Protein AF-A0AAF0E569-F1 (afdb_monomer_lite)

Sequence (1218 aa):
MSAIELINPRAESVRRLQALQVNIAGAIGLAQVVRSNLGPRGTLKMLVDGSGNLKMTKDGKVLLTEMQIQNPTAAMIARTAVAQDEQCGDGTTSVVLLVGELLKQAERYIQEGVHSRVVSDGFDVAKAGVLQFLEDFKHKMDPDRATLVAVANTALATKLAPKLAKQLADSVVDAVLAIKPRAPSSSEVPALKEDGSSERVDEWVTRNPIDLHMVEIMKMQHKSATDTQLVRGLVMDHGARHPDMPKRVRNAYVLTLNVSLEYEKTEINSGFFYSSAEQREKLVESERRFVDAKLKKIVELKNAVCDADANTPESERKSFVIFNQKGIDPMSLDVLAKNGILALRRAKRRNMERLQLCCGGVAQNSVDDLSPDILGWAGLVYEQTLGEEKFTFVEDTKDPKSVTLLIKGPNAHTLNQIQDALRDGLRSVKNSIEDGALVPGAGAFEVAAAAHLLDNVRRTAKGRAKLGVEAFAHALMVIPKTLASNSGLDIQDAIVNLQDECAEGHVVGLDTQTGECMDPVSSGVWDNYRVKRHMIHSSAVIASNLLSVDEILRAGRSSLKNDAPGLSTPRVKRSSKPTMEANQSVLGNVREQHMRPVSAMKISATGEYTTLYSAGMDGLVCQWDITSLDRYSSPKLVQSARPHRNWIWDMALCRGHETVVTCSSDCTVKAWNAGVDGSSYELGAHGDFVKALASAPAASWVASGSLDRTICLWDLKEGRQEPMWRALAPASIYSTACNYTGSVTATGGVDRTIHGWDPRMRDSTFELFGHDDNVRTMCMSPDGRYLLSGSSDTTVRLWSVGEQRCIHTFLHHNSSVWSLHSSDPQLVTFYSGDRDGYLCKVDWNHNKDLSDGQCIVLAQESNGDTGKIPSILSIALDNSHQRLWTSTLASPVSSNDAHASAAMIEDENAAQLQQPDSAEEAIPLSTSPLLEVPGSHGIIRACMLNDRMHALTIDSGGIVALWHIPKARCLGTFDGDSLRAAALGQQSNDDWRPQDKPSDTLDMVQGIIEVYADEFNLDVVSGEEQPWTEDRVVLGVCVLRNLFRGLLLAEATLHPPENNDGVPQLARWLNTLQVTPETLLHMPLSQLPDAPQIEDMNQSLHSIITHMTGTSTSAASTSVPAPSHVTISPLETSLLQLLNKVQTHFDTASPSTPGTSPSDSNGSLLNGLRRTGQKAQSRLDPTNKPAFTSFEQDMSALKTILQGPRRSAPPSAVTVAS

Foldseek 3Di:
DDPVCVVPVPKDKQFFVRLLVLLLCLLLVLLVVLLQLDFLLRDWDWDQDPVGDTAIWSALLVVLVRDPDPRVNNVVQSVVLNVLCVPQVDCSSVLSLLLNLLSVLLVVVVVVPDFLFLLLLLLVLLLVLLLVVLVVQWFQDDDDLVLLLLLLLLLLSSLDDSVLSNVVSNLLSVQQVLQPDDDDDPVRQDDDDPVRDRDDPLVVCVVDARDPLLEAEAEDQDDAQSPWHWFLFDKDQWFQPDPLADQKDFFEWEAAEADDLDQDDDPPPDDDDDPDPVSVVVVVVVSCVVSVVLLVLVLVQQCVQQPDDPVDDPLPRYAYEYEYLAAHDPVSSVSCSVSNYTYTHNDDPSVSVQNCQSFVAAHDHDSVPDDNVRIGTARMWHWDDDPPTIMIGGHRHDRRSGIYRYGYHNDPSVSVSVVSSSSSSSSSSSLCVSVSIWHQDQLLSLLLSLVSLLPPSLVVDDDSSSSSSNSSSVSSLSNNLSLCVSLVHDSVVLSVQSNVCVVVVDSWHADSDPSHTDGSVVVSNIDRSSSVSSSSVSSSVSSSVSSPDRMDMDDDDPPDDPPDDDDDDDDDDDDDDDDDDDDDDDDPPPQAFEQAFFQEKEWADDPQWIWIWTFGQQQKIWIWTCNPPDLPDATHTPHMDRQDRGGWQYWDAEDSRQKIWTFFQVQWIWIFGPPPPRDIDTQAGDPGGWHEKEYQHQDQWIWTFFQNQKIFIGGPPDSDRHGPAIDGHPGGWNEKYAANNRQWIWTWFQVQKIFIDGRVDHDTPAIADDGPGTFHYKYAANVRQWIWTFAQSQWIFIDGPPVSYTPDIDNLGDGGWHEKDDPDNVPQWIWTWHQQFWIWIWHDPPPDGPVVIDIAGAEGADPDPQPDRWTWSYWYADPVVRDIDTITRDDDDAPDDDDDDDDDDDVVVVVPDDDDPDSPPHDHPYHDDSHHDHRDWAFPDKDQDPVNQWIWTQINNRKIWIARVVVRDTPDIDHNVNVVVVCVPPVHDDDDDDPDDPVVVVVVVVVVVVVVPVPQDPPPDDDDDDDDPDDPPPPVCVVVCVVCVVVVVVVCVPDDRDDDDDDDPVVVVVVPDPDDPDPDDDDDDDDDDDDDDDDDDPDDPVPPVDDDDDDDDDDDDDDDDDDYDDDDDDDPDPPVVVVPPPDDDDDDDDDDDDYDDDDDDDDDDDDDDDDDDDDDDDDDDDDDDDDDDDDPDPPVPVPPPDDDDDDDDDDDDDDDDD

pLDDT: mean 70.05, std 26.86, range [21.98, 97.0]

Radius of gyration: 43.61 Å; chains: 1; bounding box: 127×117×123 Å

Structure (mmCIF, N/CA/C/O backbone):
data_AF-A0AAF0E569-F1
#
_entry.id   AF-A0AAF0E569-F1
#
loop_
_atom_site.group_PDB
_atom_site.id
_atom_site.type_symbol
_atom_site.label_atom_id
_atom_site.label_alt_id
_atom_site.label_comp_id
_atom_site.label_asym_id
_atom_site.label_entity_id
_atom_site.label_seq_id
_atom_site.pdbx_PDB_ins_code
_atom_site.Cartn_x
_atom_site.Cartn_y
_atom_site.Cartn_z
_atom_site.occupancy
_atom_site.B_iso_or_equiv
_atom_site.auth_seq_id
_atom_site.auth_comp_id
_atom_site.auth_asym_id
_atom_site.auth_atom_id
_atom_site.pdbx_PDB_model_num
ATOM 1 N N . MET A 1 1 ? -3.249 11.195 45.182 1.00 46.69 1 MET A N 1
ATOM 2 C CA . MET A 1 1 ? -2.217 10.536 44.371 1.00 46.69 1 MET A CA 1
ATOM 3 C C . MET A 1 1 ? -2.708 9.155 43.997 1.00 46.69 1 MET A C 1
ATOM 5 O O . MET A 1 1 ? -3.252 8.471 44.861 1.00 46.69 1 MET A O 1
ATOM 9 N N . SER A 1 2 ? -2.587 8.772 42.732 1.00 58.19 2 SER A N 1
ATOM 10 C CA . SER A 1 2 ? -2.793 7.398 42.270 1.00 58.19 2 SER A CA 1
ATOM 11 C C . SER A 1 2 ? -1.671 6.475 42.759 1.00 58.19 2 SER A C 1
ATOM 13 O O . SER A 1 2 ? -0.585 6.925 43.120 1.00 58.19 2 SER A O 1
ATOM 15 N N . ALA A 1 3 ? -1.911 5.162 42.731 1.00 70.69 3 ALA A N 1
ATOM 16 C CA . ALA A 1 3 ? -0.873 4.178 43.045 1.00 70.69 3 ALA A CA 1
ATOM 17 C C . ALA A 1 3 ? 0.292 4.195 42.033 1.00 70.69 3 ALA A C 1
ATOM 19 O O . ALA A 1 3 ? 1.388 3.756 42.367 1.00 70.69 3 ALA A O 1
ATOM 20 N N . ILE A 1 4 ? 0.079 4.724 40.819 1.00 72.19 4 ILE A N 1
ATOM 21 C CA . ILE A 1 4 ? 1.109 4.798 39.776 1.00 72.19 4 ILE A CA 1
ATOM 22 C C . ILE A 1 4 ? 1.948 6.085 39.842 1.00 72.19 4 ILE A C 1
ATOM 24 O O . ILE A 1 4 ? 3.128 6.033 39.510 1.00 72.19 4 ILE A O 1
ATOM 28 N N . GLU A 1 5 ? 1.428 7.188 40.395 1.00 74.19 5 GLU A N 1
ATOM 29 C CA . GLU A 1 5 ? 2.241 8.367 40.767 1.00 74.19 5 GLU A CA 1
ATOM 30 C C . GLU A 1 5 ? 3.340 8.022 41.790 1.00 74.19 5 GLU A C 1
ATOM 32 O O . GLU A 1 5 ? 4.408 8.630 41.774 1.00 74.19 5 GLU A O 1
ATOM 37 N N . LEU A 1 6 ? 3.104 7.020 42.651 1.00 77.56 6 LEU A N 1
ATOM 38 C CA . LEU A 1 6 ? 4.104 6.501 43.597 1.00 77.56 6 LEU A CA 1
ATOM 39 C C . LEU A 1 6 ? 5.250 5.746 42.897 1.00 77.56 6 LEU A C 1
ATOM 41 O O . LEU A 1 6 ? 6.351 5.677 43.434 1.00 77.56 6 LEU A O 1
ATOM 45 N N . ILE A 1 7 ? 4.987 5.178 41.715 1.00 79.50 7 ILE A N 1
ATOM 46 C CA . ILE A 1 7 ? 5.961 4.436 40.898 1.00 79.50 7 ILE A CA 1
ATOM 47 C C . ILE A 1 7 ? 6.683 5.394 39.939 1.00 79.50 7 ILE A C 1
ATOM 49 O O . ILE A 1 7 ? 7.887 5.278 39.720 1.00 79.50 7 ILE A O 1
ATOM 53 N N . ASN A 1 8 ? 5.955 6.356 39.369 1.00 82.31 8 ASN A N 1
ATOM 54 C CA . ASN A 1 8 ? 6.481 7.386 38.484 1.00 82.31 8 ASN A CA 1
ATOM 55 C C . ASN A 1 8 ? 5.692 8.702 38.665 1.00 82.31 8 ASN A C 1
ATOM 57 O O . ASN A 1 8 ? 4.584 8.817 38.136 1.00 82.31 8 ASN A O 1
ATOM 61 N N . PRO A 1 9 ? 6.264 9.740 39.306 1.00 81.12 9 PRO A N 1
ATOM 62 C CA . PRO A 1 9 ? 5.581 11.017 39.540 1.00 81.12 9 PRO A CA 1
ATOM 63 C C . PRO A 1 9 ? 5.395 11.873 38.271 1.00 81.12 9 PRO A C 1
ATOM 65 O O . PRO A 1 9 ? 4.897 12.992 38.355 1.00 81.12 9 PRO A O 1
ATOM 68 N N . ARG A 1 10 ? 5.814 11.379 37.095 1.00 82.19 10 ARG A N 1
ATOM 69 C CA . ARG A 1 10 ? 5.552 11.973 35.771 1.00 82.19 10 ARG A CA 1
ATOM 70 C C . ARG A 1 10 ? 4.605 11.131 34.903 1.00 82.19 10 ARG A C 1
ATOM 72 O O . ARG A 1 10 ? 4.442 11.449 33.729 1.00 82.19 10 ARG A O 1
ATOM 79 N N . ALA A 1 11 ? 4.028 10.046 35.424 1.00 82.56 11 ALA A N 1
ATOM 80 C CA . ALA A 1 11 ? 3.030 9.272 34.690 1.00 82.56 11 ALA A CA 1
ATOM 81 C C . ALA A 1 11 ? 1.678 9.999 34.704 1.00 82.56 11 ALA A C 1
ATOM 83 O O . ALA A 1 11 ? 1.138 10.288 35.770 1.00 82.56 11 ALA A O 1
ATOM 84 N N . GLU A 1 12 ? 1.112 10.259 33.526 1.00 84.50 12 GLU A N 1
ATOM 85 C CA . GLU A 1 12 ? -0.268 10.741 33.417 1.00 84.50 12 GLU A CA 1
ATOM 86 C C . GLU A 1 12 ? -1.206 9.520 33.438 1.00 84.50 12 GLU A C 1
ATOM 88 O O . GLU A 1 12 ? -0.980 8.537 32.727 1.00 84.50 12 GLU A O 1
ATOM 93 N N . SER A 1 13 ? -2.245 9.566 34.274 1.00 86.44 13 SER A N 1
ATOM 94 C CA . SER A 1 13 ? -3.232 8.493 34.450 1.00 86.44 13 SER A CA 1
ATOM 95 C C . SER A 1 13 ? -4.637 9.092 34.472 1.00 86.44 13 SER A C 1
ATOM 97 O O . SER A 1 13 ? -4.904 10.035 35.218 1.00 86.44 13 SER A O 1
ATOM 99 N N . VAL A 1 14 ? -5.537 8.541 33.657 1.00 86.88 14 VAL A N 1
ATOM 100 C CA . VAL A 1 14 ? -6.968 8.877 33.643 1.00 86.88 14 VAL A CA 1
ATOM 101 C C . VAL A 1 14 ? -7.747 7.611 33.986 1.00 86.88 14 VAL A C 1
ATOM 103 O O . VAL A 1 14 ? -7.492 6.568 33.390 1.00 86.88 14 VAL A O 1
ATOM 106 N N . ARG A 1 15 ? -8.666 7.673 34.961 1.00 86.06 15 ARG A N 1
ATOM 107 C CA . ARG A 1 15 ? -9.218 6.483 35.641 1.00 86.06 15 ARG A CA 1
ATOM 108 C C . ARG A 1 15 ? -10.746 6.395 35.626 1.00 86.06 15 ARG A C 1
ATOM 110 O O . ARG A 1 15 ? -11.449 7.394 35.785 1.00 86.06 15 ARG A O 1
ATOM 117 N N . ARG A 1 16 ? -11.250 5.161 35.562 1.00 84.94 16 ARG A N 1
ATOM 118 C CA . ARG A 1 16 ? -12.663 4.761 35.650 1.00 84.94 16 ARG A CA 1
ATOM 119 C C . ARG A 1 16 ? -13.523 5.576 34.675 1.00 84.94 16 ARG A C 1
ATOM 121 O O . ARG A 1 16 ? -13.192 5.677 33.498 1.00 84.94 16 ARG A O 1
ATOM 128 N N . LEU A 1 17 ? -14.591 6.212 35.157 1.00 86.62 17 LEU A N 1
ATOM 129 C CA . LEU A 1 17 ? -15.493 7.023 34.333 1.00 86.62 17 LEU A CA 1
ATOM 130 C C . LEU A 1 17 ? -14.783 8.154 33.566 1.00 86.62 17 LEU A C 1
ATOM 132 O O . LEU A 1 17 ? -15.246 8.515 32.491 1.00 86.62 17 LEU A O 1
ATOM 136 N N . GLN A 1 18 ? -13.645 8.675 34.045 1.00 89.50 18 GLN A N 1
ATOM 137 C CA . GLN A 1 18 ? -12.881 9.682 33.296 1.00 89.50 18 GLN A CA 1
ATOM 138 C C . GLN A 1 18 ? -12.168 9.081 32.074 1.00 89.50 18 GLN A C 1
ATOM 140 O O . GLN A 1 18 ? -12.081 9.739 31.041 1.00 89.50 18 GLN A O 1
ATOM 145 N N . ALA A 1 19 ? -11.682 7.835 32.161 1.00 89.88 19 ALA A N 1
ATOM 146 C CA . ALA A 1 19 ? -11.067 7.139 31.027 1.00 89.88 19 ALA A CA 1
ATOM 147 C C . ALA A 1 19 ? -12.114 6.883 29.935 1.00 89.88 19 ALA A C 1
ATOM 149 O O . ALA A 1 19 ? -11.905 7.212 28.766 1.00 89.88 19 ALA A O 1
ATOM 150 N N . LEU A 1 20 ? -13.287 6.403 30.357 1.00 90.38 20 LEU A N 1
ATOM 151 C CA . LEU A 1 20 ? -14.454 6.227 29.504 1.00 90.38 20 LEU A CA 1
ATOM 152 C C . LEU A 1 20 ? -14.886 7.554 28.851 1.00 90.38 20 LEU A C 1
ATOM 154 O O . LEU A 1 20 ? -15.048 7.604 27.636 1.00 90.38 20 LEU A O 1
ATOM 158 N N . GLN A 1 21 ? -14.997 8.647 29.614 1.00 91.69 21 GLN A N 1
ATOM 159 C CA . GLN A 1 21 ? -15.335 9.973 29.078 1.00 91.69 21 GLN A CA 1
ATOM 160 C C . GLN A 1 21 ? -14.302 10.487 28.064 1.00 91.69 21 GLN A C 1
ATOM 162 O 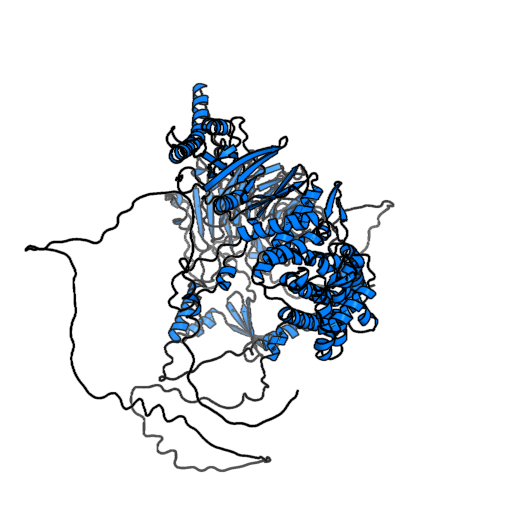O . GLN A 1 21 ? -14.692 11.027 27.032 1.00 91.69 21 GLN A O 1
ATOM 167 N N . VAL A 1 22 ? -12.999 10.283 28.295 1.00 93.44 22 VAL A N 1
ATOM 168 C CA . VAL A 1 22 ? -11.946 10.639 27.323 1.00 93.44 22 VAL A CA 1
ATOM 169 C C . VAL A 1 22 ? -12.053 9.801 26.044 1.00 93.44 22 VAL A C 1
ATOM 171 O O . VAL A 1 22 ? -11.897 10.349 24.948 1.00 93.44 22 VAL A O 1
ATOM 174 N N . ASN A 1 23 ? -12.375 8.508 26.156 1.00 94.25 23 ASN A N 1
ATOM 175 C CA . ASN A 1 23 ? -12.615 7.644 25.000 1.00 94.25 23 ASN A CA 1
ATOM 176 C C . ASN A 1 23 ? -13.842 8.095 24.193 1.00 94.25 23 ASN A C 1
ATOM 178 O O . ASN A 1 23 ? -13.750 8.283 22.979 1.00 94.25 23 ASN A O 1
ATOM 182 N N . ILE A 1 24 ? -14.976 8.306 24.865 1.00 94.31 24 ILE A N 1
ATOM 183 C CA . ILE A 1 24 ? -16.245 8.696 24.240 1.00 94.31 24 ILE A CA 1
ATOM 184 C C . ILE A 1 24 ? -16.126 10.090 23.606 1.00 94.31 24 ILE A C 1
ATOM 186 O O . ILE A 1 24 ? -16.465 10.253 22.436 1.00 94.31 24 ILE A O 1
ATOM 190 N N . ALA A 1 25 ? -15.551 11.075 24.302 1.00 95.19 25 ALA A N 1
ATOM 191 C CA . ALA A 1 25 ? -15.320 12.412 23.750 1.00 95.19 25 ALA A CA 1
ATOM 192 C C . ALA A 1 25 ? -14.342 12.399 22.559 1.00 95.19 25 ALA A C 1
ATOM 194 O O . ALA A 1 25 ? -14.568 13.104 21.574 1.00 95.19 25 ALA A O 1
ATOM 195 N N . GLY A 1 26 ? -13.290 11.572 22.604 1.00 94.88 26 GLY A N 1
ATOM 196 C CA . GLY A 1 26 ? -12.369 11.379 21.479 1.00 94.88 26 GLY A CA 1
ATOM 197 C C . GLY A 1 26 ? -13.052 10.769 20.249 1.00 94.88 26 GLY A C 1
ATOM 198 O O . GLY A 1 26 ? -12.838 11.234 19.128 1.00 94.88 26 GLY A O 1
ATOM 199 N N . ALA A 1 27 ? -13.917 9.772 20.456 1.00 96.00 27 ALA A N 1
ATOM 200 C CA . ALA A 1 27 ? -14.679 9.122 19.394 1.00 96.00 27 ALA A CA 1
ATOM 201 C C . ALA A 1 27 ? -15.759 10.036 18.793 1.00 96.00 27 ALA A C 1
ATOM 203 O O . ALA A 1 27 ? -15.827 10.174 17.572 1.00 96.00 27 ALA A O 1
ATOM 204 N N . ILE A 1 28 ? -16.561 10.706 19.631 1.00 95.94 28 ILE A N 1
ATOM 205 C CA . ILE A 1 28 ? -17.582 11.673 19.196 1.00 95.94 28 ILE A CA 1
ATOM 206 C C . ILE A 1 28 ? -16.924 12.845 18.465 1.00 95.94 28 ILE A C 1
ATOM 208 O O . ILE A 1 28 ? -17.400 13.230 17.401 1.00 95.94 28 ILE A O 1
ATOM 212 N N . GLY A 1 29 ? -15.812 13.382 18.978 1.00 95.38 29 GLY A N 1
ATOM 213 C CA . GLY A 1 29 ? -15.073 14.466 18.330 1.00 95.38 29 GLY A CA 1
ATOM 214 C C . GLY A 1 29 ? -14.578 14.083 16.933 1.00 95.38 29 GLY A C 1
ATOM 215 O O . GLY A 1 29 ? -14.791 14.830 15.977 1.00 95.38 29 GLY A O 1
ATOM 216 N N . LEU A 1 30 ? -13.990 12.889 16.779 1.00 95.50 30 LEU A N 1
ATOM 217 C CA . LEU A 1 30 ? -13.562 12.390 15.469 1.00 95.50 30 LEU A CA 1
ATOM 218 C C . LEU A 1 30 ? -14.759 12.158 14.531 1.00 95.50 30 LEU A C 1
ATOM 220 O O . LEU A 1 30 ? -14.742 12.611 13.388 1.00 95.50 30 LEU A O 1
ATOM 224 N N . ALA A 1 31 ? -15.827 11.522 15.017 1.00 95.56 31 ALA A N 1
ATOM 225 C CA . ALA A 1 31 ? -17.054 11.303 14.255 1.00 95.56 31 ALA A CA 1
ATOM 226 C C . ALA A 1 31 ? -17.695 12.623 13.796 1.00 95.56 31 ALA A C 1
ATOM 228 O O . ALA A 1 31 ? -18.080 12.748 12.636 1.00 95.56 31 ALA A O 1
ATOM 229 N N . GLN A 1 32 ? -17.745 13.640 14.657 1.00 94.25 32 GLN A N 1
ATOM 230 C CA . GLN A 1 32 ? -18.282 14.961 14.337 1.00 94.25 32 GLN A CA 1
ATOM 231 C C . GLN A 1 32 ? -17.411 15.716 13.320 1.00 94.25 32 GLN A C 1
ATOM 233 O O . GLN A 1 32 ? -17.957 16.438 12.485 1.00 94.25 32 GLN A O 1
ATOM 238 N N . VAL A 1 33 ? -16.088 15.497 13.315 1.00 93.12 33 VAL A N 1
ATOM 239 C CA . VAL A 1 33 ? -15.209 15.974 12.237 1.00 93.12 33 VAL A CA 1
ATOM 240 C C . VAL A 1 33 ? -15.553 15.290 10.914 1.00 93.12 33 VAL A C 1
ATOM 242 O O . VAL A 1 33 ? -15.787 15.994 9.933 1.00 93.12 33 VAL A O 1
ATOM 245 N N . VAL A 1 34 ? -15.592 13.953 10.837 1.00 94.12 34 VAL A N 1
ATOM 246 C CA . VAL A 1 34 ? -15.786 13.254 9.545 1.00 94.12 34 VAL A CA 1
ATOM 247 C C . VAL A 1 34 ? -17.246 13.309 9.051 1.00 94.12 34 VAL A C 1
ATOM 249 O O . VAL A 1 34 ? -17.468 13.251 7.847 1.00 94.12 34 VAL A O 1
ATOM 252 N N . ARG A 1 35 ? -18.239 13.538 9.928 1.00 94.62 35 ARG A N 1
ATOM 253 C CA . ARG A 1 35 ? -19.687 13.621 9.616 1.00 94.62 35 ARG A CA 1
ATOM 254 C C . ARG A 1 35 ? -20.028 14.401 8.351 1.00 94.62 35 ARG A C 1
ATOM 256 O O . ARG A 1 35 ? -20.829 13.925 7.550 1.00 94.62 35 ARG A O 1
ATOM 263 N N . SER A 1 36 ? -19.426 15.571 8.155 1.00 93.75 36 SER A N 1
ATOM 264 C CA . SER A 1 36 ? -19.726 16.428 7.004 1.00 93.75 36 SER A CA 1
ATOM 265 C C . SER A 1 36 ? -19.287 15.850 5.655 1.00 93.75 36 SER A C 1
ATOM 267 O O . SER A 1 36 ? -19.781 16.309 4.633 1.00 93.75 36 SER A O 1
ATOM 269 N N . ASN A 1 37 ? -18.433 14.820 5.621 1.00 92.19 37 ASN A N 1
ATOM 270 C CA . ASN A 1 37 ? -17.998 14.165 4.385 1.00 92.19 37 ASN A CA 1
ATOM 271 C C . ASN A 1 37 ? -19.067 13.237 3.773 1.00 92.19 37 ASN A C 1
ATOM 273 O O . ASN A 1 37 ? -19.021 12.989 2.569 1.00 92.19 37 ASN A O 1
ATOM 277 N N . LEU A 1 38 ? -19.984 12.675 4.573 1.00 94.12 38 LEU A N 1
ATOM 278 C CA . LEU A 1 38 ? -20.823 11.545 4.144 1.00 94.12 38 LEU A CA 1
ATOM 279 C C . LEU A 1 38 ? -21.845 11.926 3.053 1.00 94.12 38 LEU A C 1
ATOM 281 O O . LEU A 1 38 ? -22.512 12.960 3.140 1.00 94.12 38 LEU A O 1
ATOM 285 N N . GLY A 1 39 ? -22.020 11.033 2.073 1.00 91.19 39 GLY A N 1
ATOM 286 C CA . GLY A 1 39 ? -23.061 11.110 1.043 1.00 91.19 39 GLY A CA 1
ATOM 287 C C . GLY A 1 39 ? -22.775 12.118 -0.079 1.00 91.19 39 GLY A C 1
ATOM 288 O O . GLY A 1 39 ? -21.857 12.933 0.026 1.00 91.19 39 GLY A O 1
ATOM 289 N N . PRO A 1 40 ? -23.560 12.117 -1.172 1.00 90.44 40 PRO A N 1
ATOM 290 C CA . PRO A 1 40 ? -23.306 12.961 -2.345 1.00 90.44 40 PRO A CA 1
ATOM 291 C C . PRO A 1 40 ? -23.309 14.465 -2.026 1.00 90.44 40 PRO A C 1
ATOM 293 O O . PRO A 1 40 ? -22.467 15.194 -2.548 1.00 90.44 40 PRO A O 1
ATOM 296 N N . ARG A 1 41 ? -24.156 14.931 -1.095 1.00 90.75 41 ARG A N 1
ATOM 297 C CA . ARG A 1 41 ? -24.203 16.342 -0.654 1.00 90.75 41 ARG A CA 1
ATOM 298 C C . ARG A 1 41 ? -23.182 16.730 0.433 1.00 90.75 41 ARG A C 1
ATOM 300 O O . ARG A 1 41 ? -23.043 17.914 0.718 1.00 90.75 41 ARG A O 1
ATOM 307 N N . GLY A 1 42 ? -22.412 15.780 0.979 1.00 90.12 42 GLY A N 1
ATOM 308 C CA . GLY A 1 42 ? -21.329 16.066 1.933 1.00 90.12 42 GLY A CA 1
ATOM 309 C C . GLY A 1 42 ? -20.254 17.027 1.390 1.00 90.12 42 GLY A C 1
ATOM 310 O O . GLY A 1 42 ? -20.024 17.113 0.179 1.00 90.12 42 GLY A O 1
ATOM 311 N N . THR A 1 43 ? -19.583 17.749 2.287 1.00 91.94 43 THR A N 1
ATOM 312 C CA . THR A 1 43 ? -18.655 18.837 1.961 1.00 91.94 43 THR A CA 1
ATOM 313 C C . THR A 1 43 ? -17.267 18.348 1.538 1.00 91.94 43 THR A C 1
ATOM 315 O O . THR A 1 43 ? -16.755 17.334 2.011 1.00 91.94 43 THR A O 1
ATOM 318 N N . LEU A 1 44 ? -16.630 19.110 0.645 1.00 90.19 44 LEU A N 1
ATOM 319 C CA . LEU A 1 44 ? -15.203 18.986 0.347 1.00 90.19 44 LEU A CA 1
ATOM 320 C C . LEU A 1 44 ? -14.390 19.754 1.392 1.00 90.19 44 LEU A C 1
ATOM 322 O O . LEU A 1 44 ? -14.716 20.894 1.725 1.00 90.19 44 LEU A O 1
ATOM 326 N N . LYS A 1 45 ? -13.299 19.152 1.863 1.00 91.88 45 LYS A N 1
ATOM 327 C CA . LYS A 1 45 ? -12.330 19.770 2.770 1.00 91.88 45 LYS A CA 1
ATOM 328 C C . LYS A 1 45 ? -11.034 20.055 2.031 1.00 91.88 45 LYS A C 1
ATOM 330 O O . LYS A 1 45 ? -10.533 19.214 1.287 1.00 91.88 45 LYS A O 1
ATOM 335 N N . MET A 1 46 ? -10.489 21.244 2.255 1.00 91.62 46 MET A N 1
ATOM 336 C CA . MET A 1 46 ? -9.143 21.609 1.832 1.00 91.62 46 MET A CA 1
ATOM 337 C C . MET A 1 46 ? -8.212 21.442 3.029 1.00 91.62 46 MET A C 1
ATOM 339 O O . MET A 1 46 ? -8.398 22.094 4.054 1.00 91.62 46 MET A O 1
ATOM 343 N N . LEU A 1 47 ? -7.238 20.551 2.894 1.00 91.62 47 LEU A N 1
ATOM 344 C CA . LEU A 1 47 ? -6.142 20.382 3.836 1.00 91.62 47 LEU A CA 1
ATOM 345 C C . LEU A 1 47 ? -4.928 21.150 3.314 1.00 91.62 47 LEU A C 1
ATOM 347 O O . LEU A 1 47 ? -4.670 21.162 2.107 1.00 91.62 47 LEU A O 1
ATOM 351 N N . VAL A 1 48 ? -4.207 21.783 4.234 1.00 92.75 48 VAL A N 1
ATOM 352 C CA . VAL A 1 48 ? -2.959 22.503 3.975 1.00 92.75 48 VAL A CA 1
ATOM 353 C C . VAL A 1 48 ? -1.909 21.900 4.895 1.00 92.75 48 VAL A C 1
ATOM 355 O O . VAL A 1 48 ? -2.099 21.911 6.112 1.00 92.75 48 VAL A O 1
ATOM 358 N N . ASP A 1 49 ? -0.844 21.333 4.333 1.00 90.25 49 ASP A N 1
ATOM 359 C CA . ASP A 1 49 ? 0.249 20.787 5.142 1.00 90.25 49 ASP A CA 1
ATOM 360 C C . ASP A 1 49 ? 1.219 21.882 5.628 1.00 90.25 49 ASP A C 1
ATOM 362 O O . ASP A 1 49 ? 1.141 23.045 5.227 1.00 90.25 49 ASP A O 1
ATOM 366 N N . GLY A 1 50 ? 2.165 21.510 6.496 1.00 90.50 50 GLY A N 1
ATOM 367 C CA . GLY A 1 50 ? 3.169 22.436 7.039 1.00 90.50 50 GLY A CA 1
ATOM 368 C C . GLY A 1 50 ? 4.159 23.008 6.011 1.00 90.50 50 GLY A C 1
ATOM 369 O O . GLY A 1 50 ? 4.925 23.902 6.356 1.00 90.50 50 GLY A O 1
ATOM 370 N N . SER A 1 51 ? 4.147 22.516 4.768 1.00 92.44 51 SER A N 1
ATOM 371 C CA . SER A 1 51 ? 4.912 23.048 3.631 1.00 92.44 51 SER A CA 1
ATOM 372 C C . SER A 1 51 ? 4.053 23.833 2.627 1.00 92.44 51 SER A C 1
ATOM 374 O O . SER A 1 51 ? 4.587 24.387 1.668 1.00 92.44 51 SER A O 1
ATOM 376 N N . GLY A 1 52 ? 2.739 23.933 2.861 1.00 89.06 52 GLY A N 1
ATOM 377 C CA . GLY A 1 52 ? 1.795 24.670 2.023 1.00 89.06 52 GLY A CA 1
ATOM 378 C C . GLY A 1 52 ? 1.156 23.863 0.888 1.00 89.06 52 GLY A C 1
ATOM 379 O O . GLY A 1 52 ? 0.461 24.459 0.062 1.00 89.06 52 GLY A O 1
ATOM 380 N N . ASN A 1 53 ? 1.336 22.537 0.819 1.00 88.12 53 ASN A N 1
ATOM 381 C CA . ASN A 1 53 ? 0.657 21.738 -0.207 1.00 88.12 53 ASN A CA 1
ATOM 382 C C . ASN A 1 53 ? -0.853 21.697 0.055 1.00 88.12 53 ASN A C 1
ATOM 384 O O . ASN A 1 53 ? -1.299 21.454 1.177 1.00 88.12 53 ASN A O 1
ATOM 388 N N . LEU A 1 54 ? -1.641 21.889 -1.006 1.00 90.38 54 LEU A N 1
ATOM 389 C CA . LEU A 1 54 ? -3.103 21.903 -0.952 1.00 90.38 54 LEU A CA 1
ATOM 390 C C . LEU A 1 54 ? -3.674 20.547 -1.384 1.00 90.38 54 LEU A C 1
ATOM 392 O O . LEU A 1 54 ? -3.634 20.200 -2.569 1.00 90.38 54 LEU A O 1
ATOM 396 N N . LYS A 1 55 ? -4.270 19.803 -0.446 1.00 89.00 55 LYS A N 1
ATOM 397 C CA . LYS A 1 55 ? -4.973 18.543 -0.729 1.00 89.00 55 LYS A CA 1
ATOM 398 C C . LYS A 1 55 ? -6.473 18.722 -0.509 1.00 89.00 55 LYS A C 1
ATOM 400 O O . LYS A 1 55 ? -6.934 18.865 0.620 1.00 89.00 55 LYS A O 1
ATOM 405 N N . MET A 1 56 ? -7.247 18.728 -1.593 1.00 89.75 56 MET A N 1
ATOM 406 C CA . MET A 1 56 ? -8.711 18.738 -1.515 1.00 89.75 56 MET A CA 1
ATOM 407 C C . MET A 1 56 ? -9.236 17.306 -1.481 1.00 89.75 56 MET A C 1
ATOM 409 O O . MET A 1 56 ? -8.904 16.511 -2.357 1.00 89.75 56 MET A O 1
ATOM 413 N N . THR A 1 57 ? -10.051 16.975 -0.481 1.00 89.06 57 THR A N 1
ATOM 414 C CA . THR A 1 57 ? -10.657 15.648 -0.350 1.00 89.06 57 THR A CA 1
ATOM 415 C C . THR A 1 57 ? -12.034 15.692 0.305 1.00 89.06 57 THR A C 1
ATOM 417 O O . THR A 1 57 ? -12.364 16.601 1.065 1.00 89.06 57 THR A O 1
ATOM 420 N N . LYS A 1 58 ? -12.832 14.668 0.016 1.00 90.50 58 LYS A N 1
ATOM 421 C CA . LYS A 1 58 ? -14.055 14.294 0.738 1.00 90.50 58 LYS A CA 1
ATOM 422 C C . LYS A 1 58 ? -13.956 12.879 1.326 1.00 90.50 58 LYS A C 1
ATOM 424 O O . LYS A 1 58 ? -14.813 12.444 2.083 1.00 90.50 58 LYS A O 1
ATOM 429 N N . ASP A 1 59 ? -12.883 12.165 1.017 1.00 90.56 59 ASP A N 1
ATOM 430 C CA . ASP A 1 59 ? -12.625 10.820 1.509 1.00 90.56 59 ASP A CA 1
ATOM 431 C C . ASP A 1 59 ? -12.254 10.831 3.001 1.00 90.56 59 ASP A C 1
ATOM 433 O O . ASP A 1 59 ? -11.434 11.644 3.443 1.00 90.56 59 ASP A O 1
ATOM 437 N N . GLY A 1 60 ? -12.846 9.913 3.768 1.00 90.56 60 GLY A N 1
ATOM 438 C CA . GLY A 1 60 ? -12.490 9.667 5.159 1.00 90.56 60 GLY A CA 1
ATOM 439 C C . GLY A 1 60 ? -11.051 9.169 5.316 1.00 90.56 60 GLY A C 1
ATOM 440 O O . GLY A 1 60 ? -10.348 9.674 6.187 1.00 90.56 60 GLY A O 1
ATOM 441 N N . LYS A 1 61 ? -10.558 8.269 4.449 1.00 92.00 61 LYS A N 1
ATOM 442 C CA . LYS A 1 61 ? -9.173 7.766 4.506 1.00 92.00 61 LYS A CA 1
ATOM 443 C C . LYS A 1 61 ? -8.171 8.897 4.357 1.00 92.00 61 LYS A C 1
ATOM 445 O O . LYS A 1 61 ? -7.350 9.102 5.244 1.00 92.00 61 LYS A O 1
ATOM 450 N N . VAL A 1 62 ? -8.272 9.651 3.260 1.00 91.25 62 VAL A N 1
ATOM 451 C CA . VAL A 1 62 ? -7.342 10.749 2.957 1.00 91.25 62 VAL A CA 1
ATOM 452 C C . VAL A 1 62 ? -7.367 11.815 4.055 1.00 91.25 62 VAL A C 1
ATOM 454 O O . VAL A 1 62 ? -6.320 12.348 4.405 1.00 91.25 62 VAL A O 1
ATOM 457 N N . LEU A 1 63 ? -8.536 12.106 4.636 1.00 92.31 63 LEU A N 1
ATOM 458 C CA . LEU A 1 63 ? -8.638 13.017 5.776 1.00 92.31 63 LEU A CA 1
ATOM 459 C C . LEU A 1 63 ? -7.905 12.468 7.014 1.00 92.31 63 LEU A C 1
ATOM 461 O O . LEU A 1 63 ? -7.129 13.186 7.638 1.00 92.31 63 LEU A O 1
ATOM 465 N N . LEU A 1 64 ? -8.125 11.197 7.356 1.00 93.50 64 LEU A N 1
ATOM 466 C CA . LEU A 1 64 ? -7.583 10.565 8.562 1.00 93.50 64 LEU A CA 1
ATOM 467 C C . LEU A 1 64 ? -6.080 10.254 8.476 1.00 93.50 64 LEU A C 1
ATOM 469 O O . LEU A 1 64 ? -5.429 10.207 9.515 1.00 93.50 64 LEU A O 1
ATOM 473 N N . THR A 1 65 ? -5.519 10.070 7.275 1.00 92.00 65 THR A N 1
ATOM 474 C CA . THR A 1 65 ? -4.070 9.865 7.079 1.00 92.00 65 THR A CA 1
ATOM 475 C C . THR A 1 65 ? -3.260 11.160 7.120 1.00 92.00 65 THR A C 1
ATOM 477 O O . THR A 1 65 ? -2.098 11.134 7.505 1.00 92.00 65 THR A O 1
ATOM 480 N N . GLU A 1 66 ? -3.852 12.283 6.706 1.00 90.81 66 GLU A N 1
ATOM 481 C CA . GLU A 1 66 ? -3.180 13.594 6.649 1.00 90.81 66 GLU A CA 1
ATOM 482 C C . GLU A 1 66 ? -3.339 14.387 7.964 1.00 90.81 66 GLU A C 1
ATOM 484 O O . GLU A 1 66 ? -2.542 15.273 8.275 1.00 90.81 66 GLU A O 1
ATOM 489 N N . MET A 1 67 ? -4.364 14.079 8.768 1.00 90.62 67 MET A N 1
ATOM 490 C CA . MET A 1 67 ? -4.566 14.693 10.082 1.00 90.62 67 MET A CA 1
ATOM 491 C C . MET A 1 67 ? -3.616 14.117 11.143 1.00 90.62 67 MET A C 1
ATOM 493 O O . MET A 1 67 ? -3.612 12.921 11.424 1.00 90.62 67 MET A O 1
ATOM 497 N N . GLN A 1 68 ? -2.885 14.993 11.836 1.00 91.94 68 GLN A N 1
ATOM 498 C CA . GLN A 1 68 ? -2.052 14.621 12.987 1.00 91.94 68 GLN A CA 1
ATOM 499 C C . GLN A 1 68 ? -2.914 14.414 14.248 1.00 91.94 68 GLN A C 1
ATOM 501 O O . GLN A 1 68 ? -3.105 15.322 15.058 1.00 91.94 68 GLN A O 1
ATOM 506 N N . ILE A 1 69 ? -3.474 13.213 14.405 1.00 93.69 69 ILE A N 1
ATOM 507 C CA . ILE A 1 69 ? -4.383 12.872 15.510 1.00 93.69 69 ILE A CA 1
ATOM 508 C C . ILE A 1 69 ? -3.596 12.615 16.807 1.00 93.69 69 ILE A C 1
ATOM 510 O O . ILE A 1 69 ? -2.904 11.609 16.938 1.00 93.69 69 ILE A O 1
ATOM 514 N N . GLN A 1 70 ? -3.742 13.510 17.791 1.00 91.62 70 GLN A N 1
ATOM 515 C CA . GLN A 1 70 ? -3.063 13.411 19.096 1.00 91.62 70 GLN A CA 1
ATOM 516 C C . GLN A 1 70 ? -3.798 12.536 20.128 1.00 91.62 70 GLN A C 1
ATOM 518 O O . GLN A 1 70 ? -3.164 11.955 21.005 1.00 91.62 70 GLN A O 1
ATOM 523 N N . ASN A 1 71 ? -5.133 12.452 20.064 1.00 92.44 71 ASN A N 1
ATOM 524 C CA . ASN A 1 71 ? -5.920 11.649 21.004 1.00 92.44 71 ASN A CA 1
ATOM 525 C C . ASN A 1 71 ? -5.750 10.143 20.679 1.00 92.44 71 ASN A C 1
ATOM 527 O O . ASN A 1 71 ? -5.988 9.749 19.533 1.00 92.44 71 ASN A O 1
ATOM 531 N N . PRO A 1 72 ? -5.364 9.287 21.649 1.00 92.19 72 PRO A N 1
ATOM 532 C CA . PRO A 1 72 ? -5.010 7.891 21.379 1.00 92.19 72 PRO A CA 1
ATOM 533 C C . PRO A 1 72 ? -6.209 7.050 20.918 1.00 92.19 72 PRO A C 1
ATOM 535 O O . PRO A 1 72 ? -6.063 6.186 20.052 1.00 92.19 72 PRO A O 1
ATOM 538 N N . THR A 1 73 ? -7.399 7.338 21.446 1.00 93.56 73 THR A N 1
ATOM 539 C CA . THR A 1 73 ? -8.664 6.691 21.083 1.00 93.56 73 THR A CA 1
ATOM 540 C C . THR A 1 73 ? -9.035 7.009 19.638 1.00 93.56 73 THR A C 1
ATOM 542 O O . THR A 1 73 ? -9.256 6.107 18.831 1.00 93.56 73 THR A O 1
ATOM 545 N N . ALA A 1 74 ? -9.003 8.291 19.270 1.00 95.25 74 ALA A N 1
ATOM 546 C CA . ALA A 1 74 ? -9.222 8.743 17.902 1.00 95.25 74 ALA A CA 1
ATOM 547 C C . ALA A 1 74 ? -8.181 8.145 16.936 1.00 95.25 74 ALA A C 1
ATOM 549 O O . ALA A 1 74 ? -8.540 7.717 15.843 1.00 95.25 74 ALA A O 1
ATOM 550 N N . ALA A 1 75 ? -6.915 8.022 17.349 1.00 95.00 75 ALA A N 1
ATOM 551 C CA . ALA A 1 75 ? -5.865 7.387 16.549 1.00 95.00 75 ALA A CA 1
ATOM 552 C C . ALA A 1 75 ? -6.039 5.857 16.403 1.00 95.00 75 ALA A C 1
ATOM 554 O O . ALA A 1 75 ? -5.539 5.269 15.443 1.00 95.00 75 ALA A O 1
ATOM 555 N N . MET A 1 76 ? -6.732 5.178 17.324 1.00 93.69 76 MET A N 1
ATOM 556 C CA . MET A 1 76 ? -7.125 3.766 17.176 1.00 93.69 76 MET A CA 1
ATOM 557 C C . MET A 1 76 ? -8.287 3.610 16.180 1.00 93.69 76 MET A C 1
ATOM 559 O O . MET A 1 76 ? -8.224 2.777 15.273 1.00 93.69 76 MET A O 1
ATOM 563 N N . ILE A 1 77 ? -9.309 4.462 16.298 1.00 95.75 77 ILE A N 1
ATOM 564 C CA . ILE A 1 77 ? -10.468 4.485 15.393 1.00 95.75 77 ILE A CA 1
ATOM 565 C C . ILE A 1 77 ? -10.022 4.822 13.960 1.00 95.75 77 ILE A C 1
ATOM 567 O O . ILE A 1 77 ? -10.372 4.111 13.020 1.00 95.75 77 ILE A O 1
ATOM 571 N N . ALA A 1 78 ? -9.174 5.843 13.795 1.00 96.12 78 ALA A N 1
ATOM 572 C CA . ALA A 1 78 ? -8.630 6.257 12.503 1.00 96.12 78 ALA A CA 1
ATOM 573 C C . ALA A 1 78 ? -7.825 5.146 11.809 1.00 96.12 78 ALA A C 1
ATOM 575 O O . ALA A 1 78 ? -8.045 4.887 10.628 1.00 96.12 78 ALA A O 1
ATOM 576 N N . ARG A 1 79 ? -6.953 4.431 12.538 1.00 93.69 79 ARG A N 1
ATOM 577 C CA . ARG A 1 79 ? -6.207 3.283 11.986 1.00 93.69 79 ARG A CA 1
ATOM 578 C C . ARG A 1 79 ? -7.129 2.180 11.469 1.00 93.69 79 ARG A C 1
ATOM 580 O O . ARG A 1 79 ? -6.834 1.583 10.440 1.00 93.69 79 ARG A O 1
ATOM 587 N N . THR A 1 80 ? -8.269 1.950 12.117 1.00 92.00 80 THR A N 1
ATOM 588 C CA . THR A 1 80 ? -9.233 0.949 11.632 1.00 92.00 80 THR A CA 1
ATOM 589 C C . THR A 1 80 ? -10.030 1.457 10.432 1.00 92.00 80 THR A C 1
ATOM 591 O O . THR A 1 80 ? -10.269 0.697 9.503 1.00 92.00 80 THR A O 1
ATOM 594 N N . ALA A 1 81 ? -10.377 2.744 10.378 1.00 94.19 81 ALA A N 1
ATOM 595 C CA . ALA A 1 81 ? -10.979 3.330 9.179 1.00 94.19 81 ALA A CA 1
ATOM 596 C C . ALA A 1 81 ? -10.037 3.267 7.954 1.00 94.19 81 ALA A C 1
ATOM 598 O O . ALA A 1 81 ? -10.512 3.117 6.831 1.00 94.19 81 ALA A O 1
ATOM 599 N N . VAL A 1 82 ? -8.714 3.310 8.162 1.00 94.19 82 VAL A N 1
ATOM 600 C CA . VAL A 1 82 ? -7.715 3.034 7.111 1.00 94.19 82 VAL A CA 1
ATOM 601 C C . VAL A 1 82 ? -7.674 1.542 6.750 1.00 94.19 82 VAL A C 1
ATOM 603 O O . VAL A 1 82 ? -7.710 1.216 5.567 1.00 94.19 82 VAL A O 1
ATOM 606 N N . ALA A 1 83 ? -7.689 0.629 7.727 1.00 92.69 83 ALA A N 1
ATOM 607 C CA . ALA A 1 83 ? -7.729 -0.816 7.464 1.00 92.69 83 ALA A CA 1
ATOM 608 C C . ALA A 1 83 ? -9.016 -1.267 6.731 1.00 92.69 83 ALA A C 1
ATOM 610 O O . ALA A 1 83 ? -8.968 -2.134 5.859 1.00 92.69 83 ALA A O 1
ATOM 611 N N . GLN A 1 84 ? -10.160 -0.640 7.034 1.00 92.94 84 GLN A N 1
ATOM 612 C CA . GLN A 1 84 ? -11.433 -0.822 6.325 1.00 92.94 84 GLN A CA 1
ATOM 613 C C . GLN A 1 84 ? -11.285 -0.498 4.831 1.00 92.94 84 GLN A C 1
ATOM 615 O O . GLN A 1 84 ? -11.771 -1.253 3.994 1.00 92.94 84 GLN A O 1
ATOM 620 N N . ASP A 1 85 ? -10.585 0.584 4.482 1.00 92.00 85 ASP A N 1
ATOM 621 C CA . ASP A 1 85 ? -10.282 0.922 3.087 1.00 92.00 85 ASP A CA 1
ATOM 622 C C . ASP A 1 85 ? -9.329 -0.086 2.437 1.00 92.00 85 ASP A C 1
ATOM 624 O O . ASP A 1 85 ? -9.551 -0.537 1.315 1.00 92.00 85 ASP A O 1
ATOM 628 N N . GLU A 1 86 ? -8.276 -0.480 3.153 1.00 90.19 86 GLU A N 1
ATOM 629 C CA . GLU A 1 86 ? -7.271 -1.408 2.635 1.00 90.19 86 GLU A CA 1
ATOM 630 C C . GLU A 1 86 ? -7.866 -2.778 2.287 1.00 90.19 86 GLU A C 1
ATOM 632 O O . GLU A 1 86 ? -7.377 -3.411 1.351 1.00 90.19 86 GLU A O 1
ATOM 637 N N . GLN A 1 87 ? -8.975 -3.172 2.925 1.00 88.00 87 GLN A N 1
ATOM 638 C CA . GLN A 1 87 ? -9.756 -4.374 2.605 1.00 88.00 87 GLN A CA 1
ATOM 639 C C . GLN A 1 87 ? -10.933 -4.124 1.642 1.00 88.00 87 GLN A C 1
ATOM 641 O O . GLN A 1 87 ? -11.089 -4.845 0.652 1.00 88.00 87 GLN A O 1
ATOM 646 N N . CYS A 1 88 ? -11.753 -3.099 1.884 1.00 88.50 88 CYS A N 1
ATOM 647 C CA . CYS A 1 88 ? -13.022 -2.895 1.175 1.00 88.50 88 CYS A CA 1
ATOM 648 C C . CYS A 1 88 ? -12.997 -1.753 0.149 1.00 88.50 88 CYS A C 1
ATOM 650 O O . CYS A 1 88 ? -13.715 -1.833 -0.842 1.00 88.50 88 CYS A O 1
ATOM 652 N N . GLY A 1 89 ? -12.178 -0.719 0.344 1.00 85.56 89 GLY A N 1
ATOM 653 C CA . GLY A 1 89 ? -12.099 0.454 -0.539 1.00 85.56 89 GLY A CA 1
ATOM 654 C C . GLY A 1 89 ? -13.214 1.489 -0.395 1.00 85.56 89 GLY A C 1
ATOM 655 O O . GLY A 1 89 ? -13.281 2.379 -1.231 1.00 85.56 89 GLY A O 1
ATOM 656 N N . ASP A 1 90 ? -14.094 1.334 0.598 1.00 89.38 90 ASP A N 1
ATOM 657 C CA . ASP A 1 90 ? -15.106 2.314 1.011 1.00 89.38 90 ASP A CA 1
ATOM 658 C C . ASP A 1 90 ? -15.616 1.967 2.436 1.00 89.38 90 ASP A C 1
ATOM 660 O O . ASP A 1 90 ? -15.225 0.958 3.042 1.00 89.38 90 ASP A O 1
ATOM 664 N N . GLY A 1 91 ? -16.484 2.809 3.000 1.00 90.25 91 GLY A N 1
ATOM 665 C CA . GLY A 1 91 ? -17.057 2.697 4.343 1.00 90.25 91 GLY A CA 1
ATOM 666 C C . GLY A 1 91 ? -16.235 3.403 5.424 1.00 90.25 91 GLY A C 1
ATOM 667 O O . GLY A 1 91 ? -16.583 3.335 6.601 1.00 90.25 91 GLY A O 1
ATOM 668 N N . THR A 1 92 ? -15.162 4.104 5.047 1.00 93.56 92 THR A N 1
ATOM 669 C CA . THR A 1 92 ? -14.184 4.716 5.967 1.00 93.56 92 THR A CA 1
ATOM 670 C C . THR A 1 92 ? -14.833 5.726 6.917 1.00 93.56 92 THR A C 1
ATOM 672 O O . THR A 1 92 ? -14.724 5.605 8.136 1.00 93.56 92 THR A O 1
ATOM 675 N N . THR A 1 93 ? -15.596 6.675 6.368 1.00 95.00 93 THR A N 1
ATOM 676 C CA . THR A 1 93 ? -16.407 7.642 7.126 1.00 95.00 93 THR A CA 1
ATOM 677 C C . THR A 1 93 ? -17.471 6.947 7.980 1.00 95.00 93 THR A C 1
ATOM 679 O O . THR A 1 93 ? -17.669 7.311 9.140 1.00 95.00 93 THR A O 1
ATOM 682 N N . SER A 1 94 ? -18.134 5.929 7.429 1.00 94.75 94 SER A N 1
ATOM 683 C CA . SER A 1 94 ? -19.242 5.222 8.077 1.00 94.75 94 SER A CA 1
ATOM 684 C C . SER A 1 94 ? -18.791 4.436 9.313 1.00 94.75 94 SER A C 1
ATOM 686 O O . SER A 1 94 ? -19.457 4.507 10.343 1.00 94.75 94 SER A O 1
ATOM 688 N N . VAL A 1 95 ? -17.619 3.785 9.269 1.00 96.00 95 VAL A N 1
ATOM 689 C CA . VAL A 1 95 ? -17.014 3.103 10.431 1.00 96.00 95 VAL A CA 1
ATOM 690 C C . VAL A 1 95 ? -16.776 4.073 11.590 1.00 96.00 95 VAL A C 1
ATOM 692 O O . VAL A 1 95 ? -17.132 3.760 12.729 1.00 96.00 95 VAL A O 1
ATOM 695 N N . VAL A 1 96 ? -16.216 5.259 11.315 1.00 96.81 96 VAL A N 1
ATOM 696 C CA . VAL A 1 96 ? -15.949 6.281 12.345 1.00 96.81 96 VAL A CA 1
ATOM 697 C C . VAL A 1 96 ? -17.252 6.815 12.945 1.00 96.81 96 VAL A C 1
ATOM 699 O O . VAL A 1 96 ? -17.356 6.941 14.166 1.00 96.81 96 VAL A O 1
ATOM 702 N N . LEU A 1 97 ? -18.257 7.097 12.107 1.00 96.62 97 LEU A N 1
ATOM 703 C CA . LEU A 1 97 ? -19.569 7.564 12.563 1.00 96.62 97 LEU A CA 1
ATOM 704 C C . LEU A 1 97 ? -20.285 6.523 13.425 1.00 96.62 97 LEU A C 1
ATOM 706 O O . LEU A 1 97 ? -20.828 6.877 14.471 1.00 96.62 97 LEU A O 1
ATOM 710 N N . LEU A 1 98 ? -20.247 5.252 13.022 1.00 96.50 98 LEU A N 1
ATOM 711 C CA . LEU A 1 98 ? -20.894 4.168 13.751 1.00 96.50 98 LEU A CA 1
ATOM 712 C C . LEU A 1 98 ? -20.205 3.898 15.097 1.00 96.50 98 LEU A C 1
ATOM 714 O O . LEU A 1 98 ? -20.905 3.757 16.092 1.00 96.50 98 LEU A O 1
ATOM 718 N N . VAL A 1 99 ? -18.866 3.922 15.185 1.00 97.00 99 VAL A N 1
ATOM 719 C CA . VAL A 1 99 ? -18.163 3.835 16.488 1.00 97.00 99 VAL A CA 1
ATOM 720 C C . VAL A 1 99 ? -18.513 5.023 17.390 1.00 97.00 99 VAL A C 1
ATOM 722 O O . VAL A 1 99 ? -18.804 4.831 18.571 1.00 97.00 99 VAL A O 1
ATOM 725 N N . GLY A 1 100 ? -18.511 6.245 16.846 1.00 96.38 100 GLY A N 1
ATOM 726 C CA . GLY A 1 100 ? -18.836 7.454 17.606 1.00 96.38 100 GLY A CA 1
ATOM 727 C C . GLY A 1 100 ? -20.265 7.452 18.156 1.00 96.38 100 GLY A C 1
ATOM 728 O O . GLY A 1 100 ? -20.471 7.799 19.318 1.00 96.38 100 GLY A O 1
ATOM 729 N N . GLU A 1 101 ? -21.250 7.024 17.360 1.00 96.44 101 GLU A N 1
ATOM 730 C CA . GLU A 1 101 ? -22.640 6.946 17.817 1.00 96.44 101 GLU A CA 1
ATOM 731 C C . GLU A 1 101 ? -22.897 5.724 18.719 1.00 96.44 101 GLU A C 1
ATOM 733 O O . GLU A 1 101 ? -23.616 5.871 19.702 1.00 96.44 101 GLU A O 1
ATOM 738 N N . LEU A 1 102 ? -22.266 4.562 18.485 1.00 96.75 102 LEU A N 1
ATOM 739 C CA . LEU A 1 102 ? -22.344 3.403 19.395 1.00 96.75 102 LEU A CA 1
ATOM 740 C C . LEU A 1 102 ? -21.878 3.769 20.808 1.00 96.75 102 LEU A C 1
ATOM 742 O O . LEU A 1 102 ? -22.583 3.509 21.781 1.00 96.75 102 LEU A O 1
ATOM 746 N N . LEU A 1 103 ? -20.721 4.427 20.921 1.00 96.12 103 LEU A N 1
ATOM 747 C CA . LEU A 1 103 ? -20.179 4.885 22.202 1.00 96.12 103 LEU A CA 1
ATOM 748 C C . LEU A 1 103 ? -21.067 5.952 22.868 1.00 96.12 103 LEU A C 1
ATOM 750 O O . LEU A 1 103 ? -21.250 5.929 24.082 1.00 96.12 103 LEU A O 1
ATOM 754 N N . LYS A 1 104 ? -21.688 6.833 22.077 1.00 95.88 104 LYS A N 1
ATOM 755 C CA . LYS A 1 104 ? -22.641 7.861 22.533 1.00 95.88 104 LYS A CA 1
ATOM 756 C C . LYS A 1 104 ? -23.997 7.297 22.979 1.00 95.88 104 LYS A C 1
ATOM 758 O O . LYS A 1 104 ? -24.615 7.849 23.886 1.00 95.88 104 LYS A O 1
ATOM 763 N N . GLN A 1 105 ? -24.474 6.207 22.374 1.00 95.69 105 GLN A N 1
ATOM 764 C CA . GLN A 1 105 ? -25.662 5.491 22.852 1.00 95.69 105 GLN A CA 1
ATOM 765 C C . GLN A 1 105 ? -25.340 4.646 24.090 1.00 95.69 105 GLN A C 1
ATOM 767 O O . GLN A 1 105 ? -26.140 4.614 25.022 1.00 95.69 105 GLN A O 1
ATOM 772 N N . ALA A 1 106 ? -24.151 4.038 24.151 1.00 94.69 106 ALA A N 1
ATOM 773 C CA . ALA A 1 106 ? -23.675 3.337 25.340 1.00 94.69 106 ALA A CA 1
ATOM 774 C C . ALA A 1 106 ? -23.532 4.264 26.556 1.00 94.69 106 ALA A C 1
ATOM 776 O O . ALA A 1 106 ? -23.902 3.872 27.661 1.00 94.69 106 ALA A O 1
ATOM 777 N N . GLU A 1 107 ? -23.058 5.502 26.358 1.00 93.88 107 GLU A N 1
ATOM 778 C CA . GLU A 1 107 ? -22.886 6.477 27.442 1.00 93.88 107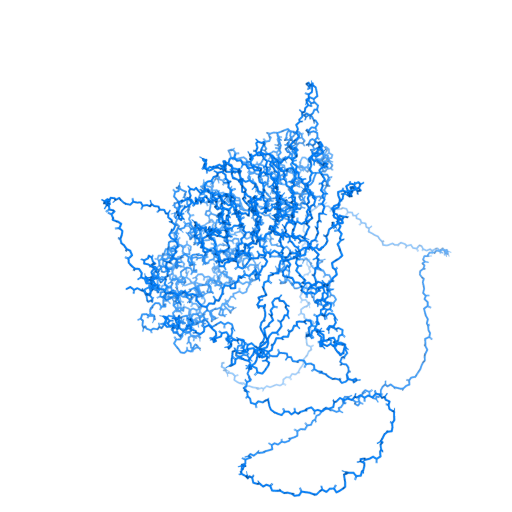 GLU A CA 1
ATOM 779 C C . GLU A 1 107 ? -24.167 6.679 28.261 1.00 93.88 107 GLU A C 1
ATOM 781 O O . GLU A 1 107 ? -24.104 6.735 29.485 1.00 93.88 107 GLU A O 1
ATOM 786 N N . ARG A 1 108 ? -25.331 6.722 27.599 1.00 93.69 108 ARG A N 1
ATOM 787 C CA . ARG A 1 108 ? -26.645 6.929 28.233 1.00 93.69 108 ARG A CA 1
ATOM 788 C C . ARG A 1 108 ? -26.929 5.865 29.292 1.00 93.69 108 ARG A C 1
ATOM 790 O O . ARG A 1 108 ? -27.108 6.189 30.461 1.00 93.69 108 ARG A O 1
ATOM 797 N N . TYR A 1 109 ? -26.864 4.596 28.898 1.00 92.94 109 TYR A N 1
ATOM 798 C CA . TYR A 1 109 ? -27.092 3.471 29.803 1.00 92.94 109 TYR A CA 1
ATOM 799 C C . TYR A 1 109 ? -26.013 3.371 30.894 1.00 92.94 109 TYR A C 1
ATOM 801 O O . TYR A 1 109 ? -26.305 2.967 32.018 1.00 92.94 109 TYR A O 1
ATOM 809 N N . ILE A 1 110 ? -24.775 3.789 30.609 1.00 92.19 110 ILE A N 1
ATOM 810 C CA . ILE A 1 110 ? -23.700 3.807 31.613 1.00 92.19 110 ILE A CA 1
ATOM 811 C C . ILE A 1 110 ? -23.907 4.930 32.642 1.00 92.19 110 ILE A C 1
ATOM 813 O O . ILE A 1 110 ? -23.681 4.711 33.833 1.00 92.19 110 ILE A O 1
ATOM 817 N N . GLN A 1 111 ? -24.412 6.097 32.229 1.00 91.69 111 GLN A N 1
ATOM 818 C CA . GLN A 1 111 ? -24.843 7.165 33.139 1.00 91.69 111 GLN A CA 1
ATOM 819 C C . GLN A 1 111 ? -26.058 6.744 33.993 1.00 91.69 111 GLN A C 1
ATOM 821 O O . GLN A 1 111 ? -26.151 7.142 35.152 1.00 91.69 111 GLN A O 1
ATOM 826 N N . GLU A 1 112 ? -26.940 5.882 33.471 1.00 92.19 112 GLU A N 1
ATOM 827 C CA . GLU A 1 112 ? -28.034 5.234 34.221 1.00 92.19 112 GLU A CA 1
ATOM 828 C C . GLU A 1 112 ? -27.560 4.124 35.189 1.00 92.19 112 GLU A C 1
ATOM 830 O O . GLU A 1 112 ? -28.360 3.592 35.961 1.00 92.19 112 GLU A O 1
ATOM 835 N N . GLY A 1 113 ? -26.267 3.773 35.190 1.00 89.75 113 GLY A N 1
ATOM 836 C CA . GLY A 1 113 ? -25.684 2.771 36.090 1.00 89.75 113 GLY A CA 1
ATOM 837 C C . GLY A 1 113 ? -25.627 1.342 35.534 1.00 89.75 113 GLY A C 1
ATOM 838 O O . GLY A 1 113 ? -25.424 0.394 36.295 1.00 89.75 113 GLY A O 1
ATOM 839 N N . VAL A 1 114 ? -25.785 1.153 34.221 1.00 91.75 114 VAL A N 1
ATOM 840 C CA . VAL A 1 114 ? -25.479 -0.118 33.546 1.00 91.75 114 VAL A CA 1
ATOM 841 C C . VAL A 1 114 ? -23.963 -0.226 33.348 1.00 91.75 114 VAL A C 1
ATOM 843 O O . VAL A 1 114 ? -23.346 0.662 32.769 1.00 91.75 114 VAL A O 1
ATOM 846 N N . HIS A 1 115 ? -23.332 -1.311 33.805 1.00 91.44 115 HIS A N 1
ATOM 847 C CA . HIS A 1 115 ? -21.884 -1.473 33.632 1.00 91.44 115 HIS A CA 1
ATOM 848 C C . HIS A 1 115 ? -21.493 -1.545 32.146 1.00 91.44 115 HIS A C 1
ATOM 850 O O . HIS A 1 115 ? -22.169 -2.210 31.363 1.00 91.44 115 HIS A O 1
ATOM 856 N N . SER A 1 116 ? -20.389 -0.895 31.761 1.00 92.31 116 SER A N 1
ATOM 857 C CA . SER A 1 116 ? -20.017 -0.663 30.353 1.00 92.31 116 SER A CA 1
ATOM 858 C C . SER A 1 116 ? -19.961 -1.936 29.514 1.00 92.31 116 SER A C 1
ATOM 860 O O . SER A 1 116 ? -20.460 -1.974 28.393 1.00 92.31 116 SER A O 1
ATOM 862 N N . ARG A 1 117 ? -19.416 -3.004 30.091 1.00 91.75 117 ARG A N 1
ATOM 863 C CA . ARG A 1 117 ? -19.268 -4.296 29.428 1.00 91.75 117 ARG A CA 1
ATOM 864 C C . ARG A 1 117 ? -20.629 -5.027 29.255 1.00 91.75 117 ARG A C 1
ATOM 866 O O . ARG A 1 117 ? -20.825 -5.621 28.206 1.00 91.75 117 ARG A O 1
ATOM 873 N N . VAL A 1 118 ? -21.664 -4.785 30.092 1.00 92.88 118 VAL A N 1
ATOM 874 C CA . VAL A 1 118 ? -23.072 -5.211 29.797 1.00 92.88 118 VAL A CA 1
ATOM 875 C C . VAL A 1 118 ? -23.575 -4.608 28.483 1.00 92.88 118 VAL A C 1
ATOM 877 O O . VAL A 1 118 ? -24.374 -5.211 27.766 1.00 92.88 118 VAL A O 1
ATOM 880 N N . VAL A 1 119 ? -23.155 -3.377 28.182 1.00 93.44 119 VAL A N 1
ATOM 881 C CA . VAL A 1 119 ? -23.545 -2.711 26.939 1.00 93.44 119 VAL A CA 1
ATOM 882 C C . VAL A 1 119 ? -22.819 -3.351 25.759 1.00 93.44 119 VAL A C 1
ATOM 884 O O . VAL A 1 119 ? -23.453 -3.556 24.724 1.00 93.44 119 VAL A O 1
ATOM 887 N N . SER A 1 120 ? -21.564 -3.792 25.933 1.00 93.31 120 SER A N 1
ATOM 888 C CA . SER A 1 120 ? -20.955 -4.677 24.941 1.00 93.31 120 SER A CA 1
ATOM 889 C C . SER A 1 120 ? -21.663 -6.034 24.837 1.00 93.31 120 SER A C 1
ATOM 891 O O . SER A 1 120 ? -21.719 -6.535 23.722 1.00 93.31 120 SER A O 1
ATOM 893 N N . ASP A 1 121 ? -22.275 -6.590 25.903 1.00 92.94 121 ASP A N 1
ATOM 894 C CA . ASP A 1 121 ? -23.059 -7.864 25.870 1.00 92.94 121 ASP A CA 1
ATOM 895 C C . ASP A 1 121 ? -24.246 -7.794 24.901 1.00 92.94 121 ASP A C 1
ATOM 897 O O . ASP A 1 121 ? -24.724 -8.792 24.360 1.00 92.94 121 ASP A O 1
ATOM 901 N N . GLY A 1 122 ? -24.769 -6.584 24.692 1.00 94.00 122 GLY A N 1
ATOM 902 C CA . GLY A 1 122 ? -25.749 -6.328 23.649 1.00 94.00 122 GLY A CA 1
ATOM 903 C C . GLY A 1 122 ? -25.127 -6.059 22.280 1.00 94.00 122 GLY A C 1
ATOM 904 O O . GLY A 1 122 ? -25.805 -6.249 21.274 1.00 94.00 122 GLY A O 1
ATOM 905 N N . PHE A 1 123 ? -23.860 -5.644 22.209 1.00 95.56 123 PHE A N 1
ATOM 906 C CA . PHE A 1 123 ? -23.172 -5.324 20.959 1.00 95.56 123 PHE A CA 1
ATOM 907 C C . PHE A 1 123 ? -22.721 -6.561 20.181 1.00 95.56 123 PHE A C 1
ATOM 909 O O . PHE A 1 123 ? -22.954 -6.558 18.973 1.00 95.56 123 PHE A O 1
ATOM 916 N N . ASP A 1 124 ? -22.157 -7.626 20.776 1.00 93.81 124 ASP A N 1
ATOM 917 C CA . ASP A 1 124 ? -21.829 -8.805 19.950 1.00 93.81 124 ASP A CA 1
ATOM 918 C C . ASP A 1 124 ? -23.076 -9.630 19.605 1.00 93.81 124 ASP A C 1
ATOM 920 O O . ASP A 1 124 ? -23.159 -10.174 18.499 1.00 93.81 124 ASP A O 1
ATOM 924 N N . VAL A 1 125 ? -24.091 -9.636 20.478 1.00 93.56 125 VAL A N 1
ATOM 925 C CA . VAL A 1 125 ? -25.425 -10.187 20.179 1.00 93.56 125 VAL A CA 1
ATOM 926 C C . VAL A 1 125 ? -26.098 -9.423 19.030 1.00 93.56 125 VAL A C 1
ATOM 928 O O . VAL A 1 125 ? -26.592 -10.048 18.089 1.00 93.56 125 VAL A O 1
ATOM 931 N N . ALA A 1 126 ? -26.078 -8.084 19.044 1.00 94.94 126 ALA A N 1
ATOM 932 C CA . ALA A 1 126 ? -26.597 -7.278 17.938 1.00 94.94 126 ALA A CA 1
ATOM 933 C C . ALA A 1 126 ? -25.771 -7.462 16.656 1.00 94.94 126 ALA A C 1
ATOM 935 O O . ALA A 1 126 ? -26.345 -7.712 15.600 1.00 94.94 126 ALA A O 1
ATOM 936 N N . LYS A 1 127 ? -24.434 -7.423 16.741 1.00 95.12 127 LYS A N 1
ATOM 937 C CA . LYS A 1 127 ? -23.503 -7.696 15.630 1.00 95.12 127 LYS A CA 1
ATOM 938 C C . LYS A 1 127 ? -23.821 -9.026 14.950 1.00 95.12 127 LYS A C 1
ATOM 940 O O . LYS A 1 127 ? -23.909 -9.065 13.727 1.00 95.12 127 LYS A O 1
ATOM 945 N N . ALA A 1 128 ? -24.028 -10.098 15.717 1.00 94.44 128 ALA A N 1
ATOM 946 C CA . ALA A 1 128 ? -24.402 -11.402 15.175 1.00 94.44 128 ALA A CA 1
ATOM 947 C C . ALA A 1 128 ? -25.767 -11.357 14.461 1.00 94.44 128 ALA A C 1
ATOM 949 O O . ALA A 1 128 ? -25.871 -11.809 13.322 1.00 94.44 128 ALA A O 1
ATOM 950 N N . GLY A 1 129 ? -26.784 -10.753 15.086 1.00 94.06 129 GLY A N 1
ATOM 951 C CA . GLY A 1 129 ? -28.124 -10.629 14.503 1.00 94.06 129 GLY A CA 1
ATOM 952 C C . GLY A 1 129 ? -28.190 -9.764 13.236 1.00 94.06 129 GLY A C 1
ATOM 953 O O . GLY A 1 129 ? -28.920 -10.102 12.307 1.00 94.06 129 GLY A O 1
ATOM 954 N N . VAL A 1 130 ? -27.408 -8.681 13.157 1.00 95.50 130 VAL A N 1
ATOM 955 C CA . VAL A 1 130 ? -27.308 -7.842 11.947 1.00 95.50 130 VAL A CA 1
ATOM 956 C C . VAL A 1 130 ? -26.505 -8.543 10.852 1.00 95.50 130 VAL A C 1
ATOM 958 O O . VAL A 1 130 ? -26.874 -8.448 9.686 1.00 95.50 130 VAL A O 1
ATOM 961 N N . LEU A 1 131 ? -25.429 -9.262 11.193 1.00 95.00 131 LEU A N 1
ATOM 962 C CA . LEU A 1 131 ? -24.662 -10.020 10.201 1.00 95.00 131 LEU A CA 1
ATOM 963 C C . LEU A 1 131 ? -25.474 -11.179 9.610 1.00 95.00 131 LEU A C 1
ATOM 965 O O . LEU A 1 131 ? -25.344 -11.426 8.419 1.00 95.00 131 LEU A O 1
ATOM 969 N N . GLN A 1 132 ? -26.343 -11.831 10.392 1.00 94.12 132 GLN A N 1
ATOM 970 C CA . GLN A 1 132 ? -27.311 -12.793 9.857 1.00 94.12 132 GLN A CA 1
ATOM 971 C C . GLN A 1 132 ? -28.321 -12.101 8.927 1.00 94.12 132 GLN A C 1
ATOM 973 O O . GLN A 1 132 ? -28.456 -12.500 7.776 1.00 94.12 132 GLN A O 1
ATOM 978 N N . PHE A 1 133 ? -28.950 -11.010 9.379 1.00 94.81 133 PHE A N 1
ATOM 979 C CA . PHE A 1 133 ? -29.898 -10.239 8.566 1.00 94.81 133 PHE A CA 1
ATOM 980 C C . PHE A 1 133 ? -29.290 -9.731 7.243 1.00 94.81 133 PHE A C 1
ATOM 982 O O . PHE A 1 133 ? -29.973 -9.682 6.227 1.00 94.81 133 PHE A O 1
ATOM 989 N N . LEU A 1 134 ? -27.993 -9.403 7.217 1.00 95.19 134 LEU A N 1
ATOM 990 C CA . LEU A 1 134 ? -27.268 -9.010 6.004 1.00 95.19 134 LEU A CA 1
ATOM 991 C C . LEU A 1 134 ? -27.115 -10.156 4.981 1.00 95.19 134 LEU A C 1
ATOM 993 O O . LEU A 1 134 ? -27.011 -9.879 3.786 1.00 95.19 134 LEU A O 1
ATOM 997 N N . GLU A 1 135 ? -27.113 -11.424 5.406 1.00 93.50 135 GLU A N 1
ATOM 998 C CA . GLU A 1 135 ? -27.134 -12.570 4.482 1.00 93.50 135 GLU A CA 1
ATOM 999 C C . GLU A 1 135 ? -28.506 -12.752 3.820 1.00 93.50 135 GLU A C 1
ATOM 1001 O O . GLU A 1 135 ? -28.560 -13.112 2.643 1.00 93.50 135 GLU A O 1
ATOM 1006 N N . ASP A 1 136 ? -29.583 -12.464 4.557 1.00 92.81 136 ASP A N 1
ATOM 1007 C CA . ASP A 1 136 ? -30.973 -12.579 4.097 1.00 92.81 136 ASP A CA 1
ATOM 1008 C C . ASP A 1 136 ? -31.414 -11.364 3.250 1.00 92.81 136 ASP A C 1
ATOM 1010 O O . ASP A 1 136 ? -32.182 -11.506 2.301 1.00 92.81 136 ASP A O 1
ATOM 1014 N N . PHE A 1 137 ? -30.907 -10.164 3.564 1.00 92.62 137 PHE A N 1
ATOM 1015 C CA . PHE A 1 137 ? -31.269 -8.890 2.921 1.00 92.62 137 PHE A CA 1
ATOM 1016 C C . PHE A 1 137 ? -30.495 -8.594 1.620 1.00 92.62 137 PHE A C 1
ATOM 1018 O O . PHE A 1 137 ? -30.880 -7.709 0.854 1.00 92.62 137 PHE A O 1
ATOM 1025 N N . LYS A 1 138 ? -29.380 -9.287 1.345 1.00 92.75 138 LYS A N 1
ATOM 1026 C CA . LYS A 1 138 ? -28.562 -9.017 0.149 1.00 92.75 138 LYS A CA 1
ATOM 1027 C C . LYS A 1 138 ? -29.245 -9.507 -1.134 1.00 92.75 138 LYS A C 1
ATOM 1029 O O . LYS A 1 138 ? -29.675 -10.655 -1.242 1.00 92.75 138 LYS A O 1
ATOM 1034 N N . HIS A 1 139 ? -29.252 -8.666 -2.162 1.00 89.81 139 HIS A N 1
ATOM 1035 C CA . HIS A 1 139 ? -29.729 -9.048 -3.484 1.00 89.81 139 HIS A CA 1
ATOM 1036 C C . HIS A 1 139 ? -28.611 -9.789 -4.228 1.00 89.81 139 HIS A C 1
ATOM 1038 O O . HIS A 1 139 ? -27.572 -9.203 -4.537 1.00 89.81 139 HIS A O 1
ATOM 1044 N N . LYS A 1 140 ? -28.805 -11.078 -4.535 1.00 86.31 140 LYS A N 1
ATOM 1045 C CA . LYS A 1 140 ? -27.899 -11.823 -5.432 1.00 86.31 140 LYS A CA 1
ATOM 1046 C C . LYS A 1 140 ? -27.927 -11.190 -6.825 1.00 86.31 140 LYS A C 1
ATOM 1048 O O . LYS A 1 140 ? -28.990 -10.760 -7.272 1.00 86.31 140 LYS A O 1
ATOM 1053 N N . MET A 1 141 ? -26.780 -11.099 -7.490 1.00 75.62 141 MET A N 1
ATOM 1054 C CA . MET A 1 141 ? -26.630 -10.298 -8.705 1.00 75.62 141 MET A CA 1
ATOM 1055 C C . MET A 1 141 ? -25.841 -11.052 -9.781 1.00 75.62 141 MET A C 1
ATOM 1057 O O . MET A 1 141 ? -24.650 -11.313 -9.615 1.00 75.62 141 MET A O 1
ATOM 1061 N N . ASP A 1 142 ? -26.484 -11.320 -10.919 1.00 72.69 142 ASP A N 1
ATOM 1062 C CA . ASP A 1 142 ? -25.773 -11.672 -12.151 1.00 72.69 142 ASP A CA 1
ATOM 1063 C C . ASP A 1 142 ? -25.025 -10.433 -12.691 1.00 72.69 142 ASP A C 1
ATOM 1065 O O . ASP A 1 142 ? -25.572 -9.326 -12.653 1.00 72.69 142 ASP A O 1
ATOM 1069 N N . PRO A 1 143 ? -23.780 -10.566 -13.191 1.00 67.88 143 PRO A N 1
ATOM 1070 C CA . PRO A 1 143 ? -22.918 -9.431 -13.534 1.00 67.88 143 PRO A CA 1
ATOM 1071 C C . PRO A 1 143 ? -23.286 -8.771 -14.876 1.00 67.88 143 PRO A C 1
ATOM 1073 O O . PRO A 1 143 ? -22.532 -8.840 -15.848 1.00 67.88 143 PRO A O 1
ATOM 1076 N N . ASP A 1 144 ? -24.442 -8.109 -14.917 1.00 87.62 144 ASP A N 1
ATOM 1077 C CA . ASP A 1 144 ? -24.846 -7.214 -16.002 1.00 87.62 144 ASP A CA 1
ATOM 1078 C C . ASP A 1 144 ? -24.057 -5.886 -15.991 1.00 87.62 144 ASP A C 1
ATOM 1080 O O . ASP A 1 144 ? -23.601 -5.396 -14.956 1.00 87.62 144 ASP A O 1
ATOM 1084 N N . ARG A 1 145 ? -23.905 -5.259 -17.163 1.00 90.50 145 ARG A N 1
ATOM 1085 C CA . ARG A 1 145 ? -23.210 -3.973 -17.288 1.00 90.50 145 ARG A CA 1
ATOM 1086 C C . ARG A 1 145 ? -24.014 -2.819 -16.679 1.00 90.50 145 ARG A C 1
ATOM 1088 O O . ARG A 1 145 ? -23.398 -1.903 -16.138 1.00 90.50 145 ARG A O 1
ATOM 1095 N N . ALA A 1 146 ? -25.349 -2.814 -16.758 1.00 91.12 146 ALA A N 1
ATOM 1096 C CA . ALA A 1 146 ? -26.141 -1.679 -16.280 1.00 91.12 146 ALA A CA 1
ATOM 1097 C C . ALA A 1 146 ? -26.136 -1.580 -14.745 1.00 91.12 146 ALA A C 1
ATOM 1099 O O . ALA A 1 146 ? -25.972 -0.482 -14.210 1.00 91.12 146 ALA A O 1
ATOM 1100 N N . THR A 1 147 ? -26.224 -2.711 -14.036 1.00 90.12 147 THR A N 1
ATOM 1101 C CA . THR A 1 147 ? -26.105 -2.751 -12.566 1.00 90.12 147 THR A CA 1
ATOM 1102 C C . THR A 1 147 ? -24.712 -2.324 -12.100 1.00 90.12 147 THR A C 1
ATOM 1104 O O . THR A 1 147 ? -24.596 -1.487 -11.206 1.00 90.12 147 THR A O 1
ATOM 1107 N N . LEU A 1 148 ? -23.644 -2.798 -12.753 1.00 92.81 148 LEU A N 1
ATOM 1108 C CA . LEU A 1 148 ? -22.272 -2.383 -12.434 1.00 92.81 148 LEU A CA 1
ATOM 1109 C C . LEU A 1 148 ? -22.032 -0.883 -12.694 1.00 92.81 148 LEU A C 1
ATOM 1111 O O . LEU A 1 148 ? -21.334 -0.238 -11.911 1.00 92.81 148 LEU A O 1
ATOM 1115 N N . VAL A 1 149 ? -22.634 -0.297 -13.739 1.00 94.81 149 VAL A N 1
ATOM 1116 C CA . VAL A 1 149 ? -22.578 1.162 -13.984 1.00 94.81 149 VAL A CA 1
ATOM 1117 C C . VAL A 1 149 ? -23.356 1.935 -12.920 1.00 94.81 149 VAL A C 1
ATOM 1119 O O . VAL A 1 149 ? -22.904 3.005 -12.508 1.00 94.81 149 VAL A O 1
ATOM 1122 N N . ALA A 1 150 ? -24.470 1.393 -12.421 1.00 92.94 150 ALA A N 1
ATOM 1123 C CA . ALA A 1 150 ? -25.206 1.978 -11.305 1.00 92.94 150 ALA A CA 1
ATOM 1124 C C . ALA A 1 150 ? -24.346 2.017 -10.024 1.00 92.94 150 ALA A C 1
ATOM 1126 O O . ALA A 1 150 ? -24.155 3.101 -9.473 1.00 92.94 150 ALA A O 1
ATOM 1127 N N . VAL A 1 151 ? -23.706 0.899 -9.643 1.00 93.75 151 VAL A N 1
ATOM 1128 C CA . VAL A 1 151 ? -22.747 0.837 -8.515 1.00 93.75 151 VAL A CA 1
ATOM 1129 C C . VAL A 1 151 ? -21.593 1.830 -8.697 1.00 93.75 151 VAL A C 1
ATOM 1131 O O . VAL A 1 151 ? -21.296 2.616 -7.795 1.00 93.75 151 VAL A O 1
ATOM 1134 N N . ALA A 1 152 ? -20.949 1.836 -9.870 1.00 95.06 152 ALA A N 1
ATOM 1135 C CA . ALA A 1 152 ? -19.837 2.743 -10.158 1.00 95.06 152 ALA A CA 1
ATOM 1136 C C . ALA A 1 152 ? -20.259 4.216 -10.035 1.00 95.06 152 ALA A C 1
ATOM 1138 O O . ALA A 1 152 ? -19.541 5.024 -9.446 1.00 95.06 152 ALA A O 1
ATOM 1139 N N . ASN A 1 153 ? -21.442 4.565 -10.547 1.00 94.44 153 ASN A N 1
ATOM 1140 C CA . ASN A 1 153 ? -22.015 5.898 -10.412 1.00 94.44 153 ASN A CA 1
ATOM 1141 C C . ASN A 1 153 ? -22.345 6.240 -8.948 1.00 94.44 153 ASN A C 1
ATOM 1143 O O . ASN A 1 153 ? -22.071 7.368 -8.544 1.00 94.44 153 ASN A O 1
ATOM 1147 N N . THR A 1 154 ? -22.877 5.307 -8.149 1.00 92.88 154 THR A N 1
ATOM 1148 C CA . THR A 1 154 ? -23.141 5.519 -6.714 1.00 92.88 154 THR A CA 1
ATOM 1149 C C . THR A 1 154 ? -21.854 5.869 -5.968 1.00 92.88 154 THR A C 1
ATOM 1151 O O . THR A 1 154 ? -21.791 6.933 -5.348 1.00 92.88 154 THR A O 1
ATOM 1154 N N . ALA A 1 155 ? -20.801 5.057 -6.109 1.00 93.38 155 ALA A N 1
ATOM 1155 C CA . ALA A 1 155 ? -19.502 5.313 -5.484 1.00 93.38 155 ALA A CA 1
ATOM 1156 C C . ALA A 1 155 ? -18.900 6.659 -5.941 1.00 93.38 155 ALA A C 1
ATOM 1158 O O . ALA A 1 155 ? -18.564 7.515 -5.118 1.00 93.38 155 ALA A O 1
ATOM 1159 N N . LEU A 1 156 ? -18.830 6.904 -7.256 1.00 93.94 156 LEU A N 1
ATOM 1160 C CA . LEU A 1 156 ? -18.238 8.125 -7.822 1.00 93.94 156 LEU A CA 1
ATOM 1161 C C . LEU A 1 156 ? -19.018 9.402 -7.463 1.00 93.94 156 LEU A C 1
ATOM 1163 O O . LEU A 1 156 ? -18.401 10.453 -7.274 1.00 93.94 156 LEU A O 1
ATOM 1167 N N . ALA A 1 157 ? -20.347 9.336 -7.341 1.00 92.81 157 ALA A N 1
ATOM 1168 C CA . ALA A 1 157 ? -21.188 10.480 -6.981 1.00 92.81 157 ALA A CA 1
ATOM 1169 C C . ALA A 1 157 ? -21.009 10.940 -5.523 1.00 92.81 157 ALA A C 1
ATOM 1171 O O . ALA A 1 157 ? -21.393 12.062 -5.190 1.00 92.81 157 ALA A O 1
ATOM 1172 N N . THR A 1 158 ? -20.392 10.131 -4.652 1.00 91.81 158 THR A N 1
ATOM 1173 C CA . THR A 1 158 ? -19.988 10.599 -3.317 1.00 91.81 158 THR A CA 1
ATOM 1174 C C . THR A 1 158 ? -18.822 11.592 -3.403 1.00 91.81 158 THR A C 1
ATOM 1176 O O . THR A 1 158 ? -18.867 12.643 -2.761 1.00 91.81 158 THR A O 1
ATOM 1179 N N . LYS A 1 159 ? -17.800 11.303 -4.226 1.00 90.50 159 LYS A N 1
ATOM 1180 C CA . LYS A 1 159 ? -16.530 12.054 -4.301 1.00 90.50 159 LYS A CA 1
ATOM 1181 C C . LYS A 1 159 ? -16.478 13.122 -5.409 1.00 90.50 159 LYS A C 1
ATOM 1183 O O . LYS A 1 159 ? -15.677 14.054 -5.293 1.00 90.50 159 LYS A O 1
ATOM 1188 N N . LEU A 1 160 ? -17.292 13.018 -6.467 1.00 91.81 160 LEU A N 1
ATOM 1189 C CA . LEU A 1 160 ? -17.238 13.874 -7.666 1.00 91.81 160 LEU A CA 1
ATOM 1190 C C . LEU A 1 160 ? -18.576 14.549 -8.007 1.00 91.81 160 LEU A C 1
ATOM 1192 O O . LEU A 1 160 ? -19.647 14.126 -7.585 1.00 91.81 160 LEU A O 1
ATOM 1196 N N . ALA A 1 161 ? -18.520 15.591 -8.844 1.00 90.06 161 ALA A N 1
ATOM 1197 C CA . ALA A 1 161 ? -19.719 16.229 -9.387 1.00 90.06 161 ALA A CA 1
ATOM 1198 C C . ALA A 1 161 ? -20.529 15.240 -10.261 1.00 90.06 161 ALA A C 1
ATOM 1200 O O . ALA A 1 161 ? -19.939 14.564 -11.110 1.00 90.06 161 ALA A O 1
ATOM 1201 N N . PRO A 1 162 ? -21.873 15.192 -10.155 1.00 90.38 162 PRO A N 1
ATOM 1202 C CA . PRO A 1 162 ? -22.680 14.096 -10.709 1.00 90.38 162 PRO A CA 1
ATOM 1203 C C . PRO A 1 162 ? -22.639 13.972 -12.242 1.00 90.38 162 PRO A C 1
ATOM 1205 O O . PRO A 1 162 ? -22.818 12.880 -12.773 1.00 90.38 162 PRO A O 1
ATOM 1208 N N . LYS A 1 163 ? -22.355 15.061 -12.974 1.00 91.50 163 LYS A N 1
ATOM 1209 C CA . LYS A 1 163 ? -22.132 15.001 -14.433 1.00 91.50 163 LYS A CA 1
ATOM 1210 C C . LYS A 1 163 ? -20.850 14.240 -14.795 1.00 91.50 163 LYS A C 1
ATOM 1212 O O . LYS A 1 163 ? -20.849 13.487 -15.760 1.00 91.50 163 LYS A O 1
ATOM 1217 N N . LEU A 1 164 ? -19.783 14.433 -14.016 1.00 91.56 164 LEU A N 1
ATOM 1218 C CA . LEU A 1 164 ? -18.501 13.753 -14.206 1.00 91.56 164 LEU A CA 1
ATOM 1219 C C . LEU A 1 164 ? -18.576 12.303 -13.704 1.00 91.56 164 LEU A C 1
ATOM 1221 O O . LEU A 1 164 ? -18.092 11.407 -14.384 1.00 91.56 164 LEU A O 1
ATOM 1225 N N . ALA A 1 165 ? -19.240 12.066 -12.566 1.00 93.25 165 ALA A N 1
ATOM 1226 C CA . ALA A 1 165 ? -19.449 10.724 -12.018 1.00 93.25 165 ALA A CA 1
ATOM 1227 C C . ALA A 1 165 ? -20.103 9.773 -13.039 1.00 93.25 165 ALA A C 1
ATOM 1229 O O . ALA A 1 165 ? -19.574 8.691 -13.271 1.00 93.25 165 ALA A O 1
ATOM 1230 N N . LYS A 1 166 ? -21.172 10.209 -13.726 1.00 92.00 166 LYS A N 1
ATOM 1231 C CA . LYS A 1 166 ? -21.844 9.408 -14.767 1.00 92.00 166 LYS A CA 1
ATOM 1232 C C . LYS A 1 166 ? -20.923 9.032 -15.933 1.00 92.00 166 LYS A C 1
ATOM 1234 O O . LYS A 1 166 ? -20.867 7.868 -16.301 1.00 92.00 166 LYS A O 1
ATOM 1239 N N . GLN A 1 167 ? -20.165 9.987 -16.475 1.00 91.38 167 GLN A N 1
ATOM 1240 C CA . GLN A 1 167 ? -19.221 9.729 -17.574 1.00 91.38 167 GLN A CA 1
ATOM 1241 C C . GLN A 1 167 ? -18.086 8.773 -17.160 1.00 91.38 167 GLN A C 1
ATOM 1243 O O . GLN A 1 167 ? -17.636 7.938 -17.948 1.00 91.38 167 GLN A O 1
ATOM 1248 N N . LEU A 1 168 ? -17.605 8.899 -15.921 1.00 94.44 168 LEU A N 1
ATOM 1249 C CA . LEU A 1 168 ? -16.545 8.045 -15.396 1.00 94.44 168 LEU A CA 1
ATOM 1250 C C . LEU A 1 168 ? -17.049 6.650 -15.006 1.00 94.44 168 LEU A C 1
ATOM 1252 O O . LEU A 1 168 ? -16.270 5.709 -15.101 1.00 94.44 168 LEU A O 1
ATOM 1256 N N . ALA A 1 169 ? -18.324 6.486 -14.639 1.00 95.25 169 ALA A N 1
ATOM 1257 C CA . ALA A 1 169 ? -18.910 5.190 -14.295 1.00 95.25 169 ALA A CA 1
ATOM 1258 C C . ALA A 1 169 ? -18.818 4.182 -15.455 1.00 95.25 169 ALA A C 1
ATOM 1260 O O . ALA A 1 169 ? -18.317 3.076 -15.259 1.00 95.25 169 ALA A O 1
ATOM 1261 N N . ASP A 1 170 ? -19.187 4.592 -16.675 1.00 93.88 170 ASP A N 1
ATOM 1262 C CA . ASP A 1 170 ? -18.996 3.781 -17.887 1.00 93.88 170 ASP A CA 1
ATOM 1263 C C . ASP A 1 170 ? -17.521 3.399 -18.103 1.00 93.88 170 ASP A C 1
ATOM 1265 O O . ASP A 1 170 ? -17.211 2.246 -18.394 1.00 93.88 170 ASP A O 1
ATOM 1269 N N . SER A 1 171 ? -16.603 4.356 -17.915 1.00 94.50 171 SER A N 1
ATOM 1270 C CA . SER A 1 171 ? -15.158 4.142 -18.098 1.00 94.50 171 SER A CA 1
ATOM 1271 C C . SER A 1 171 ? -14.556 3.201 -17.045 1.00 94.50 171 SER A C 1
ATOM 1273 O O . SER A 1 171 ? -13.658 2.424 -17.356 1.00 94.50 171 SER A O 1
ATOM 1275 N N . VAL A 1 172 ? -15.043 3.262 -15.803 1.00 95.69 172 VAL A N 1
ATOM 1276 C CA . VAL A 1 172 ? -14.630 2.399 -14.686 1.00 95.69 172 VAL A CA 1
ATOM 1277 C C . VAL A 1 172 ? -15.110 0.965 -14.899 1.00 95.69 172 VAL A C 1
ATOM 1279 O O . VAL A 1 172 ? -14.326 0.034 -14.724 1.00 95.69 172 VAL A O 1
ATOM 1282 N N . VAL A 1 173 ? -16.363 0.772 -15.319 1.00 94.81 173 VAL A N 1
ATOM 1283 C CA . VAL A 1 173 ? -16.914 -0.568 -15.572 1.00 94.81 173 VAL A CA 1
ATOM 1284 C C . VAL A 1 173 ? -16.246 -1.224 -16.774 1.00 94.81 173 VAL A C 1
ATOM 1286 O O . VAL A 1 173 ? -15.791 -2.359 -16.657 1.00 94.81 173 VAL A O 1
ATOM 1289 N N . ASP A 1 174 ? -16.094 -0.509 -17.893 1.00 92.94 174 ASP A N 1
ATOM 1290 C CA . ASP A 1 174 ? -15.370 -1.027 -19.061 1.00 92.94 174 ASP A CA 1
ATOM 1291 C C . ASP A 1 174 ? -13.910 -1.391 -18.727 1.00 92.94 174 ASP A C 1
ATOM 1293 O O . ASP A 1 174 ? -13.389 -2.366 -19.268 1.00 92.94 174 ASP A O 1
ATOM 1297 N N . ALA A 1 175 ? -13.255 -0.659 -17.815 1.00 94.25 175 ALA A N 1
ATOM 1298 C CA . ALA A 1 175 ? -11.895 -0.973 -17.376 1.00 94.25 175 ALA A CA 1
ATOM 1299 C C . ALA A 1 175 ? -11.818 -2.274 -16.557 1.00 94.25 175 ALA A C 1
ATOM 1301 O O . ALA A 1 175 ? -10.954 -3.110 -16.820 1.00 94.25 175 ALA A O 1
ATOM 1302 N N . VAL A 1 176 ? -12.728 -2.482 -15.595 1.00 93.12 176 VAL A N 1
ATOM 1303 C CA . VAL A 1 176 ? -12.761 -3.724 -14.797 1.00 93.12 176 VAL A CA 1
ATOM 1304 C C . VAL A 1 176 ? -13.175 -4.923 -15.656 1.00 93.12 176 VAL A C 1
ATOM 1306 O O . VAL A 1 176 ? -12.603 -6.003 -15.512 1.00 93.12 176 VAL A O 1
ATOM 1309 N N . LEU A 1 177 ? -14.115 -4.743 -16.590 1.00 90.62 177 LEU A N 1
ATOM 1310 C CA . LEU A 1 177 ? -14.541 -5.801 -17.511 1.00 90.62 177 LEU A CA 1
ATOM 1311 C C . LEU A 1 177 ? -13.447 -6.208 -18.513 1.00 90.62 177 LEU A C 1
ATOM 1313 O O . LEU A 1 177 ? -13.404 -7.377 -18.883 1.00 90.62 177 LEU A O 1
ATOM 1317 N N . ALA A 1 178 ? -12.554 -5.297 -18.915 1.00 88.75 178 ALA A N 1
ATOM 1318 C CA . ALA A 1 178 ? -11.407 -5.619 -19.774 1.00 88.75 178 ALA A CA 1
ATOM 1319 C C . ALA A 1 178 ? -10.317 -6.440 -19.054 1.00 88.75 178 ALA A C 1
ATOM 1321 O O . ALA A 1 178 ? -9.632 -7.247 -19.676 1.00 88.75 178 ALA A O 1
ATOM 1322 N N . ILE A 1 179 ? -10.164 -6.248 -17.740 1.00 88.56 179 ILE A N 1
ATOM 1323 C CA . ILE A 1 179 ? -9.176 -6.961 -16.911 1.00 88.56 179 ILE A CA 1
ATOM 1324 C C . ILE A 1 179 ? -9.717 -8.297 -16.396 1.00 88.56 179 ILE A C 1
ATOM 1326 O O . ILE A 1 179 ? -8.933 -9.209 -16.128 1.00 88.56 179 ILE A O 1
ATOM 1330 N N . LYS A 1 180 ? -11.043 -8.434 -16.247 1.00 85.00 180 LYS A N 1
ATOM 1331 C CA . LYS A 1 180 ? -11.676 -9.682 -15.807 1.00 85.00 180 LYS A CA 1
ATOM 1332 C C . LYS A 1 180 ? -11.188 -10.836 -16.698 1.00 85.00 180 LYS A C 1
ATOM 1334 O O . LYS A 1 180 ? -11.466 -10.818 -17.899 1.00 85.00 180 LYS A O 1
ATOM 1339 N N . PRO A 1 181 ? -10.488 -11.846 -16.146 1.00 74.56 181 PRO A N 1
ATOM 1340 C CA . PRO A 1 181 ? -9.980 -12.935 -16.960 1.00 74.56 181 PRO A CA 1
ATOM 1341 C C . PRO A 1 181 ? -11.154 -13.657 -17.625 1.00 74.56 181 PRO A C 1
ATOM 1343 O O . PRO A 1 181 ? -12.213 -13.868 -17.024 1.00 74.56 181 PRO A O 1
ATOM 1346 N N . ARG A 1 182 ? -10.975 -14.018 -18.896 1.00 66.50 182 ARG A N 1
ATOM 1347 C CA . ARG A 1 182 ? -11.983 -14.750 -19.661 1.00 66.50 182 ARG A CA 1
ATOM 1348 C C . ARG A 1 182 ? -12.138 -16.147 -19.060 1.00 66.50 182 ARG A C 1
ATOM 1350 O O . ARG A 1 182 ? -11.169 -16.900 -19.030 1.00 66.50 182 ARG A O 1
ATOM 1357 N N . ALA A 1 183 ? -13.348 -16.481 -18.611 1.00 59.94 183 ALA A N 1
ATOM 1358 C CA . ALA A 1 183 ? -13.680 -17.843 -18.200 1.00 59.94 183 ALA A CA 1
ATOM 1359 C C . ALA A 1 183 ? -13.375 -18.819 -19.356 1.00 59.94 183 ALA A C 1
ATOM 1361 O O . ALA A 1 183 ? -13.657 -18.466 -20.510 1.00 59.94 183 ALA A O 1
ATOM 1362 N N . PRO A 1 184 ? -12.796 -20.002 -19.078 1.00 57.34 184 PRO A N 1
ATOM 1363 C CA . PRO A 1 184 ? -12.390 -20.940 -20.119 1.00 57.34 184 PRO A CA 1
ATOM 1364 C C . PRO A 1 184 ? -13.585 -21.301 -20.999 1.00 57.34 184 PRO A C 1
ATOM 1366 O O . PRO A 1 184 ? -14.691 -21.537 -20.506 1.00 57.34 184 PRO A O 1
ATOM 1369 N N . SER A 1 185 ? -13.378 -21.340 -22.316 1.00 47.22 185 SER A N 1
ATOM 1370 C CA . SER A 1 185 ? -14.393 -21.896 -23.207 1.00 47.22 185 SER A CA 1
ATOM 1371 C C . SER A 1 185 ? -14.588 -23.385 -22.908 1.00 47.22 185 SER A C 1
ATOM 1373 O O . SER A 1 185 ? -13.699 -24.049 -22.378 1.00 47.22 185 SER A O 1
ATOM 1375 N N . SER A 1 186 ? -15.728 -23.956 -23.301 1.00 49.34 186 SER A N 1
ATOM 1376 C CA . SER A 1 186 ? -16.009 -25.391 -23.116 1.00 49.34 186 SER A CA 1
ATOM 1377 C C . SER A 1 186 ? -15.042 -26.329 -23.863 1.00 49.34 186 SER A C 1
ATOM 1379 O O . SER A 1 186 ? -15.136 -27.541 -23.714 1.00 49.34 186 SER A O 1
ATOM 1381 N N . SER A 1 187 ? -14.135 -25.777 -24.674 1.00 46.94 187 SER A N 1
ATOM 1382 C CA . SER A 1 187 ? -13.021 -26.452 -25.353 1.00 46.94 187 SER A CA 1
ATOM 1383 C C . SER A 1 187 ? -11.670 -26.347 -24.623 1.00 46.94 187 SER A C 1
ATOM 1385 O O . SER A 1 187 ? -10.717 -26.992 -25.044 1.00 46.94 187 SER A O 1
ATOM 1387 N N . GLU A 1 188 ? -11.570 -25.537 -23.566 1.00 49.38 188 GLU A N 1
ATOM 1388 C CA . GLU A 1 188 ? -10.333 -25.256 -22.808 1.00 49.38 188 GLU A CA 1
ATOM 1389 C C . GLU A 1 188 ? -10.381 -25.791 -21.364 1.00 49.38 188 GLU A C 1
ATOM 1391 O O . GLU A 1 188 ? -9.405 -25.672 -20.626 1.00 49.38 188 GLU A O 1
ATOM 1396 N N . VAL A 1 189 ? -11.506 -26.381 -20.947 1.00 48.28 189 VAL A N 1
ATOM 1397 C CA . VAL A 1 189 ? -11.625 -27.063 -19.651 1.00 48.28 189 VAL A CA 1
ATOM 1398 C C . VAL A 1 189 ? -10.763 -28.336 -19.683 1.00 48.28 189 VAL A C 1
ATOM 1400 O O . VAL A 1 189 ? -10.921 -29.130 -20.615 1.00 48.28 189 VAL A O 1
ATOM 1403 N N . PRO A 1 190 ? -9.865 -28.565 -18.703 1.00 43.28 190 PRO A N 1
ATOM 1404 C CA . PRO A 1 190 ? -9.108 -29.810 -18.610 1.00 43.28 190 PRO A CA 1
ATOM 1405 C C . PRO A 1 190 ? -10.025 -31.037 -18.564 1.00 43.28 190 PRO A C 1
ATOM 1407 O O . PRO A 1 190 ? -11.133 -30.978 -18.029 1.00 43.28 190 PRO A O 1
ATOM 1410 N N . ALA A 1 191 ? -9.551 -32.165 -19.097 1.00 38.00 191 ALA A N 1
ATOM 1411 C CA . ALA A 1 191 ? -10.253 -33.434 -18.941 1.00 38.00 191 ALA A CA 1
ATOM 1412 C C . ALA A 1 191 ? -10.435 -33.773 -17.449 1.00 38.00 191 ALA A C 1
ATOM 1414 O O . ALA A 1 191 ? -9.601 -33.408 -16.617 1.00 38.00 191 ALA A O 1
ATOM 1415 N N . LEU A 1 192 ? -11.530 -34.472 -17.131 1.00 41.59 192 LEU A N 1
ATOM 1416 C CA . LEU A 1 192 ? -11.831 -34.949 -15.780 1.00 41.59 192 LEU A CA 1
ATOM 1417 C C . LEU A 1 192 ? -10.614 -35.669 -15.185 1.00 41.59 192 LEU A C 1
ATOM 1419 O O . LEU A 1 192 ? -10.098 -36.607 -15.792 1.00 41.59 192 LEU A O 1
ATOM 1423 N N . LYS A 1 193 ? -10.195 -35.251 -13.986 1.00 41.75 193 LYS A N 1
ATOM 1424 C CA . LYS A 1 193 ? -9.322 -36.074 -13.144 1.00 41.75 193 LYS A CA 1
ATOM 1425 C C . LYS A 1 193 ? -10.087 -37.332 -12.736 1.00 41.75 193 LYS A C 1
ATOM 1427 O O . LYS A 1 193 ? -11.312 -37.294 -12.599 1.00 41.75 193 LYS A O 1
ATOM 1432 N N . GLU A 1 194 ? -9.368 -38.431 -12.542 1.00 42.19 194 GLU A N 1
ATOM 1433 C CA . GLU A 1 194 ? -9.969 -39.751 -12.307 1.00 42.19 194 GLU A CA 1
ATOM 1434 C C . GLU A 1 194 ? -10.791 -39.804 -11.001 1.00 42.19 194 GLU A C 1
ATOM 1436 O O . GLU A 1 194 ? -11.743 -40.573 -10.908 1.00 42.19 194 GLU A O 1
ATOM 1441 N N . ASP A 1 195 ? -10.538 -38.875 -10.069 1.00 39.41 195 ASP A N 1
ATOM 1442 C CA . ASP A 1 195 ? -11.302 -38.640 -8.830 1.00 39.41 195 ASP A CA 1
ATOM 1443 C C . ASP A 1 195 ? -12.741 -38.111 -9.047 1.00 39.41 195 ASP A C 1
ATOM 1445 O O . ASP A 1 195 ? -13.476 -37.875 -8.088 1.00 39.41 195 ASP A O 1
ATOM 1449 N N . GLY A 1 196 ? -13.148 -37.829 -10.291 1.00 36.94 196 GLY A N 1
ATOM 1450 C CA . GLY A 1 196 ? -14.503 -37.376 -10.639 1.00 36.94 196 GLY A CA 1
ATOM 1451 C C . GLY A 1 196 ? -14.846 -35.929 -10.251 1.00 36.94 196 GLY A C 1
ATOM 1452 O O . GLY A 1 196 ? -15.969 -35.478 -10.488 1.00 36.94 196 GLY A O 1
ATOM 1453 N N . SER A 1 197 ? -13.899 -35.172 -9.691 1.00 44.22 197 SER A N 1
ATOM 1454 C CA . SER A 1 197 ? -14.083 -33.765 -9.320 1.00 44.22 197 SER A CA 1
ATOM 1455 C C . SER A 1 197 ? -13.976 -32.834 -10.539 1.00 44.22 197 SER A C 1
ATOM 1457 O O . SER A 1 197 ? -12.896 -32.490 -11.017 1.00 44.22 197 SER A O 1
ATOM 1459 N N . SER A 1 198 ? -15.125 -32.395 -11.059 1.00 45.00 198 SER A N 1
ATOM 1460 C CA . SER A 1 198 ? -15.192 -31.322 -12.058 1.00 45.00 198 SER A CA 1
ATOM 1461 C C . SER A 1 198 ? -14.999 -29.957 -11.388 1.00 45.00 198 SER A C 1
ATOM 1463 O O . SER A 1 198 ? -15.860 -29.554 -10.600 1.00 45.00 198 SER A O 1
ATOM 1465 N N . GLU A 1 199 ? -13.921 -29.239 -11.718 1.00 44.03 199 GLU A N 1
ATOM 1466 C CA . GLU A 1 199 ? -13.652 -27.904 -11.157 1.00 44.03 199 GLU A CA 1
ATOM 1467 C C . GLU A 1 199 ? -14.823 -26.947 -11.438 1.00 44.03 199 GLU A C 1
ATOM 1469 O O . GLU A 1 199 ? -15.237 -26.761 -12.589 1.00 44.03 199 GLU A O 1
ATOM 1474 N N . ARG A 1 200 ? -15.388 -26.346 -10.386 1.00 50.06 200 ARG A N 1
ATOM 1475 C CA . ARG A 1 200 ? -16.510 -25.407 -10.527 1.00 50.06 200 ARG A CA 1
ATOM 1476 C C . ARG A 1 200 ? -16.015 -24.031 -10.959 1.00 50.06 200 ARG A C 1
ATOM 1478 O O . ARG A 1 200 ? -14.914 -23.602 -10.620 1.00 50.06 200 ARG A O 1
ATOM 1485 N N . VAL A 1 201 ? -16.884 -23.287 -11.648 1.00 49.62 201 VAL A N 1
ATOM 1486 C CA . VAL A 1 201 ? -16.617 -21.893 -12.052 1.00 49.62 201 VAL A CA 1
ATOM 1487 C C . VAL A 1 201 ? -16.237 -21.027 -10.842 1.00 49.62 201 VAL A C 1
ATOM 1489 O O . VAL A 1 201 ? -15.349 -20.184 -10.951 1.00 49.62 201 VAL A O 1
ATOM 1492 N N . ASP A 1 202 ? -16.843 -21.295 -9.683 1.00 46.12 202 ASP A N 1
ATOM 1493 C CA . ASP A 1 202 ? -16.563 -20.619 -8.413 1.00 46.12 202 ASP A CA 1
ATOM 1494 C C . ASP A 1 202 ? -15.090 -20.780 -7.982 1.00 46.12 202 ASP A C 1
ATOM 1496 O O . ASP A 1 202 ? -14.431 -19.800 -7.635 1.00 46.12 202 ASP A O 1
ATOM 1500 N N . GLU A 1 203 ? -14.533 -21.992 -8.092 1.00 52.81 203 GLU A N 1
ATOM 1501 C CA . GLU A 1 203 ? -13.132 -22.287 -7.757 1.00 52.81 203 GLU A CA 1
ATOM 1502 C C . GLU A 1 203 ? -12.165 -21.611 -8.736 1.00 52.81 203 GLU A C 1
ATOM 1504 O O . GLU A 1 203 ? -11.112 -21.110 -8.337 1.00 52.81 203 GLU A O 1
ATOM 1509 N N . TRP A 1 204 ? -12.531 -21.542 -10.019 1.00 51.03 204 TRP A N 1
ATOM 1510 C CA . TRP A 1 204 ? -11.734 -20.851 -11.033 1.00 51.03 204 TRP A CA 1
ATOM 1511 C C . TRP A 1 204 ? -11.669 -19.336 -10.783 1.00 51.03 204 TRP A C 1
ATOM 1513 O O . TRP A 1 204 ? -10.596 -18.741 -10.908 1.00 51.03 204 TRP A O 1
ATOM 1523 N N . VAL A 1 205 ? -12.781 -18.715 -10.362 1.00 52.41 205 VAL A N 1
ATOM 1524 C CA . VAL A 1 205 ? -12.809 -17.303 -9.936 1.00 52.41 205 VAL A CA 1
ATOM 1525 C C . VAL A 1 205 ? -11.966 -17.097 -8.672 1.00 52.41 205 VAL A C 1
ATOM 1527 O O . VAL A 1 205 ? -11.231 -16.115 -8.590 1.00 52.41 205 VAL A O 1
ATOM 1530 N N . THR A 1 206 ? -12.000 -18.035 -7.718 1.00 52.66 206 THR A N 1
ATOM 1531 C CA . THR A 1 206 ? -11.139 -17.994 -6.521 1.00 52.66 206 THR A CA 1
ATOM 1532 C C . THR A 1 206 ? -9.645 -18.124 -6.855 1.00 52.66 206 THR A C 1
ATOM 1534 O O . THR A 1 206 ? -8.826 -17.477 -6.205 1.00 52.66 206 THR A O 1
ATOM 1537 N N . ARG A 1 207 ? -9.268 -18.905 -7.880 1.00 54.25 207 ARG A N 1
ATOM 1538 C CA . ARG A 1 207 ? -7.870 -19.023 -8.345 1.00 54.25 207 ARG A CA 1
ATOM 1539 C C . ARG A 1 207 ? -7.374 -17.806 -9.135 1.00 54.25 207 ARG A C 1
ATOM 1541 O O . ARG A 1 207 ? -6.193 -17.489 -9.043 1.00 54.25 207 ARG A O 1
ATOM 1548 N N . ASN A 1 208 ? -8.242 -17.137 -9.900 1.00 61.91 208 ASN A N 1
ATOM 1549 C CA . ASN A 1 208 ? -7.886 -16.012 -10.778 1.00 61.91 208 ASN A CA 1
ATOM 1550 C C . ASN A 1 208 ? -8.625 -14.707 -10.392 1.00 61.91 208 ASN A C 1
ATOM 1552 O O . ASN A 1 208 ? -9.504 -14.253 -11.135 1.00 61.91 208 ASN A O 1
ATOM 1556 N N . PRO A 1 209 ? -8.287 -14.074 -9.250 1.00 75.88 209 PRO A N 1
ATOM 1557 C CA . PRO A 1 209 ? -8.914 -12.829 -8.814 1.00 75.88 209 PRO A CA 1
ATOM 1558 C C . PRO A 1 209 ? -8.580 -11.645 -9.738 1.00 75.88 209 PRO A C 1
ATOM 1560 O O . PRO A 1 209 ? -7.505 -11.566 -10.331 1.00 75.88 209 PRO A O 1
ATOM 1563 N N . ILE A 1 210 ? -9.489 -10.668 -9.818 1.00 85.19 210 ILE A N 1
ATOM 1564 C CA . ILE A 1 210 ? -9.325 -9.470 -10.660 1.00 85.19 210 ILE A CA 1
ATOM 1565 C C . ILE A 1 210 ? -8.249 -8.547 -10.062 1.00 85.19 210 ILE A C 1
ATOM 1567 O O . ILE A 1 210 ? -8.462 -7.967 -8.994 1.00 85.19 210 ILE A O 1
ATOM 1571 N N . ASP A 1 211 ? -7.115 -8.352 -10.741 1.00 87.75 211 ASP A N 1
ATOM 1572 C CA . ASP A 1 211 ? -6.063 -7.434 -10.279 1.00 87.75 211 ASP A CA 1
ATOM 1573 C C . ASP A 1 211 ? -6.264 -5.994 -10.789 1.00 87.75 211 ASP A C 1
ATOM 1575 O O . ASP A 1 211 ? -6.080 -5.681 -11.966 1.00 87.75 211 ASP A O 1
ATOM 1579 N N . LEU A 1 212 ? -6.575 -5.078 -9.868 1.00 89.38 212 LEU A N 1
ATOM 1580 C CA . LEU A 1 212 ? -6.732 -3.653 -10.167 1.00 89.38 212 LEU A CA 1
ATOM 1581 C C . LEU A 1 212 ? -5.419 -2.955 -10.554 1.00 89.38 212 LEU A C 1
ATOM 1583 O O . LEU A 1 212 ? -5.475 -1.858 -11.106 1.00 89.38 212 LEU A O 1
ATOM 1587 N N . HIS A 1 213 ? -4.244 -3.546 -10.313 1.00 89.69 213 HIS A N 1
ATOM 1588 C CA . HIS A 1 213 ? -2.973 -2.984 -10.785 1.00 89.69 213 HIS A CA 1
ATOM 1589 C C . HIS A 1 213 ? -2.826 -3.020 -12.315 1.00 89.69 213 HIS A C 1
ATOM 1591 O O . HIS A 1 213 ? -2.031 -2.247 -12.864 1.00 89.69 213 HIS A O 1
ATOM 1597 N N . MET A 1 214 ? -3.635 -3.830 -13.006 1.00 90.75 214 MET A N 1
ATOM 1598 C CA . MET A 1 214 ? -3.731 -3.843 -14.471 1.00 90.75 214 MET A CA 1
ATOM 1599 C C . MET A 1 214 ? -4.557 -2.675 -15.033 1.00 90.75 214 MET A C 1
ATOM 1601 O O . MET A 1 214 ? -4.519 -2.430 -16.237 1.00 90.75 214 MET A O 1
ATOM 1605 N N . VAL A 1 215 ? -5.222 -1.886 -14.175 1.00 93.81 215 VAL A N 1
ATOM 1606 C CA . VAL A 1 215 ? -5.575 -0.503 -14.515 1.00 93.81 215 VAL A CA 1
ATOM 1607 C C . VAL A 1 215 ? -4.375 0.379 -14.187 1.00 93.81 215 VAL A C 1
ATOM 1609 O O . VAL A 1 215 ? -3.953 0.459 -13.030 1.00 93.81 215 VAL A O 1
ATOM 1612 N N . GLU A 1 216 ? -3.832 1.094 -15.171 1.00 94.31 216 GLU A N 1
ATOM 1613 C CA . GLU A 1 216 ? -3.030 2.281 -14.869 1.00 94.31 216 GLU A CA 1
ATOM 1614 C C . GLU A 1 216 ? -3.930 3.513 -14.740 1.00 94.31 216 GLU A C 1
ATOM 1616 O O . GLU A 1 216 ? -4.865 3.706 -15.517 1.00 94.31 216 GLU A O 1
ATOM 1621 N N . ILE A 1 217 ? -3.632 4.373 -13.764 1.00 95.62 217 ILE A N 1
ATOM 1622 C CA . ILE A 1 217 ? -4.317 5.660 -13.592 1.00 95.62 217 ILE A CA 1
ATOM 1623 C C . ILE A 1 217 ? -3.320 6.777 -13.907 1.00 95.62 217 ILE A C 1
ATOM 1625 O O . ILE A 1 217 ? -2.622 7.279 -13.020 1.00 95.62 217 ILE A O 1
ATOM 1629 N N . MET A 1 218 ? -3.249 7.156 -15.185 1.00 94.56 218 MET A N 1
ATOM 1630 C CA . MET A 1 218 ? -2.377 8.234 -15.657 1.00 94.56 218 MET A CA 1
ATOM 1631 C C . MET A 1 218 ? -3.018 9.606 -15.447 1.00 94.56 218 MET A C 1
ATOM 1633 O O . MET A 1 218 ? -4.235 9.767 -15.521 1.00 94.56 218 MET A O 1
ATOM 1637 N N . LYS A 1 219 ? -2.175 10.615 -15.219 1.00 94.25 219 LYS A N 1
ATOM 1638 C CA . LYS A 1 219 ? -2.563 12.022 -15.068 1.00 94.25 219 LYS A CA 1
ATOM 1639 C C . LYS A 1 219 ? -1.898 12.849 -16.164 1.00 94.25 219 LYS A C 1
ATOM 1641 O O . LYS A 1 219 ? -0.691 12.738 -16.346 1.00 94.25 219 LYS A O 1
ATOM 1646 N N . MET A 1 220 ? -2.662 13.706 -16.835 1.00 92.94 220 MET A N 1
ATOM 1647 C CA . MET A 1 220 ? -2.152 14.744 -17.737 1.00 92.94 220 MET A CA 1
ATOM 1648 C C . MET A 1 220 ? -2.712 16.104 -17.305 1.00 92.94 220 MET A C 1
ATOM 1650 O O . MET A 1 220 ? -3.930 16.282 -17.247 1.00 92.94 220 MET A O 1
ATOM 1654 N N . GLN A 1 221 ? -1.832 17.069 -17.013 1.00 92.31 221 GLN A N 1
ATOM 1655 C CA . GLN A 1 221 ? -2.209 18.444 -16.654 1.00 92.31 221 GLN A CA 1
ATOM 1656 C C . GLN A 1 221 ? -2.615 19.226 -17.912 1.00 92.31 221 GLN A C 1
ATOM 1658 O O . GLN A 1 221 ? -1.847 19.995 -18.485 1.00 92.31 221 GLN A O 1
ATOM 1663 N N . HIS A 1 222 ? -3.821 18.949 -18.406 1.00 89.88 222 HIS A N 1
ATOM 1664 C CA . HIS A 1 222 ? -4.310 19.447 -19.685 1.00 89.88 222 HIS A CA 1
ATOM 1665 C C . HIS A 1 222 ? -5.844 19.506 -19.724 1.00 89.88 222 HIS A C 1
ATOM 1667 O O . HIS A 1 222 ? -6.512 18.564 -19.303 1.00 89.88 222 HIS A O 1
ATOM 1673 N N . LYS A 1 223 ? -6.391 20.586 -20.301 1.00 87.62 223 LYS A N 1
ATOM 1674 C CA . LYS A 1 223 ? -7.831 20.828 -20.532 1.00 87.62 223 LYS A CA 1
ATOM 1675 C C . LYS A 1 223 ? -8.724 20.612 -19.289 1.00 87.62 223 LYS A C 1
ATOM 1677 O O . LYS A 1 223 ? -8.345 20.998 -18.187 1.00 87.62 223 LYS A O 1
ATOM 1682 N N . SER A 1 224 ? -9.944 20.097 -19.479 1.00 90.94 224 SER A N 1
ATOM 1683 C CA . SER A 1 224 ? -10.977 19.933 -18.450 1.00 90.94 224 SER A CA 1
ATOM 1684 C C . SER A 1 224 ? -10.961 18.531 -17.834 1.00 90.94 224 SER A C 1
ATOM 1686 O O . SER A 1 224 ? -10.576 17.562 -18.485 1.00 90.94 224 SER A O 1
ATOM 1688 N N . ALA A 1 225 ? -11.486 18.408 -16.610 1.00 88.00 225 ALA A N 1
ATOM 1689 C CA . ALA A 1 225 ? -11.777 17.121 -15.970 1.00 88.00 225 ALA A CA 1
ATOM 1690 C C . ALA A 1 225 ? -12.662 16.206 -16.840 1.00 88.00 225 ALA A C 1
ATOM 1692 O O . ALA A 1 225 ? -12.474 14.989 -16.863 1.00 88.00 225 ALA A O 1
ATOM 1693 N N . THR A 1 226 ? -13.587 16.810 -17.595 1.00 88.94 226 THR A N 1
ATOM 1694 C CA . THR A 1 226 ? -14.506 16.148 -18.536 1.00 88.94 226 THR A CA 1
ATOM 1695 C C . THR A 1 226 ? -13.793 15.441 -19.693 1.00 88.94 226 THR A C 1
ATOM 1697 O O . THR A 1 226 ? -14.375 14.556 -20.305 1.00 88.94 226 THR A O 1
ATOM 1700 N N . ASP A 1 227 ? -12.534 15.775 -19.988 1.00 89.56 227 ASP A N 1
ATOM 1701 C CA . ASP A 1 227 ? -11.778 15.132 -21.072 1.00 89.56 227 ASP A CA 1
ATOM 1702 C C . ASP A 1 227 ? -11.070 13.842 -20.609 1.00 89.56 227 ASP A C 1
ATOM 1704 O O . ASP A 1 227 ? -10.248 13.283 -21.338 1.00 89.56 227 ASP A O 1
ATOM 1708 N N . THR A 1 228 ? -11.346 13.370 -19.390 1.00 92.19 228 THR A N 1
ATOM 1709 C CA . THR A 1 228 ? -10.881 12.074 -18.873 1.00 92.19 228 THR A CA 1
ATOM 1710 C C . THR A 1 228 ? -11.489 10.927 -19.685 1.00 92.19 228 THR A C 1
ATOM 1712 O O . THR A 1 228 ? -12.689 10.929 -19.958 1.00 92.19 228 THR A O 1
ATOM 1715 N N . GLN A 1 229 ? -10.666 9.949 -20.078 1.00 90.88 229 GLN A N 1
ATOM 1716 C CA . GLN A 1 229 ? -11.070 8.854 -20.970 1.00 90.88 229 GLN A CA 1
ATOM 1717 C C . GLN A 1 229 ? -10.450 7.513 -20.556 1.00 90.88 229 GLN A C 1
ATOM 1719 O O . GLN A 1 229 ? -9.321 7.474 -20.063 1.00 90.88 229 GLN A O 1
ATOM 1724 N N . LEU A 1 230 ? -11.152 6.411 -20.828 1.00 94.62 230 LEU A N 1
ATOM 1725 C CA . LEU A 1 230 ? -10.545 5.082 -20.875 1.00 94.62 230 LEU A CA 1
ATOM 1726 C C . LEU A 1 230 ? -9.759 4.925 -22.183 1.00 94.62 230 LEU A C 1
ATOM 1728 O O . LEU A 1 230 ? -10.312 5.086 -23.269 1.00 94.62 230 LEU A O 1
ATOM 1732 N N . VAL A 1 231 ? -8.482 4.575 -22.074 1.00 93.75 231 VAL A N 1
ATOM 1733 C CA . VAL A 1 231 ? -7.644 4.108 -23.180 1.00 93.75 231 VAL A CA 1
ATOM 1734 C C . VAL A 1 231 ? -7.570 2.586 -23.095 1.00 93.75 231 VAL A C 1
ATOM 1736 O O . VAL A 1 231 ? -7.117 2.034 -22.088 1.00 93.75 231 VAL A O 1
ATOM 1739 N N . ARG A 1 232 ? -8.021 1.897 -24.151 1.00 90.62 232 ARG A N 1
ATOM 1740 C CA . ARG A 1 232 ? -7.949 0.431 -24.278 1.00 90.62 232 ARG A CA 1
ATOM 1741 C C . ARG A 1 232 ? -6.538 0.013 -24.706 1.00 90.62 232 ARG A C 1
ATOM 1743 O O . ARG A 1 232 ? -6.306 -0.402 -25.836 1.00 90.62 232 ARG A O 1
ATOM 1750 N N . GLY A 1 233 ? -5.606 0.221 -23.782 1.00 91.62 233 GLY A N 1
ATOM 1751 C CA . GLY A 1 233 ? -4.178 -0.015 -23.927 1.00 91.62 233 GLY A CA 1
ATOM 1752 C C . GLY A 1 233 ? -3.379 0.762 -22.875 1.00 91.62 233 GLY A C 1
ATOM 1753 O O . GLY A 1 233 ? -3.907 1.097 -21.809 1.00 91.62 233 GLY A O 1
ATOM 1754 N N . LEU A 1 234 ? -2.108 1.072 -23.155 1.00 94.44 234 LEU A N 1
ATOM 1755 C CA . LEU A 1 234 ? -1.212 1.715 -22.184 1.00 94.44 234 LEU A CA 1
ATOM 1756 C C . LEU A 1 234 ? -0.846 3.156 -22.569 1.00 94.44 234 LEU A C 1
ATOM 1758 O O . LEU A 1 234 ? -0.369 3.400 -23.674 1.00 94.44 234 LEU A O 1
ATOM 1762 N N . VAL A 1 235 ? -0.974 4.095 -21.625 1.00 95.00 235 VAL A N 1
ATOM 1763 C CA . VAL A 1 235 ? -0.376 5.440 -21.736 1.00 95.00 235 VAL A CA 1
ATOM 1764 C C . VAL A 1 235 ? 0.830 5.553 -20.803 1.00 95.00 235 VAL A C 1
ATOM 1766 O O . VAL A 1 235 ? 0.784 5.125 -19.651 1.00 95.00 235 VAL A O 1
ATOM 1769 N N . MET A 1 236 ? 1.918 6.145 -21.290 1.00 92.69 236 MET A N 1
ATOM 1770 C CA . MET A 1 236 ? 3.168 6.353 -20.554 1.00 92.69 236 MET A CA 1
ATOM 1771 C C . MET A 1 236 ? 3.551 7.831 -20.523 1.00 92.69 236 MET A C 1
ATOM 1773 O O . MET A 1 236 ? 3.395 8.530 -21.513 1.00 92.69 236 MET A O 1
ATOM 1777 N N . ASP A 1 237 ? 4.130 8.282 -19.411 1.00 91.38 237 ASP A N 1
ATOM 1778 C CA . ASP A 1 237 ? 4.710 9.620 -19.167 1.00 91.38 237 ASP A CA 1
ATOM 1779 C C . ASP A 1 237 ? 6.101 9.820 -19.804 1.00 91.38 237 ASP A C 1
ATOM 1781 O O . ASP A 1 237 ? 6.903 10.649 -19.375 1.00 91.38 237 ASP A O 1
ATOM 1785 N N . HIS A 1 238 ? 6.409 9.010 -20.813 1.00 89.50 238 HIS A N 1
ATOM 1786 C CA . HIS A 1 238 ? 7.679 8.980 -21.519 1.00 89.50 238 HIS A CA 1
ATOM 1787 C C . HIS A 1 238 ? 7.419 8.925 -23.030 1.00 89.50 238 HIS A C 1
ATOM 1789 O O . HIS A 1 238 ? 6.411 8.377 -23.477 1.00 89.50 238 HIS A O 1
ATOM 1795 N N . GLY A 1 239 ? 8.354 9.448 -23.824 1.00 89.62 239 GLY A N 1
ATOM 1796 C CA . GLY A 1 239 ? 8.321 9.409 -25.288 1.00 89.62 239 GLY A CA 1
ATOM 1797 C C . GLY A 1 239 ? 9.715 9.492 -25.903 1.00 89.62 239 GLY A C 1
ATOM 1798 O O . GLY A 1 239 ? 10.724 9.474 -25.187 1.00 89.62 239 GLY A O 1
ATOM 1799 N N . ALA A 1 240 ? 9.767 9.585 -27.230 1.00 91.50 240 ALA A N 1
ATOM 1800 C CA . ALA A 1 240 ? 10.993 9.622 -28.013 1.00 91.50 240 ALA A CA 1
ATOM 1801 C C . ALA A 1 240 ? 11.894 10.787 -27.586 1.00 91.50 240 ALA A C 1
ATOM 1803 O O . ALA A 1 240 ? 11.437 11.917 -27.388 1.00 91.50 240 ALA A O 1
ATOM 1804 N N . ARG A 1 241 ? 13.199 10.527 -27.458 1.00 91.81 241 ARG A N 1
ATOM 1805 C CA . ARG A 1 241 ? 14.185 11.557 -27.083 1.00 91.81 241 ARG A CA 1
ATOM 1806 C C . ARG A 1 241 ? 15.034 12.056 -28.256 1.00 91.81 241 ARG A C 1
ATOM 1808 O O . ARG A 1 241 ? 15.544 13.165 -28.161 1.00 91.81 241 ARG A O 1
ATOM 1815 N N . HIS A 1 242 ? 15.126 11.306 -29.355 1.00 93.94 242 HIS A N 1
ATOM 1816 C CA . HIS A 1 242 ? 15.756 11.766 -30.596 1.00 93.94 242 HIS A CA 1
ATOM 1817 C C . HIS A 1 242 ? 14.733 12.512 -31.485 1.00 93.94 242 HIS A C 1
ATOM 1819 O O . HIS A 1 242 ? 13.603 12.028 -31.598 1.00 93.94 242 HIS A O 1
ATOM 1825 N N . PRO A 1 243 ? 15.076 13.649 -32.129 1.00 91.12 243 PRO A N 1
ATOM 1826 C CA . PRO A 1 243 ? 14.131 14.423 -32.947 1.00 91.12 243 PRO A CA 1
ATOM 1827 C C . PRO A 1 243 ? 13.525 13.645 -34.123 1.00 91.12 243 PRO A C 1
ATOM 1829 O O . PRO A 1 243 ? 12.320 13.740 -34.353 1.00 91.12 243 PRO A O 1
ATOM 1832 N N . ASP A 1 244 ? 14.351 12.850 -34.811 1.00 92.06 244 ASP A N 1
ATOM 1833 C CA . ASP A 1 244 ? 13.980 12.142 -36.048 1.00 92.06 244 ASP A CA 1
ATOM 1834 C C . ASP A 1 244 ? 13.289 10.784 -35.811 1.00 92.06 244 ASP A C 1
ATOM 1836 O O . ASP A 1 244 ? 13.011 10.050 -36.756 1.00 92.06 244 ASP A O 1
ATOM 1840 N N . MET A 1 245 ? 13.006 10.416 -34.554 1.00 92.69 245 MET A N 1
ATOM 1841 C CA . MET A 1 245 ? 12.215 9.214 -34.267 1.00 92.69 245 MET A CA 1
ATOM 1842 C C . MET A 1 245 ? 10.748 9.403 -34.692 1.00 92.69 245 MET A C 1
ATOM 1844 O O . MET A 1 245 ? 10.185 10.490 -34.518 1.00 92.69 245 MET A O 1
ATOM 1848 N N . PRO A 1 246 ? 10.082 8.354 -35.212 1.00 89.81 246 PRO A N 1
ATOM 1849 C CA . PRO A 1 246 ? 8.721 8.477 -35.715 1.00 89.81 246 PRO A CA 1
ATOM 1850 C C . PRO A 1 246 ? 7.727 8.714 -34.571 1.00 89.81 246 PRO A C 1
ATOM 1852 O O . PRO A 1 246 ? 7.417 7.822 -33.785 1.00 89.81 246 PRO A O 1
ATOM 1855 N N . LYS A 1 247 ? 7.179 9.933 -34.510 1.00 90.38 247 LYS A N 1
ATOM 1856 C CA . LYS A 1 247 ? 6.212 10.370 -33.482 1.00 90.38 247 LYS A CA 1
ATOM 1857 C C . LYS A 1 247 ? 4.853 9.666 -33.558 1.00 90.38 247 LYS A C 1
ATOM 1859 O O . LYS A 1 247 ? 4.061 9.773 -32.627 1.00 90.38 247 LYS A O 1
ATOM 1864 N N . ARG A 1 248 ? 4.551 8.984 -34.666 1.00 91.88 248 ARG A N 1
ATOM 1865 C CA . ARG A 1 248 ? 3.351 8.159 -34.833 1.00 91.88 248 ARG A CA 1
ATOM 1866 C C . ARG A 1 248 ? 3.672 6.956 -35.705 1.00 91.88 248 ARG A C 1
ATOM 1868 O O . ARG A 1 248 ? 4.232 7.107 -36.786 1.00 91.88 248 ARG A O 1
ATOM 1875 N N . VAL A 1 249 ? 3.275 5.789 -35.224 1.00 90.56 249 VAL A N 1
ATOM 1876 C CA . VAL A 1 249 ? 3.611 4.468 -35.744 1.00 90.56 249 VAL A CA 1
ATOM 1877 C C . VAL A 1 249 ? 2.316 3.658 -35.857 1.00 90.56 249 VAL A C 1
ATOM 1879 O O . VAL A 1 249 ? 1.469 3.720 -34.968 1.00 90.56 249 VAL A O 1
ATOM 1882 N N . ARG A 1 250 ? 2.136 2.924 -36.958 1.00 90.00 250 ARG A N 1
ATOM 1883 C CA . ARG A 1 250 ? 0.973 2.055 -37.208 1.00 90.00 250 ARG A CA 1
ATOM 1884 C C . ARG A 1 250 ? 1.424 0.616 -37.417 1.00 90.00 250 ARG A C 1
ATOM 1886 O O . ARG A 1 250 ? 2.529 0.404 -37.914 1.00 90.00 250 ARG A O 1
ATOM 1893 N N . ASN A 1 251 ? 0.568 -0.344 -37.062 1.00 89.44 251 ASN A N 1
ATOM 1894 C CA . ASN A 1 251 ? 0.853 -1.783 -37.135 1.00 89.44 251 ASN A CA 1
ATOM 1895 C C . ASN A 1 251 ? 2.214 -2.112 -36.496 1.00 89.44 251 ASN A C 1
ATOM 1897 O O . ASN A 1 251 ? 3.118 -2.658 -37.135 1.00 89.44 251 ASN A O 1
ATOM 1901 N N . ALA A 1 252 ? 2.373 -1.682 -35.246 1.00 90.12 252 ALA A N 1
ATOM 1902 C CA . ALA A 1 252 ? 3.604 -1.789 -34.490 1.00 90.12 252 ALA A CA 1
ATOM 1903 C C . ALA A 1 252 ? 3.767 -3.193 -33.901 1.00 90.12 252 ALA A C 1
ATOM 1905 O O . ALA A 1 252 ? 2.943 -3.643 -33.103 1.00 90.12 252 ALA A O 1
ATOM 1906 N N . TYR A 1 253 ? 4.883 -3.842 -34.222 1.00 93.06 253 TYR A N 1
ATOM 1907 C CA . TYR A 1 253 ? 5.457 -4.855 -33.348 1.00 93.06 253 TYR A CA 1
ATOM 1908 C C . TYR A 1 253 ? 6.131 -4.167 -32.160 1.00 93.06 253 TYR A C 1
ATOM 1910 O O . TYR A 1 253 ? 6.816 -3.153 -32.313 1.00 93.06 253 TYR A O 1
ATOM 1918 N N . VAL A 1 254 ? 5.903 -4.722 -30.975 1.00 93.56 254 VAL A N 1
ATOM 1919 C CA . VAL A 1 254 ? 6.268 -4.147 -29.684 1.00 93.56 254 VAL A CA 1
ATOM 1920 C C . VAL A 1 254 ? 7.285 -5.058 -29.005 1.00 93.56 254 VAL A C 1
ATOM 1922 O O . VAL A 1 254 ? 6.932 -6.112 -28.473 1.00 93.56 254 VAL A O 1
ATOM 1925 N N . LEU A 1 255 ? 8.548 -4.634 -29.003 1.00 94.62 255 LEU A N 1
ATOM 1926 C CA . LEU A 1 255 ? 9.620 -5.283 -28.254 1.00 94.62 255 LEU A CA 1
ATOM 1927 C C . LEU A 1 255 ? 9.728 -4.661 -26.855 1.00 94.62 255 LEU A C 1
ATOM 1929 O O . LEU A 1 255 ? 9.854 -3.444 -26.704 1.00 94.62 255 LEU A O 1
ATOM 1933 N N . THR A 1 256 ? 9.703 -5.505 -25.827 1.00 94.19 256 THR A N 1
ATOM 1934 C CA . THR A 1 256 ? 9.846 -5.107 -24.420 1.00 94.19 256 THR A CA 1
ATOM 1935 C C . THR A 1 256 ? 11.182 -5.613 -23.876 1.00 94.19 256 THR A C 1
ATOM 1937 O O . THR A 1 256 ? 11.426 -6.815 -23.871 1.00 94.19 256 THR A O 1
ATOM 1940 N N . LEU A 1 257 ? 12.061 -4.704 -23.437 1.00 93.81 257 LEU A N 1
ATOM 1941 C CA . LEU A 1 257 ? 13.428 -5.012 -22.985 1.00 93.81 257 LEU A CA 1
ATOM 1942 C C . LEU A 1 257 ? 13.691 -4.570 -21.541 1.00 93.81 257 LEU A C 1
ATOM 1944 O O . LEU A 1 257 ? 13.191 -3.541 -21.087 1.00 93.81 257 LEU A O 1
ATOM 1948 N N . ASN A 1 258 ? 14.559 -5.313 -20.854 1.00 94.44 258 ASN A N 1
ATOM 1949 C CA . ASN A 1 258 ? 15.138 -4.971 -19.548 1.00 94.44 258 ASN A CA 1
ATOM 1950 C C . ASN A 1 258 ? 16.687 -4.898 -19.584 1.00 94.44 258 ASN A C 1
ATOM 1952 O O . ASN A 1 258 ? 17.347 -4.877 -18.546 1.00 94.44 258 ASN A O 1
ATOM 1956 N N . VAL A 1 259 ? 17.279 -4.845 -20.782 1.00 93.00 259 VAL A N 1
ATOM 1957 C CA . VAL A 1 259 ? 18.736 -4.789 -21.014 1.00 93.00 259 VAL A CA 1
ATOM 1958 C C . VAL A 1 259 ? 19.202 -3.345 -21.164 1.00 93.00 259 VAL A C 1
ATOM 1960 O O . VAL A 1 259 ? 18.550 -2.554 -21.843 1.00 93.00 259 VAL A O 1
ATOM 1963 N N . SER A 1 260 ? 20.342 -2.976 -20.571 1.00 94.12 260 SER A N 1
ATOM 1964 C CA . SER A 1 260 ? 20.901 -1.639 -20.793 1.00 94.12 260 SER A CA 1
ATOM 1965 C C . SER A 1 260 ? 21.390 -1.474 -22.232 1.00 94.12 260 SER A C 1
ATOM 1967 O O . SER A 1 260 ? 22.142 -2.308 -22.746 1.00 94.12 260 SER A O 1
ATOM 1969 N N . LEU A 1 261 ? 20.972 -0.367 -22.848 1.00 93.38 261 LEU A N 1
ATOM 1970 C CA . LEU A 1 261 ? 21.492 0.163 -24.111 1.00 93.38 261 LEU A CA 1
ATOM 1971 C C . LEU A 1 261 ? 22.134 1.545 -23.861 1.00 93.38 261 LEU A C 1
ATOM 1973 O O . LEU A 1 261 ? 22.004 2.463 -24.665 1.00 93.38 261 LEU A O 1
ATOM 1977 N N . GLU A 1 262 ? 22.744 1.715 -22.686 1.00 92.06 262 GLU A N 1
ATOM 1978 C CA . GLU A 1 262 ? 23.676 2.804 -22.377 1.00 92.06 262 GLU A CA 1
ATOM 1979 C C . GLU A 1 262 ? 25.109 2.244 -22.347 1.00 92.06 262 GLU A C 1
ATOM 1981 O O . GLU A 1 262 ? 25.297 1.033 -22.238 1.00 92.06 262 GLU A O 1
ATOM 1986 N N . TYR A 1 263 ? 26.120 3.115 -22.424 1.00 88.31 263 TYR A N 1
ATOM 1987 C CA . TYR A 1 263 ? 27.511 2.738 -22.151 1.00 88.31 263 TYR A CA 1
ATOM 1988 C C . TYR A 1 263 ? 27.628 2.196 -20.715 1.00 88.31 263 TYR A C 1
ATOM 1990 O O . TYR A 1 263 ? 27.457 2.932 -19.739 1.00 88.31 263 TYR A O 1
ATOM 1998 N N . GLU A 1 264 ? 27.891 0.897 -20.600 1.00 83.31 264 GLU A N 1
ATOM 1999 C CA . GLU A 1 264 ? 28.105 0.197 -19.337 1.00 83.31 264 GLU A CA 1
ATOM 2000 C C . GLU A 1 264 ? 29.599 0.206 -19.004 1.00 83.31 264 GLU A C 1
ATOM 2002 O O . GLU A 1 264 ? 30.423 -0.261 -19.789 1.00 83.31 264 GLU A O 1
ATOM 2007 N N . LYS A 1 265 ? 29.951 0.716 -17.819 1.00 84.19 265 LYS A N 1
ATOM 2008 C CA . LYS A 1 265 ? 31.267 0.447 -17.233 1.00 84.19 265 LYS A CA 1
ATOM 2009 C C . LYS A 1 265 ? 31.313 -1.004 -16.765 1.00 84.19 265 LYS A C 1
ATOM 2011 O O . LYS A 1 265 ? 30.297 -1.538 -16.325 1.00 84.19 265 LYS A O 1
ATOM 2016 N N . THR A 1 266 ? 32.497 -1.606 -16.791 1.00 81.62 266 THR A N 1
ATOM 2017 C CA . THR A 1 266 ? 32.736 -2.889 -16.121 1.00 81.62 266 THR A CA 1
ATOM 2018 C C . THR A 1 266 ? 32.449 -2.770 -14.622 1.00 81.62 266 THR A C 1
ATOM 2020 O O . THR A 1 266 ? 32.771 -1.754 -14.008 1.00 81.62 266 THR A O 1
ATOM 2023 N N . GLU A 1 267 ? 31.864 -3.812 -14.032 1.00 81.38 267 GLU A N 1
ATOM 2024 C CA . GLU A 1 267 ? 31.540 -3.860 -12.595 1.00 81.38 267 GLU A CA 1
ATOM 2025 C C . GLU A 1 267 ? 32.814 -3.903 -11.733 1.00 81.38 267 GLU A C 1
ATOM 2027 O O . GLU A 1 267 ? 32.904 -3.257 -10.692 1.00 81.38 267 GLU A O 1
ATOM 2032 N N . ILE A 1 268 ? 33.848 -4.588 -12.232 1.00 85.12 268 ILE A N 1
ATOM 2033 C CA . ILE A 1 268 ? 35.229 -4.466 -11.755 1.00 85.12 268 ILE A CA 1
ATOM 2034 C C . ILE A 1 268 ? 35.794 -3.117 -12.227 1.00 85.12 268 ILE A C 1
ATOM 2036 O O . ILE A 1 268 ? 35.601 -2.739 -13.383 1.00 85.12 268 ILE A O 1
ATOM 2040 N N . ASN A 1 269 ? 36.553 -2.418 -11.377 1.00 79.62 269 ASN A N 1
ATOM 2041 C CA . ASN A 1 269 ? 37.251 -1.173 -11.727 1.00 79.62 269 ASN A CA 1
ATOM 2042 C C . ASN A 1 269 ? 38.347 -1.398 -12.794 1.00 79.62 269 ASN A C 1
ATOM 2044 O O . ASN A 1 269 ? 39.529 -1.511 -12.467 1.00 79.62 269 ASN A O 1
ATOM 2048 N N . SER A 1 270 ? 37.970 -1.442 -14.075 1.00 76.31 270 SER A N 1
ATOM 2049 C CA . SER A 1 270 ? 38.916 -1.451 -15.193 1.00 76.31 270 SER A CA 1
ATOM 2050 C C . SER A 1 270 ? 39.327 -0.027 -15.583 1.00 76.31 270 SER A C 1
ATOM 2052 O O . SER A 1 270 ? 38.541 0.921 -15.521 1.00 76.31 270 SER A O 1
ATOM 2054 N N . GLY A 1 271 ? 40.595 0.131 -15.966 1.00 80.25 271 GLY A N 1
ATOM 2055 C CA . GLY A 1 271 ? 41.167 1.392 -16.423 1.00 80.25 271 GLY A CA 1
ATOM 2056 C C . GLY A 1 271 ? 42.022 1.162 -17.662 1.00 80.25 271 GLY A C 1
ATOM 2057 O O . GLY A 1 271 ? 42.919 0.320 -17.660 1.00 80.25 271 GLY A O 1
ATOM 2058 N N . PHE A 1 272 ? 41.748 1.906 -18.733 1.00 78.50 272 PHE A N 1
ATOM 2059 C CA . PHE A 1 272 ? 42.453 1.748 -20.002 1.00 78.50 272 PHE A CA 1
ATOM 2060 C C . PHE A 1 272 ? 43.808 2.455 -19.987 1.00 78.50 272 PHE A C 1
ATOM 2062 O O . PHE A 1 272 ? 43.901 3.664 -20.199 1.00 78.50 272 PHE A O 1
ATOM 2069 N N . PHE A 1 273 ? 44.872 1.678 -19.799 1.00 86.12 273 PHE A N 1
ATOM 2070 C CA . PHE A 1 273 ? 46.240 2.128 -20.029 1.00 86.12 273 PHE A CA 1
ATOM 2071 C C . PHE A 1 273 ? 46.561 2.062 -21.529 1.00 86.12 273 PHE A C 1
ATOM 2073 O O . PHE A 1 273 ? 46.600 0.984 -22.123 1.00 86.12 273 PHE A O 1
ATOM 2080 N N . TYR A 1 274 ? 46.798 3.220 -22.146 1.00 89.62 274 TYR A N 1
ATOM 2081 C CA . TYR A 1 274 ? 47.187 3.345 -23.552 1.00 89.62 274 TYR A CA 1
ATOM 2082 C C . TYR A 1 274 ? 48.482 4.156 -23.688 1.00 89.62 274 TYR A C 1
ATOM 2084 O O . TYR A 1 274 ? 48.679 5.151 -22.994 1.00 89.62 274 TYR A O 1
ATOM 2092 N N . SER A 1 275 ? 49.362 3.745 -24.603 1.00 89.88 275 SER A N 1
ATOM 2093 C CA . SER A 1 275 ? 50.628 4.432 -24.907 1.00 89.88 275 SER A CA 1
ATOM 2094 C C . SER A 1 275 ? 50.575 5.268 -26.191 1.00 89.88 275 SER A C 1
ATOM 2096 O O . SER A 1 275 ? 51.473 6.070 -26.440 1.00 89.88 275 SER A O 1
ATOM 2098 N N . SER A 1 276 ? 49.518 5.114 -26.997 1.00 92.69 276 SER A N 1
ATOM 2099 C CA . SER A 1 276 ? 49.310 5.821 -28.267 1.00 92.69 276 SER A CA 1
ATOM 2100 C C . SER A 1 276 ? 47.884 6.371 -28.390 1.00 92.69 276 SER A C 1
ATOM 2102 O O . SER A 1 276 ? 46.933 5.787 -27.867 1.00 92.69 276 SER A O 1
ATOM 2104 N N . ALA A 1 277 ? 47.725 7.473 -29.129 1.00 90.38 277 ALA A N 1
ATOM 2105 C CA . ALA A 1 277 ? 46.419 8.055 -29.443 1.00 90.38 277 ALA A CA 1
ATOM 2106 C C . ALA A 1 277 ? 45.531 7.083 -30.244 1.00 90.38 277 ALA A C 1
ATOM 2108 O O . ALA A 1 277 ? 44.372 6.891 -29.888 1.00 90.38 277 ALA A O 1
ATOM 2109 N N . GLU A 1 278 ? 46.091 6.378 -31.234 1.00 92.56 278 GLU A N 1
ATOM 2110 C CA . GLU A 1 278 ? 45.347 5.357 -31.989 1.00 92.56 278 GLU A CA 1
ATOM 2111 C C . GLU A 1 278 ? 44.849 4.212 -31.098 1.00 92.56 278 GLU A C 1
ATOM 2113 O O . GLU A 1 278 ? 43.791 3.634 -31.342 1.00 92.56 278 GLU A O 1
ATOM 2118 N N . GLN A 1 279 ? 45.631 3.844 -30.077 1.00 90.31 279 GLN A N 1
ATOM 2119 C CA . GLN A 1 279 ? 45.255 2.785 -29.144 1.00 90.31 279 GLN A CA 1
ATOM 2120 C C . GLN A 1 279 ? 44.062 3.234 -28.295 1.00 90.31 279 GLN A C 1
ATOM 2122 O O . GLN A 1 279 ? 43.136 2.454 -28.096 1.00 90.31 279 GLN A O 1
ATOM 2127 N N . ARG A 1 280 ? 44.042 4.500 -27.854 1.00 85.00 280 ARG A N 1
ATOM 2128 C CA . ARG A 1 280 ? 42.902 5.092 -27.144 1.00 85.00 280 ARG A CA 1
ATOM 2129 C C . ARG A 1 280 ? 41.621 5.035 -27.979 1.00 85.00 280 ARG A C 1
ATOM 2131 O O . ARG A 1 280 ? 40.591 4.618 -27.464 1.00 85.00 280 ARG A O 1
ATOM 2138 N N . GLU A 1 281 ? 41.683 5.423 -29.252 1.00 87.81 281 GLU A N 1
ATOM 2139 C CA . GLU A 1 281 ? 40.520 5.404 -30.154 1.00 87.81 281 GLU A CA 1
ATOM 2140 C C . GLU A 1 281 ? 40.001 3.975 -30.374 1.00 87.81 281 GLU A C 1
ATOM 2142 O O . GLU A 1 281 ? 38.817 3.710 -30.170 1.00 87.81 281 GLU A O 1
ATOM 2147 N N . LYS A 1 282 ? 40.899 3.024 -30.665 1.00 88.06 282 LYS A N 1
ATOM 2148 C CA . LYS A 1 282 ? 40.564 1.596 -30.828 1.00 88.06 282 LYS A CA 1
ATOM 2149 C C . LYS A 1 282 ? 39.977 0.970 -29.553 1.00 88.06 282 LYS A C 1
ATOM 2151 O O . LYS A 1 282 ? 39.160 0.056 -29.655 1.00 88.06 282 LYS A O 1
ATOM 2156 N N . LEU A 1 283 ? 40.360 1.453 -28.368 1.00 83.62 283 LEU A N 1
ATOM 2157 C CA . LEU A 1 283 ? 39.797 1.001 -27.092 1.00 83.62 283 LEU A CA 1
ATOM 2158 C C . LEU A 1 283 ? 38.387 1.562 -26.857 1.00 83.62 283 LEU A C 1
ATOM 2160 O O . LEU A 1 283 ? 37.488 0.774 -26.578 1.00 83.62 283 LEU A O 1
ATOM 2164 N N . VAL A 1 284 ? 38.161 2.860 -27.084 1.00 83.62 284 VAL A N 1
ATOM 2165 C CA . VAL A 1 284 ? 36.818 3.476 -27.005 1.00 83.62 284 VAL A CA 1
ATOM 2166 C C . VAL A 1 284 ? 35.849 2.837 -28.010 1.00 83.62 284 VAL A C 1
ATOM 2168 O O . VAL A 1 284 ? 34.690 2.581 -27.683 1.00 83.62 284 VAL A O 1
ATOM 2171 N N . GLU A 1 285 ? 36.319 2.496 -29.217 1.00 85.69 285 GLU A N 1
ATOM 2172 C CA . GLU A 1 285 ? 35.552 1.641 -30.130 1.00 85.69 285 GLU A CA 1
ATOM 2173 C C . GLU A 1 285 ? 35.248 0.267 -29.517 1.00 85.69 285 GLU A C 1
ATOM 2175 O O . GLU A 1 285 ? 34.121 -0.206 -29.623 1.00 85.69 285 GLU A O 1
ATOM 2180 N N . SER A 1 286 ? 36.234 -0.403 -28.910 1.00 84.25 286 SER A N 1
ATOM 2181 C CA . SER A 1 286 ? 36.074 -1.770 -28.394 1.00 84.25 286 SER A CA 1
ATOM 2182 C C . SER A 1 286 ? 35.065 -1.888 -27.251 1.00 84.25 286 SER A C 1
ATOM 2184 O O . SER A 1 286 ? 34.300 -2.849 -27.241 1.00 84.25 286 SER A O 1
ATOM 2186 N N . GLU A 1 287 ? 34.989 -0.894 -26.361 1.00 81.25 287 GLU A N 1
ATOM 2187 C CA . GLU A 1 287 ? 33.926 -0.802 -25.351 1.00 81.25 287 GLU A CA 1
ATOM 2188 C C . GLU A 1 287 ? 32.559 -0.668 -26.032 1.00 81.25 287 GLU A C 1
ATOM 2190 O O . GLU A 1 287 ? 31.619 -1.421 -25.765 1.00 81.25 287 GLU A O 1
ATOM 2195 N N . ARG A 1 288 ? 32.456 0.273 -26.978 1.00 85.81 288 ARG A N 1
ATOM 2196 C CA . ARG A 1 288 ? 31.203 0.584 -27.664 1.00 85.81 288 ARG A CA 1
ATOM 2197 C C . ARG A 1 288 ? 30.697 -0.577 -28.530 1.00 85.81 288 ARG A C 1
ATOM 2199 O O . ARG A 1 288 ? 29.486 -0.777 -28.608 1.00 85.81 288 ARG A O 1
ATOM 2206 N N . ARG A 1 289 ? 31.590 -1.399 -29.099 1.00 89.25 289 ARG A N 1
ATOM 2207 C CA . ARG A 1 289 ? 31.238 -2.610 -29.870 1.00 89.25 289 ARG A CA 1
ATOM 2208 C C . ARG A 1 289 ? 30.326 -3.567 -29.098 1.00 89.25 289 ARG A C 1
ATOM 2210 O O . ARG A 1 289 ? 29.542 -4.255 -29.742 1.00 89.25 289 ARG A O 1
ATOM 2217 N N . PHE A 1 290 ? 30.364 -3.593 -27.763 1.00 89.25 290 PHE A N 1
ATOM 2218 C CA . PHE A 1 290 ? 29.423 -4.379 -26.956 1.00 89.25 290 PHE A CA 1
ATOM 2219 C C . PHE A 1 290 ? 27.979 -3.856 -27.072 1.00 89.25 290 PHE A C 1
ATOM 2221 O O . PHE A 1 290 ? 27.051 -4.629 -27.320 1.00 89.25 290 PHE A O 1
ATOM 2228 N N . VAL A 1 291 ? 27.784 -2.537 -26.979 1.00 92.00 291 VAL A N 1
ATOM 2229 C CA . VAL A 1 291 ? 26.468 -1.894 -27.144 1.00 92.00 291 VAL A CA 1
ATOM 2230 C C . VAL A 1 291 ? 26.020 -1.939 -28.608 1.00 92.00 291 VAL A C 1
ATOM 2232 O O . VAL A 1 291 ? 24.886 -2.325 -28.888 1.00 92.00 291 VAL A O 1
ATOM 2235 N N . ASP A 1 292 ? 26.913 -1.645 -29.558 1.00 91.06 292 ASP A N 1
ATOM 2236 C CA . ASP A 1 292 ? 26.604 -1.730 -30.991 1.00 91.06 292 ASP A CA 1
ATOM 2237 C C . ASP A 1 292 ? 26.259 -3.176 -31.421 1.00 91.06 292 ASP A C 1
ATOM 2239 O O . ASP A 1 292 ? 25.405 -3.364 -32.288 1.00 91.06 292 ASP A O 1
ATOM 2243 N N . ALA A 1 293 ? 26.836 -4.211 -30.792 1.00 92.06 293 ALA A N 1
ATOM 2244 C CA . ALA A 1 293 ? 26.463 -5.611 -31.028 1.00 92.06 293 ALA A CA 1
ATOM 2245 C C . ALA A 1 293 ? 25.050 -5.944 -30.516 1.00 92.06 293 ALA A C 1
ATOM 2247 O O . ALA A 1 293 ? 24.288 -6.594 -31.237 1.00 92.06 293 ALA A O 1
ATOM 2248 N N . LYS A 1 294 ? 24.662 -5.452 -29.326 1.00 93.12 294 LYS A N 1
ATOM 2249 C CA . LYS A 1 294 ? 23.271 -5.535 -28.833 1.00 93.12 294 LYS A CA 1
ATOM 2250 C C . LYS A 1 294 ? 22.313 -4.850 -29.822 1.00 93.12 294 LYS A C 1
ATOM 2252 O O . LYS A 1 294 ? 21.331 -5.447 -30.261 1.00 93.12 294 LYS A O 1
ATOM 2257 N N . LEU A 1 295 ? 22.622 -3.619 -30.240 1.00 93.00 295 LEU A N 1
ATOM 2258 C CA . LEU A 1 295 ? 21.814 -2.875 -31.218 1.00 93.00 295 LEU A CA 1
ATOM 2259 C C . LEU A 1 295 ? 21.697 -3.604 -32.562 1.00 93.00 295 LEU A C 1
ATOM 2261 O O . LEU A 1 295 ? 20.616 -3.616 -33.151 1.00 93.00 295 LEU A O 1
ATOM 2265 N N . LYS A 1 296 ? 22.777 -4.231 -33.044 1.00 93.50 296 LYS A N 1
ATOM 2266 C CA . LYS A 1 296 ? 22.788 -4.966 -34.315 1.00 93.50 296 LYS A CA 1
ATOM 2267 C C . LYS A 1 296 ? 21.763 -6.101 -34.322 1.00 93.50 296 LYS A C 1
ATOM 2269 O O . LYS A 1 296 ? 20.964 -6.149 -35.251 1.00 93.50 296 LYS A O 1
ATOM 2274 N N . LYS A 1 297 ? 21.703 -6.923 -33.265 1.00 92.94 297 LYS A N 1
ATOM 2275 C CA . LYS A 1 297 ? 20.703 -8.005 -33.132 1.00 92.94 297 LYS A CA 1
ATOM 2276 C C . LYS A 1 297 ? 19.263 -7.474 -33.143 1.00 92.94 297 LYS A C 1
ATOM 2278 O O . LYS A 1 297 ? 18.393 -8.037 -33.801 1.00 92.94 297 LYS A O 1
ATOM 2283 N N . ILE A 1 298 ? 19.018 -6.342 -32.478 1.00 94.06 298 ILE A N 1
ATOM 2284 C CA . ILE A 1 298 ? 17.706 -5.670 -32.465 1.00 94.06 298 ILE A CA 1
ATOM 2285 C C . ILE A 1 298 ? 17.318 -5.168 -33.869 1.00 94.06 298 ILE A C 1
ATOM 2287 O O . ILE A 1 298 ? 16.165 -5.309 -34.280 1.00 94.06 298 ILE A O 1
ATOM 2291 N N . VAL A 1 299 ? 18.265 -4.603 -34.625 1.00 92.75 299 VAL A N 1
ATOM 2292 C CA . VAL A 1 299 ? 18.042 -4.152 -36.011 1.00 92.75 299 VAL A CA 1
ATOM 2293 C C . VAL A 1 299 ? 17.835 -5.339 -36.961 1.00 92.75 299 VAL A C 1
ATOM 2295 O O . VAL A 1 299 ? 16.963 -5.274 -37.825 1.00 92.75 299 VAL A O 1
ATOM 2298 N N . GLU A 1 300 ? 18.570 -6.437 -36.773 1.00 91.62 300 GLU A N 1
ATOM 2299 C CA . GLU A 1 300 ? 18.402 -7.689 -37.522 1.00 91.62 300 GLU A CA 1
ATOM 2300 C C . GLU A 1 300 ? 17.005 -8.293 -37.306 1.00 91.62 300 GLU A C 1
ATOM 2302 O O . GLU A 1 300 ? 16.321 -8.584 -38.288 1.00 91.62 300 GLU A O 1
ATOM 2307 N N . LEU A 1 301 ? 16.518 -8.362 -36.058 1.00 91.00 301 LEU A N 1
ATOM 2308 C CA . LEU A 1 301 ? 15.138 -8.763 -35.749 1.00 91.00 301 LEU A CA 1
ATOM 2309 C C . LEU A 1 301 ? 14.108 -7.825 -36.401 1.00 91.00 301 LEU A C 1
ATOM 2311 O O . LEU A 1 301 ? 13.149 -8.281 -37.026 1.00 91.00 301 LEU A O 1
ATOM 2315 N N . LYS A 1 302 ? 14.300 -6.505 -36.278 1.00 90.50 302 LYS A N 1
ATOM 2316 C CA . LYS A 1 302 ? 13.399 -5.501 -36.863 1.00 90.50 302 LYS A CA 1
ATOM 2317 C C . LYS A 1 302 ? 13.308 -5.635 -38.388 1.00 90.50 302 LYS A C 1
ATOM 2319 O O . LYS A 1 302 ? 12.216 -5.472 -38.930 1.00 90.50 302 LYS A O 1
ATOM 2324 N N . ASN A 1 303 ? 14.409 -5.944 -39.071 1.00 89.50 303 ASN A N 1
ATOM 2325 C CA . ASN A 1 303 ? 14.412 -6.211 -40.511 1.00 89.50 303 ASN A CA 1
ATOM 2326 C C . ASN A 1 303 ? 13.651 -7.515 -40.809 1.00 89.50 303 ASN A C 1
ATOM 2328 O O . ASN A 1 303 ? 12.643 -7.481 -41.509 1.00 89.50 303 ASN A O 1
ATOM 2332 N N . ALA A 1 304 ? 14.013 -8.625 -40.156 1.00 86.88 304 ALA A N 1
ATOM 2333 C CA . ALA A 1 304 ? 13.376 -9.934 -40.352 1.00 86.88 304 ALA A CA 1
ATOM 2334 C C . ALA A 1 304 ? 11.841 -9.944 -40.168 1.00 86.88 304 ALA A C 1
ATOM 2336 O O . ALA A 1 304 ? 11.153 -10.769 -40.767 1.00 86.88 304 ALA A O 1
ATOM 2337 N N . VAL A 1 305 ? 11.290 -9.034 -39.355 1.00 84.50 305 VAL A N 1
ATOM 2338 C CA . VAL A 1 305 ? 9.843 -8.938 -39.087 1.00 84.50 305 VAL A CA 1
ATOM 2339 C C . VAL A 1 305 ? 9.129 -7.869 -39.932 1.00 84.50 305 VAL A C 1
ATOM 2341 O O . VAL A 1 305 ? 7.946 -8.048 -40.257 1.00 84.50 305 VAL A O 1
ATOM 2344 N N . CYS A 1 306 ? 9.811 -6.774 -40.295 1.00 79.38 306 CYS A N 1
ATOM 2345 C CA . CYS A 1 306 ? 9.216 -5.624 -40.996 1.00 79.38 306 CYS A CA 1
ATOM 2346 C C . CYS A 1 306 ? 9.563 -5.525 -42.492 1.00 79.38 306 CYS A C 1
ATOM 2348 O O . CYS A 1 306 ? 8.970 -4.685 -43.173 1.00 79.38 306 CYS A O 1
ATOM 2350 N N . ASP A 1 307 ? 10.467 -6.358 -43.015 1.00 67.81 307 ASP A N 1
ATOM 2351 C CA . ASP A 1 307 ? 10.797 -6.416 -44.443 1.00 67.81 307 ASP A CA 1
ATOM 2352 C C . ASP A 1 307 ? 9.677 -7.126 -45.227 1.00 67.81 307 ASP A C 1
ATOM 2354 O O . ASP A 1 307 ? 9.736 -8.309 -45.557 1.00 67.81 307 ASP A O 1
ATOM 2358 N N . ALA A 1 308 ? 8.618 -6.366 -45.506 1.00 56.22 308 ALA A N 1
ATOM 2359 C CA . ALA A 1 308 ? 7.617 -6.661 -46.526 1.00 56.22 308 ALA A CA 1
ATOM 2360 C C . ALA A 1 308 ? 7.927 -5.862 -47.805 1.00 56.22 308 ALA A C 1
ATOM 2362 O O . ALA A 1 308 ? 8.477 -4.760 -47.731 1.00 56.22 308 ALA A O 1
ATOM 2363 N N . ASP A 1 309 ? 7.553 -6.403 -48.970 1.00 51.62 309 ASP A N 1
ATOM 2364 C CA . ASP A 1 309 ? 7.872 -5.823 -50.279 1.00 51.62 309 ASP A CA 1
ATOM 2365 C C . ASP A 1 309 ? 7.504 -4.337 -50.393 1.00 51.62 309 ASP A C 1
ATOM 2367 O O . ASP A 1 309 ? 6.423 -3.906 -49.981 1.00 51.62 309 ASP A O 1
ATOM 2371 N N . ALA A 1 310 ? 8.359 -3.567 -51.071 1.00 56.84 310 ALA A N 1
ATOM 2372 C CA . ALA A 1 310 ? 8.189 -2.126 -51.295 1.00 56.84 310 ALA A CA 1
ATOM 2373 C C . ALA A 1 310 ? 6.936 -1.738 -52.119 1.00 56.84 310 ALA A C 1
ATOM 2375 O O . ALA A 1 310 ? 6.657 -0.555 -52.290 1.00 56.84 310 ALA A O 1
ATOM 2376 N N . ASN A 1 311 ? 6.179 -2.726 -52.608 1.00 54.91 311 ASN A N 1
ATOM 2377 C CA . ASN A 1 311 ? 4.891 -2.558 -53.286 1.00 54.91 311 ASN A CA 1
ATOM 2378 C C . ASN A 1 311 ? 3.685 -2.556 -52.317 1.00 54.91 311 ASN A C 1
ATOM 2380 O O . ASN A 1 311 ? 2.553 -2.350 -52.754 1.00 54.91 311 ASN A O 1
ATOM 2384 N N . THR A 1 312 ? 3.901 -2.807 -51.021 1.00 60.62 312 THR A N 1
ATOM 2385 C CA . THR A 1 312 ? 2.850 -2.837 -49.986 1.00 60.62 312 THR A CA 1
ATOM 2386 C C . THR A 1 312 ? 2.412 -1.406 -49.623 1.00 60.62 312 THR A C 1
ATOM 2388 O O . THR A 1 312 ? 3.281 -0.558 -49.401 1.00 60.62 312 THR A O 1
ATOM 2391 N N . PRO A 1 313 ? 1.104 -1.086 -49.531 1.00 62.69 313 PRO A N 1
ATOM 2392 C CA . PRO A 1 313 ? 0.649 0.272 -49.220 1.00 62.69 313 PRO A CA 1
ATOM 2393 C C . PRO A 1 313 ? 1.050 0.723 -47.804 1.00 62.69 313 PRO A C 1
ATOM 2395 O O . PRO A 1 313 ? 1.075 -0.071 -46.863 1.00 62.69 313 PRO A O 1
ATOM 2398 N N . GLU A 1 314 ? 1.290 2.029 -47.615 1.00 59.66 314 GLU A N 1
ATOM 2399 C CA . GLU A 1 314 ? 1.727 2.606 -46.325 1.00 59.66 314 GLU A CA 1
ATOM 2400 C C . GLU A 1 314 ? 0.791 2.295 -45.142 1.00 59.66 314 GLU A C 1
ATOM 2402 O O . GLU A 1 314 ? 1.226 2.292 -43.993 1.00 59.66 314 GLU A O 1
ATOM 2407 N N . SER A 1 315 ? -0.489 2.018 -45.405 1.00 56.00 315 SER A N 1
ATOM 2408 C CA . SER A 1 315 ? -1.478 1.616 -44.397 1.00 56.00 315 SER A CA 1
ATOM 2409 C C . SER A 1 315 ? -1.238 0.227 -43.800 1.00 56.00 315 SER A C 1
ATOM 2411 O O . SER A 1 315 ? -1.695 -0.031 -42.689 1.00 56.00 315 SER A O 1
ATOM 2413 N N . GLU A 1 316 ? -0.548 -0.657 -44.521 1.00 64.25 316 GLU A N 1
ATOM 2414 C CA . GLU A 1 316 ? -0.287 -2.053 -44.137 1.00 64.25 316 GLU A CA 1
ATOM 2415 C C . GLU A 1 316 ? 1.181 -2.289 -43.756 1.00 64.25 316 GLU A C 1
ATOM 2417 O O . GLU A 1 316 ? 1.528 -3.349 -43.234 1.00 64.25 316 GLU A O 1
ATOM 2422 N N . ARG A 1 317 ? 2.050 -1.288 -43.959 1.00 75.38 317 ARG A N 1
ATOM 2423 C CA . ARG A 1 317 ? 3.468 -1.374 -43.609 1.00 75.38 317 ARG A CA 1
ATOM 2424 C C . ARG A 1 317 ? 3.640 -1.650 -42.112 1.00 75.38 317 ARG A C 1
ATOM 2426 O O . ARG A 1 317 ? 3.271 -0.839 -41.262 1.00 75.38 317 ARG A O 1
ATOM 2433 N N . LYS A 1 318 ? 4.235 -2.803 -41.809 1.00 83.25 318 LYS A N 1
ATOM 2434 C CA . LYS A 1 318 ? 4.643 -3.199 -40.460 1.00 83.25 318 LYS A CA 1
ATOM 2435 C C . LYS A 1 318 ? 5.701 -2.238 -39.922 1.00 83.25 318 LYS A C 1
ATOM 2437 O O . LYS A 1 318 ? 6.624 -1.861 -40.645 1.00 83.25 318 LYS A O 1
ATOM 2442 N N . SER A 1 319 ? 5.580 -1.890 -38.648 1.00 86.44 319 SER A N 1
ATOM 2443 C CA . SER A 1 319 ? 6.503 -0.987 -37.958 1.00 86.44 319 SER A CA 1
ATOM 2444 C C . SER A 1 319 ? 7.050 -1.619 -36.677 1.00 86.44 319 SER A C 1
ATOM 2446 O O . SER A 1 319 ? 6.523 -2.626 -36.207 1.00 86.44 319 SER A O 1
ATOM 2448 N N . PHE A 1 320 ? 8.081 -1.014 -36.083 1.00 92.00 320 PHE A N 1
ATOM 2449 C CA . PHE A 1 320 ? 8.770 -1.558 -34.910 1.00 92.00 320 PHE A CA 1
ATOM 2450 C C . PHE A 1 320 ? 8.929 -0.512 -33.798 1.00 92.00 320 PHE A C 1
ATOM 2452 O O . PHE A 1 320 ? 9.340 0.623 -34.053 1.00 92.00 320 PHE A O 1
ATOM 2459 N N . VAL A 1 321 ? 8.607 -0.902 -32.564 1.00 94.31 321 VAL A N 1
ATOM 2460 C CA . VAL A 1 321 ? 8.651 -0.057 -31.363 1.00 94.31 321 VAL A CA 1
ATOM 2461 C C . VAL A 1 321 ? 9.368 -0.801 -30.239 1.00 94.31 321 VAL A C 1
ATOM 2463 O O . VAL A 1 321 ? 9.116 -1.984 -30.016 1.00 94.31 321 VAL A O 1
ATOM 2466 N N . ILE A 1 322 ? 10.239 -0.102 -29.509 1.00 94.69 322 ILE A N 1
ATOM 2467 C CA . ILE A 1 322 ? 10.974 -0.635 -28.357 1.00 94.69 322 ILE A CA 1
ATOM 2468 C C . ILE A 1 322 ? 10.570 0.122 -27.093 1.00 94.69 322 ILE A C 1
ATOM 2470 O O . ILE A 1 322 ? 10.720 1.343 -27.016 1.00 94.69 322 ILE A O 1
ATOM 2474 N N . PHE A 1 323 ? 10.158 -0.616 -26.065 1.00 95.25 323 PHE A N 1
ATOM 2475 C CA . PHE A 1 323 ? 10.049 -0.115 -24.697 1.00 95.25 323 PHE A CA 1
ATOM 2476 C C . PHE A 1 323 ? 11.152 -0.753 -23.851 1.00 95.25 323 PHE A C 1
ATOM 2478 O O . PHE A 1 323 ? 11.109 -1.953 -23.584 1.00 95.25 323 PHE A O 1
ATOM 2485 N N . ASN A 1 324 ? 12.151 0.035 -23.443 1.00 94.94 324 ASN A N 1
ATOM 2486 C CA . ASN A 1 324 ? 13.211 -0.424 -22.550 1.00 94.94 324 ASN A CA 1
ATOM 2487 C C . ASN A 1 324 ? 12.978 0.075 -21.114 1.00 94.94 324 ASN A C 1
ATOM 2489 O O . ASN A 1 324 ? 12.844 1.280 -20.881 1.00 94.94 324 ASN A O 1
ATOM 2493 N N . GLN A 1 325 ? 12.985 -0.841 -20.143 1.00 94.38 325 GLN A N 1
ATOM 2494 C CA . GLN A 1 325 ? 13.009 -0.528 -18.710 1.00 94.38 325 GLN A CA 1
ATOM 2495 C C . GLN A 1 325 ? 14.326 0.146 -18.294 1.00 94.38 325 GLN A C 1
ATOM 2497 O O . GLN A 1 325 ? 14.353 0.958 -17.368 1.00 94.38 325 GLN A O 1
ATOM 2502 N N . LYS A 1 326 ? 15.431 -0.172 -18.973 1.00 94.88 326 LYS A N 1
ATOM 2503 C CA . LYS A 1 326 ? 16.748 0.429 -18.743 1.00 94.88 326 LYS A CA 1
ATOM 2504 C C . LYS A 1 326 ? 16.961 1.660 -19.629 1.00 94.88 326 LYS A C 1
ATOM 2506 O O . LYS A 1 326 ? 16.066 2.148 -20.323 1.00 94.88 326 LYS A O 1
ATOM 2511 N N . GLY A 1 327 ? 18.162 2.212 -19.536 1.00 94.25 327 GLY A N 1
ATOM 2512 C CA . GLY A 1 327 ? 18.601 3.361 -20.302 1.00 94.25 327 GLY A CA 1
ATOM 2513 C C . GLY A 1 327 ? 18.769 3.113 -21.804 1.00 94.25 327 GLY A C 1
ATOM 2514 O O . GLY A 1 327 ? 18.838 1.972 -22.260 1.00 94.25 327 GLY A O 1
ATOM 2515 N N . ILE A 1 328 ? 18.856 4.217 -22.552 1.00 95.62 328 ILE A N 1
ATOM 2516 C CA . ILE A 1 328 ? 19.362 4.248 -23.933 1.00 95.62 328 ILE A CA 1
ATOM 2517 C C . ILE A 1 328 ? 20.208 5.524 -24.083 1.00 95.62 328 ILE A C 1
ATOM 2519 O O . ILE A 1 328 ? 19.702 6.618 -23.790 1.00 95.62 328 ILE A O 1
ATOM 2523 N N . ASP A 1 329 ? 21.474 5.404 -24.493 1.00 94.12 329 ASP A N 1
ATOM 2524 C CA . ASP A 1 329 ? 22.389 6.544 -24.674 1.00 94.12 329 ASP A CA 1
ATOM 2525 C C . ASP A 1 329 ? 22.148 7.297 -26.005 1.00 94.12 329 ASP A C 1
ATOM 2527 O O . ASP A 1 329 ? 21.455 6.782 -26.885 1.00 94.12 329 ASP A O 1
ATOM 2531 N N . PRO A 1 330 ? 22.692 8.519 -26.189 1.00 94.19 330 PRO A N 1
ATOM 2532 C CA . PRO A 1 330 ? 22.481 9.297 -27.411 1.00 94.19 330 PRO A CA 1
ATOM 2533 C C . PRO A 1 330 ? 22.937 8.600 -28.701 1.00 94.19 330 PRO A C 1
ATOM 2535 O O . PRO A 1 330 ? 22.213 8.632 -29.688 1.00 94.19 330 PRO A O 1
ATOM 2538 N N . MET A 1 331 ? 24.087 7.923 -28.702 1.00 91.81 331 MET A N 1
ATOM 2539 C CA . MET A 1 331 ? 24.610 7.248 -29.893 1.00 91.81 331 MET A CA 1
ATOM 2540 C C . MET A 1 331 ? 23.783 6.004 -30.245 1.00 91.81 331 MET A C 1
ATOM 2542 O O . MET A 1 331 ? 23.563 5.729 -31.426 1.00 91.81 331 MET A O 1
ATOM 2546 N N . SER A 1 332 ? 23.267 5.297 -29.238 1.00 94.38 332 SER A N 1
ATOM 2547 C CA . SER A 1 332 ? 22.270 4.235 -29.421 1.00 94.38 332 SER A CA 1
ATOM 2548 C C . SER A 1 332 ? 20.943 4.774 -29.976 1.00 94.38 332 SER A C 1
ATOM 2550 O O . SER A 1 332 ? 20.350 4.167 -30.872 1.00 94.38 332 SER A O 1
ATOM 2552 N N . LEU A 1 333 ? 20.482 5.940 -29.504 1.00 95.06 333 LEU A N 1
ATOM 2553 C CA . LEU A 1 333 ? 19.279 6.598 -30.028 1.00 95.06 333 LEU A CA 1
ATOM 2554 C C . LEU A 1 333 ? 19.437 6.992 -31.508 1.00 95.06 333 LEU A C 1
ATOM 2556 O O . LEU A 1 333 ? 18.506 6.755 -32.277 1.00 95.06 333 LEU A O 1
ATOM 2560 N N . ASP A 1 334 ? 20.596 7.508 -31.931 1.00 94.31 334 ASP A N 1
ATOM 2561 C CA . ASP A 1 334 ? 20.881 7.817 -33.341 1.00 94.31 334 ASP A CA 1
ATOM 2562 C C . ASP A 1 334 ? 20.744 6.579 -34.246 1.00 94.31 334 ASP A C 1
ATOM 2564 O O . ASP A 1 334 ? 20.207 6.664 -35.352 1.00 94.31 334 ASP A O 1
ATOM 2568 N N . VAL A 1 335 ? 21.247 5.419 -33.801 1.00 93.88 335 VAL A N 1
ATOM 2569 C CA . VAL A 1 335 ? 21.183 4.154 -34.559 1.00 93.88 335 VAL A CA 1
ATOM 2570 C C . VAL A 1 335 ? 19.738 3.672 -34.694 1.00 93.88 335 VAL A C 1
ATOM 2572 O O . VAL A 1 335 ? 19.323 3.268 -35.783 1.00 93.88 335 VAL A O 1
ATOM 2575 N N . LEU A 1 336 ? 18.946 3.756 -33.623 1.00 94.31 336 LEU A N 1
ATOM 2576 C CA . LEU A 1 336 ? 17.531 3.376 -33.644 1.00 94.31 336 LEU A CA 1
ATOM 2577 C C . LEU A 1 336 ? 16.698 4.343 -34.505 1.00 94.31 336 LEU A C 1
ATOM 2579 O O . LEU A 1 336 ? 15.878 3.893 -35.307 1.00 94.31 336 LEU A O 1
ATOM 2583 N N . ALA A 1 337 ? 16.971 5.651 -34.432 1.00 93.81 337 ALA A N 1
ATOM 2584 C CA . ALA A 1 337 ? 16.324 6.666 -35.263 1.00 93.81 337 ALA A CA 1
ATOM 2585 C C . ALA A 1 337 ? 16.614 6.469 -36.762 1.00 93.81 337 ALA A C 1
ATOM 2587 O O . ALA A 1 337 ? 15.681 6.450 -37.564 1.00 93.81 337 ALA A O 1
ATOM 2588 N N . LYS A 1 338 ? 17.878 6.221 -37.143 1.00 92.88 338 LYS A N 1
ATOM 2589 C CA . LYS A 1 338 ? 18.281 5.913 -38.534 1.00 92.88 338 LYS A CA 1
ATOM 2590 C C . LYS A 1 338 ? 17.576 4.679 -39.109 1.00 92.88 338 LYS A C 1
ATOM 2592 O O . LYS A 1 338 ? 17.347 4.616 -40.311 1.00 92.88 338 LYS A O 1
ATOM 2597 N N . ASN A 1 339 ? 17.206 3.720 -38.258 1.00 90.06 339 ASN A N 1
ATOM 2598 C CA . ASN A 1 339 ? 16.457 2.519 -38.642 1.00 90.06 339 ASN A CA 1
ATOM 2599 C C . ASN A 1 339 ? 14.925 2.695 -38.603 1.00 90.06 339 ASN A C 1
ATOM 2601 O O . ASN A 1 339 ? 14.199 1.734 -38.872 1.00 90.06 339 ASN A O 1
ATOM 2605 N N . GLY A 1 340 ? 14.426 3.895 -38.282 1.00 88.56 340 GLY A N 1
ATOM 2606 C CA . GLY A 1 340 ? 12.996 4.198 -38.189 1.00 88.56 340 GLY A CA 1
ATOM 2607 C C . GLY A 1 340 ? 12.304 3.590 -36.965 1.00 88.56 340 GLY A C 1
ATOM 2608 O O . GLY A 1 340 ? 11.094 3.382 -36.996 1.00 88.56 340 GLY A O 1
ATOM 2609 N N . ILE A 1 341 ? 13.049 3.276 -35.901 1.00 93.00 341 ILE A N 1
ATOM 2610 C CA . ILE A 1 341 ? 12.519 2.633 -34.693 1.00 93.00 341 ILE A CA 1
ATOM 2611 C C . ILE A 1 341 ? 12.133 3.698 -33.662 1.00 93.00 341 ILE A C 1
ATOM 2613 O O . ILE A 1 341 ? 12.962 4.514 -33.251 1.00 93.00 341 ILE A O 1
ATOM 2617 N N . LEU A 1 342 ? 10.885 3.660 -33.187 1.00 93.50 342 LEU A N 1
ATOM 2618 C CA . LEU A 1 342 ? 10.473 4.412 -32.000 1.00 93.50 342 LEU A CA 1
ATOM 2619 C C . LEU A 1 342 ? 11.000 3.692 -30.754 1.00 93.50 342 LEU A C 1
ATOM 2621 O O . LEU A 1 342 ? 10.561 2.582 -30.458 1.00 93.50 342 LEU A O 1
ATOM 2625 N N . ALA A 1 343 ? 11.921 4.317 -30.021 1.00 94.06 343 ALA A N 1
ATOM 2626 C CA . ALA A 1 343 ? 12.500 3.738 -28.812 1.00 94.06 343 ALA A CA 1
ATOM 2627 C C . ALA A 1 343 ? 12.251 4.616 -27.578 1.00 94.06 343 ALA A C 1
ATOM 2629 O O . ALA A 1 343 ? 12.608 5.797 -27.546 1.00 94.06 343 ALA A O 1
ATOM 2630 N N . LEU A 1 344 ? 11.665 4.016 -26.542 1.00 94.19 344 LEU A N 1
ATOM 2631 C CA . LEU A 1 344 ? 11.521 4.606 -25.216 1.00 94.19 344 LEU A CA 1
ATOM 2632 C C . LEU A 1 344 ? 12.544 3.993 -24.259 1.00 94.19 344 LEU A C 1
ATOM 2634 O O . LEU A 1 344 ? 12.774 2.784 -24.259 1.00 94.19 344 LEU A O 1
ATOM 2638 N N . ARG A 1 345 ? 13.111 4.844 -23.402 1.00 94.12 345 ARG A N 1
ATOM 2639 C CA . ARG A 1 345 ? 14.055 4.470 -22.344 1.00 94.12 345 ARG A CA 1
ATOM 2640 C C . ARG A 1 345 ? 13.459 4.715 -20.963 1.00 94.12 345 ARG A C 1
ATOM 2642 O O . ARG A 1 345 ? 12.699 5.669 -20.793 1.00 94.12 345 ARG A O 1
ATOM 2649 N N . ARG A 1 346 ? 13.912 3.936 -19.980 1.00 93.31 346 ARG A N 1
ATOM 2650 C CA . ARG A 1 346 ? 13.583 4.058 -18.550 1.00 93.31 346 ARG A CA 1
ATOM 2651 C C . ARG A 1 346 ? 12.084 3.894 -18.253 1.00 93.31 346 ARG A C 1
ATOM 2653 O O . ARG A 1 346 ? 11.534 4.567 -17.385 1.00 93.31 346 ARG A O 1
ATOM 2660 N N . ALA A 1 347 ? 11.427 2.981 -18.972 1.00 92.38 347 ALA A N 1
ATOM 2661 C CA . ALA A 1 347 ? 10.052 2.578 -18.691 1.00 92.38 347 ALA A CA 1
ATOM 2662 C C . ALA A 1 347 ? 9.921 1.984 -17.273 1.00 92.38 347 ALA A C 1
ATOM 2664 O O . ALA A 1 347 ? 10.804 1.280 -16.784 1.00 92.38 347 ALA A O 1
ATOM 2665 N N . LYS A 1 348 ? 8.801 2.254 -16.594 1.00 92.69 348 LYS A N 1
ATOM 2666 C CA . LYS A 1 348 ? 8.530 1.729 -15.244 1.00 92.69 348 LYS A CA 1
ATOM 2667 C C . LYS A 1 348 ? 8.388 0.204 -15.298 1.00 92.69 348 LYS A C 1
ATOM 2669 O O . LYS A 1 348 ? 7.655 -0.289 -16.148 1.00 92.69 348 LYS A O 1
ATOM 2674 N N . ARG A 1 349 ? 8.972 -0.539 -14.347 1.00 91.00 349 ARG A N 1
ATOM 2675 C CA . ARG A 1 349 ? 8.874 -2.018 -14.289 1.00 91.00 349 ARG A CA 1
ATOM 2676 C C . ARG A 1 349 ? 7.431 -2.538 -14.411 1.00 91.00 349 ARG A C 1
ATOM 2678 O O . ARG A 1 349 ? 7.159 -3.362 -15.274 1.00 91.00 349 ARG A O 1
ATOM 2685 N N . ARG A 1 350 ? 6.487 -1.973 -13.645 1.00 91.62 350 ARG A N 1
ATOM 2686 C CA . ARG A 1 350 ? 5.051 -2.328 -13.731 1.00 91.62 350 ARG A CA 1
ATOM 2687 C C . ARG A 1 350 ? 4.433 -2.088 -15.111 1.00 91.62 350 ARG A C 1
ATOM 2689 O O . ARG A 1 350 ? 3.471 -2.748 -15.484 1.00 91.62 350 ARG A O 1
ATOM 2696 N N . ASN A 1 351 ? 4.983 -1.164 -15.896 1.00 92.19 351 ASN A N 1
ATOM 2697 C CA . ASN A 1 351 ? 4.526 -0.930 -17.262 1.00 92.19 351 ASN A CA 1
ATOM 2698 C C . ASN A 1 351 ? 5.043 -1.996 -18.236 1.00 92.19 351 ASN A C 1
ATOM 2700 O O . ASN A 1 351 ? 4.398 -2.210 -19.253 1.00 92.19 351 ASN A O 1
ATOM 2704 N N . MET A 1 352 ? 6.119 -2.718 -17.912 1.00 90.25 352 MET A N 1
ATOM 2705 C CA . MET A 1 352 ? 6.556 -3.892 -18.678 1.00 90.25 352 MET A CA 1
ATOM 2706 C C . MET A 1 352 ? 5.559 -5.044 -18.509 1.00 90.25 352 MET A C 1
ATOM 2708 O O . MET A 1 352 ? 5.062 -5.571 -19.498 1.00 90.25 352 MET A O 1
ATOM 2712 N N . GLU A 1 353 ? 5.198 -5.354 -17.260 1.00 90.38 353 GLU A N 1
ATOM 2713 C CA . GLU A 1 353 ? 4.173 -6.345 -16.885 1.00 90.38 353 GLU A CA 1
ATOM 2714 C C . GLU A 1 353 ? 2.825 -6.021 -17.576 1.00 90.38 353 GLU A C 1
ATOM 2716 O O . GLU A 1 353 ? 2.219 -6.864 -18.238 1.00 90.38 353 GLU A O 1
ATOM 2721 N N . ARG A 1 354 ? 2.412 -4.746 -17.551 1.00 92.88 354 ARG A N 1
ATOM 2722 C CA . ARG A 1 354 ? 1.222 -4.254 -18.269 1.00 92.88 354 ARG A CA 1
ATOM 2723 C C . ARG A 1 354 ? 1.346 -4.309 -19.797 1.00 92.88 354 ARG A C 1
ATOM 2725 O O . ARG A 1 354 ? 0.343 -4.579 -20.446 1.00 92.88 354 ARG A O 1
ATOM 2732 N N . LEU A 1 355 ? 2.520 -4.053 -20.386 1.00 91.81 355 LEU A N 1
ATOM 2733 C CA . LEU A 1 355 ? 2.734 -4.137 -21.842 1.00 91.81 355 LEU A CA 1
ATOM 2734 C C . LEU A 1 355 ? 2.629 -5.576 -22.357 1.00 91.81 355 LEU A C 1
ATOM 2736 O O . LEU A 1 355 ? 2.100 -5.770 -23.450 1.00 91.81 355 LEU A O 1
ATOM 2740 N N . GLN A 1 356 ? 3.064 -6.572 -21.577 1.00 91.06 356 GLN A N 1
ATOM 2741 C CA . GLN A 1 356 ? 2.845 -7.987 -21.906 1.00 91.06 356 GLN A CA 1
ATOM 2742 C C . GLN A 1 356 ? 1.343 -8.287 -22.022 1.00 91.06 356 GLN A C 1
ATOM 2744 O O . GLN A 1 356 ? 0.880 -8.769 -23.052 1.00 91.06 356 GLN A O 1
ATOM 2749 N N . LEU A 1 357 ? 0.561 -7.911 -21.004 1.00 89.75 357 LEU A N 1
ATOM 2750 C CA . LEU A 1 357 ? -0.888 -8.154 -20.942 1.00 89.75 357 LEU A CA 1
ATOM 2751 C C . LEU A 1 357 ? -1.719 -7.275 -21.897 1.00 89.75 357 LEU A C 1
ATOM 2753 O O . LEU A 1 357 ? -2.834 -7.639 -22.256 1.00 89.75 357 LEU A O 1
ATOM 2757 N N . CYS A 1 358 ? -1.185 -6.128 -22.318 1.00 89.88 358 CYS A N 1
ATOM 2758 C CA . CYS A 1 358 ? -1.811 -5.213 -23.274 1.00 89.88 358 CYS A CA 1
ATOM 2759 C C . CYS A 1 358 ? -1.557 -5.623 -24.737 1.00 89.88 358 CYS A C 1
ATOM 2761 O O . CYS A 1 358 ? -2.481 -5.612 -25.550 1.00 89.88 358 CYS A O 1
ATOM 2763 N N . CYS A 1 359 ? -0.313 -5.986 -25.074 1.00 89.56 359 CYS A N 1
ATOM 2764 C CA . CYS A 1 359 ? 0.140 -6.219 -26.452 1.00 89.56 359 CYS A CA 1
ATOM 2765 C C . CYS A 1 359 ? 0.334 -7.707 -26.801 1.00 89.56 359 CYS A C 1
ATOM 2767 O O . CYS A 1 359 ? 0.551 -8.027 -27.969 1.00 89.56 359 CYS A O 1
ATOM 2769 N N . GLY A 1 360 ? 0.308 -8.611 -25.816 1.00 86.62 360 GLY A N 1
ATOM 2770 C CA . GLY A 1 360 ? 0.514 -10.056 -25.985 1.00 86.62 360 GLY A CA 1
ATOM 2771 C C . GLY A 1 360 ? 1.972 -10.511 -26.150 1.00 86.62 360 GLY A C 1
ATOM 2772 O O . GLY A 1 360 ? 2.194 -11.653 -26.535 1.00 86.62 360 GLY A O 1
ATOM 2773 N N . GLY A 1 361 ? 2.954 -9.635 -25.908 1.00 87.56 361 GLY A N 1
ATOM 2774 C CA . GLY A 1 361 ? 4.385 -9.944 -26.056 1.00 87.56 361 GLY A CA 1
ATOM 2775 C C . GLY A 1 361 ? 5.048 -10.455 -24.774 1.00 87.56 361 GLY A C 1
ATOM 2776 O O . GLY A 1 361 ? 4.528 -10.258 -23.678 1.00 87.56 361 GLY A O 1
ATOM 2777 N N . VAL A 1 362 ? 6.237 -11.046 -24.904 1.00 91.06 362 VAL A N 1
ATOM 2778 C CA . VAL A 1 362 ? 7.083 -11.502 -23.787 1.00 91.06 362 VAL A CA 1
ATOM 2779 C C . VAL A 1 362 ? 8.222 -10.501 -23.576 1.00 91.06 362 VAL A C 1
ATOM 2781 O O . VAL A 1 362 ? 8.958 -10.197 -24.515 1.00 91.06 362 VAL A O 1
ATOM 2784 N N . ALA A 1 363 ? 8.395 -9.995 -22.349 1.00 91.56 363 ALA A N 1
ATOM 2785 C CA . ALA A 1 363 ? 9.486 -9.057 -22.060 1.00 91.56 363 ALA A CA 1
ATOM 2786 C C . ALA A 1 363 ? 10.815 -9.793 -21.874 1.00 91.56 363 ALA A C 1
ATOM 2788 O O . ALA A 1 363 ? 10.895 -10.744 -21.098 1.00 91.56 363 ALA A O 1
ATOM 2789 N N . GLN A 1 364 ? 11.858 -9.317 -22.554 1.00 93.00 364 GLN A N 1
ATOM 2790 C CA . GLN A 1 364 ? 13.153 -9.983 -22.608 1.00 93.00 364 GLN A CA 1
ATOM 2791 C C . GLN A 1 364 ? 14.202 -9.360 -21.684 1.00 93.00 364 GLN A C 1
ATOM 2793 O O . GLN A 1 364 ? 14.392 -8.139 -21.628 1.00 93.00 364 GLN A O 1
ATOM 2798 N N . ASN A 1 365 ? 14.916 -10.243 -20.985 1.00 92.44 365 ASN A N 1
ATOM 2799 C CA . ASN A 1 365 ? 16.054 -9.917 -20.120 1.00 92.44 365 ASN A CA 1
ATOM 2800 C C . ASN A 1 365 ? 17.409 -10.045 -20.838 1.00 92.44 365 ASN A C 1
ATOM 2802 O O . ASN A 1 365 ? 18.426 -9.656 -20.273 1.00 92.44 365 ASN A O 1
ATOM 2806 N N . SER A 1 366 ? 17.416 -10.558 -22.069 1.00 92.50 366 SER A N 1
ATOM 2807 C CA . SER A 1 366 ? 18.582 -10.725 -22.939 1.00 92.50 366 SER A CA 1
ATOM 2808 C C . SER A 1 366 ? 18.276 -10.147 -24.327 1.00 92.50 366 SER A C 1
ATOM 2810 O O . SER A 1 366 ? 17.116 -9.977 -24.699 1.00 92.50 366 SER A O 1
ATOM 2812 N N . VAL A 1 367 ? 19.320 -9.811 -25.084 1.00 91.31 367 VAL A N 1
ATOM 2813 C CA . VAL A 1 367 ? 19.232 -9.417 -26.507 1.00 91.31 367 VAL A CA 1
ATOM 2814 C C . VAL A 1 367 ? 19.660 -10.576 -27.424 1.00 91.31 367 VAL A C 1
ATOM 2816 O O . VAL A 1 367 ? 19.555 -10.489 -28.647 1.00 91.31 367 VAL A O 1
ATOM 2819 N N . ASP A 1 368 ? 20.111 -11.684 -26.839 1.00 89.25 368 ASP A N 1
ATOM 2820 C CA . ASP A 1 368 ? 20.649 -12.824 -27.575 1.00 89.25 368 ASP A CA 1
ATOM 2821 C C . ASP A 1 368 ? 19.542 -13.816 -27.966 1.00 89.25 368 ASP A C 1
ATOM 2823 O O . ASP A 1 368 ? 19.576 -14.363 -29.065 1.00 89.25 368 ASP A O 1
ATOM 2827 N N . ASP A 1 369 ? 18.512 -13.940 -27.127 1.00 87.12 369 ASP A N 1
ATOM 2828 C CA . ASP A 1 369 ? 17.386 -14.877 -27.253 1.00 87.12 369 ASP A CA 1
ATOM 2829 C C . ASP A 1 369 ? 16.176 -14.265 -27.999 1.00 87.12 369 ASP A C 1
ATOM 2831 O O . ASP A 1 369 ? 15.010 -14.503 -27.677 1.00 87.12 369 ASP A O 1
ATOM 2835 N N . LEU A 1 370 ? 16.447 -13.403 -28.984 1.00 89.69 370 LEU A N 1
ATOM 2836 C CA . LEU A 1 370 ? 15.431 -12.640 -29.714 1.00 89.69 370 LEU A CA 1
ATOM 2837 C C . LEU A 1 370 ? 14.826 -13.427 -30.892 1.00 89.69 370 LEU A C 1
ATOM 2839 O O . LEU A 1 370 ? 15.451 -13.560 -31.944 1.00 89.69 370 LEU A O 1
ATOM 2843 N N . SER A 1 371 ? 13.569 -13.862 -30.755 1.00 88.44 371 SER A N 1
ATOM 2844 C CA . SER A 1 371 ? 12.759 -14.428 -31.849 1.00 88.44 371 SER A CA 1
ATOM 2845 C C . SER A 1 371 ? 11.675 -13.453 -32.359 1.00 88.44 371 SER A C 1
ATOM 2847 O O . SER A 1 371 ? 11.420 -12.419 -31.735 1.00 88.44 371 SER A O 1
ATOM 2849 N N . PRO A 1 372 ? 10.996 -13.749 -33.484 1.00 89.62 372 PRO A N 1
ATOM 2850 C CA . PRO A 1 372 ? 9.799 -13.013 -33.901 1.00 89.62 372 PRO A CA 1
ATOM 2851 C C . PRO A 1 372 ? 8.590 -13.212 -32.972 1.00 89.62 372 PRO A C 1
ATOM 2853 O O . PRO A 1 372 ? 7.779 -12.301 -32.821 1.00 89.62 372 PRO A O 1
ATOM 2856 N N . ASP A 1 373 ? 8.460 -14.391 -32.357 1.00 88.31 373 ASP A N 1
ATOM 2857 C CA . ASP A 1 373 ? 7.233 -14.836 -31.671 1.00 88.31 373 ASP A CA 1
ATOM 2858 C C . ASP A 1 373 ? 7.007 -14.160 -30.311 1.00 88.31 373 ASP A C 1
ATOM 2860 O O . ASP A 1 373 ? 5.883 -14.075 -29.826 1.00 88.31 373 ASP A O 1
ATOM 2864 N N . ILE A 1 374 ? 8.076 -13.638 -29.705 1.00 90.81 374 ILE A N 1
ATOM 2865 C CA . ILE A 1 374 ? 8.043 -12.888 -28.439 1.00 90.81 374 ILE A CA 1
ATOM 2866 C C . ILE A 1 374 ? 7.489 -11.460 -28.591 1.00 90.81 374 ILE A C 1
ATOM 2868 O O . ILE A 1 374 ? 7.241 -10.787 -27.588 1.00 90.81 374 ILE A O 1
ATOM 2872 N N . LEU A 1 375 ? 7.323 -10.962 -29.821 1.00 91.44 375 LEU A N 1
ATOM 2873 C CA . LEU A 1 375 ? 6.925 -9.580 -30.084 1.00 91.44 375 LEU A CA 1
ATOM 2874 C C . LEU A 1 375 ? 5.427 -9.367 -29.844 1.00 91.44 375 LEU A C 1
ATOM 2876 O O . LEU A 1 375 ? 4.579 -10.001 -30.470 1.00 91.44 375 LEU A O 1
ATOM 2880 N N . GLY A 1 376 ? 5.099 -8.386 -29.001 1.00 92.00 376 GLY A N 1
ATOM 2881 C CA . GLY A 1 376 ? 3.724 -7.912 -28.858 1.00 92.00 376 GLY A CA 1
ATOM 2882 C C . GLY A 1 376 ? 3.251 -7.160 -30.104 1.00 92.00 376 GLY A C 1
ATOM 2883 O O . GLY A 1 376 ? 4.047 -6.810 -30.978 1.00 92.00 376 GLY A O 1
ATOM 2884 N N . TRP A 1 377 ? 1.957 -6.856 -30.179 1.00 92.88 377 TRP A N 1
ATOM 2885 C CA . TRP A 1 377 ? 1.368 -6.116 -31.295 1.00 92.88 377 TRP A CA 1
ATOM 2886 C C . TRP A 1 377 ? 0.413 -5.010 -30.827 1.00 92.88 377 TRP A C 1
ATOM 2888 O O . TRP A 1 377 ? -0.425 -5.236 -29.953 1.00 92.88 377 TRP A O 1
ATOM 2898 N N . ALA A 1 378 ? 0.505 -3.841 -31.464 1.00 92.75 378 ALA A N 1
ATOM 2899 C CA . ALA A 1 378 ? -0.414 -2.717 -31.295 1.00 92.75 378 ALA A CA 1
ATOM 2900 C C . ALA A 1 378 ? -0.731 -2.056 -32.648 1.00 92.75 378 ALA A C 1
ATOM 2902 O O . ALA A 1 378 ? 0.170 -1.794 -33.450 1.00 92.75 378 ALA A O 1
ATOM 2903 N N . GLY A 1 379 ? -2.005 -1.759 -32.909 1.00 90.62 379 GLY A N 1
ATOM 2904 C CA . GLY A 1 379 ? -2.439 -1.115 -34.150 1.00 90.62 379 GLY A CA 1
ATOM 2905 C C . GLY A 1 379 ? -1.937 0.325 -34.282 1.00 90.62 379 GLY A C 1
ATOM 2906 O O . GLY A 1 379 ? -1.547 0.738 -35.381 1.00 90.62 379 GLY A O 1
ATOM 2907 N N . LEU A 1 380 ? -1.856 1.066 -33.170 1.00 92.88 380 LEU A N 1
ATOM 2908 C CA . LEU A 1 380 ? -1.393 2.451 -33.140 1.00 92.88 380 LEU A CA 1
ATOM 2909 C C . LEU A 1 380 ? -0.486 2.724 -31.931 1.00 92.88 380 LEU A C 1
ATOM 2911 O O . LEU A 1 380 ? -0.855 2.475 -30.787 1.00 92.88 380 LEU A O 1
ATOM 2915 N N . VAL A 1 381 ? 0.687 3.313 -32.176 1.00 94.56 381 VAL A N 1
ATOM 2916 C CA . VAL A 1 381 ? 1.544 3.884 -31.124 1.00 94.56 381 VAL A CA 1
ATOM 2917 C C . VAL A 1 381 ? 1.895 5.321 -31.496 1.00 94.56 381 VAL A C 1
ATOM 2919 O O . VAL A 1 381 ? 2.367 5.572 -32.605 1.00 94.56 381 VAL A O 1
ATOM 2922 N N . TYR A 1 382 ? 1.664 6.290 -30.609 1.00 94.62 382 TYR A N 1
ATOM 2923 C CA . TYR A 1 382 ? 1.957 7.697 -30.909 1.00 94.62 382 TYR A CA 1
ATOM 2924 C C . TYR A 1 382 ? 2.382 8.518 -29.692 1.00 94.62 382 TYR A C 1
ATOM 2926 O O . TYR A 1 382 ? 1.973 8.251 -28.567 1.00 94.62 382 TYR A O 1
ATOM 2934 N N . GLU A 1 383 ? 3.186 9.551 -29.933 1.00 93.44 383 GLU A N 1
ATOM 2935 C CA . GLU A 1 383 ? 3.599 10.530 -28.931 1.00 93.44 383 GLU A CA 1
ATOM 2936 C C . GLU A 1 383 ? 2.733 11.798 -29.012 1.00 93.44 383 GLU A C 1
ATOM 2938 O O . GLU A 1 383 ? 2.605 12.417 -30.071 1.00 93.44 383 GLU A O 1
ATOM 2943 N N . GLN A 1 384 ? 2.193 12.229 -27.872 1.00 92.56 384 GLN A N 1
ATOM 2944 C CA . GLN A 1 384 ? 1.627 13.557 -27.666 1.00 92.56 384 GLN A CA 1
ATOM 2945 C C . GLN A 1 384 ? 2.563 14.392 -26.780 1.00 92.56 384 GLN A C 1
ATOM 2947 O O . GLN A 1 384 ? 2.739 14.114 -25.593 1.00 92.56 384 GLN A O 1
ATOM 2952 N N . THR A 1 385 ? 3.135 15.452 -27.350 1.00 91.50 385 THR A N 1
ATOM 2953 C CA . THR A 1 385 ? 3.934 16.454 -26.626 1.00 91.50 385 THR A CA 1
ATOM 2954 C C . THR A 1 385 ? 3.039 17.501 -25.961 1.00 91.50 385 THR A C 1
ATOM 2956 O O . THR A 1 385 ? 2.189 18.088 -26.634 1.00 91.50 385 THR A O 1
ATOM 2959 N N . LEU A 1 386 ? 3.272 17.798 -24.682 1.00 90.44 386 LEU A N 1
ATOM 2960 C CA . LEU A 1 386 ? 2.623 18.874 -23.928 1.00 90.44 386 LEU A CA 1
ATOM 2961 C C . LEU A 1 386 ? 3.690 19.721 -23.220 1.00 90.44 386 LEU A C 1
ATOM 2963 O O . LEU A 1 386 ? 4.140 19.396 -22.126 1.00 90.44 386 LEU A O 1
ATOM 2967 N N . GLY A 1 387 ? 4.116 20.808 -23.868 1.00 87.94 387 GLY A N 1
ATOM 2968 C CA . GLY A 1 387 ? 5.279 21.572 -23.411 1.00 87.94 387 GLY A CA 1
ATOM 2969 C C . GLY A 1 387 ? 6.536 20.702 -23.466 1.00 87.94 387 GLY A C 1
ATOM 2970 O O . GLY A 1 387 ? 6.909 20.232 -24.540 1.00 87.94 387 GLY A O 1
ATOM 2971 N N . GLU A 1 388 ? 7.158 20.470 -22.311 1.00 89.56 388 GLU A N 1
ATOM 2972 C CA . GLU A 1 388 ? 8.318 19.578 -22.162 1.00 89.56 388 GLU A CA 1
ATOM 2973 C C . GLU A 1 388 ? 7.928 18.114 -21.871 1.00 89.56 388 GLU A C 1
ATOM 2975 O O . GLU A 1 388 ? 8.741 17.204 -22.067 1.00 89.56 388 GLU A O 1
ATOM 2980 N N . GLU A 1 389 ? 6.687 17.862 -21.435 1.00 91.56 389 GLU A N 1
ATOM 2981 C CA . GLU A 1 389 ? 6.184 16.514 -21.166 1.00 91.56 389 GLU A CA 1
ATOM 2982 C C . GLU A 1 389 ? 5.855 15.771 -22.473 1.00 91.56 389 GLU A C 1
ATOM 2984 O O . GLU A 1 389 ? 5.403 16.350 -23.467 1.00 91.56 389 GLU A O 1
ATOM 2989 N N . LYS A 1 390 ? 6.085 14.455 -22.476 1.00 92.69 390 LYS A N 1
ATOM 2990 C CA . LYS A 1 390 ? 5.923 13.571 -23.638 1.00 92.69 390 LYS A CA 1
ATOM 2991 C C . LYS A 1 390 ? 5.136 12.341 -23.222 1.00 92.69 390 LYS A C 1
ATOM 2993 O O . LYS A 1 390 ? 5.664 11.517 -22.481 1.00 92.69 390 LYS A O 1
ATOM 2998 N N . PHE A 1 391 ? 3.913 12.208 -23.721 1.00 94.81 391 PHE A N 1
ATOM 2999 C CA . PHE A 1 391 ? 3.051 11.069 -23.424 1.00 94.81 391 PHE A CA 1
ATOM 3000 C C . PHE A 1 391 ? 2.992 10.119 -24.615 1.00 94.81 391 PHE A C 1
ATOM 3002 O O . PHE A 1 391 ? 2.587 10.535 -25.697 1.00 94.81 391 PHE A O 1
ATOM 3009 N N . THR A 1 392 ? 3.371 8.854 -24.433 1.00 94.75 392 THR A N 1
ATOM 3010 C CA . THR A 1 392 ? 3.217 7.826 -25.475 1.00 94.75 392 THR A CA 1
ATOM 3011 C C . THR A 1 392 ? 1.972 7.000 -25.214 1.00 94.75 392 THR A C 1
ATOM 3013 O O . THR A 1 392 ? 1.809 6.440 -24.132 1.00 94.75 392 THR A O 1
ATOM 3016 N N . PHE A 1 393 ? 1.119 6.921 -26.225 1.00 95.69 393 PHE A N 1
ATOM 3017 C CA . PHE A 1 393 ? -0.106 6.141 -26.266 1.00 95.69 393 PHE A CA 1
ATOM 3018 C C . PHE A 1 393 ? 0.156 4.849 -27.037 1.00 95.69 393 PHE A C 1
ATOM 3020 O O . PHE A 1 393 ? 0.761 4.886 -28.110 1.00 95.69 393 PHE A O 1
ATOM 3027 N N . VAL A 1 394 ? -0.302 3.725 -26.492 1.00 94.38 394 VAL A N 1
ATOM 3028 C CA . VAL A 1 394 ? -0.363 2.411 -27.139 1.00 94.38 394 VAL A CA 1
ATOM 3029 C C . VAL A 1 394 ? -1.837 2.028 -27.201 1.00 94.38 394 VAL A C 1
ATOM 3031 O O . VAL A 1 394 ? -2.456 1.800 -26.162 1.00 94.38 394 VAL A O 1
ATOM 3034 N N . GLU A 1 395 ? -2.394 2.013 -28.408 1.00 91.50 395 GLU A N 1
ATOM 3035 C CA . GLU A 1 395 ? -3.822 1.847 -28.693 1.00 91.50 395 GLU A CA 1
ATOM 3036 C C . GLU A 1 395 ? -4.041 0.780 -29.783 1.00 91.50 395 GLU A C 1
ATOM 3038 O O . GLU A 1 395 ? -3.095 0.296 -30.415 1.00 91.50 395 GLU A O 1
ATOM 3043 N N . ASP A 1 396 ? -5.303 0.396 -29.990 1.00 89.31 396 ASP A N 1
ATOM 3044 C CA . ASP A 1 396 ? -5.724 -0.633 -30.948 1.00 89.31 396 ASP A CA 1
ATOM 3045 C C . ASP A 1 396 ? -4.997 -1.984 -30.763 1.00 89.31 396 ASP A C 1
ATOM 3047 O O . ASP A 1 396 ? -4.485 -2.559 -31.725 1.00 89.31 396 ASP A O 1
ATOM 3051 N N . THR A 1 397 ? -4.917 -2.514 -29.534 1.00 88.25 397 THR A N 1
ATOM 3052 C CA . THR A 1 397 ? -4.428 -3.890 -29.294 1.00 88.25 397 THR A CA 1
ATOM 3053 C C . THR A 1 397 ? -5.563 -4.924 -29.373 1.00 88.25 397 THR A C 1
ATOM 3055 O O . THR A 1 397 ? -6.745 -4.582 -29.344 1.00 88.25 397 THR A O 1
ATOM 3058 N N . LYS A 1 398 ? -5.217 -6.211 -29.540 1.00 83.38 398 LYS A N 1
ATOM 3059 C CA . LYS A 1 398 ? -6.189 -7.280 -29.865 1.00 83.38 398 LYS A CA 1
ATOM 3060 C C . LYS A 1 398 ? -7.076 -7.703 -28.690 1.00 83.38 398 LYS A C 1
ATOM 3062 O O . LYS A 1 398 ? -8.248 -7.994 -28.898 1.00 83.38 398 LYS A O 1
ATOM 3067 N N . ASP A 1 399 ? -6.493 -7.795 -27.498 1.00 83.69 399 ASP A N 1
ATOM 3068 C CA . ASP A 1 399 ? -7.133 -8.294 -26.273 1.00 83.69 399 ASP A CA 1
ATOM 3069 C C . ASP A 1 399 ? -6.494 -7.587 -25.057 1.00 83.69 399 ASP A C 1
ATOM 3071 O O . ASP A 1 399 ? -5.582 -8.134 -24.432 1.00 83.69 399 ASP A O 1
ATOM 3075 N N . PRO A 1 400 ? -6.859 -6.317 -24.782 1.00 85.19 400 PRO A N 1
ATOM 3076 C CA . PRO A 1 400 ? -6.204 -5.494 -23.768 1.00 85.19 400 PRO A CA 1
ATOM 3077 C C . PRO A 1 400 ? -6.605 -5.910 -22.344 1.00 85.19 400 PRO A C 1
ATOM 3079 O O . PRO A 1 400 ? -7.453 -5.278 -21.715 1.00 85.19 400 PRO A O 1
ATOM 3082 N N . LYS A 1 401 ? -5.917 -6.916 -21.789 1.00 87.88 401 LYS A N 1
ATOM 3083 C CA . LYS A 1 401 ? -6.042 -7.349 -20.374 1.00 87.88 401 LYS A CA 1
ATOM 3084 C C . LYS A 1 401 ? -5.414 -6.365 -19.377 1.00 87.88 401 LYS A C 1
ATOM 3086 O O . LYS A 1 401 ? -5.334 -6.632 -18.182 1.00 87.88 401 LYS A O 1
ATOM 3091 N N . SER A 1 402 ? -4.928 -5.237 -19.883 1.00 92.06 402 SER A N 1
ATOM 3092 C CA . SER A 1 402 ? -4.371 -4.111 -19.148 1.00 92.06 402 SER A CA 1
ATOM 3093 C C . SER A 1 402 ? -4.759 -2.831 -19.885 1.00 92.06 402 SER A C 1
ATOM 3095 O O . SER A 1 402 ? -4.665 -2.762 -21.114 1.00 92.06 402 SER A O 1
ATOM 3097 N N . VAL A 1 403 ? -5.244 -1.838 -19.141 1.00 94.44 403 VAL A N 1
ATOM 3098 C CA . VAL A 1 403 ? -5.889 -0.628 -19.677 1.00 94.44 403 VAL A CA 1
ATOM 3099 C C . VAL A 1 403 ? -5.492 0.610 -18.879 1.00 94.44 403 VAL A C 1
ATOM 3101 O O . VAL A 1 403 ? -5.062 0.513 -17.730 1.00 94.44 403 VAL A O 1
ATOM 3104 N N . THR A 1 404 ? -5.668 1.800 -19.457 1.00 95.94 404 THR A N 1
ATOM 3105 C CA . THR A 1 404 ? -5.322 3.060 -18.785 1.00 95.94 404 THR A CA 1
ATOM 3106 C C . THR A 1 404 ? -6.526 3.978 -18.650 1.00 95.94 404 THR A C 1
ATOM 3108 O O . THR A 1 404 ? -7.074 4.451 -19.643 1.00 95.94 404 THR A O 1
ATOM 3111 N N . LEU A 1 405 ? -6.891 4.319 -17.416 1.00 95.75 405 LEU A N 1
ATOM 3112 C CA . LEU A 1 405 ? -7.752 5.466 -17.145 1.00 95.75 405 LEU A CA 1
ATOM 3113 C C . LEU A 1 405 ? -6.892 6.730 -17.197 1.00 95.75 405 LEU A C 1
ATOM 3115 O O . LEU A 1 405 ? -6.105 7.006 -16.289 1.00 95.75 405 LEU A O 1
ATOM 3119 N N . LEU A 1 406 ? -7.024 7.488 -18.284 1.00 95.50 406 LEU A N 1
ATOM 3120 C CA . LEU A 1 406 ? -6.295 8.730 -18.485 1.00 95.50 406 LEU A CA 1
ATOM 3121 C C . LEU A 1 406 ? -7.103 9.912 -17.941 1.00 95.50 406 LEU A C 1
ATOM 3123 O O . LEU A 1 406 ? -8.002 10.426 -18.613 1.00 95.50 406 LEU A O 1
ATOM 3127 N N . ILE A 1 407 ? -6.736 10.367 -16.743 1.00 95.44 407 ILE A N 1
ATOM 3128 C CA . ILE A 1 407 ? -7.283 11.571 -16.118 1.00 95.44 407 ILE A CA 1
ATOM 3129 C C . ILE A 1 407 ? -6.700 12.813 -16.790 1.00 95.44 407 ILE A C 1
ATOM 3131 O O . ILE A 1 407 ? -5.480 12.999 -16.837 1.00 95.44 407 ILE A O 1
ATOM 3135 N N . LYS A 1 408 ? -7.588 13.695 -17.251 1.00 93.38 408 LYS A N 1
ATOM 3136 C CA . LYS A 1 408 ? -7.257 15.053 -17.699 1.00 93.38 408 LYS A CA 1
ATOM 3137 C C . LYS A 1 408 ? -7.835 16.080 -16.723 1.00 93.38 408 LYS A C 1
ATOM 3139 O O . LYS A 1 408 ? -8.691 15.751 -15.905 1.00 93.38 408 LYS A O 1
ATOM 3144 N N . GLY A 1 409 ? -7.343 17.313 -16.763 1.00 91.88 409 GLY A N 1
ATOM 3145 C CA . GLY A 1 409 ? -7.755 18.374 -15.844 1.00 91.88 409 GLY A CA 1
ATOM 3146 C C . GLY A 1 409 ? -6.703 19.475 -15.683 1.00 91.88 409 GLY A C 1
ATOM 3147 O O . GLY A 1 409 ? -5.522 19.233 -15.938 1.00 91.88 409 GLY A O 1
ATOM 3148 N N . PRO A 1 410 ? -7.107 20.682 -15.247 1.00 91.56 410 PRO A N 1
ATOM 3149 C CA . PRO A 1 410 ? -6.226 21.849 -15.235 1.00 91.56 410 PRO A CA 1
ATOM 3150 C C . PRO A 1 410 ? -5.331 21.920 -13.991 1.00 91.56 410 PRO A C 1
ATOM 3152 O O . PRO A 1 410 ? -4.243 22.479 -14.057 1.00 91.56 410 PRO A O 1
ATOM 3155 N N . ASN A 1 411 ? -5.777 21.355 -12.861 1.00 91.06 411 ASN A N 1
ATOM 3156 C CA . ASN A 1 411 ? -5.146 21.548 -11.555 1.00 91.06 411 ASN A CA 1
ATOM 3157 C C . ASN A 1 411 ? -4.744 20.208 -10.925 1.00 91.06 411 ASN A C 1
AT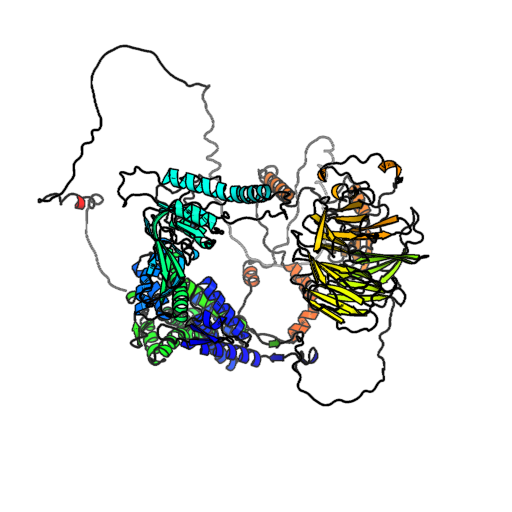OM 3159 O O . ASN A 1 411 ? -5.576 19.300 -10.818 1.00 91.06 411 ASN A O 1
ATOM 3163 N N . ALA A 1 412 ? -3.534 20.118 -10.368 1.00 89.94 412 ALA A N 1
ATOM 3164 C CA . ALA A 1 412 ? -3.052 18.926 -9.662 1.00 89.94 412 ALA A CA 1
ATOM 3165 C C . ALA A 1 412 ? -4.005 18.428 -8.550 1.00 89.94 412 ALA A C 1
ATOM 3167 O O . ALA A 1 412 ? -4.241 17.225 -8.441 1.00 89.94 412 ALA A O 1
ATOM 3168 N N . HIS A 1 413 ? -4.634 19.327 -7.778 1.00 87.75 413 HIS A N 1
ATOM 3169 C CA . HIS A 1 413 ? -5.612 18.930 -6.753 1.00 87.75 413 HIS A CA 1
ATOM 3170 C C . HIS A 1 413 ? -6.868 18.266 -7.351 1.00 87.75 413 HIS A C 1
ATOM 3172 O O . HIS A 1 413 ? -7.351 17.286 -6.790 1.00 87.75 413 HIS A O 1
ATOM 3178 N N . THR A 1 414 ? -7.352 18.717 -8.519 1.00 89.06 414 THR A N 1
ATOM 3179 C CA . THR A 1 414 ? -8.482 18.061 -9.209 1.00 89.06 414 THR A CA 1
ATOM 3180 C C . THR A 1 414 ? -8.098 16.685 -9.754 1.00 89.06 414 THR A C 1
ATOM 3182 O O . THR A 1 414 ? -8.872 15.741 -9.624 1.00 89.06 414 THR A O 1
ATOM 3185 N N . LEU A 1 415 ? -6.877 16.530 -10.280 1.00 92.69 415 LEU A N 1
ATOM 3186 C CA . LEU A 1 415 ? -6.360 15.240 -10.753 1.00 92.69 415 LEU A CA 1
ATOM 3187 C C . LEU A 1 415 ? -6.179 14.230 -9.607 1.00 92.69 415 LEU A C 1
ATOM 3189 O O . LEU A 1 415 ? -6.389 13.034 -9.801 1.00 92.69 415 LEU A O 1
ATOM 3193 N N . ASN A 1 416 ? -5.809 14.701 -8.412 1.00 91.69 416 ASN A N 1
ATOM 3194 C CA . ASN A 1 416 ? -5.729 13.872 -7.209 1.00 91.69 416 ASN A CA 1
ATOM 3195 C C . ASN A 1 416 ? -7.126 13.440 -6.737 1.00 91.69 416 ASN A C 1
ATOM 3197 O O . ASN A 1 416 ? -7.353 12.246 -6.573 1.00 91.69 416 ASN A O 1
ATOM 3201 N N . GLN A 1 417 ? -8.081 14.372 -6.627 1.00 90.31 417 GLN A N 1
ATOM 3202 C CA . GLN A 1 417 ? -9.469 14.054 -6.261 1.00 90.31 417 GLN A CA 1
ATOM 3203 C C . GLN A 1 417 ? -10.111 13.044 -7.228 1.00 90.31 417 GLN A C 1
ATOM 3205 O O . GLN A 1 417 ? -10.806 12.134 -6.786 1.00 90.31 417 GLN A O 1
ATOM 3210 N N . ILE A 1 418 ? -9.872 13.171 -8.540 1.00 93.00 418 ILE A N 1
ATOM 3211 C CA . ILE A 1 418 ? -10.401 12.221 -9.531 1.00 93.00 418 ILE A CA 1
ATOM 3212 C C . ILE A 1 418 ? -9.680 10.869 -9.439 1.00 93.00 418 ILE A C 1
ATOM 3214 O O . ILE A 1 418 ? -10.344 9.841 -9.523 1.00 93.00 418 ILE A O 1
ATOM 3218 N N . GLN A 1 419 ? -8.364 10.827 -9.193 1.00 93.81 419 GLN A N 1
ATOM 3219 C CA . GLN A 1 419 ? -7.654 9.560 -8.958 1.00 93.81 419 GLN A CA 1
ATOM 3220 C C . GLN A 1 419 ? -8.208 8.817 -7.736 1.00 93.81 419 GLN A C 1
ATOM 3222 O O . GLN A 1 419 ? -8.475 7.620 -7.824 1.00 93.81 419 GLN A O 1
ATOM 3227 N N . ASP A 1 420 ? -8.397 9.518 -6.621 1.00 91.25 420 ASP A N 1
ATOM 3228 C CA . ASP A 1 420 ? -8.895 8.923 -5.380 1.00 91.25 420 ASP A CA 1
ATOM 3229 C C . ASP A 1 420 ? -10.409 8.643 -5.431 1.00 91.25 420 ASP A C 1
ATOM 3231 O O . ASP A 1 420 ? -10.920 7.910 -4.598 1.00 91.25 420 ASP A O 1
ATOM 3235 N N . ALA A 1 421 ? -11.139 9.152 -6.429 1.00 92.56 421 ALA A N 1
ATOM 3236 C CA . ALA A 1 421 ? -12.502 8.712 -6.737 1.00 92.56 421 ALA A CA 1
ATOM 3237 C C . ALA A 1 421 ? -12.537 7.482 -7.661 1.00 92.56 421 ALA A C 1
ATOM 3239 O O . ALA A 1 421 ? -13.327 6.565 -7.446 1.00 92.56 421 ALA A O 1
ATOM 3240 N N . LEU A 1 422 ? -11.669 7.436 -8.677 1.00 94.19 422 LEU A N 1
ATOM 3241 C CA . LEU A 1 422 ? -11.568 6.299 -9.596 1.00 94.19 422 LEU A CA 1
ATOM 3242 C C . LEU A 1 422 ? -11.059 5.033 -8.894 1.00 94.19 422 LEU A C 1
ATOM 3244 O O . LEU A 1 422 ? -11.493 3.943 -9.252 1.00 94.19 422 LEU A O 1
ATOM 3248 N N . ARG A 1 423 ? -10.188 5.161 -7.883 1.00 92.44 423 ARG A N 1
ATOM 3249 C CA . ARG A 1 423 ? -9.723 4.038 -7.047 1.00 92.44 423 ARG A CA 1
ATOM 3250 C C . ARG A 1 423 ? -10.880 3.319 -6.349 1.00 92.44 423 ARG A C 1
ATOM 3252 O O . ARG A 1 423 ? -11.035 2.116 -6.547 1.00 92.44 423 ARG A O 1
ATOM 3259 N N . ASP A 1 424 ? -11.712 4.046 -5.608 1.00 92.19 424 ASP A N 1
ATOM 3260 C CA . ASP A 1 424 ? -12.895 3.491 -4.942 1.00 92.19 424 ASP A CA 1
ATOM 3261 C C . ASP A 1 424 ? -13.914 2.968 -5.952 1.00 92.19 424 ASP A C 1
ATOM 3263 O O . ASP A 1 424 ? -14.452 1.884 -5.761 1.00 92.19 424 ASP A O 1
ATOM 3267 N N . GLY A 1 425 ? -14.154 3.689 -7.055 1.00 93.38 425 GLY A N 1
ATOM 3268 C CA . GLY A 1 425 ? -15.074 3.245 -8.108 1.00 93.38 425 GLY A CA 1
ATOM 3269 C C . GLY A 1 425 ? -14.664 1.896 -8.710 1.00 93.38 425 GLY A C 1
ATOM 3270 O O . GLY A 1 425 ? -15.473 0.971 -8.766 1.00 93.38 425 GLY A O 1
ATOM 3271 N N . LEU A 1 426 ? -13.387 1.748 -9.084 1.00 94.88 426 LEU A N 1
ATOM 3272 C CA . LEU A 1 426 ? -12.809 0.477 -9.540 1.00 94.88 426 LEU A CA 1
ATOM 3273 C C . LEU A 1 426 ? -12.944 -0.623 -8.480 1.00 94.88 426 LEU A C 1
ATOM 3275 O O . LEU A 1 426 ? -13.280 -1.762 -8.807 1.00 94.88 426 LEU A O 1
ATOM 3279 N N . ARG A 1 427 ? -12.697 -0.289 -7.207 1.00 93.75 427 ARG A N 1
ATOM 3280 C CA . ARG A 1 427 ? -12.753 -1.250 -6.103 1.00 93.75 427 ARG A CA 1
ATOM 3281 C C . ARG A 1 427 ? -14.182 -1.678 -5.768 1.00 93.75 427 ARG A C 1
ATOM 3283 O O . ARG A 1 427 ? -14.405 -2.864 -5.569 1.00 93.75 427 ARG A O 1
ATOM 3290 N N . SER A 1 428 ? -15.151 -0.771 -5.829 1.00 93.50 428 SER A N 1
ATOM 3291 C CA . SER A 1 428 ? -16.582 -1.048 -5.645 1.00 93.50 428 SER A CA 1
ATOM 3292 C C . SER A 1 428 ? -17.123 -1.960 -6.751 1.00 93.50 428 SER A C 1
ATOM 3294 O O . SER A 1 428 ? -17.806 -2.949 -6.478 1.00 93.50 428 SER A O 1
ATOM 3296 N N . VAL A 1 429 ? -16.749 -1.705 -8.012 1.00 93.56 429 VAL A N 1
ATOM 3297 C CA . VAL A 1 429 ? -17.096 -2.590 -9.139 1.00 93.56 429 VAL A CA 1
ATOM 3298 C C . VAL A 1 429 ? -16.432 -3.962 -8.986 1.00 93.56 429 VAL A C 1
ATOM 3300 O O . VAL A 1 429 ? -17.114 -4.974 -9.128 1.00 93.56 429 VAL A O 1
ATOM 3303 N N . LYS A 1 430 ? -15.144 -4.024 -8.611 1.00 92.25 430 LYS A N 1
ATOM 3304 C CA . LYS A 1 430 ? -14.464 -5.294 -8.302 1.00 92.25 430 LYS A CA 1
ATOM 3305 C C . LYS A 1 430 ? -15.178 -6.071 -7.186 1.00 92.25 430 LYS A C 1
ATOM 3307 O O . LYS A 1 430 ? -15.505 -7.235 -7.395 1.00 92.25 430 LYS A O 1
ATOM 3312 N N . ASN A 1 431 ? -15.452 -5.433 -6.044 1.00 91.94 431 ASN A N 1
ATOM 3313 C CA . ASN A 1 431 ? -16.160 -6.040 -4.912 1.00 91.94 431 ASN A CA 1
ATOM 3314 C C . ASN A 1 431 ? -17.500 -6.648 -5.366 1.00 91.94 431 ASN A C 1
ATOM 3316 O O . ASN A 1 431 ? -17.817 -7.768 -4.996 1.00 91.94 431 ASN A O 1
ATOM 3320 N N . SER A 1 432 ? -18.253 -5.944 -6.219 1.00 90.62 432 SER A N 1
ATOM 3321 C CA . SER A 1 432 ? -19.551 -6.406 -6.748 1.00 90.62 432 SER A CA 1
ATOM 3322 C C . SER A 1 432 ? -19.449 -7.700 -7.562 1.00 90.62 432 SER A C 1
ATOM 3324 O O . SER A 1 432 ? -20.356 -8.527 -7.526 1.00 90.62 432 SER A O 1
ATOM 3326 N N . ILE A 1 433 ? -18.352 -7.867 -8.307 1.00 89.44 433 ILE A N 1
ATOM 3327 C CA . ILE A 1 433 ? -18.102 -9.044 -9.151 1.00 89.44 433 ILE A CA 1
ATOM 3328 C C . ILE A 1 433 ? -17.556 -10.217 -8.319 1.00 89.44 433 ILE A C 1
ATOM 3330 O O . ILE A 1 433 ? -17.838 -11.364 -8.652 1.00 89.44 433 ILE A O 1
ATOM 3334 N N . GLU A 1 434 ? -16.800 -9.947 -7.250 1.00 87.00 434 GLU A N 1
ATOM 3335 C CA . GLU A 1 434 ? -16.295 -10.972 -6.320 1.00 87.00 434 GLU A CA 1
ATOM 3336 C C . GLU A 1 434 ? -17.363 -11.468 -5.332 1.00 87.00 434 GLU A C 1
ATOM 3338 O O . GLU A 1 434 ? -17.449 -12.665 -5.079 1.00 87.00 434 GLU A O 1
ATOM 3343 N N . ASP A 1 435 ? -18.173 -10.566 -4.769 1.00 87.75 435 ASP A N 1
ATOM 3344 C CA . ASP A 1 435 ? -19.170 -10.895 -3.741 1.00 87.75 435 ASP A CA 1
ATOM 3345 C C . ASP A 1 435 ? -20.433 -11.566 -4.331 1.00 87.75 435 ASP A C 1
ATOM 3347 O O . ASP A 1 435 ? -21.191 -12.206 -3.600 1.00 87.75 435 ASP A O 1
ATOM 3351 N N . GLY A 1 436 ? -20.711 -11.373 -5.631 1.00 87.94 436 GLY A N 1
ATOM 3352 C CA . GLY A 1 436 ? -21.909 -11.885 -6.321 1.00 87.94 436 GLY A CA 1
ATOM 3353 C C . GLY A 1 436 ? -23.247 -11.333 -5.797 1.00 87.94 436 GLY A C 1
ATOM 3354 O O . GLY A 1 436 ? -24.316 -11.863 -6.116 1.00 87.94 436 GLY A O 1
ATOM 3355 N N . ALA A 1 437 ? -23.207 -10.297 -4.955 1.00 90.56 437 ALA A N 1
ATOM 3356 C CA . ALA A 1 437 ? -24.369 -9.726 -4.285 1.00 90.56 437 ALA A CA 1
ATOM 3357 C C . ALA A 1 437 ? -24.180 -8.235 -3.964 1.00 90.56 437 ALA A C 1
ATOM 3359 O O . ALA A 1 437 ? -23.074 -7.770 -3.678 1.00 90.56 437 ALA A O 1
ATOM 3360 N N . LEU A 1 438 ? -25.291 -7.500 -3.962 1.00 92.31 438 LEU A N 1
ATOM 3361 C CA . LEU A 1 438 ? -25.371 -6.077 -3.636 1.00 92.31 438 LEU A CA 1
ATOM 3362 C C . LEU A 1 438 ? -26.388 -5.825 -2.518 1.00 92.31 438 LEU A C 1
ATOM 3364 O O . LEU A 1 438 ? -27.255 -6.654 -2.239 1.00 92.31 438 LEU A O 1
ATOM 3368 N N . VAL A 1 439 ? -26.281 -4.666 -1.872 1.00 94.00 439 VAL A N 1
ATOM 3369 C CA . VAL A 1 439 ? -27.172 -4.234 -0.790 1.00 94.00 439 VAL A CA 1
ATOM 3370 C C . VAL A 1 439 ? -27.873 -2.937 -1.213 1.00 94.00 439 VAL A C 1
ATOM 3372 O O . VAL A 1 439 ? -27.182 -2.012 -1.645 1.00 94.00 439 VAL A O 1
ATOM 3375 N N . PRO A 1 440 ? -29.210 -2.829 -1.093 1.00 93.81 440 PRO A N 1
ATOM 3376 C CA . PRO A 1 440 ? -29.931 -1.567 -1.268 1.00 93.81 440 PRO A CA 1
ATOM 3377 C C . PRO A 1 440 ? -29.305 -0.433 -0.438 1.00 93.81 440 PRO A C 1
ATOM 3379 O O . PRO A 1 440 ? -29.170 -0.543 0.785 1.00 93.81 440 PRO A O 1
ATOM 3382 N N . GLY A 1 441 ? -28.872 0.632 -1.119 1.00 91.69 441 GLY A N 1
ATOM 3383 C CA . GLY A 1 441 ? -28.130 1.745 -0.527 1.00 91.69 441 GLY A CA 1
ATOM 3384 C C . GLY A 1 441 ? -29.030 2.797 0.129 1.00 91.69 441 GLY A C 1
ATOM 3385 O O . GLY A 1 441 ? -30.069 2.489 0.709 1.00 91.69 441 GLY A O 1
ATOM 3386 N N . ALA A 1 442 ? -28.611 4.067 0.069 1.00 91.12 442 ALA A N 1
ATOM 3387 C CA . ALA A 1 442 ? -29.354 5.230 0.592 1.00 91.12 442 ALA A CA 1
ATOM 3388 C C . ALA A 1 442 ? -29.774 5.146 2.085 1.00 91.12 442 ALA A C 1
ATOM 3390 O O . ALA A 1 442 ? -30.647 5.890 2.533 1.00 91.12 442 ALA A O 1
ATOM 3391 N N . GLY A 1 443 ? -29.135 4.267 2.868 1.00 90.88 443 GLY A N 1
ATOM 3392 C CA . GLY A 1 443 ? -29.450 4.015 4.280 1.00 90.88 443 GLY A CA 1
ATOM 3393 C C . GLY A 1 443 ? -30.558 2.984 4.534 1.00 90.88 443 GLY A C 1
ATOM 3394 O O . GLY A 1 443 ? -30.880 2.749 5.696 1.00 90.88 443 GLY A O 1
ATOM 3395 N N . ALA A 1 444 ? -31.123 2.354 3.495 1.00 93.88 444 ALA A N 1
ATOM 3396 C CA . ALA A 1 444 ? -32.241 1.413 3.629 1.00 93.88 444 ALA A CA 1
ATOM 3397 C C . ALA A 1 444 ? -31.893 0.192 4.493 1.00 93.88 444 ALA A C 1
ATOM 3399 O O . ALA A 1 444 ? -32.649 -0.186 5.389 1.00 93.88 444 ALA A O 1
ATOM 3400 N N . PHE A 1 445 ? -30.705 -0.383 4.276 1.00 95.12 445 PHE A N 1
ATOM 3401 C CA . PHE A 1 445 ? -30.179 -1.462 5.111 1.00 95.12 445 PHE A CA 1
ATOM 3402 C C . PHE A 1 445 ? -30.113 -1.073 6.596 1.00 95.12 445 PHE A C 1
ATOM 3404 O O . PHE A 1 445 ? -30.508 -1.858 7.452 1.00 95.12 445 PHE A O 1
ATOM 3411 N N . GLU A 1 446 ? -29.633 0.130 6.919 1.00 95.06 446 GLU A N 1
ATOM 3412 C CA . GLU A 1 446 ? -29.512 0.596 8.302 1.00 95.06 446 GLU A CA 1
ATOM 3413 C C . GLU A 1 446 ? -30.868 0.779 9.000 1.00 95.06 446 GLU A C 1
ATOM 3415 O O . GLU A 1 446 ? -30.975 0.453 10.184 1.00 95.06 446 GLU A O 1
ATOM 3420 N N . VAL A 1 447 ? -31.899 1.247 8.284 1.00 94.31 447 VAL A N 1
ATOM 3421 C CA . VAL A 1 447 ? -33.271 1.363 8.815 1.00 94.31 447 VAL A CA 1
ATOM 3422 C C . VAL A 1 447 ? -33.866 -0.027 9.066 1.00 94.31 447 VAL A C 1
ATOM 3424 O O . VAL A 1 447 ? -34.292 -0.324 10.185 1.00 94.31 447 VAL A O 1
ATOM 3427 N N . ALA A 1 448 ? -33.811 -0.913 8.068 1.00 93.88 448 ALA A N 1
ATOM 3428 C CA . ALA A 1 448 ? -34.355 -2.266 8.169 1.00 93.88 448 ALA A CA 1
ATOM 3429 C C . ALA A 1 448 ? -33.636 -3.112 9.242 1.00 93.88 448 ALA A C 1
ATOM 3431 O O . ALA A 1 448 ? -34.278 -3.818 10.022 1.00 93.88 448 ALA A O 1
ATOM 3432 N N . ALA A 1 449 ? -32.308 -2.990 9.356 1.00 94.00 449 ALA A N 1
ATOM 3433 C CA . ALA A 1 449 ? -31.526 -3.662 10.393 1.00 94.00 449 ALA A CA 1
ATOM 3434 C C . ALA A 1 449 ? -31.836 -3.133 11.806 1.00 94.00 449 ALA A C 1
ATOM 3436 O O . ALA A 1 449 ? -31.858 -3.916 12.760 1.00 94.00 449 ALA A O 1
ATOM 3437 N N . ALA A 1 450 ? -32.105 -1.830 11.962 1.00 94.38 450 ALA A N 1
ATOM 3438 C CA . ALA A 1 450 ? -32.519 -1.258 13.243 1.00 94.38 450 ALA A CA 1
ATOM 3439 C C . ALA A 1 450 ? -33.898 -1.782 13.685 1.00 94.38 450 ALA A C 1
ATOM 3441 O O . ALA A 1 450 ? -34.052 -2.162 14.848 1.00 94.38 450 ALA A O 1
ATOM 3442 N N . ALA A 1 451 ? -34.867 -1.881 12.767 1.00 92.69 451 ALA A N 1
ATOM 3443 C CA . ALA A 1 451 ? -36.164 -2.508 13.033 1.00 92.69 451 ALA A CA 1
ATOM 3444 C C . ALA A 1 451 ? -36.005 -3.994 13.412 1.00 92.69 451 ALA A C 1
ATOM 3446 O O . ALA A 1 451 ? -36.444 -4.418 14.484 1.00 92.69 451 ALA A O 1
ATOM 3447 N N . HIS A 1 452 ? -35.266 -4.767 12.607 1.00 92.44 452 HIS A N 1
ATOM 3448 C CA . HIS A 1 452 ? -35.004 -6.189 12.857 1.00 92.44 452 HIS A CA 1
ATOM 3449 C C . HIS A 1 452 ? -34.373 -6.459 14.239 1.00 92.44 452 HIS A C 1
ATOM 3451 O O . HIS A 1 452 ? -34.748 -7.412 14.934 1.00 92.44 452 HIS A O 1
ATOM 3457 N N . LEU A 1 453 ? -33.442 -5.604 14.681 1.00 94.06 453 LEU A N 1
ATOM 3458 C CA . LEU A 1 453 ? -32.857 -5.694 16.020 1.00 94.06 453 LEU A CA 1
ATOM 3459 C C . LEU A 1 453 ? -33.882 -5.469 17.139 1.00 94.06 453 LEU A C 1
ATOM 3461 O O . LEU A 1 453 ? -33.842 -6.185 18.143 1.00 94.06 453 LEU A O 1
ATOM 3465 N N . LEU A 1 454 ? -34.779 -4.492 16.989 1.00 92.06 454 LEU A N 1
ATOM 3466 C CA . LEU A 1 454 ? -35.770 -4.134 18.008 1.00 92.06 454 LEU A CA 1
ATOM 3467 C C . LEU A 1 454 ? -36.900 -5.169 18.122 1.00 92.06 454 LEU A C 1
ATOM 3469 O O . LEU A 1 454 ? -37.336 -5.455 19.240 1.00 92.06 454 LEU A O 1
ATOM 3473 N N . ASP A 1 455 ? -37.326 -5.768 17.009 1.00 89.38 455 ASP A N 1
ATOM 3474 C CA . ASP A 1 455 ? -38.403 -6.762 16.993 1.00 89.38 455 ASP A CA 1
ATOM 3475 C C . ASP A 1 455 ? -37.935 -8.191 17.289 1.00 89.38 455 ASP A C 1
ATOM 3477 O O . ASP A 1 455 ? -38.535 -8.871 18.124 1.00 89.38 455 ASP A O 1
ATOM 3481 N N . ASN A 1 456 ? -36.862 -8.668 16.653 1.00 87.94 456 ASN A N 1
ATOM 3482 C CA . ASN A 1 456 ? -36.466 -10.078 16.746 1.00 87.94 456 ASN A CA 1
ATOM 3483 C C . ASN A 1 456 ? -35.366 -10.296 17.792 1.00 87.94 456 ASN A C 1
ATOM 3485 O O . ASN A 1 456 ? -35.510 -11.095 18.728 1.00 87.94 456 ASN A O 1
ATOM 3489 N N . VAL A 1 457 ? -34.259 -9.561 17.674 1.00 88.94 457 VAL A N 1
ATOM 3490 C CA . VAL A 1 457 ? -33.051 -9.818 18.477 1.00 88.94 457 VAL A CA 1
ATOM 3491 C C . VAL A 1 457 ? -33.237 -9.360 19.927 1.00 88.94 457 VAL A C 1
ATOM 3493 O O . VAL A 1 457 ? -32.940 -10.115 20.853 1.00 88.94 457 VAL A O 1
ATOM 3496 N N . ARG A 1 458 ? -33.835 -8.185 20.160 1.00 90.56 458 ARG A N 1
ATOM 3497 C CA . ARG A 1 458 ? -34.160 -7.666 21.502 1.00 90.56 458 ARG A CA 1
ATOM 3498 C C . ARG A 1 458 ? -35.160 -8.547 22.259 1.00 90.56 458 ARG A C 1
ATOM 3500 O O . ARG A 1 458 ? -35.089 -8.635 23.489 1.00 90.56 458 ARG A O 1
ATOM 3507 N N . ARG A 1 459 ? -36.093 -9.220 21.573 1.00 88.06 459 ARG A N 1
ATOM 3508 C CA . ARG A 1 459 ? -36.996 -10.198 22.212 1.00 88.06 459 ARG A CA 1
ATOM 3509 C C . ARG A 1 459 ? -36.215 -11.435 22.670 1.00 88.06 459 ARG A C 1
ATOM 3511 O O . ARG A 1 459 ? -36.350 -11.813 23.835 1.00 88.06 459 ARG A O 1
ATOM 3518 N N . THR A 1 460 ? -35.344 -11.952 21.803 1.00 84.75 460 THR A N 1
ATOM 3519 C CA . THR A 1 460 ? -34.547 -13.184 21.980 1.00 84.75 460 THR A CA 1
ATOM 3520 C C . THR A 1 460 ? -33.384 -13.056 22.978 1.00 84.75 460 THR A C 1
ATOM 3522 O O . THR A 1 460 ? -33.061 -14.017 23.678 1.00 84.75 460 THR A O 1
ATOM 3525 N N . ALA A 1 461 ? -32.759 -11.879 23.083 1.00 83.38 461 ALA A N 1
ATOM 3526 C CA . ALA A 1 461 ? -31.664 -11.612 24.019 1.00 83.38 461 ALA A CA 1
ATOM 3527 C C . ALA A 1 461 ? -32.075 -11.833 25.494 1.00 83.38 461 ALA A C 1
ATOM 3529 O O . ALA A 1 461 ? -33.249 -11.743 25.857 1.00 83.38 461 ALA A O 1
ATOM 3530 N N . LYS A 1 462 ? -31.107 -12.106 26.377 1.00 80.12 462 LYS A N 1
ATOM 3531 C CA . LYS A 1 462 ? -31.355 -12.414 27.800 1.00 80.12 462 LYS A CA 1
ATOM 3532 C C . LYS A 1 462 ? -30.913 -11.271 28.718 1.00 80.12 462 LYS A C 1
ATOM 3534 O O . LYS A 1 462 ? -29.895 -10.631 28.486 1.00 80.12 462 LYS A O 1
ATOM 3539 N N . GLY A 1 463 ? -31.663 -11.046 29.799 1.00 86.00 463 GLY A N 1
ATOM 3540 C CA . GLY A 1 463 ? -31.279 -10.123 30.874 1.00 86.00 463 GLY A CA 1
ATOM 3541 C C . GLY A 1 463 ? -31.044 -8.673 30.423 1.00 86.00 463 GLY A C 1
ATOM 3542 O O . GLY A 1 463 ? -31.774 -8.144 29.585 1.00 86.00 463 GLY A O 1
ATOM 3543 N N . ARG A 1 464 ? -30.027 -8.024 31.011 1.00 86.44 464 ARG A N 1
ATOM 3544 C CA . ARG A 1 464 ? -29.697 -6.605 30.777 1.00 86.44 464 ARG A CA 1
ATOM 3545 C C . ARG A 1 464 ? -29.051 -6.326 29.410 1.00 86.44 464 ARG A C 1
ATOM 3547 O O . ARG A 1 464 ? -29.135 -5.190 28.952 1.00 86.44 464 ARG A O 1
ATOM 3554 N N . ALA A 1 465 ? -28.509 -7.339 28.725 1.00 88.38 465 ALA A N 1
ATOM 3555 C CA . ALA A 1 465 ? -27.916 -7.209 27.386 1.00 88.38 465 ALA A CA 1
ATOM 3556 C C . ALA A 1 465 ? -28.882 -6.598 26.346 1.00 88.38 465 ALA A C 1
ATOM 3558 O O . ALA A 1 465 ? -28.453 -5.951 25.392 1.00 88.38 465 ALA A O 1
ATOM 3559 N N . LYS A 1 466 ? -30.204 -6.716 26.566 1.00 92.50 466 LYS A N 1
ATOM 3560 C CA . LYS A 1 466 ? -31.248 -6.052 25.762 1.00 92.50 466 LYS A CA 1
ATOM 3561 C C . LYS A 1 466 ? -31.022 -4.546 25.579 1.00 92.50 466 LYS A C 1
ATOM 3563 O O . LYS A 1 466 ? -31.342 -4.032 24.513 1.00 92.50 466 LYS A O 1
ATOM 3568 N N . LEU A 1 467 ? -30.456 -3.866 26.580 1.00 91.50 467 LEU A N 1
ATOM 3569 C CA . LEU A 1 467 ? -30.174 -2.427 26.529 1.00 91.50 467 LEU A CA 1
ATOM 3570 C C . LEU A 1 467 ? -29.031 -2.105 25.552 1.00 91.50 467 LEU A C 1
ATOM 3572 O O . LEU A 1 467 ? -29.109 -1.123 24.820 1.00 91.50 467 LEU A O 1
ATOM 3576 N N . GLY A 1 468 ? -28.010 -2.965 25.462 1.00 92.44 468 GLY A N 1
ATOM 3577 C CA . GLY A 1 468 ? -26.953 -2.836 24.454 1.00 92.44 468 GLY A CA 1
ATOM 3578 C C . GLY A 1 468 ? -27.446 -3.138 23.033 1.00 92.44 468 GLY A C 1
ATOM 3579 O O . GLY A 1 468 ? -27.049 -2.451 22.096 1.00 92.44 468 GLY A O 1
ATOM 3580 N N . VAL A 1 469 ? -28.380 -4.086 22.863 1.00 94.81 469 VAL A N 1
ATOM 3581 C CA . VAL A 1 469 ? -29.029 -4.345 21.559 1.00 94.81 469 VAL A CA 1
ATOM 3582 C C . VAL A 1 469 ? -29.842 -3.126 21.099 1.00 94.81 469 VAL A C 1
ATOM 3584 O O . VAL A 1 469 ? -29.773 -2.730 19.937 1.00 94.81 469 VAL A O 1
ATOM 3587 N N . GLU A 1 470 ? -30.575 -2.493 22.016 1.00 93.56 470 GLU A N 1
ATOM 3588 C CA . GLU A 1 470 ? -31.342 -1.267 21.765 1.00 93.56 470 GLU A CA 1
ATOM 3589 C C . GLU A 1 470 ? -30.430 -0.059 21.478 1.00 93.56 470 GLU A C 1
ATOM 3591 O O . GLU A 1 470 ? -30.665 0.680 20.520 1.00 93.56 470 GLU A O 1
ATOM 3596 N N . ALA A 1 471 ? -29.325 0.091 22.220 1.00 95.06 471 ALA A N 1
ATOM 3597 C CA . ALA A 1 471 ? -28.275 1.068 21.925 1.00 95.06 471 ALA A CA 1
ATOM 3598 C C . ALA A 1 471 ? -27.692 0.887 20.510 1.00 95.06 471 ALA A C 1
ATOM 3600 O O . ALA A 1 471 ? -27.517 1.869 19.786 1.00 95.06 471 ALA A O 1
ATOM 3601 N N . PHE A 1 472 ? -27.431 -0.359 20.097 1.00 96.25 472 PHE A N 1
ATOM 3602 C CA . PHE A 1 472 ? -26.900 -0.687 18.773 1.00 96.25 472 PHE A CA 1
ATOM 3603 C C . PHE A 1 472 ? -27.896 -0.346 17.656 1.00 96.25 472 PHE A C 1
ATOM 3605 O O . PHE A 1 472 ? -27.529 0.310 16.681 1.00 96.25 472 PHE A O 1
ATOM 3612 N N . ALA A 1 473 ? -29.170 -0.718 17.820 1.00 95.56 473 ALA A N 1
ATOM 3613 C CA . ALA A 1 473 ? -30.232 -0.392 16.867 1.00 95.56 473 ALA A CA 1
ATOM 3614 C C . ALA A 1 473 ? -30.387 1.127 16.673 1.00 95.56 473 ALA A C 1
ATOM 3616 O O . ALA A 1 473 ? -30.453 1.616 15.545 1.00 95.56 473 ALA A O 1
ATOM 3617 N N . HIS A 1 474 ? -30.366 1.903 17.760 1.00 94.44 474 HIS A N 1
ATOM 3618 C CA . HIS A 1 474 ? -30.424 3.364 17.676 1.00 94.44 474 HIS A CA 1
ATOM 3619 C C . HIS A 1 474 ? -29.154 4.003 17.088 1.00 94.44 474 HIS A C 1
ATOM 3621 O O . HIS A 1 474 ? -29.250 5.087 16.502 1.00 94.44 474 HIS A O 1
ATOM 3627 N N . ALA A 1 475 ? -27.992 3.348 17.202 1.00 96.19 475 ALA A N 1
ATOM 3628 C CA . ALA A 1 475 ? -26.733 3.810 16.620 1.00 96.19 475 ALA A CA 1
ATOM 3629 C C . ALA A 1 475 ? -26.646 3.588 15.099 1.00 96.19 475 ALA A C 1
ATOM 3631 O O . ALA A 1 475 ? -26.133 4.464 14.405 1.00 96.19 475 ALA A O 1
ATOM 3632 N N . LEU A 1 476 ? -27.196 2.490 14.554 1.00 95.62 476 LEU A N 1
ATOM 3633 C CA . LEU A 1 476 ? -27.253 2.243 13.097 1.00 95.62 476 LEU A CA 1
ATOM 3634 C C . LEU A 1 476 ? -27.907 3.405 12.331 1.00 95.62 476 LEU A C 1
ATOM 3636 O O . LEU A 1 476 ? -27.423 3.826 11.279 1.00 95.62 476 LEU A O 1
ATOM 3640 N N . MET A 1 477 ? -28.940 4.009 12.925 1.00 95.06 477 MET A N 1
ATOM 3641 C CA . MET A 1 477 ? -29.650 5.167 12.374 1.00 95.06 477 MET A CA 1
ATOM 3642 C C . MET A 1 477 ? -28.770 6.423 12.198 1.00 95.06 477 MET A C 1
ATOM 3644 O O . MET A 1 477 ? -29.250 7.418 11.655 1.00 95.06 477 MET A O 1
ATOM 3648 N N . VAL A 1 478 ? -27.496 6.426 12.626 1.00 95.75 478 VAL A N 1
ATOM 3649 C CA . VAL A 1 478 ? -26.553 7.530 12.369 1.00 95.75 478 VAL A CA 1
ATOM 3650 C C . VAL A 1 478 ? -26.368 7.800 10.876 1.00 95.75 478 VAL A C 1
ATOM 3652 O O . VAL A 1 478 ? -26.263 8.962 10.488 1.00 95.75 478 VAL A O 1
ATOM 3655 N N . ILE A 1 479 ? -26.369 6.768 10.027 1.00 95.44 479 ILE A N 1
ATOM 3656 C CA . ILE A 1 479 ? -26.126 6.911 8.584 1.00 95.44 479 ILE A CA 1
ATOM 3657 C C . ILE A 1 479 ? -27.263 7.695 7.902 1.00 95.44 479 ILE A C 1
ATOM 3659 O O . ILE A 1 479 ? -26.982 8.794 7.417 1.00 95.44 479 ILE A O 1
ATOM 3663 N N . PRO A 1 480 ? -28.545 7.274 7.936 1.00 95.12 480 PRO A N 1
ATOM 3664 C CA . PRO A 1 480 ? -29.624 8.074 7.348 1.00 95.12 480 PRO A CA 1
ATOM 3665 C C . PRO A 1 480 ? -29.770 9.457 8.017 1.00 95.12 480 PRO A C 1
ATOM 3667 O O . PRO A 1 480 ? -29.929 10.458 7.318 1.00 95.12 480 PRO A O 1
ATOM 3670 N N . LYS A 1 481 ? -29.570 9.573 9.344 1.00 94.62 481 LYS A N 1
ATOM 3671 C CA . LYS A 1 481 ? -29.580 10.874 10.052 1.00 94.62 481 LYS A CA 1
ATOM 3672 C C . LYS A 1 481 ? -28.491 11.834 9.567 1.00 94.62 481 LYS A C 1
ATOM 3674 O O . LYS A 1 481 ? -28.695 13.048 9.562 1.00 94.62 481 LYS A O 1
ATOM 3679 N N . THR A 1 482 ? -27.321 11.323 9.186 1.00 95.31 482 THR A N 1
ATOM 3680 C CA . THR A 1 482 ? -26.219 12.149 8.665 1.00 95.31 482 THR A CA 1
ATOM 3681 C C . THR A 1 482 ? -26.367 12.446 7.174 1.00 95.31 482 THR A C 1
ATOM 3683 O O . THR A 1 482 ? -26.014 13.548 6.762 1.00 95.31 482 THR A O 1
ATOM 3686 N N . LEU A 1 483 ? -26.991 11.559 6.390 1.00 93.75 483 LEU A N 1
ATOM 3687 C CA . LEU A 1 483 ? -27.388 11.841 5.005 1.00 93.75 483 LEU A CA 1
ATOM 3688 C C . LEU A 1 483 ? -28.438 12.964 4.919 1.00 93.75 483 LEU A C 1
ATOM 3690 O O . LEU A 1 483 ? -28.239 13.903 4.145 1.00 93.75 483 LEU A O 1
ATOM 3694 N N . ALA A 1 484 ? -29.486 12.941 5.753 1.00 94.75 484 ALA A N 1
ATOM 3695 C CA . ALA A 1 484 ? -30.464 14.034 5.855 1.00 94.75 484 ALA A CA 1
ATOM 3696 C C . ALA A 1 484 ? -29.788 15.353 6.273 1.00 94.75 484 ALA A C 1
ATOM 3698 O O . ALA A 1 484 ? -29.874 16.365 5.573 1.00 94.75 484 ALA A O 1
ATOM 3699 N N . SER A 1 485 ? -28.998 15.298 7.353 1.00 93.75 485 SER A N 1
ATOM 3700 C CA . SER A 1 485 ? -28.240 16.432 7.897 1.00 93.75 485 SER A CA 1
ATOM 3701 C C . SER A 1 485 ? -27.285 17.083 6.891 1.00 93.75 485 SER A C 1
ATOM 3703 O O . SER A 1 485 ? -27.139 18.301 6.913 1.00 93.75 485 SER A O 1
ATOM 3705 N N . ASN A 1 486 ? -26.616 16.300 6.038 1.00 94.25 486 ASN A N 1
ATOM 3706 C CA . ASN A 1 486 ? -25.708 16.818 5.008 1.00 94.25 486 ASN A CA 1
ATOM 3707 C C . ASN A 1 486 ? -26.456 17.282 3.745 1.00 94.25 486 ASN A C 1
ATOM 3709 O O . ASN A 1 486 ? -25.881 17.984 2.917 1.00 94.25 486 ASN A O 1
ATOM 3713 N N . SER A 1 487 ? -27.730 16.908 3.593 1.00 92.56 487 SER A N 1
ATOM 3714 C CA . SER A 1 487 ? -28.585 17.310 2.469 1.00 92.56 487 SER A CA 1
ATOM 3715 C C . SER A 1 487 ? -29.362 18.606 2.723 1.00 92.56 487 SER A C 1
ATOM 3717 O O . SER A 1 487 ? -29.938 19.141 1.777 1.00 92.56 487 SER A O 1
ATOM 3719 N N . GLY A 1 488 ? -29.348 19.118 3.962 1.00 92.19 488 GLY A N 1
ATOM 3720 C CA . GLY A 1 488 ? -30.075 20.325 4.381 1.00 92.19 488 GLY A CA 1
ATOM 3721 C C . GLY A 1 488 ? -31.547 20.087 4.738 1.00 92.19 488 GLY A C 1
ATOM 3722 O O . GLY A 1 488 ? -32.310 21.045 4.809 1.00 92.19 488 GLY A O 1
ATOM 3723 N N . LEU A 1 489 ? -31.933 18.825 4.933 1.00 92.69 489 LEU A N 1
ATOM 3724 C CA . LEU A 1 489 ? -33.281 18.386 5.300 1.00 92.69 489 LEU A CA 1
ATOM 3725 C C . LEU A 1 489 ? -33.438 18.358 6.829 1.00 92.69 489 LEU A C 1
ATOM 3727 O O . LEU A 1 489 ? -32.429 18.285 7.542 1.00 92.69 489 LEU A O 1
ATOM 3731 N N . ASP A 1 490 ? -34.674 18.352 7.342 1.00 94.00 490 ASP A N 1
ATOM 3732 C CA . ASP A 1 490 ? -34.867 18.003 8.754 1.00 94.00 490 ASP A CA 1
ATOM 3733 C C . ASP A 1 490 ? -34.515 16.527 9.011 1.00 94.00 490 ASP A C 1
ATOM 3735 O O . ASP A 1 490 ? -34.654 15.658 8.149 1.00 94.00 490 ASP A O 1
ATOM 3739 N N . ILE A 1 491 ? -33.992 16.263 10.207 1.00 93.56 491 ILE A N 1
ATOM 3740 C CA . ILE A 1 491 ? -33.433 14.968 10.599 1.00 93.56 491 ILE A CA 1
ATOM 3741 C C . ILE A 1 491 ? -34.480 14.080 11.287 1.00 93.56 491 ILE A C 1
ATOM 3743 O O . ILE A 1 491 ? -34.289 12.868 11.321 1.00 93.56 491 ILE A O 1
ATOM 3747 N N . GLN A 1 492 ? -35.549 14.639 11.862 1.00 93.00 492 GLN A N 1
ATOM 3748 C CA . GLN A 1 492 ? -36.630 13.851 12.457 1.00 93.00 492 GLN A CA 1
ATOM 3749 C C . GLN A 1 492 ? -37.669 13.491 11.400 1.00 93.00 492 GLN A C 1
ATOM 3751 O O . GLN A 1 492 ? -37.920 12.305 11.224 1.00 93.00 492 GLN A O 1
ATOM 3756 N N . ASP A 1 493 ? -38.187 14.467 10.647 1.00 92.94 493 ASP A N 1
ATOM 3757 C CA . ASP A 1 493 ? -39.249 14.240 9.652 1.00 92.94 493 ASP A CA 1
ATOM 3758 C C . ASP A 1 493 ? -38.838 13.164 8.629 1.00 92.94 493 ASP A C 1
ATOM 3760 O O . ASP A 1 493 ? -39.530 12.166 8.435 1.00 92.94 493 ASP A O 1
ATOM 3764 N N . ALA A 1 494 ? -37.636 13.298 8.055 1.00 92.38 494 ALA A N 1
ATOM 3765 C CA . ALA A 1 494 ? -37.088 12.333 7.100 1.00 92.38 494 ALA A CA 1
ATOM 3766 C C . ALA A 1 494 ? -36.844 10.935 7.703 1.00 92.38 494 ALA A C 1
ATOM 3768 O O . ALA A 1 494 ? -36.832 9.949 6.973 1.00 92.38 494 ALA A O 1
ATOM 3769 N N . ILE A 1 495 ? -36.630 10.826 9.019 1.00 92.88 495 ILE A N 1
ATOM 3770 C CA . ILE A 1 495 ? -36.409 9.541 9.699 1.00 92.88 495 ILE A CA 1
ATOM 3771 C C . ILE A 1 495 ? -37.729 8.888 10.102 1.00 92.88 495 ILE A C 1
ATOM 3773 O O . ILE A 1 495 ? -37.836 7.675 9.973 1.00 92.88 495 ILE A O 1
ATOM 3777 N N . VAL A 1 496 ? -38.724 9.664 10.540 1.00 94.19 496 VAL A N 1
ATOM 3778 C CA . VAL A 1 496 ? -40.072 9.158 10.838 1.00 94.19 496 VAL A CA 1
ATOM 3779 C C . VAL A 1 496 ? -40.683 8.559 9.575 1.00 94.19 496 VAL A C 1
ATOM 3781 O O . VAL A 1 496 ? -41.022 7.382 9.589 1.00 94.19 496 VAL A O 1
ATOM 3784 N N . ASN A 1 497 ? -40.664 9.292 8.454 1.00 92.25 497 ASN A N 1
ATOM 3785 C CA . ASN A 1 497 ? -41.168 8.796 7.168 1.00 92.25 497 ASN A CA 1
ATOM 3786 C C . ASN A 1 497 ? -40.515 7.455 6.761 1.00 92.25 497 ASN A C 1
ATOM 3788 O O . ASN A 1 497 ? -41.209 6.518 6.378 1.00 92.25 497 ASN A O 1
ATOM 3792 N N . LEU A 1 498 ? -39.186 7.330 6.904 1.00 91.88 498 LEU A N 1
ATOM 3793 C CA . LEU A 1 498 ? -38.461 6.084 6.610 1.00 91.88 498 LEU A CA 1
ATOM 3794 C C . LEU A 1 498 ? -38.811 4.940 7.570 1.00 91.88 498 LEU A C 1
ATOM 3796 O O . LEU A 1 498 ? -38.741 3.778 7.178 1.00 91.88 498 LEU A O 1
ATOM 3800 N N . GLN A 1 499 ? -39.127 5.241 8.830 1.00 92.06 499 GLN A N 1
ATOM 3801 C CA . GLN A 1 499 ? -39.508 4.230 9.816 1.00 92.06 499 GLN A CA 1
ATOM 3802 C C . GLN A 1 499 ? -40.952 3.756 9.622 1.00 92.06 499 GLN A C 1
ATOM 3804 O O . GLN A 1 499 ? -41.194 2.563 9.782 1.00 92.06 499 GLN A O 1
ATOM 3809 N N . ASP A 1 500 ? -41.867 4.645 9.236 1.00 93.25 500 ASP A N 1
ATOM 3810 C CA . ASP A 1 500 ? -43.268 4.314 8.965 1.00 93.25 500 ASP A CA 1
ATOM 3811 C C . ASP A 1 500 ? -43.388 3.436 7.701 1.00 93.25 500 ASP A C 1
ATOM 3813 O O . ASP A 1 500 ? -43.907 2.324 7.771 1.00 93.25 500 ASP A O 1
ATOM 3817 N N . GLU A 1 501 ? -42.780 3.843 6.581 1.00 90.31 501 GLU A N 1
ATOM 3818 C CA . GLU A 1 501 ? -42.702 3.046 5.338 1.00 90.31 501 GLU A CA 1
ATOM 3819 C C . GLU A 1 501 ? -42.004 1.683 5.550 1.00 90.31 501 GLU A C 1
ATOM 3821 O O . GLU A 1 501 ? -42.428 0.647 5.028 1.00 90.31 501 GLU A O 1
ATOM 3826 N N . CYS A 1 502 ? -40.949 1.641 6.376 1.00 89.94 502 CYS A N 1
ATOM 3827 C CA . CYS A 1 502 ? -40.290 0.385 6.745 1.00 89.94 502 CYS A CA 1
ATOM 3828 C C . CYS A 1 502 ? -41.171 -0.500 7.651 1.00 89.94 502 CYS A C 1
ATOM 3830 O O . CYS A 1 502 ? -41.027 -1.725 7.620 1.00 89.94 502 CYS A O 1
ATOM 3832 N N . ALA A 1 503 ? -42.082 0.080 8.440 1.00 89.81 503 ALA A N 1
ATOM 3833 C CA . ALA A 1 503 ? -43.047 -0.657 9.259 1.00 89.81 503 ALA A CA 1
ATOM 3834 C C . ALA A 1 503 ? -44.225 -1.209 8.432 1.00 89.81 503 ALA A C 1
ATOM 3836 O O . ALA A 1 503 ? -44.754 -2.267 8.772 1.00 89.81 503 ALA A O 1
ATOM 3837 N N . GLU A 1 504 ? -44.578 -0.567 7.312 1.00 89.75 504 GLU A N 1
ATOM 3838 C CA . GLU A 1 504 ? -45.458 -1.149 6.281 1.00 89.75 504 GLU A CA 1
ATOM 3839 C C . GLU A 1 504 ? -44.768 -2.277 5.478 1.00 89.75 504 GLU A C 1
ATOM 3841 O O . GLU A 1 504 ? -45.425 -3.058 4.786 1.00 89.75 504 GLU A O 1
ATOM 3846 N N . GLY A 1 505 ? -43.447 -2.433 5.635 1.00 84.50 505 GLY A N 1
ATOM 3847 C CA . GLY A 1 505 ? -42.646 -3.518 5.063 1.00 84.50 505 GLY A CA 1
ATOM 3848 C C . GLY A 1 505 ? -41.929 -3.159 3.760 1.00 84.50 505 GLY A C 1
ATOM 3849 O O . GLY A 1 505 ? -41.438 -4.053 3.066 1.00 84.50 505 GLY A O 1
ATOM 3850 N N . HIS A 1 506 ? -41.856 -1.874 3.404 1.00 88.12 506 HIS A N 1
ATOM 3851 C CA . HIS A 1 506 ? -41.172 -1.409 2.200 1.00 88.12 506 HIS A CA 1
ATOM 3852 C C . HIS A 1 506 ? -39.674 -1.160 2.444 1.00 88.12 506 HIS A C 1
ATOM 3854 O O . HIS A 1 506 ? -39.261 -0.591 3.453 1.00 88.12 506 HIS A O 1
ATOM 3860 N N . VAL A 1 507 ? -38.828 -1.588 1.497 1.00 88.81 507 VAL A N 1
ATOM 3861 C CA . VAL A 1 507 ? -37.371 -1.377 1.559 1.00 88.81 507 VAL A CA 1
ATOM 3862 C C . VAL A 1 507 ? -37.045 0.017 1.023 1.00 88.81 507 VAL A C 1
ATOM 3864 O O . VAL A 1 507 ? -36.717 0.189 -0.149 1.00 88.81 507 VAL A O 1
ATOM 3867 N N . VAL A 1 508 ? -37.166 1.021 1.890 1.00 91.62 508 VAL A N 1
ATOM 3868 C CA . VAL A 1 508 ? -36.969 2.436 1.547 1.00 91.62 508 VAL A CA 1
ATOM 3869 C C . VAL A 1 508 ? -35.627 2.989 2.028 1.00 91.62 508 VAL A C 1
ATOM 3871 O O . VAL A 1 508 ? -35.153 2.684 3.120 1.00 91.62 508 VAL A O 1
ATOM 3874 N N . GLY A 1 509 ? -35.021 3.844 1.208 1.00 92.38 509 GLY A N 1
ATOM 3875 C CA . GLY A 1 509 ? -33.884 4.697 1.546 1.00 92.38 509 GLY A CA 1
ATOM 3876 C C . GLY A 1 509 ? -34.216 6.178 1.343 1.00 92.38 509 GLY A C 1
ATOM 3877 O O . GLY A 1 509 ? -35.294 6.529 0.866 1.00 92.38 509 GLY A O 1
ATOM 3878 N N . LEU A 1 510 ? -33.288 7.059 1.720 1.00 93.06 510 LEU A N 1
ATOM 3879 C CA . LEU A 1 510 ? -33.492 8.510 1.686 1.00 93.06 510 LEU A CA 1
ATOM 3880 C C . LEU A 1 510 ? -33.090 9.132 0.341 1.00 93.06 510 LEU A C 1
ATOM 3882 O O . LEU A 1 510 ? -31.910 9.069 -0.026 1.00 93.06 510 LEU A O 1
ATOM 3886 N N . ASP A 1 511 ? -33.992 9.867 -0.319 1.00 92.00 511 ASP A N 1
ATOM 3887 C CA . ASP A 1 511 ? -33.561 10.759 -1.397 1.00 92.00 511 ASP A CA 1
ATOM 3888 C C . ASP A 1 511 ? -32.896 12.016 -0.827 1.00 92.00 511 ASP A C 1
ATOM 3890 O O . ASP A 1 511 ? -33.528 12.906 -0.260 1.00 92.00 511 ASP A O 1
ATOM 3894 N N . THR A 1 512 ? -31.592 12.135 -1.064 1.00 87.88 512 THR A N 1
ATOM 3895 C CA . THR A 1 512 ? -30.812 13.333 -0.721 1.00 87.88 512 THR A CA 1
ATOM 3896 C C . THR A 1 512 ? -31.253 14.609 -1.452 1.00 87.88 512 THR A C 1
ATOM 3898 O O . THR A 1 512 ? -30.767 15.684 -1.101 1.00 87.88 512 THR A O 1
ATOM 3901 N N . GLN A 1 513 ? -32.116 14.536 -2.477 1.00 88.25 513 GLN A N 1
ATOM 3902 C CA . GLN A 1 513 ? -32.607 15.706 -3.212 1.00 88.25 513 GLN A CA 1
ATOM 3903 C C . GLN A 1 513 ? -33.941 16.253 -2.696 1.00 88.25 513 GLN A C 1
ATOM 3905 O O . GLN A 1 513 ? -33.995 17.457 -2.431 1.00 88.25 513 GLN A O 1
ATOM 3910 N N . THR A 1 514 ? -34.967 15.408 -2.572 1.00 88.56 514 THR A N 1
ATOM 3911 C CA . THR A 1 514 ? -36.320 15.759 -2.095 1.00 88.56 514 THR A CA 1
ATOM 3912 C C . THR A 1 514 ? -36.478 15.635 -0.579 1.00 88.56 514 THR A C 1
ATOM 3914 O O . THR A 1 514 ? -37.150 16.464 0.026 1.00 88.56 514 THR A O 1
ATOM 3917 N N . GLY A 1 515 ? -35.837 14.638 0.040 1.00 85.62 515 GLY A N 1
ATOM 3918 C CA . GLY A 1 515 ? -36.100 14.214 1.417 1.00 85.62 515 GLY A CA 1
ATOM 3919 C C . GLY A 1 515 ? -37.271 13.244 1.579 1.00 85.62 515 GLY A C 1
ATOM 3920 O O . GLY A 1 515 ? -37.618 12.908 2.709 1.00 85.62 515 GLY A O 1
ATOM 3921 N N . GLU A 1 516 ? -37.859 12.785 0.475 1.00 89.25 516 GLU A N 1
ATOM 3922 C CA . GLU A 1 516 ? -38.890 11.747 0.466 1.00 89.25 516 GLU A CA 1
ATOM 3923 C C . GLU A 1 516 ? -38.261 10.340 0.525 1.00 89.25 516 GLU A C 1
ATOM 3925 O O . GLU A 1 516 ? -37.052 10.151 0.324 1.00 89.25 516 GLU A O 1
ATOM 3930 N N . CYS A 1 517 ? -39.092 9.342 0.829 1.00 90.56 517 CYS A N 1
ATOM 3931 C CA . CYS A 1 517 ? -38.689 7.938 0.830 1.00 90.56 517 CYS A CA 1
ATOM 3932 C C . CYS A 1 517 ? -38.633 7.409 -0.608 1.00 90.56 517 CYS A C 1
ATOM 3934 O O . CYS A 1 517 ? -39.521 7.673 -1.415 1.00 90.56 517 CYS A O 1
ATOM 3936 N N . MET A 1 518 ? -37.583 6.658 -0.933 1.00 91.88 518 MET A N 1
ATOM 3937 C CA . MET A 1 518 ? -37.352 6.115 -2.272 1.00 91.88 518 MET A CA 1
ATOM 3938 C C . MET A 1 518 ? -36.905 4.655 -2.206 1.00 91.88 518 MET A C 1
ATOM 3940 O O . MET A 1 518 ? -36.144 4.275 -1.321 1.00 91.88 518 MET A O 1
ATOM 3944 N N . ASP A 1 519 ? -37.305 3.843 -3.181 1.00 91.44 519 ASP A N 1
ATOM 3945 C CA . ASP A 1 519 ? -36.726 2.512 -3.368 1.00 91.44 519 ASP A CA 1
ATOM 3946 C C . ASP A 1 519 ? -35.282 2.630 -3.926 1.00 91.44 519 ASP A C 1
ATOM 3948 O O . ASP A 1 519 ? -35.077 3.203 -5.009 1.00 91.44 519 ASP A O 1
ATOM 3952 N N . PRO A 1 520 ? -34.251 2.098 -3.235 1.00 90.88 520 PRO A N 1
ATOM 3953 C CA . PRO A 1 520 ? -32.878 2.110 -3.740 1.00 90.88 520 PRO A CA 1
ATOM 3954 C C . PRO A 1 520 ? -32.677 1.231 -4.986 1.00 90.88 520 PRO A C 1
ATOM 3956 O O . PRO A 1 520 ? -31.769 1.491 -5.774 1.00 90.88 520 PRO A O 1
ATOM 3959 N N . VAL A 1 521 ? -33.508 0.203 -5.192 1.00 90.19 521 VAL A N 1
ATOM 3960 C CA . VAL A 1 521 ? -33.351 -0.780 -6.276 1.00 90.19 521 VAL A CA 1
ATOM 3961 C C . VAL A 1 521 ? -33.723 -0.164 -7.627 1.00 90.19 521 VAL A C 1
ATOM 3963 O O . VAL A 1 521 ? -32.888 -0.123 -8.531 1.00 90.19 521 VAL A O 1
ATOM 3966 N N . SER A 1 522 ? -34.935 0.379 -7.765 1.00 88.94 522 SER A N 1
ATOM 3967 C CA . SER A 1 522 ? -35.410 1.037 -8.997 1.00 88.94 522 SER A CA 1
ATOM 3968 C C . SER A 1 522 ? -34.642 2.313 -9.351 1.00 88.94 522 SER A C 1
ATOM 3970 O O . SER A 1 522 ? -34.519 2.657 -10.527 1.00 88.94 522 SER A O 1
ATOM 3972 N N . SER A 1 523 ? -34.078 2.997 -8.355 1.00 87.12 523 SER A N 1
ATOM 3973 C CA . SER A 1 523 ? -33.209 4.164 -8.550 1.00 87.12 523 SER A CA 1
ATOM 3974 C C . SER A 1 523 ? -31.747 3.816 -8.867 1.00 87.12 523 SER A C 1
ATOM 3976 O O . SER A 1 523 ? -30.993 4.693 -9.299 1.00 87.12 523 SER A O 1
ATOM 3978 N N . GLY A 1 524 ? -31.340 2.554 -8.686 1.00 89.06 524 GLY A N 1
ATOM 3979 C CA . GLY A 1 524 ? -29.979 2.079 -8.933 1.00 89.06 524 GLY A CA 1
ATOM 3980 C C . GLY A 1 524 ? -28.952 2.522 -7.886 1.00 89.06 524 GLY A C 1
ATOM 3981 O O . GLY A 1 524 ? -27.779 2.678 -8.222 1.00 89.06 524 GLY A O 1
ATOM 3982 N N . VAL A 1 525 ? -29.363 2.755 -6.637 1.00 92.94 525 VAL A N 1
ATOM 3983 C CA . VAL A 1 525 ? -28.470 3.149 -5.537 1.00 92.94 525 VAL A CA 1
ATOM 3984 C C . VAL A 1 525 ? -28.065 1.918 -4.725 1.00 92.94 525 VAL A C 1
ATOM 3986 O O . VAL A 1 525 ? -28.840 1.398 -3.923 1.00 92.94 525 VAL A O 1
ATOM 3989 N N . TRP A 1 526 ? -26.821 1.475 -4.914 1.00 93.00 526 TRP A N 1
ATOM 3990 C CA . TRP A 1 526 ? -26.309 0.207 -4.387 1.00 93.00 526 TRP A CA 1
ATOM 3991 C C . TRP A 1 526 ? -25.041 0.379 -3.546 1.00 93.00 526 TRP A C 1
ATOM 3993 O O . TRP A 1 526 ? -24.092 1.029 -3.984 1.00 93.00 526 TRP A O 1
ATOM 4003 N N . ASP A 1 527 ? -25.003 -0.296 -2.397 1.00 93.50 527 ASP A N 1
ATOM 4004 C CA . ASP A 1 527 ? -23.819 -0.459 -1.549 1.00 93.50 527 ASP A CA 1
ATOM 4005 C C . ASP A 1 527 ? -23.249 -1.888 -1.697 1.00 93.50 527 ASP A C 1
ATOM 4007 O O . ASP A 1 527 ? -23.979 -2.857 -1.932 1.00 93.50 527 ASP A O 1
ATOM 4011 N N . ASN A 1 528 ? -21.934 -2.062 -1.514 1.00 94.19 528 ASN A N 1
ATOM 4012 C CA . ASN A 1 528 ? -21.309 -3.390 -1.542 1.00 94.19 528 ASN A CA 1
ATOM 4013 C C . ASN A 1 528 ? -21.565 -4.191 -0.254 1.00 94.19 528 ASN A C 1
ATOM 4015 O O . ASN A 1 528 ? -21.337 -3.700 0.856 1.00 94.19 528 ASN A O 1
ATOM 4019 N N . TYR A 1 529 ? -21.908 -5.474 -0.409 1.00 93.94 529 TYR A N 1
ATOM 4020 C CA . TYR A 1 529 ? -22.079 -6.418 0.701 1.00 93.94 529 TYR A CA 1
ATOM 4021 C C . TYR A 1 529 ? -20.827 -6.494 1.600 1.00 93.94 529 TYR A C 1
ATOM 4023 O O . TYR A 1 529 ? -20.942 -6.311 2.817 1.00 93.94 529 TYR A O 1
ATOM 4031 N N . ARG A 1 530 ? -19.620 -6.658 1.031 1.00 93.00 530 ARG A N 1
ATOM 4032 C CA . ARG A 1 530 ? -18.367 -6.714 1.809 1.00 93.00 530 ARG A CA 1
ATOM 4033 C C . ARG A 1 530 ? -18.097 -5.437 2.613 1.00 93.00 530 ARG A C 1
ATOM 4035 O O . ARG A 1 530 ? -17.687 -5.538 3.770 1.00 93.00 530 ARG A O 1
ATOM 4042 N N . VAL A 1 531 ? -18.411 -4.255 2.069 1.00 94.75 531 VAL A N 1
ATOM 4043 C CA . VAL A 1 531 ? -18.278 -2.968 2.785 1.00 94.75 531 VAL A CA 1
ATOM 4044 C C . VAL A 1 531 ? -19.164 -2.954 4.033 1.00 94.75 531 VAL A C 1
ATOM 4046 O O . VAL A 1 531 ? -18.643 -2.748 5.132 1.00 94.75 531 VAL A O 1
ATOM 4049 N N . LYS A 1 532 ? -20.472 -3.239 3.894 1.00 94.62 532 LYS A N 1
ATOM 4050 C CA . LYS A 1 532 ? -21.413 -3.298 5.029 1.00 94.62 532 LYS A CA 1
ATOM 4051 C C . LYS A 1 532 ? -20.954 -4.324 6.074 1.00 94.62 532 LYS A C 1
ATOM 4053 O O . LYS A 1 532 ? -20.855 -3.993 7.255 1.00 94.62 532 LYS A O 1
ATOM 4058 N N . ARG A 1 533 ? -20.607 -5.544 5.641 1.00 95.12 533 ARG A N 1
ATOM 4059 C CA . ARG A 1 533 ? -20.191 -6.662 6.508 1.00 95.12 533 ARG A CA 1
ATOM 4060 C C . ARG A 1 533 ? -18.998 -6.297 7.398 1.00 95.12 533 ARG A C 1
ATOM 4062 O O . ARG A 1 533 ? -19.067 -6.469 8.617 1.00 95.12 533 ARG A O 1
ATOM 4069 N N . HIS A 1 534 ? -17.922 -5.767 6.810 1.00 95.00 534 HIS A N 1
ATOM 4070 C CA . HIS A 1 534 ? -16.735 -5.359 7.569 1.00 95.00 534 HIS A CA 1
ATOM 4071 C C . HIS A 1 534 ? -16.978 -4.106 8.416 1.00 95.00 534 HIS A C 1
ATOM 4073 O O . HIS A 1 534 ? -16.460 -4.044 9.532 1.00 95.00 534 HIS A O 1
ATOM 4079 N N . MET A 1 535 ? -17.803 -3.158 7.955 1.00 95.31 535 MET A N 1
ATOM 4080 C CA . MET A 1 535 ? -18.169 -1.965 8.724 1.00 95.31 535 MET A CA 1
ATOM 4081 C C . MET A 1 535 ? -18.835 -2.340 10.055 1.00 95.31 535 MET A C 1
ATOM 4083 O O . MET A 1 535 ? -18.365 -1.933 11.116 1.00 95.31 535 MET A O 1
ATOM 4087 N N . ILE A 1 536 ? -19.890 -3.162 10.007 1.00 95.44 536 ILE A N 1
ATOM 4088 C CA . ILE A 1 536 ? -20.655 -3.593 11.190 1.00 95.44 536 ILE A CA 1
ATOM 4089 C C . ILE A 1 536 ? -19.748 -4.347 12.169 1.00 95.44 536 ILE A C 1
ATOM 4091 O O . ILE A 1 536 ? -19.749 -4.063 13.367 1.00 95.44 536 ILE A O 1
ATOM 4095 N N . HIS A 1 537 ? -18.942 -5.283 11.656 1.00 95.44 537 HIS A N 1
ATOM 4096 C CA . HIS A 1 537 ? -18.032 -6.082 12.471 1.00 95.44 537 HIS A CA 1
ATOM 4097 C C . HIS A 1 537 ? -16.963 -5.216 13.159 1.00 95.44 537 HIS A C 1
ATOM 4099 O O . HIS A 1 537 ? -16.787 -5.302 14.375 1.00 95.44 537 HIS A O 1
ATOM 4105 N N . SER A 1 538 ? -16.277 -4.360 12.396 1.00 94.62 538 SER A N 1
ATOM 4106 C CA . SER A 1 538 ? -15.168 -3.534 12.889 1.00 94.62 538 SER A CA 1
ATOM 4107 C C . SER A 1 538 ? -15.640 -2.493 13.904 1.00 94.62 538 SER A C 1
ATOM 4109 O O . SER A 1 538 ? -15.032 -2.351 14.967 1.00 94.62 538 SER A O 1
ATOM 4111 N N . SER A 1 539 ? -16.746 -1.794 13.620 1.00 94.88 539 SER A N 1
ATOM 4112 C CA . SER A 1 539 ? -17.283 -0.777 14.530 1.00 94.88 539 SER A CA 1
ATOM 4113 C C . SER A 1 539 ? -17.769 -1.376 15.851 1.00 94.88 539 SER A C 1
ATOM 4115 O O . SER A 1 539 ? -17.507 -0.799 16.905 1.00 94.88 539 SER A O 1
ATOM 4117 N N . ALA A 1 540 ? -18.417 -2.545 15.815 1.00 94.81 540 ALA A N 1
ATOM 4118 C CA . ALA A 1 540 ? -18.873 -3.241 17.016 1.00 94.81 540 ALA A CA 1
ATOM 4119 C C . ALA A 1 540 ? -17.699 -3.677 17.912 1.00 94.81 540 ALA A C 1
ATOM 4121 O O . ALA A 1 540 ? -17.671 -3.338 19.093 1.00 94.81 540 ALA A O 1
ATOM 4122 N N . VAL A 1 541 ? -16.694 -4.358 17.344 1.00 95.19 541 VAL A N 1
ATOM 4123 C CA . VAL A 1 541 ? -15.516 -4.835 18.095 1.00 95.19 541 VAL A CA 1
ATOM 4124 C C . VAL A 1 541 ? -14.751 -3.673 18.740 1.00 95.19 541 VAL A C 1
ATOM 4126 O O . VAL A 1 541 ? -14.326 -3.776 19.889 1.00 95.19 541 VAL A O 1
ATOM 4129 N N . ILE A 1 542 ? -14.616 -2.538 18.049 1.00 95.69 542 ILE A N 1
ATOM 4130 C CA . ILE A 1 542 ? -13.923 -1.362 18.596 1.00 95.69 542 ILE A CA 1
ATOM 4131 C C . ILE A 1 542 ? -14.737 -0.670 19.681 1.00 95.69 542 ILE A C 1
ATOM 4133 O O . ILE A 1 542 ? -14.159 -0.282 20.694 1.00 95.69 542 ILE A O 1
ATOM 4137 N N . ALA A 1 543 ? -16.055 -0.540 19.517 1.00 95.62 543 ALA A N 1
ATOM 4138 C CA . ALA A 1 543 ? -16.903 -0.003 20.573 1.00 95.62 543 ALA A CA 1
ATOM 4139 C C . ALA A 1 543 ? -16.797 -0.868 21.844 1.00 95.62 543 ALA A C 1
ATOM 4141 O O . ALA A 1 543 ? -16.492 -0.338 22.910 1.00 95.62 543 ALA A O 1
ATOM 4142 N N . SER A 1 544 ? -16.921 -2.194 21.723 1.00 94.62 544 SER A N 1
ATOM 4143 C CA . SER A 1 544 ? -16.761 -3.140 22.839 1.00 94.62 544 SER A CA 1
ATOM 4144 C C . SER A 1 544 ? -15.379 -3.056 23.506 1.00 94.62 544 SER A C 1
ATOM 4146 O O . SER A 1 544 ? -15.289 -2.996 24.735 1.00 94.62 544 SER A O 1
ATOM 4148 N N . ASN A 1 545 ? -14.300 -2.967 22.720 1.00 94.62 545 ASN A N 1
ATOM 4149 C CA . ASN A 1 545 ? -12.943 -2.803 23.250 1.00 94.62 545 ASN A CA 1
ATOM 4150 C C . ASN A 1 545 ? -12.776 -1.471 24.004 1.00 94.62 545 ASN A C 1
ATOM 4152 O O . ASN A 1 545 ? -12.206 -1.452 25.090 1.00 94.62 545 ASN A O 1
ATOM 4156 N N . LEU A 1 546 ? -13.295 -0.359 23.471 1.00 94.56 546 LEU A N 1
ATOM 4157 C CA . LEU A 1 546 ? -13.166 0.970 24.084 1.00 94.56 546 LEU A CA 1
ATOM 4158 C C . LEU A 1 546 ? -14.061 1.173 25.318 1.00 94.56 546 LEU A C 1
ATOM 4160 O O . LEU A 1 546 ? -13.684 1.932 26.211 1.00 94.56 546 LEU A O 1
ATOM 4164 N N . LEU A 1 547 ? -15.199 0.473 25.397 1.00 93.38 547 LEU A N 1
ATOM 4165 C CA . LEU A 1 547 ? -16.033 0.373 26.605 1.00 93.38 547 LEU A CA 1
ATOM 4166 C C . LEU A 1 547 ? -15.390 -0.481 27.711 1.00 93.38 547 LEU A C 1
ATOM 4168 O O . LEU A 1 547 ? -15.763 -0.347 28.878 1.00 93.38 547 LEU A O 1
ATOM 4172 N N . SER A 1 548 ? -14.432 -1.341 27.355 1.00 91.38 548 SER A N 1
ATOM 4173 C CA . SER A 1 548 ? -13.709 -2.217 28.287 1.00 91.38 548 SER A CA 1
ATOM 4174 C C . SER A 1 548 ? -12.448 -1.573 28.887 1.00 91.38 548 SER A C 1
ATOM 4176 O O . SER A 1 548 ? -11.801 -2.194 29.724 1.00 91.38 548 SER A O 1
ATOM 4178 N N . VAL A 1 549 ? -12.089 -0.346 28.484 1.00 92.06 549 VAL A N 1
ATOM 4179 C CA . VAL A 1 549 ? -10.937 0.396 29.030 1.00 92.06 549 VAL A CA 1
ATOM 4180 C C . VAL A 1 549 ? -11.353 1.202 30.261 1.00 92.06 549 VAL A C 1
ATOM 4182 O O . VAL A 1 549 ? -12.156 2.131 30.170 1.00 92.06 549 VAL A O 1
ATOM 4185 N N . ASP A 1 550 ? -10.745 0.885 31.401 1.00 90.12 550 ASP A N 1
ATOM 4186 C CA . ASP A 1 550 ? -10.958 1.524 32.700 1.00 90.12 550 ASP A CA 1
ATOM 4187 C C . ASP A 1 550 ? -9.830 2.489 33.110 1.00 90.12 550 ASP A C 1
ATOM 4189 O O . ASP A 1 550 ? -10.081 3.438 33.853 1.00 90.12 550 ASP A O 1
ATOM 4193 N N . GLU A 1 551 ? -8.602 2.307 32.625 1.00 90.00 551 GLU A N 1
ATOM 4194 C CA . GLU A 1 551 ? -7.482 3.213 32.890 1.00 90.00 551 GLU A CA 1
ATOM 4195 C C . GLU A 1 551 ? -6.662 3.516 31.624 1.00 90.00 551 GLU A C 1
ATOM 4197 O O . GLU A 1 551 ? -6.163 2.623 30.942 1.00 90.00 551 GLU A O 1
ATOM 4202 N N . ILE A 1 552 ? -6.491 4.807 31.316 1.00 90.38 552 ILE A N 1
ATOM 4203 C CA . ILE A 1 552 ? -5.602 5.286 30.248 1.00 90.38 552 ILE A CA 1
ATOM 4204 C C . ILE A 1 552 ? -4.302 5.749 30.903 1.00 90.38 552 ILE A C 1
ATOM 4206 O O . ILE A 1 552 ? -4.301 6.697 31.691 1.00 90.38 552 ILE A O 1
ATOM 4210 N N . LEU A 1 553 ? -3.198 5.084 30.559 1.00 88.62 553 LEU A N 1
ATOM 4211 C CA . LEU A 1 553 ? -1.868 5.341 31.107 1.00 88.62 553 LEU A CA 1
ATOM 4212 C C . LEU A 1 553 ? -0.922 5.931 30.065 1.00 88.62 553 LEU A C 1
ATOM 4214 O O . LEU A 1 553 ? -0.773 5.396 28.966 1.00 88.62 553 LEU A O 1
ATOM 4218 N N . ARG A 1 554 ? -0.193 6.978 30.456 1.00 85.44 554 ARG A N 1
ATOM 4219 C CA . ARG A 1 554 ? 0.945 7.518 29.711 1.00 85.44 554 ARG A CA 1
ATOM 4220 C C . ARG A 1 554 ? 2.184 7.516 30.603 1.00 85.44 554 ARG A C 1
ATOM 4222 O O . ARG A 1 554 ? 2.498 8.490 31.285 1.00 85.44 554 ARG A O 1
ATOM 4229 N N . ALA A 1 555 ? 2.902 6.399 30.571 1.00 84.56 555 ALA A N 1
ATOM 4230 C CA . ALA A 1 555 ? 4.215 6.240 31.183 1.00 84.56 555 ALA A CA 1
ATOM 4231 C C . ALA A 1 555 ? 5.231 5.817 30.112 1.00 84.56 555 ALA A C 1
ATOM 4233 O O . ALA A 1 555 ? 4.942 4.973 29.269 1.00 84.56 555 ALA A O 1
ATOM 4234 N N . GLY A 1 556 ? 6.425 6.405 30.142 1.00 76.88 556 GLY A N 1
ATOM 4235 C CA . GLY A 1 556 ? 7.500 6.099 29.201 1.00 76.88 556 GLY A CA 1
ATOM 4236 C C . GLY A 1 556 ? 8.785 6.840 29.558 1.00 76.88 556 GLY A C 1
ATOM 4237 O O . GLY A 1 556 ? 8.764 7.788 30.347 1.00 76.88 556 GLY A O 1
ATOM 4238 N N . ARG A 1 557 ? 9.916 6.415 28.981 1.00 75.75 557 ARG A N 1
ATOM 4239 C CA . ARG A 1 557 ? 11.179 7.161 29.083 1.00 75.75 557 ARG A CA 1
ATOM 4240 C C . ARG A 1 557 ? 11.000 8.506 28.374 1.00 75.75 557 ARG A C 1
ATOM 4242 O O . ARG A 1 557 ? 10.624 8.537 27.206 1.00 75.75 557 ARG A O 1
ATOM 4249 N N . SER A 1 558 ? 11.269 9.615 29.062 1.00 63.44 558 SER A N 1
ATOM 4250 C CA . SER A 1 558 ? 11.207 10.943 28.448 1.00 63.44 558 SER A CA 1
ATOM 4251 C C . SER A 1 558 ? 12.330 11.094 27.423 1.00 63.44 558 SER A C 1
ATOM 4253 O O . SER A 1 558 ? 13.491 11.237 27.809 1.00 63.44 558 SER A O 1
ATOM 4255 N N . SER A 1 559 ? 11.994 11.084 26.132 1.00 44.62 559 SER A N 1
ATOM 4256 C CA . SER A 1 559 ? 12.912 11.476 25.061 1.00 44.62 559 SER A CA 1
ATOM 4257 C C . SER A 1 559 ? 13.371 12.915 25.308 1.00 44.62 559 SER A C 1
ATOM 4259 O O . SER A 1 559 ? 12.585 13.851 25.171 1.00 44.62 559 SER A O 1
ATOM 4261 N N . LEU A 1 560 ? 14.625 13.084 25.736 1.00 36.91 560 LEU A N 1
ATOM 4262 C CA . LEU A 1 560 ? 15.171 14.370 26.169 1.00 36.91 560 LEU A CA 1
ATOM 4263 C C . LEU A 1 560 ? 15.334 15.336 24.991 1.00 36.91 560 LEU A C 1
ATOM 4265 O O . LEU A 1 560 ? 16.379 15.396 24.345 1.00 36.91 560 LEU A O 1
ATOM 4269 N N . LYS A 1 561 ? 14.296 16.138 24.754 1.00 33.78 561 LYS A N 1
ATOM 4270 C CA . LYS A 1 561 ? 14.394 17.407 24.039 1.00 33.78 561 LYS A CA 1
ATOM 4271 C C . LYS A 1 561 ? 14.337 18.521 25.085 1.00 33.78 561 LYS A C 1
ATOM 4273 O O . LYS A 1 561 ? 13.301 18.733 25.709 1.00 33.78 561 LYS A O 1
ATOM 4278 N N . ASN A 1 562 ? 15.474 19.170 25.333 1.00 32.78 562 ASN A N 1
ATOM 4279 C CA . ASN A 1 562 ? 15.607 20.191 26.376 1.00 32.78 562 ASN A CA 1
ATOM 4280 C C . ASN A 1 562 ? 15.037 21.543 25.913 1.00 32.78 562 ASN A C 1
ATOM 4282 O O . ASN A 1 562 ? 15.789 22.477 25.636 1.00 32.78 562 ASN A O 1
ATOM 4286 N N . ASP A 1 563 ? 13.710 21.656 25.864 1.00 31.03 563 ASP A N 1
ATOM 4287 C CA . ASP A 1 563 ? 13.034 22.950 25.750 1.00 31.03 563 ASP A CA 1
ATOM 4288 C C . ASP A 1 563 ? 13.087 23.658 27.117 1.00 31.03 563 ASP A C 1
ATOM 4290 O O . ASP A 1 563 ? 12.357 23.325 28.051 1.00 31.03 563 ASP A O 1
ATOM 4294 N N . ALA A 1 564 ? 14.016 24.607 27.257 1.00 28.86 564 ALA A N 1
ATOM 4295 C CA . ALA A 1 564 ? 14.318 25.269 28.524 1.00 28.86 564 ALA A CA 1
ATOM 4296 C C . ALA A 1 564 ? 13.581 26.615 28.693 1.00 28.86 564 ALA A C 1
ATOM 4298 O O . ALA A 1 564 ? 13.837 27.549 27.930 1.00 28.86 564 ALA A O 1
ATOM 4299 N N . PRO A 1 565 ? 12.763 26.790 29.748 1.00 32.41 565 PRO A N 1
ATOM 4300 C CA . PRO A 1 565 ? 12.511 28.090 30.361 1.00 32.41 565 PRO A CA 1
ATOM 4301 C C . PRO A 1 565 ? 13.597 28.391 31.415 1.00 32.41 565 PRO A C 1
ATOM 4303 O O . PRO A 1 565 ? 14.139 27.486 32.049 1.00 32.41 565 PRO A O 1
ATOM 4306 N N . GLY A 1 566 ? 13.960 29.663 31.586 1.00 28.42 566 GLY A N 1
ATOM 4307 C CA . GLY A 1 566 ? 15.170 30.037 32.330 1.00 28.42 566 GLY A CA 1
ATOM 4308 C C . GLY A 1 566 ? 15.007 30.391 33.816 1.00 28.42 566 GLY A C 1
ATOM 4309 O O . GLY A 1 566 ? 13.907 30.623 34.311 1.00 28.42 566 GLY A O 1
ATOM 4310 N N . LEU A 1 567 ? 16.184 30.605 34.429 1.00 28.55 567 LEU A N 1
ATOM 4311 C CA . LEU A 1 567 ? 16.494 31.472 35.585 1.00 28.55 567 LEU A CA 1
ATOM 4312 C C . LEU A 1 567 ? 16.679 30.829 36.986 1.00 28.55 567 LEU A C 1
ATOM 4314 O O . LEU A 1 567 ? 15.959 29.938 37.415 1.00 28.55 567 LEU A O 1
ATOM 4318 N N . SER A 1 568 ? 17.637 31.404 37.734 1.00 25.84 568 SER A N 1
ATOM 4319 C CA . SER A 1 568 ? 17.954 31.228 39.172 1.00 25.84 568 SER A CA 1
ATOM 4320 C C . SER A 1 568 ? 18.701 29.961 39.658 1.00 25.84 568 SER A C 1
ATOM 4322 O O . SER A 1 568 ? 18.165 29.060 40.289 1.00 25.84 568 SER A O 1
ATOM 4324 N N . THR A 1 569 ? 20.029 29.994 39.510 1.00 28.33 569 THR A N 1
ATOM 4325 C CA . THR A 1 569 ? 21.015 29.429 40.469 1.00 28.33 569 THR A CA 1
ATOM 4326 C C . THR A 1 569 ? 20.930 30.163 41.834 1.00 28.33 569 THR A C 1
ATOM 4328 O O . THR A 1 569 ? 20.595 31.351 41.770 1.00 28.33 569 THR A O 1
ATOM 4331 N N . PRO A 1 570 ? 21.323 29.612 43.025 1.00 33.25 570 PRO A N 1
ATOM 4332 C CA . PRO A 1 570 ? 22.674 29.042 43.227 1.00 33.25 570 PRO A CA 1
ATOM 4333 C C . PRO A 1 570 ? 22.950 27.984 44.344 1.00 33.25 570 PRO A C 1
ATOM 4335 O O . PRO A 1 570 ? 22.221 27.818 45.312 1.00 33.25 570 PRO A O 1
ATOM 4338 N N . ARG A 1 571 ? 24.162 27.402 44.246 1.00 22.36 571 ARG A N 1
ATOM 4339 C CA . ARG A 1 571 ? 25.068 26.892 45.315 1.00 22.36 571 ARG A CA 1
ATOM 4340 C C . ARG A 1 571 ? 24.615 25.791 46.308 1.00 22.36 571 ARG A C 1
ATOM 4342 O O . ARG A 1 571 ? 24.146 26.059 47.404 1.00 22.36 571 ARG A O 1
ATOM 4349 N N . VAL A 1 572 ? 25.060 24.568 45.992 1.00 29.98 572 VAL A N 1
ATOM 4350 C CA . VAL A 1 572 ? 25.994 23.720 46.786 1.00 29.98 572 VAL A CA 1
ATOM 4351 C C . VAL A 1 572 ? 25.860 23.687 48.324 1.00 29.98 572 VAL A C 1
ATOM 4353 O O . VAL A 1 572 ? 26.274 24.620 49.012 1.00 29.98 572 VAL A O 1
ATOM 4356 N N . LYS A 1 573 ? 25.580 22.485 48.855 1.00 22.62 573 LYS A N 1
ATOM 4357 C CA . LYS A 1 573 ? 26.254 21.924 50.049 1.00 22.62 573 LYS A CA 1
ATOM 4358 C C . LYS A 1 573 ? 26.607 20.440 49.834 1.00 22.62 573 LYS A C 1
ATOM 4360 O O . LYS A 1 573 ? 25.953 19.755 49.055 1.00 22.62 573 LYS A O 1
ATOM 4365 N N . ARG A 1 574 ? 27.661 19.970 50.513 1.00 25.95 574 ARG A N 1
ATOM 4366 C CA . ARG A 1 574 ? 28.037 18.548 50.682 1.00 25.95 574 ARG A CA 1
ATOM 4367 C C . ARG A 1 574 ? 27.563 18.044 52.061 1.00 25.95 574 ARG A C 1
ATOM 4369 O O . ARG A 1 574 ? 27.262 18.875 52.910 1.00 25.95 574 ARG A O 1
ATOM 4376 N N . SER A 1 575 ? 27.650 16.718 52.250 1.00 23.72 575 SER A N 1
ATOM 4377 C CA . SER A 1 575 ? 27.329 15.909 53.451 1.00 23.72 575 SER A CA 1
ATOM 4378 C C . SER A 1 575 ? 25.824 15.786 53.783 1.00 23.72 575 SER A C 1
ATOM 4380 O O . SER A 1 575 ? 25.045 16.657 53.412 1.00 23.72 575 SER A O 1
ATOM 4382 N N . SER A 1 576 ? 25.330 14.693 54.390 1.00 21.98 576 SER A N 1
ATOM 4383 C CA . SER A 1 576 ? 25.980 13.471 54.928 1.00 21.98 576 SER A CA 1
ATOM 4384 C C . SER A 1 576 ? 25.094 12.211 54.764 1.00 21.98 576 SER A C 1
ATOM 4386 O O . SER A 1 576 ? 23.882 12.333 54.622 1.00 21.98 576 SER A O 1
ATOM 4388 N N . LYS A 1 577 ? 25.672 10.995 54.857 1.00 30.67 577 LYS A N 1
ATOM 4389 C CA . LYS A 1 577 ? 24.905 9.758 55.176 1.00 30.67 577 LYS A CA 1
ATOM 4390 C C . LYS A 1 577 ? 24.345 9.851 56.626 1.00 30.67 577 LYS A C 1
ATOM 4392 O O . LYS A 1 577 ? 24.861 10.680 57.384 1.00 30.67 577 LYS A O 1
ATOM 4397 N N . PRO A 1 578 ? 23.312 9.071 57.018 1.00 32.47 578 PRO A N 1
ATOM 4398 C CA . PRO A 1 578 ? 23.522 7.667 57.413 1.00 32.47 578 PRO A CA 1
ATOM 4399 C C . PRO A 1 578 ? 22.573 6.635 56.762 1.00 32.47 578 PRO A C 1
ATOM 4401 O O . PRO A 1 578 ? 21.365 6.819 56.681 1.00 32.47 578 PRO A O 1
ATOM 4404 N N . THR A 1 579 ? 23.192 5.534 56.339 1.00 23.59 579 THR A N 1
ATOM 4405 C CA . THR A 1 579 ? 22.895 4.127 56.672 1.00 23.59 579 THR A CA 1
ATOM 4406 C C . THR A 1 579 ? 21.463 3.659 57.004 1.00 23.59 579 THR A C 1
ATOM 4408 O O . THR A 1 579 ? 20.899 4.010 58.035 1.00 23.59 579 THR A O 1
ATOM 4411 N N . MET A 1 580 ? 21.009 2.656 56.246 1.00 23.97 580 MET A N 1
ATOM 4412 C CA . MET A 1 580 ? 20.459 1.409 56.801 1.00 23.97 580 MET A CA 1
ATOM 4413 C C . MET A 1 580 ? 21.120 0.248 56.046 1.00 23.97 580 MET A C 1
ATOM 4415 O O . MET A 1 580 ? 21.047 0.192 54.820 1.00 23.97 580 MET A O 1
ATOM 4419 N N . GLU A 1 581 ? 21.819 -0.626 56.765 1.00 24.25 581 GLU A N 1
ATOM 4420 C CA . GLU A 1 581 ? 22.467 -1.823 56.218 1.00 24.25 581 GLU A CA 1
ATOM 4421 C C . GLU A 1 581 ? 21.536 -3.030 56.354 1.00 24.25 581 GLU A C 1
ATOM 4423 O O . GLU A 1 581 ? 20.844 -3.181 57.360 1.00 24.25 581 GLU A O 1
ATOM 4428 N N . ALA A 1 582 ? 21.576 -3.927 55.372 1.00 25.44 582 ALA A N 1
ATOM 4429 C CA . ALA A 1 582 ? 21.102 -5.297 55.514 1.00 25.44 582 ALA A CA 1
ATOM 4430 C C . ALA A 1 582 ? 22.275 -6.220 55.162 1.00 25.44 582 ALA A C 1
ATOM 4432 O O . ALA A 1 582 ? 22.582 -6.426 53.989 1.00 25.44 582 ALA A O 1
ATOM 4433 N N . ASN A 1 583 ? 22.971 -6.705 56.192 1.00 24.08 583 ASN A N 1
ATOM 4434 C CA . ASN A 1 583 ? 24.144 -7.567 56.041 1.00 24.08 583 ASN A CA 1
ATOM 4435 C C . ASN A 1 583 ? 23.727 -8.924 55.432 1.00 24.08 583 ASN A C 1
ATOM 4437 O O . ASN A 1 583 ? 22.690 -9.470 55.798 1.00 24.08 583 ASN A O 1
ATOM 4441 N N . GLN A 1 584 ? 24.353 -9.395 54.349 1.00 27.44 584 GLN A N 1
ATOM 4442 C CA . GLN A 1 584 ? 25.718 -9.941 54.217 1.00 27.44 584 GLN A CA 1
ATOM 4443 C C . GLN A 1 584 ? 25.782 -11.446 54.568 1.00 27.44 584 GLN A C 1
ATOM 4445 O O . GLN A 1 584 ? 25.600 -11.848 55.711 1.00 27.44 584 GLN A O 1
ATOM 4450 N N . SER A 1 585 ? 26.053 -12.254 53.534 1.00 29.22 585 SER A N 1
ATOM 4451 C CA . SER A 1 585 ? 26.710 -13.578 53.546 1.00 29.22 585 SER A CA 1
ATOM 4452 C C . SER A 1 585 ? 26.409 -14.597 54.669 1.00 29.22 585 SER A C 1
ATOM 4454 O O . SER A 1 585 ? 27.090 -14.597 55.691 1.00 29.22 585 SER A O 1
ATOM 4456 N N . VAL A 1 586 ? 25.584 -15.616 54.369 1.00 24.69 586 VAL A N 1
ATOM 4457 C CA . VAL A 1 586 ? 25.878 -17.022 54.754 1.00 24.69 586 VAL A CA 1
ATOM 4458 C C . VAL A 1 586 ? 25.474 -17.998 53.634 1.00 24.69 586 VAL A C 1
ATOM 4460 O O . VAL A 1 586 ? 24.530 -18.771 53.749 1.00 24.69 586 VAL A O 1
ATOM 4463 N N . LEU A 1 587 ? 26.239 -17.984 52.548 1.00 25.77 587 LEU A N 1
ATOM 4464 C CA . LEU A 1 587 ? 26.665 -19.195 51.843 1.00 25.77 587 LEU A CA 1
ATOM 4465 C C . LEU A 1 587 ? 28.163 -18.995 51.581 1.00 25.77 587 LEU A C 1
ATOM 4467 O O . LEU A 1 587 ? 28.592 -17.864 51.348 1.00 25.77 587 LEU A O 1
ATOM 4471 N N . GLY A 1 588 ? 28.970 -20.049 51.717 1.00 25.12 588 GLY A N 1
ATOM 4472 C CA . GLY A 1 588 ? 30.413 -19.947 51.481 1.00 25.12 588 GLY A CA 1
ATOM 4473 C C . GLY A 1 588 ? 30.716 -19.593 50.023 1.00 25.12 588 GLY A C 1
ATOM 4474 O O . GLY A 1 588 ? 29.870 -19.815 49.159 1.00 25.12 588 GLY A O 1
ATOM 4475 N N . ASN A 1 589 ? 31.920 -19.078 49.749 1.00 31.06 589 ASN A N 1
ATOM 4476 C CA . ASN A 1 589 ? 32.367 -18.692 48.403 1.00 31.06 589 ASN A CA 1
ATOM 4477 C C . ASN A 1 589 ? 32.520 -19.908 47.465 1.00 31.06 589 ASN A C 1
ATOM 4479 O O . ASN A 1 589 ? 33.633 -20.305 47.116 1.00 31.06 589 ASN A O 1
ATOM 4483 N N . VAL A 1 590 ? 31.396 -20.477 47.030 1.00 34.50 590 VAL A N 1
ATOM 4484 C CA . VAL A 1 590 ? 31.316 -21.285 45.816 1.00 34.50 590 VAL A CA 1
ATOM 4485 C C . VAL A 1 590 ? 31.653 -20.340 44.670 1.00 34.50 590 VAL A C 1
ATOM 4487 O O . VAL A 1 590 ? 30.911 -19.400 44.391 1.00 34.50 590 VAL A O 1
ATOM 4490 N N . ARG A 1 591 ? 32.815 -20.545 44.048 1.00 49.62 591 ARG A N 1
ATOM 4491 C CA . ARG A 1 591 ? 33.183 -19.830 42.826 1.00 49.62 591 ARG A CA 1
ATOM 4492 C C . ARG A 1 591 ? 32.311 -20.396 41.705 1.00 49.62 591 ARG A C 1
ATOM 4494 O O . ARG A 1 591 ? 32.599 -21.483 41.215 1.00 49.62 591 ARG A O 1
ATOM 4501 N N . GLU A 1 592 ? 31.213 -19.713 41.381 1.00 54.31 592 GLU A N 1
ATOM 4502 C CA . GLU A 1 592 ? 30.274 -20.145 40.340 1.00 54.31 592 GLU A CA 1
ATOM 4503 C C . GLU A 1 592 ? 31.014 -20.281 38.999 1.00 54.31 592 GLU A C 1
ATOM 4505 O O . GLU A 1 592 ? 31.670 -19.344 38.535 1.00 54.31 592 GLU A O 1
ATOM 4510 N N . GLN A 1 593 ? 30.929 -21.467 38.396 1.00 63.62 593 GLN A N 1
ATOM 4511 C CA . GLN A 1 593 ? 31.414 -21.733 37.043 1.00 63.62 593 GLN A CA 1
ATOM 4512 C C . GLN A 1 593 ? 30.306 -21.435 36.026 1.00 63.62 593 GLN A C 1
ATOM 4514 O O . GLN A 1 593 ? 29.142 -21.249 36.385 1.00 63.62 593 GLN A O 1
ATOM 4519 N N . HIS A 1 594 ? 30.664 -21.385 34.742 1.00 66.12 594 HIS A N 1
ATOM 4520 C CA . HIS A 1 594 ? 29.679 -21.152 33.691 1.00 66.12 594 HIS A CA 1
ATOM 4521 C C . HIS A 1 594 ? 28.646 -22.283 33.623 1.00 66.12 594 HIS A C 1
ATOM 4523 O O . HIS A 1 594 ? 28.990 -23.461 33.556 1.00 66.12 594 HIS A O 1
ATOM 4529 N N . MET A 1 595 ? 27.375 -21.886 33.602 1.00 58.50 595 MET A N 1
ATOM 4530 C CA . MET A 1 595 ? 26.193 -22.757 33.551 1.00 58.50 595 MET A CA 1
ATOM 4531 C C . MET A 1 595 ? 25.622 -22.857 32.124 1.00 58.50 595 MET A C 1
ATOM 4533 O O . MET A 1 595 ? 24.632 -23.548 31.876 1.00 58.50 595 MET A O 1
ATOM 4537 N N . ARG A 1 596 ? 26.185 -22.074 31.194 1.00 64.06 596 ARG A N 1
ATOM 4538 C CA . ARG A 1 596 ? 25.800 -21.924 29.783 1.00 64.06 596 ARG A CA 1
ATOM 4539 C C . ARG A 1 596 ? 27.050 -21.646 28.930 1.00 64.06 596 ARG A C 1
ATOM 4541 O O . ARG A 1 596 ? 28.059 -21.238 29.500 1.00 64.06 596 ARG A O 1
ATOM 4548 N N . PRO A 1 597 ? 26.990 -21.810 27.592 1.00 71.62 597 PRO A N 1
ATOM 4549 C CA . PRO A 1 597 ? 28.119 -21.543 26.701 1.00 71.62 597 PRO A CA 1
ATOM 4550 C C . PRO A 1 597 ? 28.817 -20.195 26.929 1.00 71.62 597 PRO A C 1
ATOM 4552 O O . PRO A 1 597 ? 28.170 -19.175 27.202 1.00 71.62 597 PRO A O 1
ATOM 4555 N N . VAL A 1 598 ? 30.145 -20.210 26.780 1.00 80.75 598 VAL A N 1
ATOM 4556 C CA . VAL A 1 598 ? 31.016 -19.031 26.862 1.00 80.75 598 VAL A CA 1
ATOM 4557 C C . VAL A 1 598 ? 30.937 -18.265 25.543 1.00 80.75 598 VAL A C 1
ATOM 4559 O O . VAL A 1 598 ? 31.381 -18.742 24.500 1.00 80.75 598 VAL A O 1
ATOM 4562 N N . SER A 1 599 ? 30.356 -17.071 25.592 1.00 84.75 599 SER A N 1
ATOM 4563 C CA . SER A 1 599 ? 30.127 -16.212 24.429 1.00 84.75 599 SER A CA 1
ATOM 4564 C C . SER A 1 599 ? 31.336 -15.355 24.067 1.00 84.75 599 SER A C 1
ATOM 4566 O O . SER A 1 599 ? 31.528 -15.064 22.891 1.00 84.75 599 SER A O 1
ATOM 4568 N N . ALA A 1 600 ? 32.154 -14.966 25.049 1.00 86.69 600 ALA A N 1
ATOM 4569 C CA . ALA A 1 600 ? 33.318 -14.114 24.828 1.00 86.69 600 ALA A CA 1
ATOM 4570 C C . ALA A 1 600 ? 34.482 -14.476 25.756 1.00 86.69 600 ALA A C 1
ATOM 4572 O O . ALA A 1 600 ? 34.289 -14.753 26.941 1.00 86.69 600 ALA A O 1
ATOM 4573 N N . MET A 1 601 ? 35.703 -14.402 25.225 1.00 89.00 601 MET A N 1
ATOM 4574 C CA . MET A 1 601 ? 36.948 -14.570 25.980 1.00 89.00 601 MET A CA 1
ATOM 4575 C C . MET A 1 601 ? 37.953 -13.464 25.658 1.00 89.00 601 MET A C 1
ATOM 4577 O O . MET A 1 601 ? 37.940 -12.925 24.547 1.00 89.00 601 MET A O 1
ATOM 4581 N N . LYS A 1 602 ? 38.837 -13.149 26.614 1.00 88.31 602 LYS A N 1
ATOM 4582 C CA . LYS A 1 602 ? 40.056 -12.334 26.436 1.00 88.31 602 LYS A CA 1
ATOM 4583 C C . LYS A 1 602 ? 41.144 -12.800 27.414 1.00 88.31 602 LYS A C 1
ATOM 4585 O O . LYS A 1 602 ? 40.833 -13.230 28.521 1.00 88.31 602 LYS A O 1
ATOM 4590 N N . ILE A 1 603 ? 42.415 -12.677 27.031 1.00 86.44 603 ILE A N 1
ATOM 4591 C CA . ILE A 1 603 ? 43.572 -13.057 27.862 1.00 86.44 603 ILE A CA 1
ATOM 4592 C C . ILE A 1 603 ? 44.344 -11.805 28.298 1.00 86.44 603 ILE A C 1
ATOM 4594 O O . ILE A 1 603 ? 44.446 -10.822 27.563 1.00 86.44 603 ILE A O 1
ATOM 4598 N N . SER A 1 604 ? 44.875 -11.847 29.516 1.00 83.50 604 SER A N 1
ATOM 4599 C CA . SER A 1 604 ? 45.807 -10.879 30.087 1.00 83.50 604 SER A CA 1
ATOM 4600 C C . SER A 1 604 ? 47.135 -11.580 30.365 1.00 83.50 604 SER A C 1
ATOM 4602 O O . SER A 1 604 ? 47.176 -12.509 31.166 1.00 83.50 604 SER A O 1
ATOM 4604 N N . ALA A 1 605 ? 48.209 -11.153 29.699 1.00 74.12 605 ALA A N 1
ATOM 4605 C CA . ALA A 1 605 ? 49.561 -11.682 29.888 1.00 74.12 605 ALA A CA 1
ATOM 4606 C C . ALA A 1 605 ? 50.439 -10.621 30.573 1.00 74.12 605 ALA A C 1
ATOM 4608 O O . ALA A 1 605 ? 51.165 -9.861 29.932 1.00 74.12 605 ALA A O 1
ATOM 4609 N N . THR A 1 606 ? 50.337 -10.536 31.898 1.00 66.75 606 THR A N 1
ATOM 4610 C CA . THR A 1 606 ? 51.040 -9.557 32.744 1.00 66.75 606 THR A CA 1
ATOM 4611 C C . THR A 1 606 ? 52.355 -10.112 33.299 1.00 66.75 606 THR A C 1
ATOM 4613 O O . THR A 1 606 ? 52.532 -10.238 34.509 1.00 66.75 606 THR A O 1
ATOM 4616 N N . GLY A 1 607 ? 53.294 -10.433 32.402 1.00 64.50 607 GLY A N 1
ATOM 4617 C CA . GLY A 1 607 ? 54.692 -10.765 32.719 1.00 64.50 607 GLY A CA 1
ATOM 4618 C C . GLY A 1 607 ? 54.887 -12.070 33.498 1.00 64.50 607 GLY A C 1
ATOM 4619 O O . GLY A 1 607 ? 55.258 -13.082 32.918 1.00 64.50 607 GLY A O 1
ATOM 4620 N N . GLU A 1 608 ? 54.657 -12.028 34.811 1.00 63.41 608 GLU A N 1
ATOM 4621 C CA . GLU A 1 608 ? 54.694 -13.190 35.712 1.00 63.41 608 GLU A CA 1
ATOM 4622 C C . GLU A 1 608 ? 53.349 -13.937 35.761 1.00 63.41 608 GLU A C 1
ATOM 4624 O O . GLU A 1 608 ? 53.317 -15.116 36.108 1.00 63.41 608 GLU A O 1
ATOM 4629 N N . TYR A 1 609 ? 52.241 -13.265 35.412 1.00 71.81 609 TYR A N 1
ATOM 4630 C CA . TYR A 1 609 ? 50.888 -13.820 35.519 1.00 71.81 609 TYR A CA 1
ATOM 4631 C C . TYR A 1 609 ? 50.127 -13.762 34.194 1.00 71.81 609 TYR A C 1
ATOM 4633 O O . TYR A 1 609 ? 49.856 -12.673 33.683 1.00 71.81 609 TYR A O 1
ATOM 4641 N N . THR A 1 610 ? 49.712 -14.929 33.695 1.00 79.19 610 THR A N 1
ATOM 4642 C CA . THR A 1 610 ? 48.809 -15.079 32.545 1.00 79.19 610 THR A CA 1
ATOM 4643 C C . THR A 1 610 ? 47.432 -15.525 33.038 1.00 79.19 610 THR A C 1
ATOM 4645 O O . THR A 1 610 ? 47.290 -16.547 33.711 1.00 79.19 610 THR A O 1
ATOM 4648 N N . THR A 1 611 ? 46.413 -14.725 32.728 1.00 84.38 611 THR A N 1
ATOM 4649 C CA . THR A 1 611 ? 45.029 -14.875 33.192 1.00 84.38 611 THR A CA 1
ATOM 4650 C C . THR A 1 611 ? 44.073 -14.902 32.002 1.00 84.38 611 THR A C 1
ATOM 4652 O O . THR A 1 611 ? 44.086 -13.995 31.170 1.00 84.38 611 THR A O 1
ATOM 4655 N N . LEU A 1 612 ? 43.200 -15.907 31.946 1.00 86.25 612 LEU A N 1
ATOM 4656 C CA . LEU A 1 612 ? 42.088 -15.984 30.998 1.00 86.25 612 LEU A CA 1
ATOM 4657 C C . LEU A 1 612 ? 40.815 -15.430 31.652 1.00 86.25 612 LEU A C 1
ATOM 4659 O O . LEU A 1 612 ? 40.452 -15.834 32.756 1.00 86.25 612 LEU A O 1
ATOM 4663 N N . TYR A 1 613 ? 40.109 -14.544 30.956 1.00 88.00 613 TYR A N 1
ATOM 4664 C CA . TYR A 1 613 ? 38.768 -14.097 31.323 1.00 88.00 613 TYR A CA 1
ATOM 4665 C C . TYR A 1 613 ? 37.741 -14.673 30.346 1.00 88.00 613 TYR A C 1
ATOM 4667 O O . TYR A 1 613 ? 37.913 -14.568 29.129 1.00 88.00 613 TYR A O 1
ATOM 4675 N N . SER A 1 614 ? 36.660 -15.239 30.880 1.00 87.38 614 SER A N 1
ATOM 4676 C CA . SER A 1 614 ? 35.529 -15.772 30.114 1.00 87.38 614 SER A CA 1
ATOM 4677 C C . SER A 1 614 ? 34.213 -15.134 30.563 1.00 87.38 614 SER A C 1
ATOM 4679 O O . SER A 1 614 ? 34.024 -14.849 31.746 1.00 87.38 614 SER A O 1
ATOM 4681 N N . ALA A 1 615 ? 33.296 -14.908 29.623 1.00 87.25 615 ALA A N 1
ATOM 4682 C CA . ALA A 1 615 ? 31.926 -14.479 29.887 1.00 87.25 615 ALA A CA 1
ATOM 4683 C C . ALA A 1 615 ? 30.917 -15.426 29.233 1.00 87.25 615 ALA A C 1
ATOM 4685 O O . ALA A 1 615 ? 31.139 -15.905 28.121 1.00 87.25 615 ALA A O 1
ATOM 4686 N N . GLY A 1 616 ? 29.803 -15.678 29.923 1.00 81.06 616 GLY A N 1
ATOM 4687 C CA . GLY A 1 616 ? 28.806 -16.663 29.510 1.00 81.06 616 GLY A CA 1
ATOM 4688 C C . GLY A 1 616 ? 27.439 -16.089 29.142 1.00 81.06 616 GLY A C 1
ATOM 4689 O O . GLY A 1 616 ? 27.043 -14.982 29.529 1.00 81.06 616 GLY A O 1
ATOM 4690 N N . MET A 1 617 ? 26.643 -16.922 28.466 1.00 78.81 617 MET A N 1
ATOM 4691 C CA . MET A 1 617 ? 25.204 -16.696 28.253 1.00 78.81 617 MET A CA 1
ATOM 4692 C C . MET A 1 617 ? 24.363 -16.824 29.545 1.00 78.81 617 MET A C 1
ATOM 4694 O O . MET A 1 617 ? 23.136 -16.759 29.518 1.00 78.81 617 MET A O 1
ATOM 4698 N N . ASP A 1 618 ? 25.000 -17.021 30.694 1.00 70.94 618 ASP A N 1
ATOM 4699 C CA . ASP A 1 618 ? 24.425 -16.936 32.039 1.00 70.94 618 ASP A CA 1
ATOM 4700 C C . ASP A 1 618 ? 24.547 -15.527 32.660 1.00 70.94 618 ASP A C 1
ATOM 4702 O O . ASP A 1 618 ? 23.868 -15.238 33.650 1.00 70.94 618 ASP A O 1
ATOM 4706 N N . GLY A 1 619 ? 25.366 -14.641 32.082 1.00 77.50 619 GLY A N 1
ATOM 4707 C CA . GLY A 1 619 ? 25.685 -13.324 32.643 1.00 77.50 619 GLY A CA 1
ATOM 4708 C C . GLY A 1 619 ? 26.804 -13.344 33.694 1.00 77.50 619 GLY A C 1
ATOM 4709 O O . GLY A 1 619 ? 27.040 -12.321 34.345 1.00 77.50 619 GLY A O 1
ATOM 4710 N N . LEU A 1 620 ? 27.482 -14.486 33.873 1.00 82.75 620 LEU A N 1
ATOM 4711 C CA . LEU A 1 620 ? 28.691 -14.612 34.689 1.00 82.75 620 LEU A CA 1
ATOM 4712 C C . LEU A 1 620 ? 29.933 -14.159 33.912 1.00 82.75 620 LEU A C 1
ATOM 4714 O O . LEU A 1 620 ? 30.013 -14.280 32.688 1.00 82.75 620 LEU A O 1
ATOM 4718 N N . VAL A 1 621 ? 30.921 -13.688 34.668 1.00 85.88 621 VAL A N 1
ATOM 4719 C CA . VAL A 1 621 ? 32.311 -13.483 34.263 1.00 85.88 621 VAL A CA 1
ATOM 4720 C C . VAL A 1 621 ? 33.191 -14.298 35.204 1.00 85.88 621 VAL A C 1
ATOM 4722 O O . VAL A 1 621 ? 33.082 -14.162 36.426 1.00 85.88 621 VAL A O 1
ATOM 4725 N N . CYS A 1 622 ? 34.066 -15.124 34.640 1.00 84.12 622 CYS A N 1
ATOM 4726 C CA . CYS A 1 622 ? 35.000 -15.973 35.373 1.00 84.12 622 CYS A CA 1
ATOM 4727 C C . CYS A 1 622 ? 36.447 -15.597 35.018 1.00 84.12 622 CYS A C 1
ATOM 4729 O O . CYS A 1 622 ? 36.773 -15.333 33.860 1.00 84.12 622 CYS A O 1
ATOM 4731 N N . GLN A 1 623 ? 37.313 -15.573 36.031 1.00 85.94 623 GLN A N 1
ATOM 4732 C CA . GLN A 1 623 ? 38.747 -15.309 35.924 1.00 85.94 623 GLN A CA 1
ATOM 4733 C C . GLN A 1 623 ? 39.524 -16.589 36.230 1.00 85.94 623 GLN A C 1
ATOM 4735 O O . GLN A 1 623 ? 39.400 -17.133 37.329 1.00 85.94 623 GLN A O 1
ATOM 4740 N N . TRP A 1 624 ? 40.368 -17.029 35.303 1.00 83.69 624 TRP A N 1
ATOM 4741 C CA . TRP A 1 624 ? 41.126 -18.274 35.390 1.00 83.69 624 TRP A CA 1
ATOM 4742 C C . TRP A 1 624 ? 42.630 -17.995 35.364 1.00 83.69 624 TRP A C 1
ATOM 4744 O O . TRP A 1 624 ? 43.129 -17.330 34.458 1.00 83.69 624 TRP A O 1
ATOM 4754 N N . ASP A 1 625 ? 43.354 -18.528 36.343 1.00 81.94 625 ASP A N 1
ATOM 4755 C CA . ASP A 1 625 ? 44.816 -18.562 36.350 1.00 81.94 625 ASP A CA 1
ATOM 4756 C C . ASP A 1 625 ? 45.295 -19.714 35.455 1.00 81.94 625 ASP A C 1
ATOM 4758 O O . ASP A 1 625 ? 44.900 -20.873 35.646 1.00 81.94 625 ASP A O 1
ATOM 4762 N N . ILE A 1 626 ? 46.124 -19.365 34.467 1.00 80.25 626 ILE A N 1
ATOM 4763 C CA . ILE A 1 626 ? 46.706 -20.283 33.480 1.00 80.25 626 ILE A CA 1
ATOM 4764 C C . ILE A 1 626 ? 48.246 -20.230 33.450 1.00 80.25 626 ILE A C 1
ATOM 4766 O O . ILE A 1 626 ? 48.860 -20.810 32.560 1.00 80.25 626 ILE A O 1
ATOM 4770 N N . THR A 1 627 ? 48.880 -19.599 34.449 1.00 75.12 627 THR A N 1
ATOM 4771 C CA . THR A 1 627 ? 50.351 -19.471 34.583 1.00 75.12 627 THR A CA 1
ATOM 4772 C C . THR A 1 627 ? 51.111 -20.794 34.588 1.00 75.12 627 THR A C 1
ATOM 4774 O O . THR A 1 627 ? 52.191 -20.918 34.022 1.00 75.12 627 THR A O 1
ATOM 4777 N N . SER A 1 628 ? 50.561 -21.777 35.297 1.00 66.25 628 SER A N 1
ATOM 4778 C CA . SER A 1 628 ? 51.222 -23.022 35.706 1.00 66.25 628 SER A CA 1
ATOM 4779 C C . SER A 1 628 ? 50.496 -24.234 35.114 1.00 66.25 628 SER A C 1
ATOM 4781 O O . SER A 1 628 ? 50.199 -25.231 35.781 1.00 66.25 628 SER A O 1
ATOM 4783 N N . LEU A 1 629 ? 50.133 -24.097 33.838 1.00 65.00 629 LEU A N 1
ATOM 4784 C CA . LEU A 1 629 ? 49.269 -25.019 33.114 1.00 65.00 629 LEU A CA 1
ATOM 4785 C C . LEU A 1 629 ? 50.094 -26.070 32.346 1.00 65.00 629 LEU A C 1
ATOM 4787 O O . LEU A 1 629 ? 50.237 -26.008 31.124 1.00 65.00 629 LEU A O 1
ATOM 4791 N N . ASP A 1 630 ? 50.667 -27.036 33.062 1.00 58.25 630 ASP A N 1
ATOM 4792 C CA . ASP A 1 630 ? 51.273 -28.233 32.456 1.00 58.25 630 ASP A CA 1
ATOM 4793 C C . ASP A 1 630 ? 50.237 -29.099 31.712 1.00 58.25 630 ASP A C 1
ATOM 4795 O O . ASP A 1 630 ? 49.033 -28.957 31.922 1.00 58.25 630 ASP A O 1
ATOM 4799 N N . ARG A 1 631 ? 50.696 -30.062 30.891 1.00 47.41 631 ARG A N 1
ATOM 4800 C CA . ARG A 1 631 ? 49.837 -30.974 30.089 1.00 47.41 631 ARG A CA 1
ATOM 4801 C C . ARG A 1 631 ? 48.802 -31.783 30.897 1.00 47.41 631 ARG A C 1
ATOM 4803 O O . ARG A 1 631 ? 47.923 -32.390 30.302 1.00 47.41 631 ARG A O 1
ATOM 4810 N N . TYR A 1 632 ? 48.918 -31.808 32.226 1.00 46.44 632 TYR A N 1
ATOM 4811 C CA . TYR A 1 632 ? 48.041 -32.532 33.155 1.00 46.44 632 TYR A CA 1
ATOM 4812 C C . TYR A 1 632 ? 47.373 -31.604 34.195 1.00 46.44 632 TYR A C 1
ATOM 4814 O O . TYR A 1 632 ? 46.883 -32.072 35.220 1.00 46.44 632 TYR A O 1
ATOM 4822 N N . SER A 1 633 ? 47.398 -30.285 33.973 1.00 55.09 633 SER A N 1
ATOM 4823 C CA . SER A 1 633 ? 46.928 -29.257 34.911 1.00 55.09 633 SER A CA 1
ATOM 4824 C C . SER A 1 633 ? 45.704 -28.535 34.339 1.00 55.09 633 SER A C 1
ATOM 4826 O O . SER A 1 633 ? 45.788 -27.906 33.288 1.00 55.09 633 SER A O 1
ATOM 4828 N N . SER A 1 634 ? 44.559 -28.611 35.022 1.00 61.91 634 SER A N 1
ATOM 4829 C CA . SER A 1 634 ? 43.341 -27.867 34.666 1.00 61.91 634 SER A CA 1
ATOM 4830 C C . SER A 1 634 ? 43.422 -26.397 35.116 1.00 61.91 634 SER A C 1
ATOM 4832 O O . SER A 1 634 ? 43.959 -26.138 36.201 1.00 61.91 634 SER A O 1
ATOM 4834 N N . PRO A 1 635 ? 42.845 -25.433 34.372 1.00 71.31 635 PRO A N 1
ATOM 4835 C CA . PRO A 1 635 ? 42.929 -24.014 34.717 1.00 71.31 635 PRO A CA 1
ATOM 4836 C C . PRO A 1 635 ? 42.201 -23.708 36.029 1.00 71.31 635 PRO A C 1
ATOM 4838 O O . PRO A 1 635 ? 41.125 -24.241 36.311 1.00 71.31 635 PRO A O 1
ATOM 4841 N N . LYS A 1 636 ? 42.785 -22.837 36.857 1.00 72.69 636 LYS A N 1
ATOM 4842 C CA . LYS A 1 636 ? 42.297 -22.591 38.222 1.00 72.69 636 LYS A CA 1
ATOM 4843 C C . LYS A 1 636 ? 41.378 -21.376 38.249 1.00 72.69 636 LYS A C 1
ATOM 4845 O O . LYS A 1 636 ? 41.834 -20.253 38.059 1.00 72.69 636 LYS A O 1
ATOM 4850 N N . LEU A 1 637 ? 40.094 -21.581 38.545 1.00 77.50 637 LEU A N 1
ATOM 4851 C CA . LEU A 1 637 ? 39.139 -20.486 38.745 1.00 77.50 637 LEU A CA 1
ATOM 4852 C C . LEU A 1 637 ? 39.553 -19.635 39.957 1.00 77.50 637 LEU A C 1
ATOM 4854 O O . LEU A 1 637 ? 39.447 -20.083 41.101 1.00 77.50 637 LEU A O 1
ATOM 4858 N N . VAL A 1 638 ? 40.017 -18.410 39.707 1.00 78.19 638 VAL A N 1
ATOM 4859 C CA . VAL A 1 638 ? 40.449 -17.419 40.708 1.00 78.19 638 VAL A CA 1
ATOM 4860 C C . VAL A 1 638 ? 39.245 -16.700 41.303 1.00 78.19 638 VAL A C 1
ATOM 4862 O O . VAL A 1 638 ? 39.134 -16.572 42.524 1.00 78.19 638 VAL A O 1
ATOM 4865 N N . GLN A 1 639 ? 38.332 -16.246 40.444 1.00 75.62 639 GLN A N 1
ATOM 4866 C CA . GLN A 1 639 ? 37.172 -15.458 40.837 1.00 75.62 639 GLN A CA 1
ATOM 4867 C C . GLN A 1 639 ? 36.025 -15.620 39.836 1.00 75.62 639 GLN A C 1
ATOM 4869 O O . GLN A 1 639 ? 36.242 -15.848 38.649 1.00 75.62 639 GLN A O 1
ATOM 4874 N N . SER A 1 640 ? 34.802 -15.468 40.332 1.00 78.81 640 SER A N 1
ATOM 4875 C CA . SER A 1 640 ? 33.563 -15.419 39.561 1.00 78.81 640 SER A CA 1
ATOM 4876 C C . SER A 1 640 ? 32.747 -14.206 40.011 1.00 78.81 640 SER A C 1
ATOM 4878 O O . SER A 1 640 ? 32.711 -13.896 41.205 1.00 78.81 640 SER A O 1
ATOM 4880 N N . ALA A 1 641 ? 32.078 -13.527 39.086 1.00 77.06 641 ALA A N 1
ATOM 4881 C CA . ALA A 1 641 ? 31.151 -12.436 39.380 1.00 77.06 641 ALA A CA 1
ATOM 4882 C C . ALA A 1 641 ? 29.999 -12.432 38.370 1.00 77.06 641 ALA A C 1
ATOM 4884 O O . ALA A 1 641 ? 30.182 -12.836 37.226 1.00 77.06 641 ALA A O 1
ATOM 4885 N N . ARG A 1 642 ? 28.816 -11.943 38.765 1.00 77.50 642 ARG A N 1
ATOM 4886 C CA . ARG A 1 642 ? 27.629 -11.884 37.894 1.00 77.50 642 ARG A CA 1
ATOM 4887 C C . ARG A 1 642 ? 27.207 -10.438 37.595 1.00 77.50 642 ARG A C 1
ATOM 4889 O O . ARG A 1 642 ? 26.228 -9.962 38.171 1.00 77.50 642 ARG A O 1
ATOM 4896 N N . PRO A 1 643 ? 27.948 -9.702 36.741 1.00 76.31 643 PRO A N 1
ATOM 4897 C CA . PRO A 1 643 ? 27.643 -8.301 36.447 1.00 76.31 643 PRO A CA 1
ATOM 4898 C C . PRO A 1 643 ? 26.302 -8.119 35.719 1.00 76.31 643 PRO A C 1
ATOM 4900 O O . PRO A 1 643 ? 25.629 -7.104 35.920 1.00 76.31 643 PRO A O 1
ATOM 4903 N N . HIS A 1 644 ? 25.892 -9.082 34.889 1.00 80.00 644 HIS A N 1
ATOM 4904 C CA . HIS A 1 644 ? 24.724 -8.970 34.012 1.00 80.00 644 HIS A CA 1
ATOM 4905 C C . HIS A 1 644 ? 23.631 -9.984 34.352 1.00 80.00 644 HIS A C 1
ATOM 4907 O O . HIS A 1 644 ? 23.890 -11.056 34.901 1.00 80.00 644 HIS A O 1
ATOM 4913 N N . ARG A 1 645 ? 22.379 -9.634 34.028 1.00 76.12 645 ARG A N 1
ATOM 4914 C CA . ARG A 1 645 ? 21.222 -10.533 34.229 1.00 76.12 645 ARG A CA 1
ATOM 4915 C C . ARG A 1 645 ? 20.952 -11.439 33.030 1.00 76.12 645 ARG A C 1
ATOM 4917 O O . ARG A 1 645 ? 20.414 -12.527 33.208 1.00 76.12 645 ARG A O 1
ATOM 4924 N N . ASN A 1 646 ? 21.327 -10.977 31.840 1.00 81.19 646 ASN A N 1
ATOM 4925 C CA . ASN A 1 646 ? 21.160 -11.675 30.570 1.00 81.19 646 ASN A CA 1
ATOM 4926 C C . ASN A 1 646 ? 22.529 -11.972 29.934 1.00 81.19 646 ASN A C 1
ATOM 4928 O O . ASN A 1 646 ? 23.575 -11.602 30.470 1.00 81.19 646 ASN A O 1
ATOM 4932 N N . TRP A 1 647 ? 22.511 -12.616 28.764 1.00 87.19 647 TRP A N 1
ATOM 4933 C CA . TRP A 1 647 ? 23.705 -13.045 28.038 1.00 87.19 647 TRP A CA 1
ATOM 4934 C C . TRP A 1 647 ? 24.662 -11.873 27.814 1.00 87.19 647 TRP A C 1
ATOM 4936 O O . TRP A 1 647 ? 24.243 -10.832 27.295 1.00 87.19 647 TRP A O 1
ATOM 4946 N N . ILE A 1 648 ? 25.929 -12.053 28.188 1.00 90.44 648 ILE A N 1
ATOM 4947 C CA . ILE A 1 648 ? 27.017 -11.168 27.765 1.00 90.44 648 ILE A CA 1
ATOM 4948 C C . ILE A 1 648 ? 27.331 -11.502 26.304 1.00 90.44 648 ILE A C 1
ATOM 4950 O O . ILE A 1 648 ? 27.338 -12.678 25.938 1.00 90.44 648 ILE A O 1
ATOM 4954 N N . TRP A 1 649 ? 27.555 -10.492 25.466 1.00 90.94 649 TRP A N 1
ATOM 4955 C CA . TRP A 1 649 ? 27.893 -10.694 24.052 1.00 90.94 649 TRP A CA 1
ATOM 4956 C C . TRP A 1 649 ? 29.382 -10.548 23.770 1.00 90.94 649 TRP A C 1
ATOM 4958 O O . TRP A 1 649 ? 29.924 -11.352 23.021 1.00 90.94 649 TRP A O 1
ATOM 4968 N N . ASP A 1 650 ? 30.034 -9.560 24.380 1.00 90.88 650 ASP A N 1
ATOM 4969 C CA . ASP A 1 650 ? 31.460 -9.298 24.202 1.00 90.88 650 ASP A CA 1
ATOM 4970 C C . ASP A 1 650 ? 32.086 -8.742 25.493 1.00 90.88 650 ASP A C 1
ATOM 4972 O O . ASP A 1 650 ? 31.407 -8.264 26.411 1.00 90.88 650 ASP A O 1
ATOM 4976 N N . MET A 1 651 ? 33.410 -8.839 25.554 1.00 91.31 651 MET A N 1
ATOM 4977 C CA . MET A 1 651 ? 34.262 -8.449 26.665 1.00 91.31 651 MET A CA 1
ATOM 4978 C C . MET A 1 651 ? 35.521 -7.764 26.130 1.00 91.31 651 MET A C 1
ATOM 4980 O O . MET A 1 651 ? 36.229 -8.333 25.299 1.00 91.31 651 MET A O 1
ATOM 4984 N N . ALA A 1 652 ? 35.861 -6.599 26.680 1.00 89.81 652 ALA A N 1
ATOM 4985 C CA . ALA A 1 652 ? 37.094 -5.880 26.380 1.00 89.81 652 ALA A CA 1
ATOM 4986 C C . ALA A 1 652 ? 37.951 -5.674 27.640 1.00 89.81 652 ALA A C 1
ATOM 4988 O O . ALA A 1 652 ? 37.431 -5.395 28.721 1.00 89.81 652 ALA A O 1
ATOM 4989 N N . LEU A 1 653 ? 39.277 -5.774 27.496 1.00 87.50 653 LEU A N 1
ATOM 4990 C CA . LEU A 1 653 ? 40.236 -5.473 28.563 1.00 87.50 653 LEU A CA 1
ATOM 4991 C C . LEU A 1 653 ? 40.752 -4.036 28.420 1.00 87.50 653 LEU A C 1
ATOM 4993 O O . LEU A 1 653 ? 41.017 -3.554 27.315 1.00 87.50 653 LEU A O 1
ATOM 4997 N N . CYS A 1 654 ? 40.862 -3.340 29.547 1.00 82.12 654 CYS A N 1
ATOM 4998 C CA . CYS A 1 654 ? 41.166 -1.914 29.620 1.00 82.12 654 CYS A CA 1
ATOM 4999 C C . CYS A 1 654 ? 42.201 -1.642 30.720 1.00 82.12 654 CYS A C 1
ATOM 5001 O O . CYS A 1 654 ? 42.355 -2.449 31.635 1.00 82.12 654 CYS A O 1
ATOM 5003 N N . ARG A 1 655 ? 42.886 -0.488 30.654 1.00 74.06 655 ARG A N 1
ATOM 5004 C CA . ARG A 1 655 ? 43.857 -0.027 31.675 1.00 74.06 655 ARG A CA 1
ATOM 5005 C C . ARG A 1 655 ? 44.909 -1.081 32.048 1.00 74.06 655 ARG A C 1
ATOM 5007 O O . ARG A 1 655 ? 44.937 -1.558 33.174 1.00 74.06 655 ARG A O 1
ATOM 5014 N N . GLY A 1 656 ? 45.742 -1.498 31.094 1.00 68.06 656 GLY A N 1
ATOM 5015 C CA . GLY A 1 656 ? 46.767 -2.514 31.378 1.00 68.06 656 GLY A CA 1
ATOM 5016 C C . GLY A 1 656 ? 46.187 -3.849 31.869 1.00 68.06 656 GLY A C 1
ATOM 5017 O O . GLY A 1 656 ? 46.856 -4.566 32.599 1.00 68.06 656 GLY A O 1
ATOM 5018 N N . HIS A 1 657 ? 44.958 -4.172 31.447 1.00 71.31 657 HIS A N 1
ATOM 5019 C CA . HIS A 1 657 ? 44.174 -5.354 31.823 1.00 71.31 657 HIS A CA 1
ATOM 5020 C C . HIS A 1 657 ? 43.595 -5.366 33.260 1.00 71.31 657 HIS A C 1
ATOM 5022 O O . HIS A 1 657 ? 42.969 -6.353 33.634 1.00 71.31 657 HIS A O 1
ATOM 5028 N N . GLU A 1 658 ? 43.702 -4.280 34.039 1.00 75.12 658 GLU A N 1
ATOM 5029 C CA . GLU A 1 658 ? 43.121 -4.186 35.396 1.00 75.12 658 GLU A CA 1
ATOM 5030 C C . GLU A 1 658 ? 41.579 -4.127 35.415 1.00 75.12 658 GLU A C 1
ATOM 5032 O O . GLU A 1 658 ? 40.934 -4.603 36.357 1.00 75.12 658 GLU A O 1
ATOM 5037 N N . THR A 1 659 ? 40.980 -3.513 34.386 1.00 83.31 659 THR A N 1
ATOM 5038 C CA . THR A 1 659 ? 39.526 -3.337 34.252 1.00 83.31 659 THR A CA 1
ATOM 5039 C C . THR A 1 659 ? 39.006 -4.166 33.081 1.00 83.31 659 THR A C 1
ATOM 5041 O O . THR A 1 659 ? 39.391 -3.945 31.930 1.00 83.31 659 THR A O 1
ATOM 5044 N N . VAL A 1 660 ? 38.068 -5.068 33.362 1.00 87.50 660 VAL A N 1
ATOM 5045 C CA . VAL A 1 660 ? 37.271 -5.786 32.361 1.00 87.50 660 VAL A CA 1
ATOM 5046 C C . VAL A 1 660 ? 35.988 -4.995 32.106 1.00 87.50 660 VAL A C 1
ATOM 5048 O O . VAL A 1 660 ? 35.352 -4.529 33.051 1.00 87.50 660 VAL A O 1
ATOM 5051 N N . VAL A 1 661 ? 35.584 -4.846 30.846 1.00 90.38 661 VAL A N 1
ATOM 5052 C CA . VAL A 1 661 ? 34.306 -4.228 30.462 1.00 90.38 661 VAL A CA 1
ATOM 5053 C C . VAL A 1 661 ? 33.474 -5.240 29.682 1.00 90.38 661 VAL A C 1
ATOM 5055 O O . VAL A 1 661 ? 33.991 -5.875 28.765 1.00 90.38 661 VAL A O 1
ATOM 5058 N N . THR A 1 662 ? 32.199 -5.395 30.042 1.00 92.44 662 THR A N 1
ATOM 5059 C CA . THR A 1 662 ? 31.253 -6.333 29.415 1.00 92.44 662 THR A CA 1
ATOM 5060 C C . THR A 1 662 ? 30.008 -5.627 28.897 1.00 92.44 662 THR A C 1
ATOM 5062 O O . THR A 1 662 ? 29.576 -4.608 29.445 1.00 92.44 662 THR A O 1
ATOM 5065 N N . CYS A 1 663 ? 29.419 -6.182 27.838 1.00 93.19 663 CYS A N 1
ATOM 5066 C CA . CYS A 1 663 ? 28.171 -5.712 27.242 1.00 93.19 663 CYS A CA 1
ATOM 5067 C C . CYS A 1 663 ? 27.148 -6.853 27.129 1.00 93.19 663 CYS A C 1
ATOM 5069 O O . CYS A 1 663 ? 27.525 -8.016 26.985 1.00 93.19 663 CYS A O 1
ATOM 5071 N N . SER A 1 664 ? 25.851 -6.550 27.241 1.00 92.94 664 SER A N 1
ATOM 5072 C CA . SER A 1 664 ? 24.828 -7.588 27.432 1.00 92.94 664 SER A CA 1
ATOM 5073 C C . SER A 1 664 ? 23.490 -7.305 26.745 1.00 92.94 664 SER A C 1
ATOM 5075 O O . SER A 1 664 ? 23.130 -6.173 26.412 1.00 92.94 664 SER A O 1
ATOM 5077 N N . SER A 1 665 ? 22.700 -8.375 26.626 1.00 91.00 665 SER A N 1
ATOM 5078 C CA . SER A 1 665 ? 21.265 -8.349 26.309 1.00 91.00 665 SER A CA 1
ATOM 5079 C C . SER A 1 665 ? 20.386 -7.799 27.451 1.00 91.00 665 SER A C 1
ATOM 5081 O O . SER A 1 665 ? 19.164 -7.898 27.387 1.00 91.00 665 SER A O 1
ATOM 5083 N N . ASP A 1 666 ? 20.965 -7.265 28.533 1.00 87.94 666 ASP A N 1
ATOM 5084 C CA . ASP A 1 666 ? 20.261 -6.372 29.474 1.00 87.94 666 ASP A CA 1
ATOM 5085 C C . ASP A 1 666 ? 20.395 -4.877 29.099 1.00 87.94 666 ASP A C 1
ATOM 5087 O O . ASP A 1 666 ? 19.971 -4.002 29.852 1.00 87.94 666 ASP A O 1
ATOM 5091 N N . CYS A 1 667 ? 20.935 -4.598 27.903 1.00 90.50 667 CYS A N 1
ATOM 5092 C CA . CYS A 1 667 ? 21.159 -3.277 27.299 1.00 90.50 667 CYS A CA 1
ATOM 5093 C C . CYS A 1 667 ? 22.164 -2.380 28.046 1.00 90.50 667 CYS A C 1
ATOM 5095 O O . CYS A 1 667 ? 22.313 -1.209 27.689 1.00 90.50 667 CYS A O 1
ATOM 5097 N N . THR A 1 668 ? 22.868 -2.904 29.054 1.00 90.38 668 THR A N 1
ATOM 5098 C CA . THR A 1 668 ? 23.883 -2.160 29.815 1.00 90.38 668 THR A CA 1
ATOM 5099 C C . THR A 1 668 ? 25.310 -2.496 29.378 1.00 90.38 668 THR A C 1
ATOM 5101 O O . THR A 1 668 ? 25.594 -3.578 28.854 1.00 90.38 668 THR A O 1
ATOM 5104 N N . VAL A 1 669 ? 26.221 -1.558 29.636 1.00 91.50 669 VAL A N 1
ATOM 5105 C CA . VAL A 1 669 ? 27.673 -1.753 29.592 1.00 91.50 669 VAL A CA 1
ATOM 5106 C C . VAL A 1 669 ? 28.209 -1.570 31.009 1.00 91.50 669 VAL A C 1
ATOM 5108 O O . VAL A 1 669 ? 27.920 -0.564 31.666 1.00 91.50 669 VAL A O 1
ATOM 5111 N N . LYS A 1 670 ? 28.977 -2.543 31.505 1.00 89.94 670 LYS A N 1
ATOM 5112 C CA . LYS A 1 670 ? 29.478 -2.558 32.887 1.00 89.94 670 LYS A CA 1
ATOM 5113 C C . LYS A 1 670 ? 30.979 -2.767 32.934 1.00 89.94 670 LYS A C 1
ATOM 5115 O O . LYS A 1 670 ? 31.534 -3.497 32.120 1.00 89.94 670 LYS A O 1
ATOM 5120 N N . ALA A 1 671 ? 31.615 -2.141 33.914 1.00 88.00 671 ALA A N 1
ATOM 5121 C CA . ALA A 1 671 ? 33.021 -2.323 34.231 1.00 88.00 671 ALA A CA 1
ATOM 5122 C C . ALA A 1 671 ? 33.169 -3.125 35.528 1.00 88.00 671 ALA A C 1
ATOM 5124 O O . ALA A 1 671 ? 32.406 -2.950 36.480 1.00 88.00 671 ALA A O 1
ATOM 5125 N N . TRP A 1 672 ? 34.173 -3.990 35.568 1.00 82.31 672 TRP A N 1
ATOM 5126 C CA . TRP A 1 672 ? 34.511 -4.859 36.688 1.00 82.31 672 TRP A CA 1
ATOM 5127 C C . TRP A 1 672 ? 36.031 -4.838 36.879 1.00 82.31 672 TRP A C 1
ATOM 5129 O O . TRP A 1 672 ? 36.786 -4.978 35.917 1.00 82.31 672 TRP A O 1
ATOM 5139 N N . ASN A 1 673 ? 36.486 -4.621 38.114 1.00 75.31 673 ASN A N 1
ATOM 5140 C CA . ASN A 1 673 ? 37.911 -4.567 38.446 1.00 75.31 673 ASN A CA 1
ATOM 5141 C C . ASN A 1 673 ? 38.312 -5.852 39.175 1.00 75.31 673 ASN A C 1
ATOM 5143 O O . ASN A 1 673 ? 37.781 -6.134 40.251 1.00 75.31 673 ASN A O 1
ATOM 5147 N N . ALA A 1 674 ? 39.294 -6.578 38.638 1.00 60.34 674 ALA A N 1
ATOM 5148 C CA . ALA A 1 674 ? 39.720 -7.870 39.187 1.00 60.34 674 ALA A CA 1
ATOM 5149 C C . ALA A 1 674 ? 40.318 -7.777 40.609 1.00 60.34 674 ALA A C 1
ATOM 5151 O O . ALA A 1 674 ? 40.330 -8.756 41.345 1.00 60.34 674 ALA A O 1
ATOM 5152 N N . GLY A 1 675 ? 40.807 -6.600 41.017 1.00 57.78 675 GLY A N 1
ATOM 5153 C CA . GLY A 1 675 ? 41.493 -6.406 42.300 1.00 57.78 675 GLY A CA 1
ATOM 5154 C C . GLY A 1 675 ? 40.637 -5.954 43.493 1.00 57.78 675 GLY A C 1
ATOM 5155 O O . GLY A 1 675 ? 41.201 -5.784 44.570 1.00 57.78 675 GLY A O 1
ATOM 5156 N N . VAL A 1 676 ? 39.327 -5.688 43.340 1.00 56.91 676 VAL A N 1
ATOM 5157 C CA . VAL A 1 676 ? 38.512 -5.041 44.403 1.00 56.91 676 VAL A CA 1
ATOM 5158 C C . VAL A 1 676 ? 37.139 -5.701 44.589 1.00 56.91 676 VAL A C 1
ATOM 5160 O O . VAL A 1 676 ? 36.146 -5.307 43.967 1.00 56.91 676 VAL A O 1
ATOM 5163 N N . ASP A 1 677 ? 37.095 -6.710 45.467 1.00 53.28 677 ASP A N 1
ATOM 5164 C CA . ASP A 1 677 ? 35.898 -7.412 45.977 1.00 53.28 677 ASP A CA 1
ATOM 5165 C C . ASP A 1 677 ? 34.877 -7.870 44.912 1.00 53.28 677 ASP A C 1
ATOM 5167 O O . ASP A 1 677 ? 33.699 -8.079 45.195 1.00 53.28 677 ASP A O 1
ATOM 5171 N N . GLY A 1 678 ? 35.316 -8.030 43.657 1.00 54.53 678 GLY A N 1
ATOM 5172 C CA . GLY A 1 678 ? 34.458 -8.406 42.527 1.00 54.53 678 GLY A CA 1
ATOM 5173 C C . GLY A 1 678 ? 33.386 -7.374 42.164 1.00 54.53 678 GLY A C 1
ATOM 5174 O O . GLY A 1 678 ? 32.420 -7.713 41.479 1.00 54.53 678 GLY A O 1
ATOM 5175 N N . SER A 1 679 ? 33.526 -6.132 42.632 1.00 62.69 679 SER A N 1
ATOM 5176 C CA . SER A 1 679 ? 32.503 -5.096 42.486 1.00 62.69 679 SER A CA 1
ATOM 5177 C C . SER A 1 679 ? 32.403 -4.570 41.044 1.00 62.69 679 SER A C 1
ATOM 5179 O O . SER A 1 679 ? 33.309 -3.920 40.522 1.00 62.69 679 SER A O 1
ATOM 5181 N N . SER A 1 680 ? 31.272 -4.846 40.385 1.00 75.75 680 SER A N 1
ATOM 5182 C CA . SER A 1 680 ? 30.934 -4.287 39.069 1.00 75.75 680 SER A CA 1
ATOM 5183 C C . SER A 1 680 ? 30.152 -2.978 39.194 1.00 75.75 680 SER A C 1
ATOM 5185 O O . SER A 1 680 ? 29.204 -2.912 39.980 1.00 75.75 680 SER A O 1
ATOM 5187 N N . TYR A 1 681 ? 30.462 -1.986 38.361 1.00 82.12 681 TYR A N 1
ATOM 5188 C CA . TYR A 1 681 ? 29.697 -0.742 38.235 1.00 82.12 681 TYR A CA 1
ATOM 5189 C C . TYR A 1 681 ? 29.195 -0.526 36.803 1.00 82.12 681 TYR A C 1
ATOM 5191 O O . TYR A 1 681 ? 29.785 -1.001 35.833 1.00 82.12 681 TYR A O 1
ATOM 5199 N N . GLU A 1 682 ? 28.072 0.175 36.671 1.00 86.19 682 GLU A N 1
ATOM 5200 C CA . GLU A 1 682 ? 27.467 0.498 35.377 1.00 86.19 682 GLU A CA 1
ATOM 5201 C C . GLU A 1 682 ? 28.157 1.718 34.760 1.00 86.19 682 GLU A C 1
ATOM 5203 O O . GLU A 1 682 ? 28.313 2.745 35.425 1.00 86.19 682 GLU A O 1
ATOM 5208 N N . LEU A 1 683 ? 28.600 1.594 33.505 1.00 84.81 683 LEU A N 1
ATOM 5209 C CA . LEU A 1 683 ? 29.118 2.715 32.711 1.00 84.81 683 LEU A CA 1
ATOM 5210 C C . LEU A 1 683 ? 27.965 3.466 32.034 1.00 84.81 683 LEU A C 1
ATOM 5212 O O . LEU A 1 683 ? 27.985 4.690 31.950 1.00 84.81 683 LEU A O 1
ATOM 5216 N N . GLY A 1 684 ? 26.943 2.731 31.596 1.00 86.31 684 GLY A N 1
ATOM 5217 C CA . GLY A 1 684 ? 25.699 3.277 31.070 1.00 86.31 684 GLY A CA 1
ATOM 5218 C C . GLY A 1 684 ? 24.908 2.245 30.271 1.00 86.31 684 GLY A C 1
ATOM 5219 O O . GLY A 1 684 ? 25.211 1.048 30.292 1.00 86.31 684 GLY A O 1
ATOM 5220 N N . ALA A 1 685 ? 23.887 2.715 29.554 1.00 89.00 685 ALA A N 1
ATOM 5221 C CA . ALA A 1 685 ? 22.943 1.861 28.840 1.00 89.00 685 ALA A CA 1
ATOM 5222 C C . ALA A 1 685 ? 22.554 2.395 27.451 1.00 89.00 685 ALA A C 1
ATOM 5224 O O . ALA A 1 685 ? 22.544 3.603 2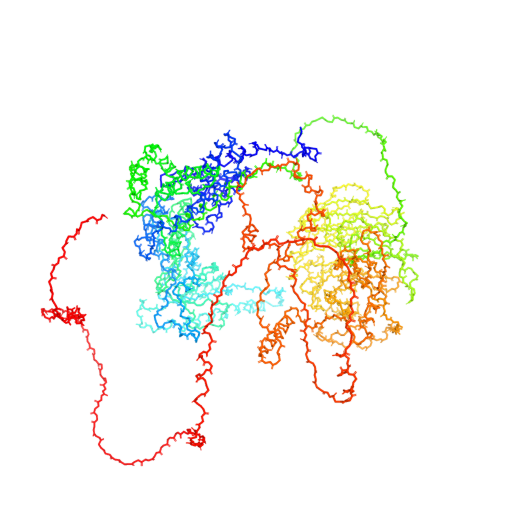7.190 1.00 89.00 685 ALA A O 1
ATOM 5225 N N . HIS A 1 686 ? 22.183 1.457 26.584 1.00 91.12 686 HIS A N 1
ATOM 5226 C CA . HIS A 1 686 ? 21.637 1.675 25.246 1.00 91.12 686 HIS A CA 1
ATOM 5227 C C . HIS A 1 686 ? 20.101 1.536 25.227 1.00 91.12 686 HIS A C 1
ATOM 5229 O O . HIS A 1 686 ? 19.455 1.234 26.237 1.00 91.12 686 HIS A O 1
ATOM 5235 N N . GLY A 1 687 ? 19.494 1.798 24.069 1.00 87.12 687 GLY A N 1
ATOM 5236 C CA . GLY A 1 687 ? 18.078 1.543 23.804 1.00 87.12 687 GLY A CA 1
ATOM 5237 C C . GLY A 1 687 ? 17.747 0.063 23.584 1.00 87.12 687 GLY A C 1
ATOM 5238 O O . GLY A 1 687 ? 16.621 -0.339 23.863 1.00 87.12 687 GLY A O 1
ATOM 5239 N N . ASP A 1 688 ? 18.721 -0.728 23.131 1.00 92.44 688 ASP A N 1
ATOM 5240 C CA . ASP A 1 688 ? 18.591 -2.139 22.739 1.00 92.44 688 ASP A CA 1
ATOM 5241 C C . ASP A 1 688 ? 19.902 -2.905 23.044 1.00 92.44 688 ASP A C 1
ATOM 5243 O O . ASP A 1 688 ? 20.878 -2.309 23.518 1.00 92.44 688 ASP A O 1
ATOM 5247 N N . PHE A 1 689 ? 19.946 -4.218 22.796 1.00 93.88 689 PHE A N 1
ATOM 5248 C CA . PHE A 1 689 ? 21.072 -5.094 23.133 1.00 93.88 689 PHE A CA 1
ATOM 5249 C C . PHE A 1 689 ? 22.408 -4.545 22.617 1.00 93.88 689 PHE A C 1
ATOM 5251 O O . PHE A 1 689 ? 22.543 -4.172 21.448 1.00 93.88 689 PHE A O 1
ATOM 5258 N N . VAL A 1 690 ? 23.418 -4.531 23.486 1.00 94.38 690 VAL A N 1
ATOM 5259 C CA . VAL A 1 690 ? 24.783 -4.132 23.125 1.00 94.38 690 VAL A CA 1
ATOM 5260 C C . VAL A 1 690 ? 25.536 -5.386 22.693 1.00 94.38 690 VAL A C 1
ATOM 5262 O O . VAL A 1 690 ? 25.581 -6.355 23.449 1.00 94.38 690 VAL A O 1
ATOM 5265 N N . LYS A 1 691 ? 26.064 -5.396 21.465 1.00 92.44 691 LYS A N 1
ATOM 5266 C CA . LYS A 1 691 ? 26.571 -6.608 20.798 1.00 92.44 691 LYS A CA 1
ATOM 5267 C C . LYS A 1 691 ? 28.090 -6.705 20.719 1.00 92.44 691 LYS A C 1
ATOM 5269 O O . LYS A 1 691 ? 28.588 -7.822 20.668 1.00 92.44 691 LYS A O 1
ATOM 5274 N N . ALA A 1 692 ? 28.796 -5.576 20.722 1.00 92.06 692 ALA A N 1
ATOM 5275 C CA . ALA A 1 692 ? 30.253 -5.530 20.620 1.00 92.06 692 ALA A CA 1
ATOM 5276 C C . ALA A 1 692 ? 30.849 -4.364 21.419 1.00 92.06 692 ALA A C 1
ATOM 5278 O O . ALA A 1 692 ? 30.184 -3.343 21.646 1.00 92.06 692 ALA A O 1
ATOM 5279 N N . LEU A 1 693 ? 32.105 -4.531 21.833 1.00 94.06 693 LEU A N 1
ATOM 5280 C CA . LEU A 1 693 ? 32.926 -3.526 22.495 1.00 94.06 693 LEU A CA 1
ATOM 5281 C C . LEU A 1 693 ? 34.251 -3.346 21.749 1.00 94.06 693 LEU A C 1
ATOM 5283 O O . LEU A 1 693 ? 34.823 -4.292 21.221 1.00 94.06 693 LEU A O 1
ATOM 5287 N N . ALA A 1 694 ? 34.798 -2.133 21.776 1.00 90.88 694 ALA A N 1
ATOM 5288 C CA . ALA A 1 694 ? 36.170 -1.891 21.348 1.00 90.88 694 ALA A CA 1
ATOM 5289 C C . ALA A 1 694 ? 36.903 -1.000 22.357 1.00 90.88 694 ALA A C 1
ATOM 5291 O O . ALA A 1 694 ? 36.484 0.118 22.658 1.00 90.88 694 ALA A O 1
ATOM 5292 N N . SER A 1 695 ? 38.010 -1.516 22.887 1.00 86.81 695 SER A N 1
ATOM 5293 C CA . SER A 1 695 ? 38.920 -0.810 23.793 1.00 86.81 695 SER A CA 1
ATOM 5294 C C . SER A 1 695 ? 40.092 -0.253 22.989 1.00 86.81 695 SER A C 1
ATOM 5296 O O . SER A 1 695 ? 40.698 -0.982 22.205 1.00 86.81 695 SER A O 1
ATOM 5298 N N . ALA A 1 696 ? 40.413 1.026 23.181 1.00 82.69 696 ALA A N 1
ATOM 5299 C CA . ALA A 1 696 ? 41.622 1.648 22.648 1.00 82.69 696 ALA A CA 1
ATOM 5300 C C . ALA A 1 696 ? 42.655 1.749 23.787 1.00 82.69 696 ALA A C 1
ATOM 5302 O O . ALA A 1 696 ? 42.464 2.575 24.681 1.00 82.69 696 ALA A O 1
ATOM 5303 N N . PRO A 1 697 ? 43.736 0.941 23.819 1.00 77.94 697 PRO A N 1
ATOM 5304 C CA . PRO A 1 697 ? 44.568 0.806 25.021 1.00 77.94 697 PRO A CA 1
ATOM 5305 C C . PRO A 1 697 ? 45.296 2.077 25.487 1.00 77.94 697 PRO A C 1
ATOM 5307 O O . PRO A 1 697 ? 45.584 2.194 26.677 1.00 77.94 697 PRO A O 1
ATOM 5310 N N . ALA A 1 698 ? 45.576 3.040 24.598 1.00 79.19 698 ALA A N 1
ATOM 5311 C CA . ALA A 1 698 ? 46.117 4.347 24.992 1.00 79.19 698 ALA A CA 1
ATOM 5312 C C . ALA A 1 698 ? 45.037 5.356 25.434 1.00 79.19 698 ALA A C 1
ATOM 5314 O O . ALA A 1 698 ? 45.362 6.424 25.960 1.00 79.19 698 ALA A O 1
ATOM 5315 N N . ALA A 1 699 ? 43.758 5.050 25.208 1.00 75.50 699 ALA A N 1
ATOM 5316 C CA . ALA A 1 699 ? 42.634 5.908 25.541 1.00 75.50 699 ALA A CA 1
ATOM 5317 C C . ALA A 1 699 ? 42.071 5.617 26.944 1.00 75.50 699 ALA A C 1
ATOM 5319 O O . ALA A 1 699 ? 42.310 4.586 27.566 1.00 75.50 699 ALA A O 1
ATOM 5320 N N . SER A 1 700 ? 41.283 6.563 27.457 1.00 81.62 700 SER A N 1
ATOM 5321 C CA . SER A 1 700 ? 40.615 6.456 28.765 1.00 81.62 700 SER A CA 1
ATOM 5322 C C . SER A 1 700 ? 39.278 5.702 28.706 1.00 81.62 700 SER A C 1
ATOM 5324 O O . SER A 1 700 ? 38.573 5.640 29.710 1.00 81.62 700 SER A O 1
ATOM 5326 N N . TRP A 1 701 ? 38.888 5.208 27.529 1.00 87.62 701 TRP A N 1
ATOM 5327 C CA . TRP A 1 701 ? 37.494 4.947 27.186 1.00 87.62 701 TRP A CA 1
ATOM 5328 C C . TRP A 1 701 ? 37.281 3.673 26.371 1.00 87.62 701 TRP A C 1
ATOM 5330 O O . TRP A 1 701 ? 38.212 3.129 25.780 1.00 87.62 701 TRP A O 1
ATOM 5340 N N . VAL A 1 702 ? 36.022 3.236 26.324 1.00 90.44 702 VAL A N 1
ATOM 5341 C CA . VAL A 1 702 ? 35.559 2.070 25.560 1.00 90.44 702 VAL A CA 1
ATOM 5342 C C . VAL A 1 702 ? 34.439 2.480 24.608 1.00 90.44 702 VAL A C 1
ATOM 5344 O O . VAL A 1 702 ? 33.484 3.142 25.018 1.00 90.44 702 VAL A O 1
ATOM 5347 N N . ALA A 1 703 ? 34.561 2.079 23.344 1.00 92.25 703 ALA A N 1
ATOM 5348 C CA . ALA A 1 703 ? 33.494 2.152 22.356 1.00 92.25 703 ALA A CA 1
ATOM 5349 C C . ALA A 1 703 ? 32.555 0.947 22.481 1.00 92.25 703 ALA A C 1
ATOM 5351 O O . ALA A 1 703 ? 32.967 -0.150 22.857 1.00 92.25 703 ALA A O 1
ATOM 5352 N N . SER A 1 704 ? 31.289 1.152 22.134 1.00 94.56 704 SER A N 1
ATOM 5353 C CA . SER A 1 704 ? 30.236 0.140 22.225 1.00 94.56 704 SER A CA 1
ATOM 5354 C C . SER A 1 704 ? 29.257 0.273 21.064 1.00 94.56 704 SER A C 1
ATOM 5356 O O . SER A 1 704 ? 28.884 1.391 20.699 1.00 94.56 704 SER A O 1
ATOM 5358 N N . GLY A 1 705 ? 28.863 -0.865 20.487 1.00 94.44 705 GLY A N 1
ATOM 5359 C CA . GLY A 1 705 ? 27.895 -0.954 19.393 1.00 94.44 705 GLY A CA 1
ATOM 5360 C C . GLY A 1 705 ? 26.642 -1.724 19.806 1.00 94.44 705 GLY A C 1
ATOM 5361 O O . GLY A 1 705 ? 26.733 -2.799 20.405 1.00 94.44 705 GLY A O 1
ATOM 5362 N N . SER A 1 706 ? 25.470 -1.177 19.483 1.00 95.50 706 SER A N 1
ATOM 5363 C CA . SER A 1 706 ? 24.164 -1.747 19.835 1.00 95.50 706 SER A CA 1
ATOM 5364 C C . SER A 1 706 ? 23.260 -1.936 18.617 1.00 95.50 706 SER A C 1
ATOM 5366 O O . SER A 1 706 ? 23.407 -1.288 17.573 1.00 95.50 706 SER A O 1
ATOM 5368 N N . LEU A 1 707 ? 22.270 -2.815 18.781 1.00 95.25 707 LEU A N 1
ATOM 5369 C CA . LEU A 1 707 ? 21.173 -2.987 17.835 1.00 95.25 707 LEU A CA 1
ATOM 5370 C C . LEU A 1 707 ? 20.335 -1.709 17.662 1.00 95.25 707 LEU A C 1
ATOM 5372 O O . LEU A 1 707 ? 19.755 -1.519 16.592 1.00 95.25 707 LEU A O 1
ATOM 5376 N N . ASP A 1 708 ? 20.368 -0.787 18.637 1.00 92.19 708 ASP A N 1
ATOM 5377 C CA . ASP A 1 708 ? 19.716 0.531 18.566 1.00 92.19 708 ASP A CA 1
ATOM 5378 C C . ASP A 1 708 ? 20.329 1.486 17.524 1.00 92.19 708 ASP A C 1
ATOM 5380 O O . ASP A 1 708 ? 19.803 2.582 17.304 1.00 92.19 708 ASP A O 1
ATOM 5384 N N . ARG A 1 709 ? 21.390 1.032 16.837 1.00 93.19 709 ARG A N 1
ATOM 5385 C CA . ARG A 1 709 ? 22.171 1.738 15.808 1.00 93.19 709 ARG A CA 1
ATOM 5386 C C . ARG A 1 709 ? 23.059 2.853 16.352 1.00 93.19 709 ARG A C 1
ATOM 5388 O O . ARG A 1 709 ? 23.665 3.582 15.571 1.00 93.19 709 ARG A O 1
ATOM 5395 N N . THR A 1 710 ? 23.170 3.005 17.670 1.00 93.06 710 THR A N 1
ATOM 5396 C CA . THR A 1 710 ? 24.056 4.001 18.275 1.00 93.06 710 THR A CA 1
ATOM 5397 C C . THR A 1 710 ? 25.419 3.420 18.619 1.00 93.06 710 THR A C 1
ATOM 5399 O O . THR A 1 710 ? 25.558 2.277 19.065 1.00 93.06 710 THR A O 1
ATOM 5402 N N . ILE A 1 711 ? 26.431 4.263 18.442 1.00 92.44 711 ILE A N 1
ATOM 5403 C CA . ILE A 1 711 ? 27.803 4.020 18.878 1.00 92.44 711 ILE A CA 1
ATOM 5404 C C . ILE A 1 711 ? 28.033 4.942 20.066 1.00 92.44 711 ILE A C 1
ATOM 5406 O O . ILE A 1 711 ? 27.872 6.153 19.919 1.00 92.44 711 ILE A O 1
ATOM 5410 N N . CYS A 1 712 ? 28.390 4.399 21.229 1.00 92.25 712 CYS A N 1
ATOM 5411 C CA . CYS A 1 712 ? 28.640 5.188 22.439 1.00 92.25 712 CYS A CA 1
ATOM 5412 C C . CYS A 1 712 ? 30.082 5.018 22.923 1.00 92.25 712 CYS A C 1
ATOM 5414 O O . CYS A 1 712 ? 30.577 3.889 22.984 1.00 92.25 712 CYS A O 1
ATOM 5416 N N . LEU A 1 713 ? 30.729 6.126 23.308 1.00 91.69 713 LEU A N 1
ATOM 5417 C CA . LEU A 1 713 ? 32.028 6.118 23.993 1.00 91.69 713 LEU A CA 1
ATOM 5418 C C . LEU A 1 713 ? 31.852 6.411 25.485 1.00 91.69 713 LEU A C 1
ATOM 5420 O O . LEU A 1 713 ? 31.360 7.479 25.858 1.00 91.69 713 LEU A O 1
ATOM 5424 N N . TRP A 1 714 ? 32.307 5.493 26.333 1.00 89.94 714 TRP A N 1
ATOM 5425 C CA . TRP A 1 714 ? 32.209 5.585 27.792 1.00 89.94 714 TRP A CA 1
ATOM 5426 C C . TRP A 1 714 ? 33.588 5.848 28.401 1.00 89.94 714 TRP A C 1
ATOM 5428 O O . TRP A 1 714 ? 34.522 5.095 28.130 1.00 89.94 714 TRP A O 1
ATOM 5438 N N . ASP A 1 715 ? 33.738 6.898 29.216 1.00 87.00 715 ASP A N 1
ATOM 5439 C CA . ASP A 1 715 ? 34.966 7.094 29.999 1.00 87.00 715 ASP A CA 1
ATOM 5440 C C . ASP A 1 715 ? 35.009 6.114 31.172 1.00 87.00 715 ASP A C 1
ATOM 5442 O O . ASP A 1 715 ? 34.001 5.852 31.824 1.00 87.00 715 ASP A O 1
ATOM 5446 N N . LEU A 1 716 ? 36.199 5.605 31.470 1.00 79.12 716 LEU A N 1
ATOM 5447 C CA . LEU A 1 716 ? 36.434 4.751 32.626 1.00 79.12 716 LEU A CA 1
ATOM 5448 C C . LEU A 1 716 ? 36.810 5.567 33.877 1.00 79.12 716 LEU A C 1
ATOM 5450 O O . LEU A 1 716 ? 36.796 5.023 34.984 1.00 79.12 716 LEU A O 1
ATOM 5454 N N . LYS A 1 717 ? 37.264 6.827 33.740 1.00 70.62 717 LYS A N 1
ATOM 5455 C CA . LYS A 1 717 ? 37.750 7.653 34.870 1.00 70.62 717 LYS A CA 1
ATOM 5456 C C . LYS A 1 717 ? 36.625 8.364 35.611 1.00 70.62 717 LYS A C 1
ATOM 5458 O O . LYS A 1 717 ? 36.576 8.286 36.836 1.00 70.62 717 LYS A O 1
ATOM 5463 N N . GLU A 1 718 ? 35.739 9.051 34.903 1.00 60.38 718 GLU A N 1
ATOM 5464 C CA . GLU A 1 718 ? 34.553 9.663 35.488 1.00 60.38 718 GLU A CA 1
ATOM 5465 C C . GLU A 1 718 ? 33.338 8.743 35.328 1.00 60.38 718 GLU A C 1
ATOM 5467 O O . GLU A 1 718 ? 32.933 8.438 34.212 1.00 60.38 718 GLU A O 1
ATOM 5472 N N . GLY A 1 719 ? 32.708 8.349 36.442 1.00 57.72 719 GLY A N 1
ATOM 5473 C CA . GLY A 1 719 ? 31.505 7.500 36.468 1.00 57.72 719 GLY A CA 1
ATOM 5474 C C . GLY A 1 719 ? 30.224 8.198 35.986 1.00 57.72 719 GLY A C 1
ATOM 5475 O O . GLY A 1 719 ? 29.211 8.194 36.689 1.00 57.72 719 GLY A O 1
ATOM 5476 N N . ARG A 1 720 ? 30.272 8.845 34.817 1.00 62.81 720 ARG A N 1
ATOM 5477 C CA . ARG A 1 720 ? 29.127 9.473 34.153 1.00 62.81 720 ARG A CA 1
ATOM 5478 C C . ARG A 1 720 ? 28.296 8.395 33.464 1.00 62.81 720 ARG A C 1
ATOM 5480 O O . ARG A 1 720 ? 28.825 7.644 32.662 1.00 62.81 720 ARG A O 1
ATOM 5487 N N . GLN A 1 721 ? 26.989 8.386 33.722 1.00 70.44 721 GLN A N 1
ATOM 5488 C CA . GLN A 1 721 ? 26.027 7.497 33.049 1.00 70.44 721 GLN A CA 1
ATOM 5489 C C . GLN A 1 721 ? 25.628 7.988 31.640 1.00 70.44 721 GLN A C 1
ATOM 5491 O O . GLN A 1 721 ? 24.786 7.384 30.978 1.00 70.44 721 GLN A O 1
ATOM 5496 N N . GLU A 1 722 ? 26.198 9.108 31.189 1.00 78.81 722 GLU A N 1
ATOM 5497 C CA . GLU A 1 722 ? 26.027 9.656 29.843 1.00 78.81 722 GLU A CA 1
ATOM 5498 C C . GLU A 1 722 ? 27.321 9.432 29.043 1.00 78.81 722 GLU A C 1
ATOM 5500 O O . GLU A 1 722 ? 28.405 9.699 29.573 1.00 78.81 722 GLU A O 1
ATOM 5505 N N . PRO A 1 723 ? 27.241 8.971 27.781 1.00 84.50 723 PRO A N 1
ATOM 5506 C CA . PRO A 1 723 ? 28.426 8.746 26.964 1.00 84.50 723 PRO A CA 1
ATOM 5507 C C . PRO A 1 723 ? 29.083 10.081 26.594 1.00 84.50 723 PRO A C 1
ATOM 5509 O O . PRO A 1 723 ? 28.401 11.073 26.335 1.00 84.50 723 PRO A O 1
ATOM 5512 N N . MET A 1 724 ? 30.415 10.104 26.508 1.00 85.00 724 MET A N 1
ATOM 5513 C CA . MET A 1 724 ? 31.170 11.301 26.106 1.00 85.00 724 MET A CA 1
ATOM 5514 C C . MET A 1 724 ? 30.849 11.749 24.677 1.00 85.00 724 MET A C 1
ATOM 5516 O O . MET A 1 724 ? 30.911 12.934 24.358 1.00 85.00 724 MET A O 1
ATOM 5520 N N . TRP A 1 725 ? 30.568 10.776 23.813 1.00 88.00 725 TRP A N 1
ATOM 5521 C CA . TRP A 1 725 ? 30.302 10.943 22.392 1.00 88.00 725 TRP A CA 1
ATOM 5522 C C . TRP A 1 725 ? 29.312 9.863 21.963 1.00 88.00 725 TRP A C 1
ATOM 5524 O O . TRP A 1 725 ? 29.389 8.719 22.431 1.00 88.00 725 TRP A O 1
ATOM 5534 N N . ARG A 1 726 ? 28.385 10.233 21.078 1.00 89.38 726 ARG A N 1
ATOM 5535 C CA . ARG A 1 726 ? 27.407 9.325 20.482 1.00 89.38 726 ARG A CA 1
ATOM 5536 C C . ARG A 1 726 ? 27.196 9.670 19.012 1.00 89.38 726 ARG A C 1
ATOM 5538 O O . ARG A 1 726 ? 26.845 10.808 18.707 1.00 89.38 726 ARG A O 1
ATOM 5545 N N . ALA A 1 727 ? 27.317 8.669 18.147 1.00 88.69 727 ALA A N 1
ATOM 5546 C CA . ALA A 1 727 ? 26.906 8.731 16.745 1.00 88.69 727 ALA A CA 1
ATOM 5547 C C . ALA A 1 727 ? 25.787 7.721 16.448 1.00 88.69 727 ALA A C 1
ATOM 5549 O O . ALA A 1 727 ? 25.452 6.878 17.287 1.00 88.69 727 ALA A O 1
ATOM 5550 N N . LEU A 1 728 ? 25.202 7.834 15.255 1.00 91.12 728 LEU A N 1
ATOM 5551 C CA . LEU A 1 728 ? 24.141 6.973 14.740 1.00 91.12 728 LEU A CA 1
ATOM 5552 C C . LEU A 1 728 ? 24.612 6.345 13.421 1.00 91.12 728 LEU A C 1
ATOM 5554 O O . LEU A 1 728 ? 24.804 7.059 12.440 1.00 91.12 728 LEU A O 1
ATOM 5558 N N . ALA A 1 729 ? 24.782 5.026 13.409 1.00 88.00 729 ALA A N 1
ATOM 5559 C CA . ALA A 1 729 ? 25.017 4.235 12.206 1.00 88.00 729 ALA A CA 1
ATOM 5560 C C . ALA A 1 729 ? 23.699 4.043 11.418 1.00 88.00 729 ALA A C 1
ATOM 5562 O O . ALA A 1 729 ? 22.612 4.152 12.001 1.00 88.00 729 ALA A O 1
ATOM 5563 N N . PRO A 1 730 ? 23.739 3.740 10.106 1.00 87.88 730 PRO A N 1
ATOM 5564 C CA . PRO A 1 730 ? 22.512 3.536 9.331 1.00 87.88 730 PRO A CA 1
ATOM 5565 C C . PRO A 1 730 ? 21.737 2.275 9.757 1.00 87.88 730 PRO A C 1
ATOM 5567 O O . PRO A 1 730 ? 20.498 2.287 9.775 1.00 87.88 730 PRO A O 1
ATOM 5570 N N . ALA A 1 731 ? 22.446 1.212 10.154 1.00 91.81 731 ALA A N 1
ATOM 5571 C CA . ALA A 1 731 ? 21.883 -0.083 10.539 1.00 91.81 731 ALA A CA 1
ATOM 5572 C C . ALA A 1 731 ? 22.364 -0.571 11.919 1.00 91.81 731 ALA A C 1
ATOM 5574 O O . ALA A 1 731 ? 23.183 0.064 12.583 1.00 91.81 731 ALA A O 1
ATOM 5575 N N . SER A 1 732 ? 21.788 -1.685 12.381 1.00 94.62 732 SER A N 1
ATOM 5576 C CA . SER A 1 732 ? 22.090 -2.292 13.683 1.00 94.62 732 SER A CA 1
ATOM 5577 C C . SER A 1 732 ? 23.500 -2.876 13.697 1.00 94.62 732 SER A C 1
ATOM 5579 O O . SER A 1 732 ? 23.868 -3.629 12.795 1.00 94.62 732 SER A O 1
ATOM 5581 N N . ILE A 1 733 ? 24.276 -2.528 14.725 1.00 95.62 733 ILE A N 1
ATOM 5582 C CA . ILE A 1 733 ? 25.706 -2.838 14.808 1.00 95.62 733 ILE A CA 1
ATOM 5583 C C . ILE A 1 733 ? 25.891 -4.222 15.433 1.00 95.62 733 ILE A C 1
ATOM 5585 O O . ILE A 1 733 ? 25.346 -4.503 16.503 1.00 95.62 733 ILE A O 1
ATOM 5589 N N . TYR A 1 734 ? 26.688 -5.074 14.787 1.00 94.50 734 TYR A N 1
ATOM 5590 C CA . TYR A 1 734 ? 27.068 -6.386 15.320 1.00 94.50 734 TYR A CA 1
ATOM 5591 C C . TYR A 1 734 ? 28.527 -6.450 15.766 1.00 94.50 734 TYR A C 1
ATOM 5593 O O . TYR A 1 734 ? 28.808 -7.167 16.720 1.00 94.50 734 TYR A O 1
ATOM 5601 N N . SER A 1 735 ? 29.423 -5.689 15.129 1.00 93.12 735 SER A N 1
ATOM 5602 C CA . SER A 1 735 ? 30.852 -5.651 15.451 1.00 93.12 735 SER A CA 1
ATOM 5603 C C . SER A 1 735 ? 31.387 -4.221 15.538 1.00 93.12 735 SER A C 1
ATOM 5605 O O . SER A 1 735 ? 30.963 -3.332 14.793 1.00 93.12 735 SER A O 1
ATOM 5607 N N . THR A 1 736 ? 32.371 -4.019 16.413 1.00 94.19 736 THR A N 1
ATOM 5608 C CA . THR A 1 736 ? 33.132 -2.773 16.562 1.00 94.19 736 THR A CA 1
ATOM 5609 C C . THR A 1 736 ? 34.619 -3.075 16.721 1.00 94.19 736 THR A C 1
ATOM 5611 O O . THR A 1 736 ? 34.973 -3.972 17.477 1.00 94.19 736 THR A O 1
ATOM 5614 N N . ALA A 1 737 ? 35.491 -2.292 16.087 1.00 92.25 737 ALA A N 1
ATOM 5615 C CA . ALA A 1 737 ? 36.944 -2.354 16.268 1.00 92.25 737 ALA A CA 1
ATOM 5616 C C . ALA A 1 737 ? 37.519 -0.940 16.454 1.00 92.25 737 ALA A C 1
ATOM 5618 O O . ALA A 1 737 ? 36.941 0.031 15.971 1.00 92.25 737 ALA A O 1
ATOM 5619 N N . CYS A 1 738 ? 38.651 -0.790 17.143 1.00 91.12 738 CYS A N 1
ATOM 5620 C CA . CYS A 1 738 ? 39.271 0.514 17.407 1.00 91.12 738 CYS A CA 1
ATOM 5621 C C . CYS A 1 738 ? 40.800 0.415 17.308 1.00 91.12 738 CYS A C 1
ATOM 5623 O O . CYS A 1 738 ? 41.358 -0.653 17.553 1.00 91.12 738 CYS A O 1
ATOM 5625 N N . ASN A 1 739 ? 41.476 1.502 16.925 1.00 90.25 739 ASN A N 1
ATOM 5626 C CA . ASN A 1 739 ? 42.939 1.535 16.845 1.00 90.25 739 ASN A CA 1
ATOM 5627 C C . ASN A 1 739 ? 43.571 1.863 18.210 1.00 90.25 739 ASN A C 1
ATOM 5629 O O . ASN A 1 739 ? 42.894 2.302 19.141 1.00 90.25 739 ASN A O 1
ATOM 5633 N N . TYR A 1 740 ? 44.891 1.691 18.341 1.00 86.31 740 TYR A N 1
ATOM 5634 C CA . TYR A 1 740 ? 45.578 1.806 19.636 1.00 86.31 740 TYR A CA 1
ATOM 5635 C C . TYR A 1 740 ? 45.379 3.170 20.324 1.00 86.31 740 TYR A C 1
ATOM 5637 O O . TYR A 1 740 ? 45.302 3.252 21.551 1.00 86.31 740 TYR A O 1
ATOM 5645 N N . THR A 1 741 ? 45.274 4.238 19.527 1.00 84.06 741 THR A N 1
ATOM 5646 C CA . THR A 1 741 ? 45.129 5.632 19.972 1.00 84.06 741 THR A CA 1
ATOM 5647 C C . THR A 1 741 ? 43.682 6.084 20.187 1.00 84.06 741 THR A C 1
ATOM 5649 O O . THR A 1 741 ? 43.472 7.169 20.729 1.00 84.06 741 THR A O 1
ATOM 5652 N N . GLY A 1 742 ? 42.689 5.310 19.740 1.00 81.69 742 GLY A N 1
ATOM 5653 C CA . GLY A 1 742 ? 41.281 5.713 19.729 1.00 81.69 742 GLY A CA 1
ATOM 5654 C C . GLY A 1 742 ? 40.920 6.776 18.681 1.00 81.69 742 GLY A C 1
ATOM 5655 O O . GLY A 1 742 ? 39.826 7.332 18.727 1.00 81.69 742 GLY A O 1
ATOM 5656 N N . SER A 1 743 ? 41.812 7.100 17.738 1.00 84.75 743 SER A N 1
ATOM 5657 C CA . SER A 1 743 ? 41.527 8.097 16.693 1.00 84.75 743 SER A CA 1
ATOM 5658 C C . SER A 1 743 ? 40.625 7.577 15.570 1.00 84.75 743 SER A C 1
ATOM 5660 O O . SER A 1 743 ? 40.113 8.383 14.800 1.00 84.75 743 SER A O 1
ATOM 5662 N N . VAL A 1 744 ? 40.464 6.255 15.448 1.00 88.25 744 VAL A N 1
ATOM 5663 C CA . VAL A 1 744 ? 39.566 5.605 14.484 1.00 88.25 744 VAL A CA 1
ATOM 5664 C C . VAL A 1 744 ? 38.856 4.438 15.163 1.00 88.25 744 VAL A C 1
ATOM 5666 O O . VAL A 1 744 ? 39.499 3.542 15.709 1.00 88.25 744 VAL A O 1
ATOM 5669 N N . THR A 1 745 ? 37.528 4.431 15.079 1.00 91.06 745 THR A N 1
ATOM 5670 C CA . THR A 1 745 ? 36.656 3.306 15.436 1.00 91.06 745 THR A CA 1
ATOM 5671 C C . THR A 1 745 ? 35.916 2.854 14.180 1.00 91.06 745 THR A C 1
ATOM 5673 O O . THR A 1 745 ? 35.329 3.682 13.493 1.00 91.06 745 THR A O 1
ATOM 5676 N N . ALA A 1 746 ? 35.939 1.562 13.869 1.00 93.19 746 ALA A N 1
ATOM 5677 C CA . ALA A 1 746 ? 35.196 0.958 12.768 1.00 93.19 746 ALA A CA 1
ATOM 5678 C C . ALA A 1 746 ? 33.980 0.193 13.309 1.00 93.19 746 ALA A C 1
ATOM 5680 O O . ALA A 1 746 ? 34.078 -0.467 14.347 1.00 93.19 746 ALA A O 1
ATOM 5681 N N . THR A 1 747 ? 32.848 0.242 12.607 1.00 94.94 747 THR A N 1
ATOM 5682 C CA . THR A 1 747 ? 31.609 -0.469 12.973 1.00 94.94 747 THR A CA 1
ATOM 5683 C C . THR A 1 747 ? 30.982 -1.153 11.766 1.00 94.94 747 THR A C 1
ATOM 5685 O O . THR A 1 747 ? 30.869 -0.525 10.715 1.00 94.94 747 THR A O 1
ATOM 5688 N N . GLY A 1 748 ? 30.524 -2.395 11.928 1.00 93.94 748 GLY A N 1
ATOM 5689 C CA . GLY A 1 748 ? 29.827 -3.150 10.883 1.00 93.94 748 GLY A CA 1
ATOM 5690 C C . GLY A 1 748 ? 28.614 -3.905 11.426 1.00 93.94 748 GLY A C 1
ATOM 5691 O O . GLY A 1 748 ? 28.558 -4.250 12.615 1.00 93.94 748 GLY A O 1
ATOM 5692 N N . GLY A 1 749 ? 27.629 -4.156 10.563 1.00 91.69 749 GLY A N 1
ATOM 5693 C CA . GLY A 1 749 ? 26.437 -4.913 10.926 1.00 91.69 749 GLY A CA 1
ATOM 5694 C C . GLY A 1 749 ? 25.534 -5.239 9.738 1.00 91.69 749 GLY A C 1
ATOM 5695 O O . GLY A 1 749 ? 25.993 -5.764 8.723 1.00 91.69 749 GLY A O 1
ATOM 5696 N N . VAL A 1 750 ? 24.234 -4.965 9.896 1.00 93.69 750 VAL A N 1
ATOM 5697 C CA . VAL A 1 750 ? 23.158 -5.349 8.949 1.00 93.69 750 VAL A CA 1
ATOM 5698 C C . VAL A 1 750 ? 23.161 -4.515 7.652 1.00 93.69 750 VAL A C 1
ATOM 5700 O O . VAL A 1 750 ? 22.519 -4.866 6.666 1.00 93.69 750 VAL A O 1
ATOM 5703 N N . ASP A 1 751 ? 23.906 -3.413 7.631 1.00 88.75 751 ASP A N 1
ATOM 5704 C CA . ASP A 1 751 ? 24.168 -2.587 6.447 1.00 88.75 751 ASP A CA 1
ATOM 5705 C C . ASP A 1 751 ? 25.105 -3.256 5.427 1.00 88.75 751 ASP A C 1
ATOM 5707 O O . ASP A 1 751 ? 25.056 -2.893 4.252 1.00 88.75 751 ASP A O 1
ATOM 5711 N N . ARG A 1 752 ? 25.888 -4.265 5.848 1.00 92.12 752 ARG A N 1
ATOM 5712 C CA . ARG A 1 752 ? 26.887 -4.989 5.024 1.00 92.12 752 ARG A CA 1
ATOM 5713 C C . ARG A 1 752 ? 28.072 -4.114 4.589 1.00 92.12 752 ARG A C 1
ATOM 5715 O O . ARG A 1 752 ? 28.832 -4.440 3.680 1.00 92.12 752 ARG A O 1
ATOM 5722 N N . THR A 1 753 ? 28.246 -2.992 5.276 1.00 92.25 753 THR A N 1
ATOM 5723 C CA . THR A 1 753 ? 29.238 -1.952 4.991 1.00 92.25 753 THR A CA 1
ATOM 5724 C C . THR A 1 753 ? 29.936 -1.563 6.279 1.00 92.25 753 THR A C 1
ATOM 5726 O O . THR A 1 753 ? 29.287 -1.444 7.318 1.00 92.25 753 THR A O 1
ATOM 5729 N N . ILE A 1 754 ? 31.242 -1.320 6.230 1.00 94.25 754 ILE A N 1
ATOM 5730 C CA . ILE A 1 754 ? 31.982 -0.935 7.433 1.00 94.25 754 ILE A CA 1
ATOM 5731 C C . ILE A 1 754 ? 32.129 0.582 7.466 1.00 94.25 754 ILE A C 1
ATOM 5733 O O . ILE A 1 754 ? 32.764 1.173 6.594 1.00 94.25 754 ILE A O 1
ATOM 5737 N N . HIS A 1 755 ? 31.564 1.198 8.498 1.00 92.94 755 HIS A N 1
ATOM 5738 C CA . HIS A 1 755 ? 31.619 2.636 8.729 1.00 92.94 755 HIS A CA 1
ATOM 5739 C C . HIS A 1 755 ? 32.785 2.985 9.659 1.00 92.94 755 HIS A C 1
ATOM 5741 O O . HIS A 1 755 ? 32.915 2.418 10.747 1.00 92.94 755 HIS A O 1
ATOM 5747 N N . GLY A 1 756 ? 33.627 3.921 9.230 1.00 92.50 756 GLY A N 1
ATOM 5748 C CA . GLY A 1 756 ? 34.700 4.517 10.017 1.00 92.50 756 GLY A CA 1
ATOM 5749 C C . GLY A 1 756 ? 34.252 5.785 10.739 1.00 92.50 756 GLY A C 1
ATOM 5750 O O . GLY A 1 756 ? 33.521 6.604 10.183 1.00 92.50 756 GLY A O 1
ATOM 5751 N N . TRP A 1 757 ? 34.726 5.967 11.971 1.00 90.38 757 TRP A N 1
ATOM 5752 C CA . TRP A 1 757 ? 34.385 7.094 12.837 1.00 90.38 757 TRP A CA 1
ATOM 5753 C C . TRP A 1 757 ? 35.627 7.615 13.565 1.00 90.38 757 TRP A C 1
ATOM 5755 O O . TRP A 1 757 ? 36.342 6.849 14.213 1.00 90.38 757 TRP A O 1
ATOM 5765 N N . ASP A 1 758 ? 35.864 8.924 13.515 1.00 87.25 758 ASP A N 1
ATOM 5766 C CA . ASP A 1 758 ? 36.806 9.616 14.402 1.00 87.25 758 ASP A CA 1
ATOM 5767 C C . ASP A 1 758 ? 35.993 10.321 15.501 1.00 87.25 758 ASP A C 1
ATOM 5769 O O . ASP A 1 758 ? 35.164 11.168 15.164 1.00 87.25 758 ASP A O 1
ATOM 5773 N N . PRO A 1 759 ? 36.221 10.047 16.801 1.00 78.88 759 PRO A N 1
ATOM 5774 C CA . PRO A 1 759 ? 35.508 10.704 17.906 1.00 78.88 759 PRO A CA 1
ATOM 5775 C C . PRO A 1 759 ? 35.613 12.239 17.942 1.00 78.88 759 PRO A C 1
ATOM 5777 O O . PRO A 1 759 ? 34.873 12.901 18.670 1.00 78.88 759 PRO A O 1
ATOM 5780 N N . ARG A 1 760 ? 36.561 12.821 17.199 1.00 79.31 760 ARG A N 1
ATOM 5781 C CA . ARG A 1 760 ? 36.759 14.273 17.051 1.00 79.31 760 ARG A CA 1
ATOM 5782 C C . ARG A 1 760 ? 35.912 14.869 15.924 1.00 79.31 760 ARG A C 1
ATOM 5784 O O . ARG A 1 760 ? 35.759 16.087 15.864 1.00 79.31 760 ARG A O 1
ATOM 5791 N N . MET A 1 761 ? 35.389 14.028 15.033 1.00 75.12 761 MET A N 1
ATOM 5792 C CA . MET A 1 761 ? 34.461 14.395 13.968 1.00 75.12 761 MET A CA 1
ATOM 5793 C C . MET A 1 761 ? 33.023 14.037 14.372 1.00 75.12 761 MET A C 1
ATOM 5795 O O . MET A 1 761 ? 32.777 13.378 15.387 1.00 75.12 761 MET A O 1
ATOM 5799 N N . ARG A 1 762 ? 32.054 14.555 13.612 1.00 58.34 762 ARG A N 1
ATOM 5800 C CA . ARG A 1 762 ? 30.618 14.373 13.879 1.00 58.34 762 ARG A CA 1
ATOM 5801 C C . ARG A 1 762 ? 29.962 13.325 12.978 1.00 58.34 762 ARG A C 1
ATOM 5803 O O . ARG A 1 762 ? 28.998 12.693 13.401 1.00 58.34 762 ARG A O 1
ATOM 5810 N N . ASP A 1 763 ? 30.500 13.166 11.776 1.00 69.06 763 ASP A N 1
ATOM 5811 C CA . ASP A 1 763 ? 29.963 12.337 10.698 1.00 69.06 763 ASP A CA 1
ATOM 5812 C C . ASP A 1 763 ? 30.936 11.168 10.404 1.00 69.06 763 ASP A C 1
ATOM 5814 O O . ASP A 1 763 ? 32.022 11.109 10.997 1.00 69.06 763 ASP A O 1
ATOM 5818 N N . SER A 1 764 ? 30.564 10.226 9.527 1.00 75.81 764 SER A N 1
ATOM 5819 C CA . SER A 1 764 ? 31.440 9.113 9.117 1.00 75.81 764 SER A CA 1
ATOM 5820 C C . SER A 1 764 ? 32.711 9.632 8.422 1.00 75.81 764 SER A C 1
ATOM 5822 O O . SER A 1 764 ? 32.685 10.616 7.683 1.00 75.81 764 SER A O 1
ATOM 5824 N N . THR A 1 765 ? 33.855 8.988 8.677 1.00 79.88 765 THR A N 1
ATOM 5825 C CA . THR A 1 765 ? 35.160 9.382 8.108 1.00 79.88 765 THR A CA 1
ATOM 5826 C C . THR A 1 765 ? 35.558 8.575 6.877 1.00 79.88 765 THR A C 1
ATOM 5828 O O . THR A 1 765 ? 36.322 9.067 6.046 1.00 79.88 765 THR A O 1
ATOM 5831 N N . PHE A 1 766 ? 35.049 7.350 6.755 1.00 87.38 766 PHE A N 1
ATOM 5832 C CA . PHE A 1 766 ? 35.162 6.496 5.576 1.00 87.38 766 PHE A CA 1
ATOM 5833 C C . PHE A 1 766 ? 34.076 5.417 5.599 1.00 87.38 766 PHE A C 1
ATOM 5835 O O . PHE A 1 766 ? 33.543 5.087 6.660 1.00 87.38 766 PHE A O 1
ATOM 5842 N N . GLU A 1 767 ? 33.779 4.843 4.437 1.00 91.69 767 GLU A N 1
ATOM 5843 C CA . GLU A 1 767 ? 32.785 3.780 4.268 1.00 91.69 767 GLU A CA 1
ATOM 5844 C C . GLU A 1 767 ? 33.378 2.705 3.352 1.00 91.69 767 GLU A C 1
ATOM 5846 O O . GLU A 1 767 ? 33.857 3.006 2.259 1.00 91.69 767 GLU A O 1
ATOM 5851 N N . LEU A 1 768 ? 33.408 1.455 3.820 1.00 91.31 768 LEU A N 1
ATOM 5852 C CA . LEU A 1 768 ? 33.977 0.320 3.092 1.00 91.31 768 LEU A CA 1
ATOM 5853 C C . LEU A 1 768 ? 32.847 -0.566 2.562 1.00 91.31 768 LEU A C 1
ATOM 5855 O O . LEU A 1 768 ? 32.104 -1.176 3.336 1.00 91.31 768 LEU A O 1
ATOM 5859 N N . PHE A 1 769 ? 32.738 -0.636 1.237 1.00 90.50 769 PHE A N 1
ATOM 5860 C CA . PHE A 1 769 ? 31.729 -1.414 0.520 1.00 90.50 769 PHE A CA 1
ATOM 5861 C C . PHE A 1 769 ? 32.320 -2.725 0.004 1.00 90.50 769 PHE A C 1
ATOM 5863 O O . PHE A 1 769 ? 33.412 -2.730 -0.566 1.00 90.50 769 PHE A O 1
ATOM 5870 N N . GLY A 1 770 ? 31.576 -3.825 0.142 1.00 85.56 770 GLY A N 1
ATOM 5871 C CA . GLY A 1 770 ? 31.879 -5.057 -0.587 1.00 85.56 770 GLY A CA 1
ATOM 5872 C C . GLY A 1 770 ? 31.329 -6.349 0.008 1.00 85.56 770 GLY A C 1
ATOM 5873 O O . GLY A 1 770 ? 31.211 -7.302 -0.749 1.00 85.56 770 GLY A O 1
ATOM 5874 N N . HIS A 1 771 ? 31.011 -6.404 1.306 1.00 93.44 771 HIS A N 1
ATOM 5875 C CA . HIS A 1 771 ? 30.364 -7.584 1.892 1.00 93.44 771 HIS A CA 1
ATOM 5876 C C . HIS A 1 771 ? 28.920 -7.731 1.391 1.00 93.44 771 HIS A C 1
ATOM 5878 O O . HIS A 1 771 ? 28.218 -6.745 1.155 1.00 93.44 771 HIS A O 1
ATOM 5884 N N . ASP A 1 772 ? 28.492 -8.979 1.236 1.00 91.81 772 ASP A N 1
ATOM 5885 C CA . ASP A 1 772 ? 27.231 -9.359 0.597 1.00 91.81 772 ASP A CA 1
ATOM 5886 C C . ASP A 1 772 ? 26.154 -9.734 1.630 1.00 91.81 772 ASP A C 1
ATOM 5888 O O . ASP A 1 772 ? 24.953 -9.612 1.354 1.00 91.81 772 ASP A O 1
ATOM 5892 N N . ASP A 1 773 ? 26.575 -10.075 2.855 1.00 93.44 773 ASP A N 1
ATOM 5893 C CA . ASP A 1 773 ? 25.727 -10.258 4.038 1.00 93.44 773 ASP A CA 1
ATOM 5894 C C . ASP A 1 773 ? 26.308 -9.562 5.297 1.00 93.44 773 ASP A C 1
ATOM 5896 O O . ASP A 1 773 ? 27.266 -8.790 5.238 1.00 93.44 773 ASP A O 1
ATOM 5900 N N . ASN A 1 774 ? 25.649 -9.751 6.441 1.00 94.44 774 ASN A N 1
ATOM 5901 C CA . ASN A 1 774 ? 25.939 -9.154 7.740 1.00 94.44 774 ASN A CA 1
ATOM 5902 C C . ASN A 1 774 ? 27.411 -9.303 8.179 1.00 94.44 774 ASN A C 1
ATOM 5904 O O . ASN A 1 774 ? 27.871 -10.418 8.435 1.00 94.44 774 ASN A O 1
ATOM 5908 N N . VAL A 1 775 ? 28.097 -8.185 8.444 1.00 95.88 775 VAL A N 1
ATOM 5909 C CA . VAL A 1 775 ? 29.425 -8.205 9.087 1.00 95.88 775 VAL A CA 1
ATOM 5910 C C . VAL A 1 775 ? 29.264 -8.631 10.551 1.00 95.88 775 VAL A C 1
ATOM 5912 O O . VAL A 1 775 ? 28.592 -7.951 11.329 1.00 95.88 775 VAL A O 1
ATOM 5915 N N . ARG A 1 776 ? 29.861 -9.765 10.937 1.00 92.56 776 ARG A N 1
ATOM 5916 C CA . ARG A 1 776 ? 29.713 -10.379 12.272 1.00 92.56 776 ARG A CA 1
ATOM 5917 C C . ARG A 1 776 ? 30.823 -10.003 13.237 1.00 92.56 776 ARG A C 1
ATOM 5919 O O . ARG A 1 776 ? 30.561 -9.846 14.424 1.00 92.56 776 ARG A O 1
ATOM 5926 N N . THR A 1 777 ? 32.046 -9.874 12.735 1.00 93.19 777 THR A N 1
ATOM 5927 C CA . THR A 1 777 ? 33.258 -9.734 13.548 1.00 93.19 777 THR A CA 1
ATOM 5928 C C . THR A 1 777 ? 34.316 -8.921 12.802 1.00 93.19 777 THR A C 1
ATOM 5930 O O . THR A 1 777 ? 34.327 -8.897 11.572 1.00 93.19 777 THR A O 1
ATOM 5933 N N . MET A 1 778 ? 35.163 -8.182 13.524 1.00 94.62 778 MET A N 1
ATOM 5934 C CA . MET A 1 778 ? 36.215 -7.339 12.942 1.00 94.62 778 MET A CA 1
ATOM 5935 C C . MET A 1 778 ? 37.426 -7.214 13.871 1.00 94.62 778 MET A C 1
ATOM 5937 O O . MET A 1 778 ? 37.280 -7.199 15.090 1.00 94.62 778 MET A O 1
ATOM 5941 N N . CYS A 1 779 ? 38.611 -7.032 13.292 1.00 92.31 779 CYS A N 1
ATOM 5942 C CA . CYS A 1 779 ? 39.856 -6.754 14.006 1.00 92.31 779 CYS A CA 1
ATOM 5943 C C . CYS A 1 779 ? 40.640 -5.664 13.258 1.00 92.31 779 CYS A C 1
ATOM 5945 O O . CYS A 1 779 ? 40.811 -5.765 12.047 1.00 92.31 779 CYS A O 1
ATOM 5947 N N . MET A 1 780 ? 41.102 -4.614 13.945 1.00 91.88 780 MET A N 1
ATOM 5948 C CA . MET A 1 780 ? 41.836 -3.496 13.329 1.00 91.88 780 MET A CA 1
ATOM 5949 C C . MET A 1 780 ? 43.291 -3.478 13.794 1.00 91.88 780 MET A C 1
ATOM 5951 O O . MET A 1 780 ? 43.573 -3.781 14.953 1.00 91.88 780 MET A O 1
ATOM 5955 N N . SER A 1 781 ? 44.213 -3.101 12.906 1.00 90.94 781 SER A N 1
ATOM 5956 C CA . SER A 1 781 ? 45.627 -2.977 13.249 1.00 90.94 781 SER A CA 1
ATOM 5957 C C . SER A 1 781 ? 45.835 -1.888 14.317 1.00 90.94 781 SER A C 1
ATOM 5959 O O . SER A 1 781 ? 45.138 -0.866 14.305 1.00 90.94 781 SER A O 1
ATOM 5961 N N . PRO A 1 782 ? 46.814 -2.036 15.231 1.00 86.69 782 PRO A N 1
ATOM 5962 C CA . PRO A 1 782 ? 47.120 -1.017 16.236 1.00 86.69 782 PRO A CA 1
ATOM 5963 C C . PRO A 1 782 ? 47.412 0.369 15.641 1.00 86.69 782 PRO A C 1
ATOM 5965 O O . PRO A 1 782 ? 47.058 1.380 16.249 1.00 86.69 782 PRO A O 1
ATOM 5968 N N . ASP A 1 783 ? 48.005 0.426 14.443 1.00 85.06 783 ASP A N 1
ATOM 5969 C CA . ASP A 1 783 ? 48.291 1.669 13.716 1.00 85.06 783 ASP A CA 1
ATOM 5970 C C . ASP A 1 783 ? 47.084 2.250 12.946 1.00 85.06 783 ASP A C 1
ATOM 5972 O O . ASP A 1 783 ? 47.150 3.385 12.472 1.00 85.06 783 ASP A O 1
ATOM 5976 N N . GLY A 1 784 ? 45.974 1.509 12.850 1.00 85.50 784 GLY A N 1
ATOM 5977 C CA . GLY A 1 784 ? 44.751 1.908 12.152 1.00 85.50 784 GLY A CA 1
ATOM 5978 C C . GLY A 1 784 ? 44.848 1.939 10.623 1.00 85.50 784 GLY A C 1
ATOM 5979 O O . GLY A 1 784 ? 43.988 2.550 9.993 1.00 85.50 784 GLY A O 1
ATOM 5980 N N . ARG A 1 785 ? 45.877 1.334 10.010 1.00 88.81 785 ARG A N 1
ATOM 5981 C CA . ARG A 1 785 ? 46.013 1.254 8.541 1.00 88.81 785 ARG A CA 1
ATOM 5982 C C . ARG A 1 785 ? 45.227 0.111 7.914 1.00 88.81 785 ARG A C 1
ATOM 5984 O O . ARG A 1 785 ? 44.755 0.268 6.788 1.00 88.81 785 ARG A O 1
ATOM 5991 N N . TYR A 1 786 ? 45.102 -1.009 8.619 1.00 91.12 786 TYR A N 1
ATOM 5992 C CA . TYR A 1 786 ? 44.493 -2.232 8.108 1.00 91.12 786 TYR A CA 1
ATOM 5993 C C . TYR A 1 786 ? 43.349 -2.699 8.998 1.00 91.12 786 TYR A C 1
ATOM 5995 O O . TYR A 1 786 ? 43.399 -2.570 10.221 1.00 91.12 786 TYR A O 1
ATOM 6003 N N . LEU A 1 787 ? 42.327 -3.274 8.377 1.00 94.19 787 LEU A N 1
ATOM 6004 C CA . LEU A 1 787 ? 41.173 -3.854 9.054 1.00 94.19 787 LEU A CA 1
ATOM 6005 C C . LEU A 1 787 ? 40.881 -5.230 8.449 1.00 94.19 787 LEU A C 1
ATOM 6007 O O . LEU A 1 787 ? 40.848 -5.363 7.230 1.00 94.19 787 LEU A O 1
ATOM 6011 N N . LEU A 1 788 ? 40.640 -6.227 9.293 1.00 93.94 788 LEU A N 1
ATOM 6012 C CA . LEU A 1 788 ? 40.036 -7.507 8.930 1.00 93.94 788 LEU A CA 1
ATOM 6013 C C . LEU A 1 788 ? 38.559 -7.509 9.336 1.00 93.94 788 LEU A C 1
ATOM 6015 O O . LEU A 1 788 ? 38.214 -7.050 10.428 1.00 93.94 788 LEU A O 1
ATOM 6019 N N . SER A 1 789 ? 37.697 -8.072 8.493 1.00 95.94 789 SER A N 1
ATOM 6020 C CA . SER A 1 789 ? 36.278 -8.304 8.787 1.00 95.94 789 SER A CA 1
ATOM 6021 C C . SER A 1 789 ? 35.838 -9.701 8.364 1.00 95.94 789 SER A C 1
ATOM 6023 O O . SER A 1 789 ? 36.267 -10.198 7.328 1.00 95.94 789 SER A O 1
ATOM 6025 N N . GLY A 1 790 ? 34.977 -10.321 9.169 1.00 94.56 790 GLY A N 1
ATOM 6026 C CA . GLY A 1 790 ? 34.344 -11.611 8.903 1.00 94.56 790 GLY A CA 1
ATOM 6027 C C . GLY A 1 790 ? 32.829 -11.441 8.840 1.00 94.56 790 GLY A C 1
ATOM 6028 O O . GLY A 1 790 ? 32.246 -10.700 9.643 1.00 94.56 790 GLY A O 1
ATOM 6029 N N . SER A 1 791 ? 32.204 -12.089 7.864 1.00 95.75 791 SER A N 1
ATOM 6030 C CA . SER A 1 791 ? 30.805 -11.876 7.492 1.00 95.75 791 SER A CA 1
ATOM 6031 C C . SER A 1 791 ? 30.023 -13.187 7.414 1.00 95.75 791 SER A C 1
ATOM 6033 O O . SER A 1 791 ? 30.589 -14.278 7.339 1.00 95.75 791 SER A O 1
ATOM 6035 N N . SER A 1 792 ? 28.695 -13.076 7.410 1.00 94.56 792 SER A N 1
ATOM 6036 C CA . SER A 1 792 ? 27.807 -14.192 7.082 1.00 94.56 792 SER A CA 1
ATOM 6037 C C . SER A 1 792 ? 27.812 -14.578 5.596 1.00 94.56 792 SER A C 1
ATOM 6039 O O . SER A 1 792 ? 27.287 -15.635 5.270 1.00 94.56 792 SER A O 1
ATOM 6041 N N . ASP A 1 793 ? 28.467 -13.803 4.722 1.00 91.62 793 ASP A N 1
ATOM 6042 C CA . ASP A 1 793 ? 28.744 -14.169 3.317 1.00 91.62 793 ASP A CA 1
ATOM 6043 C C . ASP A 1 793 ? 29.918 -15.158 3.140 1.00 91.62 793 ASP A C 1
ATOM 6045 O O . ASP A 1 793 ? 30.482 -15.258 2.057 1.00 91.62 793 ASP A O 1
ATOM 6049 N N . THR A 1 794 ? 30.299 -15.849 4.218 1.00 90.50 794 THR A N 1
ATOM 6050 C CA . THR A 1 794 ? 31.451 -16.763 4.367 1.00 90.50 794 THR A CA 1
ATOM 6051 C C . THR A 1 794 ? 32.840 -16.157 4.129 1.00 90.50 794 THR A C 1
ATOM 6053 O O . THR A 1 794 ? 33.849 -16.772 4.476 1.00 90.50 794 THR A O 1
ATOM 6056 N N . THR A 1 795 ? 32.939 -14.914 3.649 1.00 91.56 795 THR A N 1
ATOM 6057 C CA . THR A 1 795 ? 34.234 -14.292 3.357 1.00 91.56 795 THR A CA 1
ATOM 6058 C C . THR A 1 795 ? 34.879 -13.626 4.577 1.00 91.56 795 THR A C 1
ATOM 6060 O O . THR A 1 795 ? 34.218 -12.997 5.414 1.00 91.56 795 THR A O 1
ATOM 6063 N N . VAL A 1 796 ? 36.214 -13.693 4.634 1.00 92.69 796 VAL A N 1
ATOM 6064 C CA . VAL A 1 796 ? 37.041 -12.794 5.456 1.00 92.69 796 VAL A CA 1
ATOM 6065 C C . VAL A 1 796 ? 37.713 -11.788 4.528 1.00 92.69 796 VAL A C 1
ATOM 6067 O O . VAL A 1 796 ? 38.294 -12.172 3.517 1.00 92.69 796 VAL A O 1
ATOM 6070 N N . ARG A 1 797 ? 37.656 -10.491 4.839 1.00 93.06 797 ARG A N 1
ATOM 6071 C CA . ARG A 1 797 ? 38.209 -9.436 3.973 1.00 93.06 797 ARG A CA 1
ATOM 6072 C C . ARG A 1 797 ? 39.224 -8.575 4.705 1.00 93.06 797 ARG A C 1
ATOM 6074 O O . ARG A 1 797 ? 38.971 -8.116 5.816 1.00 93.06 797 ARG A O 1
ATOM 6081 N N . LEU A 1 798 ? 40.363 -8.348 4.051 1.00 92.31 798 LEU A N 1
ATOM 6082 C CA . LEU A 1 798 ? 41.394 -7.403 4.471 1.00 92.31 798 LEU A CA 1
ATOM 6083 C C . LEU A 1 798 ? 41.181 -6.075 3.740 1.00 92.31 798 LEU A C 1
ATOM 6085 O O . LEU A 1 798 ? 41.041 -6.048 2.516 1.00 92.31 798 LEU A O 1
ATOM 6089 N N . TRP A 1 799 ? 41.195 -4.970 4.478 1.00 93.62 799 TRP A N 1
ATOM 6090 C CA . TRP A 1 799 ? 40.931 -3.623 3.977 1.00 93.62 799 TRP A CA 1
ATOM 6091 C C . TRP A 1 799 ? 42.088 -2.676 4.271 1.00 93.62 799 TRP A C 1
ATOM 6093 O O . TRP A 1 799 ? 42.674 -2.708 5.353 1.00 93.62 799 TRP A O 1
ATOM 6103 N N . SER A 1 800 ? 42.356 -1.775 3.328 1.00 91.56 800 SER A N 1
ATOM 6104 C CA . SER A 1 800 ? 43.207 -0.607 3.532 1.00 91.56 800 SER A CA 1
ATOM 6105 C C . SER A 1 800 ? 42.325 0.553 3.977 1.00 91.56 800 SER A C 1
ATOM 6107 O O . SER A 1 800 ? 41.530 1.070 3.191 1.00 91.56 800 SER A O 1
ATOM 6109 N N . VAL A 1 801 ? 42.461 0.974 5.235 1.00 89.06 801 VAL A N 1
ATOM 6110 C CA . VAL A 1 801 ? 41.708 2.102 5.809 1.00 89.06 801 VAL A CA 1
ATOM 6111 C C . VAL A 1 801 ? 42.106 3.418 5.130 1.00 89.06 801 VAL A C 1
ATOM 6113 O O . VAL A 1 801 ? 41.262 4.274 4.881 1.00 89.06 801 VAL A O 1
ATOM 6116 N N . GLY A 1 802 ? 43.389 3.564 4.775 1.00 85.56 802 GLY A N 1
ATOM 6117 C CA . GLY A 1 802 ? 43.911 4.756 4.101 1.00 85.56 802 GLY A CA 1
ATOM 6118 C C . GLY A 1 802 ? 43.515 4.874 2.625 1.00 85.56 802 GLY A C 1
ATOM 6119 O O . GLY A 1 802 ? 43.368 5.987 2.129 1.00 85.56 802 GLY A O 1
ATOM 6120 N N . GLU A 1 803 ? 43.323 3.751 1.927 1.00 85.06 803 GLU A N 1
ATOM 6121 C CA . GLU A 1 803 ? 42.899 3.723 0.515 1.00 85.06 803 GLU A CA 1
ATOM 6122 C C . GLU A 1 803 ? 41.392 3.449 0.338 1.00 85.06 803 GLU A C 1
ATOM 6124 O O . GLU A 1 803 ? 40.906 3.439 -0.790 1.00 85.06 803 GLU A O 1
ATOM 6129 N N . GLN A 1 804 ? 40.667 3.206 1.436 1.00 89.31 804 GLN A N 1
ATOM 6130 C CA . GLN A 1 804 ? 39.224 2.926 1.491 1.00 89.31 804 GLN A CA 1
ATOM 6131 C C . GLN A 1 804 ? 38.764 1.781 0.565 1.00 89.31 804 GLN A C 1
ATOM 6133 O O . GLN A 1 804 ? 37.684 1.825 -0.023 1.00 89.31 804 GLN A O 1
ATOM 6138 N N . ARG A 1 805 ? 39.585 0.729 0.434 1.00 87.44 805 ARG A N 1
ATOM 6139 C CA . ARG A 1 805 ? 39.313 -0.429 -0.437 1.00 87.44 805 ARG A CA 1
ATOM 6140 C C . ARG A 1 805 ? 39.634 -1.763 0.226 1.00 87.44 805 ARG A C 1
ATOM 6142 O O . ARG A 1 805 ? 40.494 -1.844 1.105 1.00 87.44 805 ARG A O 1
ATOM 6149 N N . CYS A 1 806 ? 38.987 -2.819 -0.258 1.00 90.44 806 CYS A N 1
ATOM 6150 C CA . CYS A 1 806 ? 39.423 -4.186 -0.003 1.00 90.44 806 CYS A CA 1
ATOM 6151 C C . CYS A 1 806 ? 40.779 -4.415 -0.696 1.00 90.44 806 CYS A C 1
ATOM 6153 O O . CYS A 1 806 ? 40.966 -4.023 -1.850 1.00 90.44 806 CYS A O 1
ATOM 6155 N N . ILE A 1 807 ? 41.728 -5.009 0.027 1.00 88.31 807 ILE A N 1
ATOM 6156 C CA . ILE A 1 807 ? 43.026 -5.460 -0.490 1.00 88.31 807 ILE A CA 1
ATOM 6157 C C . ILE A 1 807 ? 42.892 -6.898 -0.994 1.00 88.31 807 ILE A C 1
ATOM 6159 O O . ILE A 1 807 ? 43.358 -7.217 -2.085 1.00 88.31 807 ILE A O 1
ATOM 6163 N N . HIS A 1 808 ? 42.254 -7.758 -0.195 1.00 86.81 808 HIS A N 1
ATOM 6164 C CA . HIS A 1 808 ? 42.100 -9.181 -0.477 1.00 86.81 808 HIS A CA 1
ATOM 6165 C C . HIS A 1 808 ? 40.849 -9.756 0.209 1.00 86.81 808 HIS A C 1
ATOM 6167 O O . HIS A 1 808 ? 40.443 -9.284 1.274 1.00 86.81 808 HIS A O 1
ATOM 6173 N N . THR A 1 809 ? 40.248 -10.777 -0.405 1.00 89.75 809 THR A N 1
ATOM 6174 C CA . THR A 1 809 ? 39.069 -11.503 0.089 1.00 89.75 809 THR A CA 1
ATOM 6175 C C . THR A 1 809 ? 39.415 -12.985 0.179 1.00 89.75 809 THR A C 1
ATOM 6177 O O . THR A 1 809 ? 39.608 -13.630 -0.846 1.00 89.75 809 THR A O 1
ATOM 6180 N N . PHE A 1 810 ? 39.501 -13.507 1.399 1.00 86.56 810 PHE A N 1
ATOM 6181 C CA . PHE A 1 810 ? 39.757 -14.914 1.681 1.00 86.56 810 PHE A CA 1
ATOM 6182 C C . PHE A 1 810 ? 38.437 -15.700 1.644 1.00 86.56 810 PHE A C 1
ATOM 6184 O O . PHE A 1 810 ? 37.450 -15.296 2.266 1.00 86.56 810 PHE A O 1
ATOM 6191 N N . LEU A 1 811 ? 38.440 -16.823 0.921 1.00 85.44 811 LEU A N 1
ATOM 6192 C CA . LEU A 1 811 ? 37.269 -17.666 0.624 1.00 85.44 811 LEU A CA 1
ATOM 6193 C C . LEU A 1 811 ? 37.392 -19.076 1.241 1.00 85.44 811 LEU A C 1
ATOM 6195 O O . LEU A 1 811 ? 36.909 -20.053 0.685 1.00 85.44 811 LEU A O 1
ATOM 6199 N N . HIS A 1 812 ? 38.093 -19.193 2.371 1.00 81.62 812 HIS A N 1
ATOM 6200 C CA . HIS A 1 812 ? 38.450 -20.470 3.008 1.00 81.62 812 HIS A CA 1
ATOM 6201 C C . HIS A 1 812 ? 37.406 -21.009 4.008 1.00 81.62 812 HIS A C 1
ATOM 6203 O O . HIS A 1 812 ? 37.706 -21.941 4.749 1.00 81.62 812 HIS A O 1
ATOM 6209 N N . HIS A 1 813 ? 36.227 -20.386 4.104 1.00 83.62 813 HIS A N 1
ATOM 6210 C CA . HIS A 1 813 ? 35.131 -20.805 4.988 1.00 83.62 813 HIS A CA 1
ATOM 6211 C C . HIS A 1 813 ? 33.870 -21.076 4.174 1.00 83.62 813 HIS A C 1
ATOM 6213 O O . HIS A 1 813 ? 33.556 -20.336 3.238 1.00 83.62 813 HIS A O 1
ATOM 6219 N N . ASN A 1 814 ? 33.135 -22.114 4.572 1.00 82.62 814 ASN A N 1
ATOM 6220 C CA . ASN A 1 814 ? 31.921 -22.570 3.891 1.00 82.62 814 ASN A CA 1
ATOM 6221 C C . ASN A 1 814 ? 30.634 -22.073 4.578 1.00 82.62 814 ASN A C 1
ATOM 6223 O O . ASN A 1 814 ? 29.551 -22.205 4.010 1.00 82.62 814 ASN A O 1
ATOM 6227 N N . SER A 1 815 ? 30.733 -21.492 5.780 1.00 86.81 815 SER A N 1
ATOM 6228 C CA . SER A 1 815 ? 29.599 -20.991 6.560 1.00 86.81 815 SER A CA 1
ATOM 6229 C C . SER A 1 815 ? 29.874 -19.581 7.110 1.00 86.81 815 SER A C 1
ATOM 6231 O O . SER A 1 815 ? 30.772 -18.861 6.673 1.00 86.81 815 SER A O 1
ATOM 6233 N N . SER A 1 816 ? 29.010 -19.107 8.004 1.00 90.94 816 SER A N 1
ATOM 6234 C CA . SER A 1 816 ? 29.051 -17.737 8.518 1.00 90.94 816 SER A CA 1
ATOM 6235 C C . SER A 1 816 ? 30.178 -17.526 9.540 1.00 90.94 816 SER A C 1
ATOM 6237 O O . SER A 1 816 ? 29.981 -17.816 10.719 1.00 90.94 816 SER A O 1
ATOM 6239 N N . VAL A 1 817 ? 31.259 -16.844 9.152 1.00 92.94 817 VAL A N 1
ATOM 6240 C CA . VAL A 1 817 ? 32.368 -16.471 10.052 1.00 92.94 817 VAL A CA 1
ATOM 6241 C C . VAL A 1 817 ? 31.860 -15.683 11.266 1.00 92.94 817 VAL A C 1
ATOM 6243 O O . VAL A 1 817 ? 31.236 -14.628 11.120 1.00 92.94 817 VAL A O 1
ATOM 6246 N N . TRP A 1 818 ? 32.119 -16.181 12.478 1.00 90.44 818 TRP A N 1
ATOM 6247 C CA . TRP A 1 818 ? 31.620 -15.593 13.732 1.00 90.44 818 TRP A CA 1
ATOM 6248 C C . TRP A 1 818 ? 32.715 -14.963 14.589 1.00 90.44 818 TRP A C 1
ATOM 6250 O O . TRP A 1 818 ? 32.448 -13.971 15.267 1.00 90.44 818 TRP A O 1
ATOM 6260 N N . SER A 1 819 ? 33.946 -15.474 14.530 1.00 88.75 819 SER A N 1
ATOM 6261 C CA . SER A 1 819 ? 35.063 -14.964 15.329 1.00 88.75 819 SER A CA 1
ATOM 6262 C C . SER A 1 819 ? 36.317 -14.687 14.493 1.00 88.75 819 SER A C 1
ATOM 6264 O O . SER A 1 819 ? 36.651 -15.417 13.562 1.00 88.75 819 SER A O 1
ATOM 6266 N N . LEU A 1 820 ? 37.015 -13.599 14.836 1.00 92.56 820 LEU A N 1
ATOM 6267 C CA . LEU A 1 820 ? 38.313 -13.207 14.286 1.00 92.56 820 LEU A CA 1
ATOM 6268 C C . LEU A 1 820 ? 39.240 -12.764 15.418 1.00 92.56 820 LEU A C 1
ATOM 6270 O O . LEU A 1 820 ? 38.821 -12.044 16.327 1.00 92.56 820 LEU A O 1
ATOM 6274 N N . HIS A 1 821 ? 40.512 -13.148 15.339 1.00 89.75 821 HIS A N 1
ATOM 6275 C CA . HIS A 1 821 ? 41.543 -12.709 16.274 1.00 89.75 821 HIS A CA 1
ATOM 6276 C C . HIS A 1 821 ? 42.907 -12.585 15.584 1.00 89.75 821 HIS A C 1
ATOM 6278 O O . HIS A 1 821 ? 43.289 -13.441 14.792 1.00 89.75 821 HIS A O 1
ATOM 6284 N N . SER A 1 822 ? 43.659 -11.534 15.911 1.00 88.50 822 SER A N 1
ATOM 6285 C CA . SER A 1 822 ? 45.033 -11.321 15.448 1.00 88.50 822 SER A CA 1
ATOM 6286 C C . SER A 1 822 ? 45.877 -10.771 16.594 1.00 88.50 822 SER A C 1
ATOM 6288 O O . SER A 1 822 ? 45.492 -9.794 17.238 1.00 88.50 822 SER A O 1
ATOM 6290 N N . SER A 1 823 ? 47.040 -11.381 16.813 1.00 81.19 823 SER A N 1
ATOM 6291 C CA . SER A 1 823 ? 48.134 -10.854 17.637 1.00 81.19 823 SER A CA 1
ATOM 6292 C C . SER A 1 823 ? 48.963 -9.795 16.910 1.00 81.19 823 SER A C 1
ATOM 6294 O O . SER A 1 823 ? 49.643 -8.988 17.545 1.00 81.19 823 SER A O 1
ATOM 6296 N N . ASP A 1 824 ? 48.941 -9.822 15.578 1.00 82.31 824 ASP A N 1
ATOM 6297 C CA . ASP A 1 824 ? 49.972 -9.208 14.757 1.00 82.31 824 ASP A CA 1
ATOM 6298 C C . ASP A 1 824 ? 49.681 -7.726 14.496 1.00 82.31 824 ASP A C 1
ATOM 6300 O O . ASP A 1 824 ? 48.604 -7.396 13.986 1.00 82.31 824 ASP A O 1
ATOM 6304 N N . PRO A 1 825 ? 50.647 -6.813 14.729 1.00 81.56 825 PRO A N 1
ATOM 6305 C CA . PRO A 1 825 ? 50.460 -5.384 14.477 1.00 81.56 825 PRO A CA 1
ATOM 6306 C C . PRO A 1 825 ? 50.138 -5.012 13.022 1.00 81.56 825 PRO A C 1
ATOM 6308 O O . PRO A 1 825 ? 49.697 -3.894 12.770 1.00 81.56 825 PRO A O 1
ATOM 6311 N N . GLN A 1 826 ? 50.374 -5.920 12.071 1.00 81.19 826 GLN A N 1
ATOM 6312 C CA . GLN A 1 826 ? 50.101 -5.736 10.641 1.00 81.19 826 GLN A CA 1
ATOM 6313 C C . GLN A 1 826 ? 48.960 -6.629 10.114 1.00 81.19 826 GLN A C 1
ATOM 6315 O O . GLN A 1 826 ? 48.672 -6.573 8.924 1.00 81.19 826 GLN A O 1
ATOM 6320 N N . LEU A 1 827 ? 48.295 -7.413 10.979 1.00 86.56 827 LEU A N 1
ATOM 6321 C CA . LEU A 1 827 ? 47.241 -8.378 10.612 1.00 86.56 827 LEU A CA 1
ATOM 6322 C C . LEU A 1 827 ? 47.687 -9.436 9.574 1.00 86.56 827 LEU A C 1
ATOM 6324 O O . LEU A 1 827 ? 46.892 -9.864 8.735 1.00 86.56 827 LEU A O 1
ATOM 6328 N N . VAL A 1 828 ? 48.965 -9.836 9.608 1.00 84.06 828 VAL A N 1
ATOM 6329 C CA . VAL A 1 828 ? 49.530 -10.806 8.653 1.00 84.06 828 VAL A CA 1
ATOM 6330 C C . VAL A 1 828 ? 49.191 -12.238 9.064 1.00 84.06 828 VAL A C 1
ATOM 6332 O O . VAL A 1 828 ? 48.642 -12.986 8.259 1.00 84.06 828 VAL A O 1
ATOM 6335 N N . THR A 1 829 ? 49.427 -12.594 10.330 1.00 85.75 829 THR A N 1
ATOM 6336 C CA . THR A 1 829 ? 48.855 -13.805 10.926 1.00 85.75 829 THR A CA 1
ATOM 6337 C C . THR A 1 829 ? 47.494 -13.489 11.535 1.00 85.75 829 THR A C 1
ATOM 6339 O O . THR A 1 829 ? 47.393 -12.601 12.384 1.00 85.75 829 THR A O 1
ATOM 6342 N N . PHE A 1 830 ? 46.451 -14.238 11.177 1.00 89.62 830 PHE A N 1
ATOM 6343 C CA . PHE A 1 830 ? 45.162 -14.159 11.869 1.00 89.62 830 PHE A CA 1
ATOM 6344 C C . PHE A 1 830 ? 44.481 -15.522 12.008 1.00 89.62 830 PHE A C 1
ATOM 6346 O O . PHE A 1 830 ? 44.735 -16.462 11.256 1.00 89.62 830 PHE A O 1
ATOM 6353 N N . TYR A 1 831 ? 43.595 -15.606 12.996 1.00 89.69 831 TYR A N 1
ATOM 6354 C CA . TYR A 1 831 ? 42.777 -16.769 13.314 1.00 89.69 831 TYR A CA 1
ATOM 6355 C C . TYR A 1 831 ? 41.313 -16.425 13.063 1.00 89.69 831 TYR A C 1
ATOM 6357 O O . TYR A 1 831 ? 40.852 -15.337 13.424 1.00 89.69 831 TYR A O 1
ATOM 6365 N N . SER A 1 832 ? 40.584 -17.351 12.452 1.00 90.44 832 SER A N 1
ATOM 6366 C CA . SER A 1 832 ? 39.180 -17.183 12.082 1.00 90.44 832 SER A CA 1
ATOM 6367 C C . SER A 1 832 ? 38.373 -18.428 12.441 1.00 90.44 832 SER A C 1
ATOM 6369 O O . SER A 1 832 ? 38.851 -19.549 12.264 1.00 90.44 832 SER A O 1
ATOM 6371 N N . GLY A 1 833 ? 37.174 -18.217 12.983 1.00 88.50 833 GLY A N 1
ATOM 6372 C CA . GLY A 1 833 ? 36.300 -19.271 13.487 1.00 88.50 833 GLY A CA 1
ATOM 6373 C C . GLY A 1 833 ? 34.915 -19.203 12.858 1.00 88.50 833 GLY A C 1
ATOM 6374 O O . GLY A 1 833 ? 34.267 -18.148 12.875 1.00 88.50 833 GLY A O 1
ATOM 6375 N N . ASP A 1 834 ? 34.480 -20.330 12.301 1.00 87.88 834 ASP A N 1
ATOM 6376 C CA . ASP A 1 834 ? 33.231 -20.446 11.549 1.00 87.88 834 ASP A CA 1
ATOM 6377 C C . ASP A 1 834 ? 32.049 -20.911 12.426 1.00 87.88 834 ASP A C 1
ATOM 6379 O O . ASP A 1 834 ? 32.215 -21.514 13.497 1.00 87.88 834 ASP A O 1
ATOM 6383 N N . ARG A 1 835 ? 30.831 -20.654 11.939 1.00 85.94 835 ARG A N 1
ATOM 6384 C CA . ARG A 1 835 ? 29.568 -21.173 12.472 1.00 85.94 835 ARG A CA 1
ATOM 6385 C C . ARG A 1 835 ? 29.529 -22.700 12.528 1.00 85.94 835 ARG A C 1
ATOM 6387 O O . ARG A 1 835 ? 28.789 -23.200 13.363 1.00 85.94 835 ARG A O 1
ATOM 6394 N N . ASP A 1 836 ? 30.292 -23.392 11.683 1.00 79.69 836 ASP A N 1
ATOM 6395 C CA . ASP A 1 836 ? 30.273 -24.857 11.535 1.00 79.69 836 ASP A CA 1
ATOM 6396 C C . ASP A 1 836 ? 31.455 -25.543 12.266 1.00 79.69 836 ASP A C 1
ATOM 6398 O O . ASP A 1 836 ? 31.783 -26.704 12.019 1.00 79.69 836 ASP A O 1
ATOM 6402 N N . GLY A 1 837 ? 32.124 -24.817 13.170 1.00 76.75 837 GLY A N 1
ATOM 6403 C CA . GLY A 1 837 ? 33.121 -25.372 14.093 1.00 76.75 837 GLY A CA 1
ATOM 6404 C C . GLY A 1 837 ? 34.563 -25.404 13.576 1.00 76.75 837 GLY A C 1
ATOM 6405 O O . GLY A 1 837 ? 35.446 -25.844 14.312 1.00 76.75 837 GLY A O 1
ATOM 6406 N N . TYR A 1 838 ? 34.827 -24.930 12.354 1.00 83.56 838 TYR A N 1
ATOM 6407 C CA . TYR A 1 838 ? 36.174 -24.850 11.775 1.00 83.56 838 TYR A CA 1
ATOM 6408 C C . TYR A 1 838 ? 37.003 -23.686 12.339 1.00 83.56 838 TYR A C 1
ATOM 6410 O O . TYR A 1 838 ? 36.519 -22.557 12.458 1.00 83.56 838 TYR A O 1
ATOM 6418 N N . LEU A 1 839 ? 38.279 -23.964 12.634 1.00 85.12 839 LEU A N 1
ATOM 6419 C CA . LEU A 1 839 ? 39.284 -23.016 13.117 1.00 85.12 839 LEU A CA 1
ATOM 6420 C C . LEU A 1 839 ? 40.441 -22.903 12.116 1.00 85.12 839 LEU A C 1
ATOM 6422 O O . LEU A 1 839 ? 41.298 -23.786 12.047 1.00 85.12 839 LEU A O 1
ATOM 6426 N N . CYS A 1 840 ? 40.504 -21.795 11.381 1.00 84.88 840 CYS A N 1
ATOM 6427 C CA . CYS A 1 840 ? 41.518 -21.570 10.349 1.00 84.88 840 CYS A CA 1
ATOM 6428 C C . CYS A 1 840 ? 42.541 -20.517 10.796 1.00 84.88 840 CYS A C 1
ATOM 6430 O O . CYS A 1 840 ? 42.164 -19.404 11.181 1.00 84.88 840 CYS A O 1
ATOM 6432 N N . LYS A 1 841 ? 43.836 -20.854 10.707 1.00 85.69 841 LYS A N 1
ATOM 6433 C CA . LYS A 1 841 ? 44.950 -19.894 10.758 1.00 85.69 841 LYS A CA 1
ATOM 6434 C C . LYS A 1 841 ? 45.312 -19.510 9.326 1.00 85.69 841 LYS A C 1
ATOM 6436 O O . LYS A 1 841 ? 45.561 -20.392 8.510 1.00 85.69 841 LYS A O 1
ATOM 6441 N N . VAL A 1 842 ? 45.410 -18.216 9.051 1.00 85.50 842 VAL A N 1
ATOM 6442 C CA . VAL A 1 842 ? 46.000 -17.688 7.816 1.00 85.50 842 VAL A CA 1
ATOM 6443 C C . VAL A 1 842 ? 47.317 -17.006 8.155 1.00 85.50 842 VAL A C 1
ATOM 6445 O O . VAL A 1 842 ? 47.395 -16.256 9.129 1.00 85.50 842 VAL A O 1
ATOM 6448 N N . ASP A 1 843 ? 48.345 -17.274 7.355 1.00 82.00 843 ASP A N 1
ATOM 6449 C CA . ASP A 1 843 ? 49.659 -16.643 7.450 1.00 82.00 843 ASP A CA 1
ATOM 6450 C C . ASP A 1 843 ? 50.182 -16.321 6.043 1.00 82.00 843 ASP A C 1
ATOM 6452 O O . ASP A 1 843 ? 50.238 -17.186 5.166 1.00 82.00 843 ASP A O 1
ATOM 6456 N N . TRP A 1 844 ? 50.548 -15.061 5.808 1.00 79.06 844 TRP A N 1
ATOM 6457 C CA . TRP A 1 844 ? 51.115 -14.602 4.535 1.00 79.06 844 TRP A CA 1
ATOM 6458 C C . TRP A 1 844 ? 52.454 -13.863 4.700 1.00 79.06 844 TRP A C 1
ATOM 6460 O O . TRP A 1 844 ? 52.917 -13.213 3.767 1.00 79.06 844 TRP A O 1
ATOM 6470 N N . ASN A 1 845 ? 53.140 -14.020 5.846 1.00 70.50 845 ASN A N 1
ATOM 6471 C CA . ASN A 1 845 ? 54.432 -13.368 6.136 1.00 70.50 845 ASN A CA 1
ATOM 6472 C C . ASN A 1 845 ? 55.563 -13.719 5.148 1.00 70.50 845 ASN A C 1
ATOM 6474 O O . ASN A 1 845 ? 56.565 -13.003 5.073 1.00 70.50 845 ASN A O 1
ATOM 6478 N N . HIS A 1 846 ? 55.457 -14.845 4.439 1.00 62.06 846 HIS A N 1
ATOM 6479 C CA . HIS A 1 846 ? 56.542 -15.398 3.620 1.00 62.06 846 HIS A CA 1
ATOM 6480 C C . HIS A 1 846 ? 56.291 -15.348 2.108 1.00 62.06 846 HIS A C 1
ATOM 6482 O O . HIS A 1 846 ? 57.226 -15.575 1.337 1.00 62.06 846 HIS A O 1
ATOM 6488 N N . ASN A 1 847 ? 55.079 -14.985 1.678 1.00 61.12 847 ASN A N 1
ATOM 6489 C CA . ASN A 1 847 ? 54.686 -14.993 0.270 1.00 61.12 847 ASN A CA 1
ATOM 6490 C C . ASN A 1 847 ? 54.569 -13.565 -0.284 1.00 61.12 847 ASN A C 1
ATOM 6492 O O . ASN A 1 847 ? 54.313 -12.612 0.449 1.00 61.12 847 ASN A O 1
ATOM 6496 N N . LYS A 1 848 ? 54.845 -13.396 -1.584 1.00 55.41 848 LYS A N 1
ATOM 6497 C CA . LYS A 1 848 ? 54.929 -12.064 -2.216 1.00 55.41 848 LYS A CA 1
ATOM 6498 C C . LYS A 1 848 ? 53.573 -11.501 -2.621 1.00 55.41 848 LYS A C 1
ATOM 6500 O O . LYS A 1 848 ? 53.395 -10.287 -2.569 1.00 55.41 848 LYS A O 1
ATOM 6505 N N . ASP A 1 849 ? 52.658 -12.380 -3.005 1.00 62.31 849 ASP A N 1
ATOM 6506 C CA . ASP A 1 849 ? 51.309 -12.052 -3.440 1.00 62.31 849 ASP A CA 1
ATOM 6507 C C . ASP A 1 849 ? 50.308 -12.617 -2.420 1.00 62.31 849 ASP A C 1
ATOM 6509 O O . ASP A 1 849 ? 50.462 -13.738 -1.936 1.00 62.31 849 ASP A O 1
ATOM 6513 N N . LEU A 1 850 ? 49.285 -11.832 -2.053 1.00 63.00 850 LEU A N 1
ATOM 6514 C CA . LEU A 1 850 ? 48.339 -12.213 -0.988 1.00 63.00 850 LEU A CA 1
ATOM 6515 C C . LEU A 1 850 ? 47.449 -13.412 -1.366 1.00 63.00 850 LEU A C 1
ATOM 6517 O O . LEU A 1 850 ? 46.892 -14.047 -0.476 1.00 63.00 850 LEU A O 1
ATOM 6521 N N . SER A 1 851 ? 47.339 -13.731 -2.661 1.00 61.41 851 SER A N 1
ATOM 6522 C CA . SER A 1 851 ? 46.696 -14.950 -3.178 1.00 61.41 851 SER A CA 1
ATOM 6523 C C . SER A 1 851 ? 47.330 -16.234 -2.657 1.00 61.41 851 SER A C 1
ATOM 6525 O O . SER A 1 851 ? 46.649 -17.245 -2.530 1.00 61.41 851 SER A O 1
ATOM 6527 N N . ASP A 1 852 ? 48.624 -16.185 -2.353 1.00 58.12 852 ASP A N 1
ATOM 6528 C CA . ASP A 1 852 ? 49.430 -17.359 -2.040 1.00 58.12 852 ASP A CA 1
ATOM 6529 C C . ASP A 1 852 ? 49.463 -17.614 -0.520 1.00 58.12 852 ASP A C 1
ATOM 6531 O O . ASP A 1 852 ? 50.186 -18.492 -0.051 1.00 58.12 852 ASP A O 1
ATOM 6535 N N . GLY A 1 853 ? 48.739 -16.817 0.277 1.00 61.03 853 GLY A N 1
ATOM 6536 C CA . GLY A 1 853 ? 48.710 -16.909 1.738 1.00 61.03 853 GLY A CA 1
ATOM 6537 C C . GLY A 1 853 ? 48.297 -18.300 2.221 1.00 61.03 853 GLY A C 1
ATOM 6538 O O . GLY A 1 853 ? 47.266 -18.833 1.813 1.00 61.03 853 GLY A O 1
ATOM 6539 N N . GLN A 1 854 ? 49.094 -18.896 3.109 1.00 65.50 854 GLN A N 1
ATOM 6540 C CA . GLN A 1 854 ? 48.842 -20.251 3.588 1.00 65.50 854 GLN A CA 1
ATOM 6541 C C . GLN A 1 854 ? 47.705 -20.237 4.612 1.00 65.50 854 GLN A C 1
ATOM 6543 O O . GLN A 1 854 ? 47.860 -19.746 5.732 1.00 65.50 854 GLN A O 1
ATOM 6548 N N . CYS A 1 855 ? 46.559 -20.791 4.220 1.00 70.44 855 CYS A N 1
ATOM 6549 C CA . CYS A 1 855 ? 45.465 -21.120 5.124 1.00 70.44 855 CYS A CA 1
ATOM 6550 C C . CYS A 1 855 ? 45.625 -22.562 5.618 1.00 70.44 855 CYS A C 1
ATOM 6552 O O . CYS A 1 855 ? 45.739 -23.485 4.815 1.00 70.44 855 CYS A O 1
ATOM 6554 N N . ILE A 1 856 ? 45.615 -22.756 6.936 1.00 73.06 856 ILE A N 1
ATOM 6555 C CA . ILE A 1 856 ? 45.738 -24.061 7.592 1.00 73.06 856 ILE A CA 1
ATOM 6556 C C . ILE A 1 856 ? 44.545 -24.248 8.533 1.00 73.06 856 ILE A C 1
ATOM 6558 O O . ILE A 1 856 ? 44.320 -23.437 9.438 1.00 73.06 856 ILE A O 1
ATOM 6562 N N . VAL A 1 857 ? 43.797 -25.337 8.342 1.00 72.38 857 VAL A N 1
ATOM 6563 C CA . VAL A 1 857 ? 42.708 -25.749 9.239 1.00 72.38 857 VAL A CA 1
ATOM 6564 C C . VAL A 1 857 ? 43.324 -26.391 10.486 1.00 72.38 857 VAL A C 1
ATOM 6566 O O . VAL A 1 857 ? 43.743 -27.548 10.476 1.00 72.38 857 VAL A O 1
ATOM 6569 N N . LEU A 1 858 ? 43.413 -25.622 11.572 1.00 74.44 858 LEU A N 1
ATOM 6570 C CA . LEU A 1 858 ? 44.029 -26.067 12.824 1.00 74.44 858 LEU A CA 1
ATOM 6571 C C . LEU A 1 858 ? 43.159 -27.071 13.577 1.00 74.44 858 LEU A C 1
ATOM 6573 O O . LEU A 1 858 ? 43.678 -27.998 14.194 1.00 74.44 858 LEU A O 1
ATOM 6577 N N . ALA A 1 859 ? 41.844 -26.868 13.564 1.00 72.44 859 ALA A N 1
ATOM 6578 C CA . ALA A 1 859 ? 40.911 -27.744 14.251 1.00 72.44 859 ALA A CA 1
ATOM 6579 C C . ALA A 1 859 ? 39.509 -27.672 13.645 1.00 72.44 859 ALA A C 1
ATOM 6581 O O . ALA A 1 859 ? 39.139 -26.680 13.012 1.00 72.44 859 ALA A O 1
ATOM 6582 N N . GLN A 1 860 ? 38.721 -28.704 13.921 1.00 75.06 860 GLN A N 1
ATOM 6583 C CA . GLN A 1 860 ? 37.270 -28.680 13.799 1.00 75.06 860 GLN A CA 1
ATOM 6584 C C . GLN A 1 860 ? 36.672 -29.173 15.117 1.00 75.06 860 GLN A C 1
ATOM 6586 O O . GLN A 1 860 ? 37.117 -30.185 15.659 1.00 75.06 860 GLN A O 1
ATOM 6591 N N . GLU A 1 861 ? 35.670 -28.476 15.646 1.00 68.00 861 GLU A N 1
ATOM 6592 C CA . GLU A 1 861 ? 34.862 -29.012 16.743 1.00 68.00 861 GLU A CA 1
ATOM 6593 C C . GLU A 1 861 ? 34.091 -30.243 16.242 1.00 68.00 861 GLU A C 1
ATOM 6595 O O . GLU A 1 861 ? 33.265 -30.148 15.334 1.00 68.00 861 GLU A O 1
ATOM 6600 N N . SER A 1 862 ? 34.387 -31.416 16.805 1.00 58.34 862 SER A N 1
ATOM 6601 C CA . SER A 1 862 ? 33.713 -32.655 16.421 1.00 58.34 862 SER A CA 1
ATOM 6602 C C . SER A 1 862 ? 32.233 -32.638 16.805 1.00 58.34 862 SER A C 1
ATOM 6604 O O . SER A 1 862 ? 31.844 -32.145 17.866 1.00 58.34 862 SER A O 1
ATOM 6606 N N . ASN A 1 863 ? 31.402 -33.253 15.957 1.00 52.78 863 ASN A N 1
ATOM 6607 C CA . ASN A 1 863 ? 30.008 -33.565 16.269 1.00 52.78 863 ASN A CA 1
ATOM 6608 C C . ASN A 1 863 ? 29.937 -34.651 17.358 1.00 52.78 863 ASN A C 1
ATOM 6610 O O . ASN A 1 863 ? 29.638 -35.813 17.082 1.00 52.78 863 ASN A O 1
ATOM 6614 N N . GLY A 1 864 ? 30.209 -34.269 18.607 1.00 47.78 864 GLY A N 1
ATOM 6615 C CA . GLY A 1 864 ? 29.859 -35.072 19.774 1.00 47.78 864 GLY A CA 1
ATOM 6616 C C . GLY A 1 864 ? 28.352 -35.342 19.794 1.00 47.78 864 GLY A C 1
ATOM 6617 O O . GLY A 1 864 ? 27.566 -34.527 19.307 1.00 47.78 864 GLY A O 1
ATOM 6618 N N . ASP A 1 865 ? 27.949 -36.476 20.372 1.00 37.66 865 ASP A N 1
ATOM 6619 C CA . ASP A 1 865 ? 26.635 -37.126 20.208 1.00 37.66 865 ASP A CA 1
ATOM 6620 C C . ASP A 1 865 ? 25.442 -36.411 20.909 1.00 37.66 865 ASP A C 1
ATOM 6622 O O . ASP A 1 865 ? 24.582 -37.007 21.560 1.00 37.66 865 ASP A O 1
ATOM 6626 N N . THR A 1 866 ? 25.402 -35.084 20.801 1.00 43.97 866 THR A N 1
ATOM 6627 C CA . THR A 1 866 ? 24.560 -34.144 21.556 1.00 43.97 866 THR A CA 1
ATOM 6628 C C . THR A 1 866 ? 23.545 -33.393 20.689 1.00 43.97 866 THR A C 1
ATOM 6630 O O . THR A 1 866 ? 22.699 -32.681 21.229 1.00 43.97 866 THR A O 1
ATOM 6633 N N . GLY A 1 867 ? 23.626 -33.518 19.357 1.00 44.84 867 GLY A N 1
ATOM 6634 C CA . GLY A 1 867 ? 22.709 -32.871 18.406 1.00 44.84 867 GLY A CA 1
ATOM 6635 C C . GLY A 1 867 ? 22.797 -31.338 18.351 1.00 44.84 867 GLY A C 1
ATOM 6636 O O . GLY A 1 867 ? 21.888 -30.691 17.831 1.00 44.84 867 GLY A O 1
ATOM 6637 N N . LYS A 1 868 ? 23.857 -30.740 18.908 1.00 50.88 868 LYS A N 1
ATOM 6638 C CA . LYS A 1 868 ? 24.127 -29.297 18.833 1.00 50.88 868 LYS A CA 1
ATOM 6639 C C . LYS A 1 868 ? 24.917 -28.958 17.567 1.00 50.88 868 LYS A C 1
ATOM 6641 O O . LYS A 1 868 ? 25.665 -29.785 17.065 1.00 50.88 868 LYS A O 1
ATOM 6646 N N . ILE A 1 869 ? 24.785 -27.719 17.095 1.00 57.81 869 ILE A N 1
ATOM 6647 C CA . ILE A 1 869 ? 25.618 -27.180 16.011 1.00 57.81 869 ILE A CA 1
ATOM 6648 C C . ILE A 1 869 ? 27.008 -26.847 16.596 1.00 57.81 869 ILE A C 1
ATOM 6650 O O . ILE A 1 869 ? 27.050 -26.041 17.534 1.00 57.81 869 ILE A O 1
ATOM 6654 N N . PRO A 1 870 ? 28.110 -27.432 16.088 1.00 64.94 870 PRO A N 1
ATOM 6655 C CA . PRO A 1 870 ? 29.468 -27.049 16.472 1.00 64.94 870 PRO A CA 1
ATOM 6656 C C . PRO A 1 870 ? 29.784 -25.666 15.892 1.00 64.94 870 PRO A C 1
ATOM 6658 O O . PRO A 1 870 ? 29.466 -25.426 14.736 1.00 64.94 870 PRO A O 1
ATOM 6661 N N . SER A 1 871 ? 30.356 -24.736 16.663 1.00 78.69 871 SER A N 1
ATOM 6662 C CA . SER A 1 871 ? 30.529 -23.335 16.229 1.00 78.69 871 SER A CA 1
ATOM 6663 C C . SER A 1 871 ? 31.530 -22.559 17.085 1.00 78.69 871 SER A C 1
ATOM 6665 O O . SER A 1 871 ? 31.427 -22.612 18.313 1.00 78.69 871 SER A O 1
ATOM 6667 N N . ILE A 1 872 ? 32.398 -21.732 16.493 1.00 83.19 872 ILE A N 1
ATOM 6668 C CA . ILE A 1 872 ? 33.414 -20.974 17.250 1.00 83.19 872 ILE A CA 1
ATOM 6669 C C . ILE A 1 872 ? 32.958 -19.533 17.528 1.00 83.19 872 ILE A C 1
ATOM 6671 O O . ILE A 1 872 ? 33.028 -18.649 16.671 1.00 83.19 872 ILE A O 1
ATOM 6675 N N . LEU A 1 873 ? 32.524 -19.289 18.768 1.00 83.38 873 LEU A N 1
ATOM 6676 C CA . LEU A 1 873 ? 31.989 -18.008 19.245 1.00 83.38 873 LEU A CA 1
ATOM 6677 C C . LEU A 1 873 ? 33.082 -16.970 19.533 1.00 83.38 873 LEU A C 1
ATOM 6679 O O . LEU A 1 873 ? 32.917 -15.796 19.212 1.00 83.38 873 LEU A O 1
ATOM 6683 N N . SER A 1 874 ? 34.194 -17.388 20.142 1.00 85.75 874 SER A N 1
ATOM 6684 C CA . SER A 1 874 ? 35.296 -16.497 20.519 1.00 85.75 874 SER A CA 1
ATOM 6685 C C . SER A 1 874 ? 36.641 -17.208 20.411 1.00 85.75 874 SER A C 1
ATOM 6687 O O . SER A 1 874 ? 36.752 -18.395 20.711 1.00 85.75 874 SER A O 1
ATOM 6689 N N . ILE A 1 875 ? 37.674 -16.449 20.041 1.00 88.12 875 ILE A N 1
ATOM 6690 C CA . ILE A 1 875 ? 39.070 -16.893 19.950 1.00 88.12 875 ILE A CA 1
ATOM 6691 C C . ILE A 1 875 ? 39.930 -15.964 20.817 1.00 88.12 875 ILE A C 1
ATOM 6693 O O . ILE A 1 875 ? 39.741 -14.745 20.788 1.00 88.12 875 ILE A O 1
ATOM 6697 N N . ALA A 1 876 ? 40.877 -16.520 21.572 1.00 83.00 876 ALA A N 1
ATOM 6698 C CA . ALA A 1 876 ? 41.912 -15.767 22.278 1.00 83.00 876 ALA A CA 1
ATOM 6699 C C . ALA A 1 876 ? 43.259 -16.505 22.204 1.00 83.00 876 ALA A C 1
ATOM 6701 O O . ALA A 1 876 ? 43.325 -17.703 22.475 1.00 83.00 876 ALA A O 1
ATOM 6702 N N . LEU A 1 877 ? 44.333 -15.795 21.849 1.00 82.94 877 LEU A N 1
ATOM 6703 C CA . LEU A 1 877 ? 45.688 -16.347 21.796 1.00 82.94 877 LEU A CA 1
ATOM 6704 C C . LEU A 1 877 ? 46.494 -15.955 23.043 1.00 82.94 877 LEU A C 1
ATOM 6706 O O . LEU A 1 877 ? 46.508 -14.796 23.457 1.00 82.94 877 LEU A O 1
ATOM 6710 N N . ASP A 1 878 ? 47.189 -16.930 23.621 1.00 77.44 878 ASP A N 1
ATOM 6711 C CA . ASP A 1 878 ? 48.230 -16.728 24.623 1.00 77.44 878 ASP A CA 1
ATOM 6712 C C . ASP A 1 878 ? 49.604 -16.669 23.942 1.00 77.44 878 ASP A C 1
ATOM 6714 O O . ASP A 1 878 ? 50.163 -17.692 23.532 1.00 77.44 878 ASP A O 1
ATOM 6718 N N . ASN A 1 879 ? 50.158 -15.460 23.852 1.00 67.94 879 ASN A N 1
ATOM 6719 C CA . ASN A 1 879 ? 51.454 -15.209 23.228 1.00 67.94 879 ASN A CA 1
ATOM 6720 C C . ASN A 1 879 ? 52.651 -15.709 24.061 1.00 67.94 879 ASN A C 1
ATOM 6722 O O . ASN A 1 879 ? 53.719 -15.891 23.479 1.00 67.94 879 ASN A O 1
ATOM 6726 N N . SER A 1 880 ? 52.534 -15.920 25.384 1.00 63.84 880 SER A N 1
ATOM 6727 C CA . SER A 1 880 ? 53.685 -16.361 26.198 1.00 63.84 880 SER A CA 1
ATOM 6728 C C . SER A 1 880 ? 53.909 -17.871 26.153 1.00 63.84 880 SER A C 1
ATOM 6730 O O . SER A 1 880 ? 55.026 -18.330 26.395 1.00 63.84 880 SER A O 1
ATOM 6732 N N . HIS A 1 881 ? 52.872 -18.645 25.817 1.00 57.69 881 HIS A N 1
ATOM 6733 C CA . HIS A 1 881 ? 52.943 -20.108 25.731 1.00 57.69 881 HIS A CA 1
ATOM 6734 C C . HIS A 1 881 ? 52.481 -20.690 24.384 1.00 57.69 881 HIS A C 1
ATOM 6736 O O . HIS A 1 881 ? 52.399 -21.910 24.265 1.00 57.69 881 HIS A O 1
ATOM 6742 N N . GLN A 1 882 ? 52.183 -19.836 23.394 1.00 67.69 882 GLN A N 1
ATOM 6743 C CA . GLN A 1 882 ? 51.621 -20.185 22.077 1.00 67.69 882 GLN A CA 1
ATOM 6744 C C . GLN A 1 882 ? 50.384 -21.097 22.164 1.00 67.69 882 GLN A C 1
ATOM 6746 O O . GLN A 1 882 ? 50.291 -22.125 21.496 1.00 67.69 882 GLN A O 1
ATOM 6751 N N . ARG A 1 883 ? 49.413 -20.726 23.010 1.00 73.94 883 ARG A N 1
ATOM 6752 C CA . ARG A 1 883 ? 48.185 -21.514 23.220 1.00 73.94 883 ARG A CA 1
ATOM 6753 C C . ARG A 1 883 ? 46.967 -20.790 22.680 1.00 73.94 883 ARG A C 1
ATOM 6755 O O . ARG A 1 883 ? 46.690 -19.656 23.063 1.00 73.94 883 ARG A O 1
ATOM 6762 N N . LEU A 1 884 ? 46.230 -21.465 21.808 1.00 80.00 884 LEU A N 1
ATOM 6763 C CA . LEU A 1 884 ? 45.005 -20.955 21.210 1.00 80.00 884 LEU A CA 1
ATOM 6764 C C . LEU A 1 884 ? 43.801 -21.463 22.009 1.00 80.00 884 LEU A C 1
ATOM 6766 O O . LEU A 1 884 ? 43.636 -22.667 22.185 1.00 80.00 884 LEU A O 1
ATOM 6770 N N . TRP A 1 885 ? 42.973 -20.542 22.494 1.00 82.75 885 TRP A N 1
ATOM 6771 C CA . TRP A 1 885 ? 41.766 -20.836 23.262 1.00 82.75 885 TRP A CA 1
ATOM 6772 C C . TRP A 1 885 ? 40.534 -20.478 22.432 1.00 82.75 885 TRP A C 1
ATOM 6774 O O . TRP A 1 885 ? 40.411 -19.346 21.955 1.00 82.75 885 TRP A O 1
ATOM 6784 N N . THR A 1 886 ? 39.602 -21.417 22.294 1.00 82.62 886 THR A N 1
ATOM 6785 C CA . THR A 1 886 ? 38.314 -21.231 21.613 1.00 82.62 886 THR A CA 1
ATOM 6786 C C . THR A 1 886 ? 37.149 -21.434 22.578 1.00 82.62 886 THR A C 1
ATOM 6788 O O . THR A 1 886 ? 37.271 -22.145 23.574 1.00 82.62 886 THR A O 1
ATOM 6791 N N . SER A 1 887 ? 36.014 -20.790 22.305 1.00 80.75 887 SER A N 1
ATOM 6792 C CA . SER A 1 887 ? 34.750 -21.066 22.994 1.00 80.75 887 SER A CA 1
ATOM 6793 C C . SER A 1 887 ? 33.648 -21.401 21.998 1.00 80.75 887 SER A C 1
ATOM 6795 O O . SER A 1 887 ? 33.585 -20.809 20.917 1.00 80.75 887 SER A O 1
ATOM 6797 N N . THR A 1 888 ? 32.786 -22.354 22.356 1.00 73.12 888 THR A N 1
ATOM 6798 C CA . THR A 1 888 ? 31.805 -22.933 21.431 1.00 73.12 888 THR A CA 1
ATOM 6799 C C . THR A 1 888 ? 30.406 -23.063 22.032 1.00 73.12 888 THR A C 1
ATOM 6801 O O . THR A 1 888 ? 30.193 -22.808 23.220 1.00 73.12 888 THR A O 1
ATOM 6804 N N . LEU A 1 889 ? 29.423 -23.436 21.201 1.00 64.50 889 LEU A N 1
ATOM 6805 C CA . LEU A 1 889 ? 28.049 -23.718 21.640 1.00 64.50 889 LEU A CA 1
ATOM 6806 C C . LEU A 1 889 ? 27.873 -25.126 22.242 1.00 64.50 889 LEU A C 1
ATOM 6808 O O . LEU A 1 889 ? 26.863 -25.367 22.915 1.00 64.50 889 LEU A O 1
ATOM 6812 N N . ALA A 1 890 ? 28.803 -26.061 22.003 1.00 55.31 890 ALA A N 1
ATOM 6813 C CA . ALA A 1 890 ? 28.571 -27.477 22.284 1.00 55.31 890 ALA A CA 1
ATOM 6814 C C . ALA A 1 890 ? 28.792 -27.885 23.752 1.00 55.31 890 ALA A C 1
ATOM 6816 O O . ALA A 1 890 ? 28.020 -28.703 24.258 1.00 55.31 890 ALA A O 1
ATOM 6817 N N . SER A 1 891 ? 29.763 -27.295 24.461 1.00 50.44 891 SER A N 1
ATOM 6818 C CA . SER A 1 891 ? 30.073 -27.608 25.873 1.00 50.44 891 SER A CA 1
ATOM 6819 C C . SER A 1 891 ? 28.813 -27.527 26.771 1.00 50.44 891 SER A C 1
ATOM 6821 O O . SER A 1 891 ? 27.922 -26.706 26.505 1.00 50.44 891 SER A O 1
ATOM 6823 N N . PRO A 1 892 ? 28.650 -28.382 27.805 1.00 37.47 892 PRO A N 1
ATOM 6824 C CA . PRO A 1 892 ? 29.680 -28.788 28.771 1.00 37.47 892 PRO A CA 1
ATOM 6825 C C . PRO A 1 892 ? 30.256 -30.209 28.603 1.00 37.47 892 PRO A C 1
ATOM 6827 O O . PRO A 1 892 ? 29.746 -31.019 27.837 1.00 37.47 892 PRO A O 1
ATOM 6830 N N . VAL A 1 893 ? 31.315 -30.457 29.381 1.00 35.25 893 VAL A N 1
ATOM 6831 C CA . VAL A 1 893 ? 32.178 -31.653 29.455 1.00 35.25 893 VAL A CA 1
ATOM 6832 C C . VAL A 1 893 ? 31.425 -32.962 29.724 1.00 35.25 893 VAL A C 1
ATOM 6834 O O . VAL A 1 893 ? 30.561 -33.016 30.601 1.00 35.25 893 VAL A O 1
ATOM 6837 N N . SER A 1 894 ? 31.850 -34.042 29.060 1.00 27.48 894 SER A N 1
ATOM 6838 C CA . SER A 1 894 ? 31.532 -35.434 29.413 1.00 27.48 894 SER A CA 1
ATOM 6839 C C . SER A 1 894 ? 32.671 -36.078 30.212 1.00 27.48 894 SER A C 1
ATOM 6841 O O . SER A 1 894 ? 33.757 -36.313 29.685 1.00 27.48 894 SER A O 1
ATOM 6843 N N . SER A 1 895 ? 32.436 -36.411 31.482 1.00 29.52 895 SER A N 1
ATOM 6844 C CA . SER A 1 895 ? 33.450 -37.009 32.360 1.00 29.52 895 SER A CA 1
ATOM 6845 C C . SER A 1 895 ? 33.530 -38.539 32.233 1.00 29.52 895 SER A C 1
ATOM 6847 O O . SER A 1 895 ? 33.245 -39.233 33.204 1.00 29.52 895 SER A O 1
ATOM 6849 N N . ASN A 1 896 ? 33.894 -39.059 31.055 1.00 28.30 896 ASN A N 1
ATOM 6850 C CA . ASN A 1 896 ? 34.259 -40.471 30.852 1.00 28.30 896 ASN A CA 1
ATOM 6851 C C . ASN A 1 896 ? 34.965 -40.685 29.494 1.00 28.30 896 ASN A C 1
ATOM 6853 O O . ASN A 1 896 ? 34.329 -41.111 28.538 1.00 28.30 896 ASN A O 1
ATOM 6857 N N . ASP A 1 897 ? 36.279 -40.438 29.416 1.00 26.44 897 ASP A N 1
ATOM 6858 C CA . ASP A 1 897 ? 37.173 -41.353 28.686 1.00 26.44 897 ASP A CA 1
ATOM 6859 C C . ASP A 1 897 ? 38.647 -41.174 29.097 1.00 26.44 897 ASP A C 1
ATOM 6861 O O . ASP A 1 897 ? 39.171 -40.061 29.147 1.00 26.44 897 ASP A O 1
ATOM 6865 N N . ALA A 1 898 ? 39.326 -42.271 29.439 1.00 27.31 898 ALA A N 1
ATOM 6866 C CA . ALA A 1 898 ? 40.612 -42.247 30.152 1.00 27.31 898 ALA A CA 1
ATOM 6867 C C . ALA A 1 898 ? 41.810 -42.715 29.302 1.00 27.31 898 ALA A C 1
ATOM 6869 O O . ALA A 1 898 ? 42.704 -43.399 29.803 1.00 27.31 898 ALA A O 1
ATOM 6870 N N . HIS A 1 899 ? 41.861 -42.327 28.022 1.00 23.98 899 HIS A N 1
ATOM 6871 C CA . HIS A 1 899 ? 42.964 -42.668 27.111 1.00 23.98 899 HIS A CA 1
ATOM 6872 C C . HIS A 1 899 ? 43.515 -41.462 26.332 1.00 23.98 899 HIS A C 1
ATOM 6874 O O . HIS A 1 899 ? 43.376 -41.347 25.118 1.00 23.98 899 HIS A O 1
ATOM 6880 N N . ALA A 1 900 ? 44.232 -40.582 27.036 1.00 24.28 900 ALA A N 1
ATOM 6881 C CA . ALA A 1 900 ? 45.001 -39.503 26.418 1.00 24.28 900 ALA A CA 1
ATOM 6882 C C . ALA A 1 900 ? 46.232 -40.042 25.653 1.00 24.28 900 ALA A C 1
ATOM 6884 O O . ALA A 1 900 ? 47.313 -40.210 26.223 1.00 24.28 900 ALA A O 1
ATOM 6885 N N . SER A 1 901 ? 46.091 -40.290 24.348 1.00 23.02 901 SER A N 1
ATOM 6886 C CA . SER A 1 901 ? 47.227 -40.520 23.447 1.00 23.02 901 SER A CA 1
ATOM 6887 C C . SER A 1 901 ? 47.856 -39.184 23.041 1.00 23.02 901 SER A C 1
ATOM 6889 O O . SER A 1 901 ? 47.289 -38.434 22.248 1.00 23.02 901 SER A O 1
ATOM 6891 N N . ALA A 1 902 ? 49.031 -38.869 23.586 1.00 24.45 902 ALA A N 1
ATOM 6892 C CA . ALA A 1 902 ? 49.713 -37.608 23.310 1.00 24.45 902 ALA A CA 1
ATOM 6893 C C . ALA A 1 902 ? 50.442 -37.628 21.954 1.00 24.45 902 ALA A C 1
ATOM 6895 O O . ALA A 1 902 ? 51.489 -38.262 21.823 1.00 24.45 902 ALA A O 1
ATOM 6896 N N . ALA A 1 903 ? 49.934 -36.872 20.979 1.00 22.80 903 ALA A N 1
ATOM 6897 C CA . ALA A 1 903 ? 50.699 -36.451 19.807 1.00 22.80 903 ALA A CA 1
ATOM 6898 C C . ALA A 1 903 ? 51.465 -35.148 20.109 1.00 22.80 903 ALA A C 1
ATOM 6900 O O . ALA A 1 903 ? 51.005 -34.311 20.890 1.00 22.80 903 ALA A O 1
ATOM 6901 N N . MET A 1 904 ? 52.641 -34.971 19.505 1.00 26.39 904 MET A N 1
ATOM 6902 C CA . MET A 1 904 ? 53.381 -33.706 19.532 1.00 26.39 904 MET A CA 1
ATOM 6903 C C . MET A 1 904 ? 53.132 -32.952 18.227 1.00 26.39 904 MET A C 1
ATOM 6905 O O . MET A 1 904 ? 53.137 -33.556 17.157 1.00 26.39 904 MET A O 1
ATOM 6909 N N . ILE A 1 905 ? 52.941 -31.636 18.321 1.00 30.83 905 ILE A N 1
ATOM 6910 C CA . ILE A 1 905 ? 53.130 -30.741 17.180 1.00 30.83 905 ILE A CA 1
ATOM 6911 C C . ILE A 1 905 ? 54.604 -30.340 17.216 1.00 30.83 905 ILE A C 1
ATOM 6913 O O . ILE A 1 905 ? 55.012 -29.540 18.056 1.00 30.83 905 ILE A O 1
ATOM 6917 N N . GLU A 1 906 ? 55.396 -30.957 16.347 1.00 30.56 906 GLU A N 1
ATOM 6918 C CA . GLU A 1 906 ? 56.737 -30.500 15.982 1.00 30.56 906 GLU A CA 1
ATOM 6919 C C . GLU A 1 906 ? 56.640 -29.856 14.590 1.00 30.56 906 GLU A C 1
ATOM 6921 O O . GLU A 1 906 ? 55.899 -30.345 13.732 1.00 30.56 906 GLU A O 1
ATOM 6926 N N . ASP A 1 907 ? 57.367 -28.759 14.354 1.00 33.16 907 ASP A N 1
ATOM 6927 C CA . ASP A 1 907 ? 57.255 -27.949 13.124 1.00 33.16 907 ASP A CA 1
ATOM 6928 C C . ASP A 1 907 ? 57.675 -28.692 11.831 1.00 33.16 907 ASP A C 1
ATOM 6930 O O . ASP A 1 907 ? 57.486 -28.182 10.725 1.00 33.16 907 ASP A O 1
ATOM 6934 N N . GLU A 1 908 ? 58.226 -29.909 11.931 1.00 30.80 908 GLU A N 1
ATOM 6935 C CA . GLU A 1 908 ? 58.764 -30.673 10.794 1.00 30.80 908 GLU A CA 1
ATOM 6936 C C . GLU A 1 908 ? 57.713 -31.013 9.717 1.00 30.80 908 GLU A C 1
ATOM 6938 O O . GLU A 1 908 ? 58.048 -31.128 8.535 1.00 30.80 908 GLU A O 1
ATOM 6943 N N . ASN A 1 909 ? 56.426 -31.095 10.080 1.00 30.31 909 ASN A N 1
ATOM 6944 C CA . ASN A 1 909 ? 55.343 -31.403 9.134 1.00 30.31 909 ASN A CA 1
ATOM 6945 C C . ASN A 1 909 ? 55.009 -30.266 8.145 1.00 30.31 909 ASN A C 1
ATOM 6947 O O . ASN A 1 909 ? 54.240 -30.484 7.206 1.00 30.31 909 ASN A O 1
ATOM 6951 N N . ALA A 1 910 ? 55.636 -29.087 8.260 1.00 35.97 910 ALA A N 1
ATOM 6952 C CA . ALA A 1 910 ? 55.537 -28.022 7.253 1.00 35.97 910 ALA A CA 1
ATOM 6953 C C . ALA A 1 910 ? 55.996 -28.460 5.838 1.00 35.97 910 ALA A C 1
ATOM 6955 O O . ALA A 1 910 ? 55.670 -27.809 4.846 1.00 35.97 910 ALA A O 1
ATOM 6956 N N . ALA A 1 911 ? 56.726 -29.577 5.725 1.00 33.53 911 ALA A N 1
ATOM 6957 C CA . ALA A 1 911 ? 57.229 -30.123 4.465 1.00 33.53 911 ALA A CA 1
ATOM 6958 C C . ALA A 1 911 ? 56.188 -30.864 3.589 1.00 33.53 911 ALA A C 1
ATOM 6960 O O . ALA A 1 911 ? 56.534 -31.260 2.475 1.00 33.53 911 ALA A O 1
ATOM 6961 N N . GLN A 1 912 ? 54.943 -31.070 4.049 1.00 34.94 912 GLN A N 1
ATOM 6962 C CA . GLN A 1 912 ? 53.890 -31.785 3.294 1.00 34.94 912 GLN A CA 1
ATOM 6963 C C . GLN A 1 912 ? 52.610 -30.962 3.048 1.00 34.94 912 GLN A C 1
ATOM 6965 O O . GLN A 1 912 ? 51.509 -31.501 2.975 1.00 34.94 912 GLN A O 1
ATOM 6970 N N . LEU A 1 913 ? 52.751 -29.650 2.841 1.00 38.41 913 LEU A N 1
ATOM 6971 C CA . LEU A 1 913 ? 51.665 -28.793 2.353 1.00 38.41 913 LEU A CA 1
ATOM 6972 C C . LEU A 1 913 ? 51.470 -28.953 0.832 1.00 38.41 913 LEU A C 1
ATOM 6974 O O . LEU A 1 913 ? 52.071 -28.229 0.037 1.00 38.41 913 LEU A O 1
ATOM 6978 N N . GLN A 1 914 ? 50.615 -29.895 0.424 1.00 33.12 914 GLN A N 1
ATOM 6979 C CA . GLN A 1 914 ? 49.965 -29.855 -0.893 1.00 33.12 914 GLN A CA 1
ATOM 6980 C C . GLN A 1 914 ? 48.704 -28.983 -0.818 1.00 33.12 914 GLN A C 1
ATOM 6982 O O . GLN A 1 914 ? 48.012 -28.980 0.197 1.00 33.12 914 GLN A O 1
ATOM 6987 N N . GLN A 1 915 ? 48.417 -28.232 -1.883 1.00 37.38 915 GLN A N 1
ATOM 6988 C CA . GLN A 1 915 ? 47.231 -27.378 -1.981 1.00 37.38 915 GLN A CA 1
ATOM 6989 C C . GLN A 1 915 ? 46.023 -28.211 -2.446 1.00 37.38 915 GLN A C 1
ATOM 6991 O O . GLN A 1 915 ? 46.092 -28.772 -3.541 1.00 37.38 915 GLN A O 1
ATOM 6996 N N . PRO A 1 916 ? 44.920 -28.286 -1.679 1.00 38.47 916 PRO A N 1
ATOM 6997 C CA . PRO A 1 916 ? 43.615 -28.624 -2.227 1.00 38.47 916 PRO A CA 1
ATOM 6998 C C . PRO A 1 916 ? 42.980 -27.351 -2.808 1.00 38.47 916 PRO A C 1
ATOM 7000 O O . PRO A 1 916 ? 42.810 -26.357 -2.103 1.00 38.47 916 PRO A O 1
ATOM 7003 N N . ASP A 1 917 ? 42.590 -27.375 -4.085 1.00 32.62 917 ASP A N 1
ATOM 7004 C CA . ASP A 1 917 ? 41.952 -26.229 -4.766 1.00 32.62 917 ASP A CA 1
ATOM 7005 C C . ASP A 1 917 ? 40.486 -25.987 -4.321 1.00 32.62 917 ASP A C 1
ATOM 7007 O O . ASP A 1 917 ? 39.774 -25.165 -4.901 1.00 32.62 917 ASP A O 1
ATOM 7011 N N . SER A 1 918 ? 40.012 -26.690 -3.286 1.00 39.88 918 SER A N 1
ATOM 7012 C CA . SER A 1 918 ? 38.700 -26.485 -2.667 1.00 39.88 918 SER A CA 1
ATOM 7013 C C . SER A 1 918 ? 38.748 -26.715 -1.152 1.00 39.88 918 SER A C 1
ATOM 7015 O O . SER A 1 918 ? 39.505 -27.550 -0.656 1.00 39.88 918 SER A O 1
ATOM 7017 N N . ALA A 1 919 ? 37.898 -26.004 -0.406 1.00 43.06 919 ALA A N 1
ATOM 7018 C CA . ALA A 1 919 ? 37.742 -26.205 1.038 1.00 43.06 919 ALA A CA 1
ATOM 7019 C C . ALA A 1 919 ? 37.008 -27.518 1.396 1.00 43.06 919 ALA A C 1
ATOM 7021 O O . ALA A 1 919 ? 36.934 -27.877 2.568 1.00 43.06 919 ALA A O 1
ATOM 7022 N N . GLU A 1 920 ? 36.467 -28.237 0.406 1.00 43.00 920 GLU A N 1
ATOM 7023 C CA . GLU A 1 920 ? 35.681 -29.464 0.595 1.00 43.00 920 GLU A CA 1
ATOM 7024 C C . GLU A 1 920 ? 36.550 -30.692 0.942 1.00 43.00 920 GLU A C 1
ATOM 7026 O O . GLU A 1 920 ? 36.037 -31.667 1.487 1.00 43.00 920 GLU A O 1
ATOM 7031 N N . GLU A 1 921 ? 37.868 -30.635 0.702 1.00 45.03 921 GLU A N 1
ATOM 7032 C CA . GLU A 1 921 ? 38.822 -31.730 0.977 1.00 45.03 921 GLU A CA 1
ATOM 7033 C C . GLU A 1 921 ? 39.766 -31.460 2.176 1.00 45.03 921 GLU A C 1
ATOM 7035 O O . GLU A 1 921 ? 40.692 -32.231 2.439 1.00 45.03 921 GLU A O 1
ATOM 7040 N N . ALA A 1 922 ? 39.562 -30.373 2.930 1.00 53.09 922 ALA A N 1
ATOM 7041 C CA . ALA A 1 922 ? 40.478 -29.949 3.994 1.00 53.09 922 ALA A CA 1
ATOM 7042 C C . ALA A 1 922 ? 40.281 -30.722 5.320 1.00 53.09 922 ALA A C 1
ATOM 7044 O O . ALA A 1 922 ? 39.366 -30.446 6.098 1.00 53.09 922 ALA A O 1
ATOM 7045 N N . ILE A 1 923 ? 41.185 -31.662 5.617 1.00 57.41 923 ILE A N 1
ATOM 7046 C CA . ILE A 1 923 ? 41.184 -32.438 6.871 1.00 57.41 923 ILE A CA 1
ATOM 7047 C C . ILE A 1 923 ? 41.740 -31.581 8.036 1.00 57.41 923 ILE A C 1
ATOM 7049 O O . ILE A 1 923 ? 42.856 -31.069 7.923 1.00 57.41 923 ILE A O 1
ATOM 7053 N N . PRO A 1 924 ? 41.022 -31.432 9.170 1.00 61.50 924 PRO A N 1
ATOM 7054 C CA . PRO A 1 924 ? 41.492 -30.659 10.324 1.00 61.50 924 PRO A CA 1
ATOM 7055 C C . PRO A 1 924 ? 42.617 -31.371 11.093 1.00 61.50 924 PRO A C 1
ATOM 7057 O O . PRO A 1 924 ? 42.551 -32.577 11.326 1.00 61.50 924 PRO A O 1
ATOM 7060 N N . LEU A 1 925 ? 43.615 -30.615 11.572 1.00 65.56 925 LEU A N 1
ATOM 7061 C CA . LEU A 1 925 ? 44.752 -31.171 12.331 1.00 65.56 925 LEU A CA 1
ATOM 7062 C C . LEU A 1 925 ? 44.374 -31.733 13.718 1.00 65.56 925 LEU A C 1
ATOM 7064 O O . LEU A 1 925 ? 45.087 -32.588 14.241 1.00 65.56 925 LEU A O 1
ATOM 7068 N N . SER A 1 926 ? 43.266 -31.281 14.317 1.00 59.88 926 SER A N 1
ATOM 7069 C CA . SER A 1 926 ? 42.665 -31.907 15.503 1.00 59.88 926 SER A CA 1
ATOM 7070 C C . SER A 1 926 ? 41.138 -31.815 15.487 1.00 59.88 926 SER A C 1
ATOM 7072 O O . SER A 1 926 ? 40.570 -30.776 15.149 1.00 59.88 926 SER A O 1
ATOM 7074 N N . THR A 1 927 ? 40.471 -32.888 15.911 1.00 60.47 927 THR A N 1
ATOM 7075 C CA . THR A 1 927 ? 39.006 -32.972 16.057 1.00 60.47 927 THR A CA 1
ATOM 7076 C C . THR A 1 927 ? 38.535 -32.908 17.515 1.00 60.47 927 THR A C 1
ATOM 7078 O O . THR A 1 927 ? 37.335 -32.877 17.782 1.00 60.47 927 THR A O 1
ATOM 7081 N N . SER A 1 928 ? 39.465 -32.906 18.474 1.00 56.88 928 SER A N 1
ATOM 7082 C CA . SER A 1 928 ? 39.198 -32.850 19.917 1.00 56.88 928 SER A CA 1
ATOM 7083 C C . SER A 1 928 ? 40.056 -31.774 20.597 1.00 56.88 928 SER A C 1
ATOM 7085 O O . SER A 1 928 ? 41.216 -31.586 20.207 1.00 56.88 928 SER A O 1
ATOM 7087 N N . PRO A 1 929 ? 39.541 -31.069 21.620 1.00 61.47 929 PRO A N 1
ATOM 7088 C CA . PRO A 1 929 ? 40.329 -30.107 22.384 1.00 61.47 929 PRO A CA 1
ATOM 7089 C C . PRO A 1 929 ? 41.412 -30.806 23.222 1.00 61.47 929 PRO A C 1
ATOM 7091 O O . PRO A 1 929 ? 41.219 -31.908 23.725 1.00 61.47 929 PRO A O 1
ATOM 7094 N N . LEU A 1 930 ? 42.553 -30.136 23.417 1.00 60.12 930 LEU A N 1
ATOM 7095 C CA . LEU A 1 930 ? 43.646 -30.638 24.265 1.00 60.12 930 LEU A CA 1
ATOM 7096 C C . LEU A 1 930 ? 43.308 -30.582 25.768 1.00 60.12 930 LEU A C 1
ATOM 7098 O O . LEU A 1 930 ? 43.878 -31.328 26.562 1.00 60.12 930 LEU A O 1
ATOM 7102 N N . LEU A 1 931 ? 42.429 -29.659 26.163 1.00 60.66 931 LEU A N 1
ATOM 7103 C CA . LEU A 1 931 ? 42.037 -29.418 27.548 1.00 60.66 931 LEU A CA 1
ATOM 7104 C C . LEU A 1 931 ? 40.659 -28.752 27.578 1.00 60.66 931 LEU A C 1
ATOM 7106 O O . LEU A 1 931 ? 40.461 -27.722 26.936 1.00 60.66 931 LEU A O 1
ATOM 7110 N N . GLU A 1 932 ? 39.728 -29.309 28.348 1.00 59.44 932 GLU A N 1
ATOM 7111 C CA . GLU A 1 932 ? 38.391 -28.739 28.536 1.00 59.44 932 GLU A CA 1
ATOM 7112 C C . GLU A 1 932 ? 38.255 -28.044 29.896 1.00 59.44 932 GLU A C 1
ATOM 7114 O O . GLU A 1 932 ? 38.899 -28.415 30.881 1.00 59.44 932 GLU A O 1
ATOM 7119 N N . VAL A 1 933 ? 37.382 -27.036 29.961 1.00 56.66 933 VAL A N 1
ATOM 7120 C CA . VAL A 1 933 ? 37.037 -26.341 31.206 1.00 56.66 933 VAL A CA 1
ATOM 7121 C C . VAL A 1 933 ? 35.639 -26.787 31.642 1.00 56.66 933 VAL A C 1
ATOM 7123 O O . VAL A 1 933 ? 34.663 -26.414 30.986 1.00 56.66 933 VAL A O 1
ATOM 7126 N N . PRO A 1 934 ? 35.495 -27.571 32.728 1.00 49.22 934 PRO A N 1
ATOM 7127 C CA . PRO A 1 934 ? 34.183 -27.993 33.198 1.00 49.22 934 PRO A CA 1
ATOM 7128 C C . PRO A 1 934 ? 33.366 -26.795 33.692 1.00 49.22 934 PRO A C 1
ATOM 7130 O O . PRO A 1 934 ? 33.799 -26.028 34.555 1.00 49.22 934 PRO A O 1
ATOM 7133 N N . GLY A 1 935 ? 32.167 -26.655 33.127 1.00 46.56 935 GLY A N 1
ATOM 7134 C CA . GLY A 1 935 ? 31.103 -25.810 33.656 1.00 46.56 935 GLY A CA 1
ATOM 7135 C C . GLY A 1 935 ? 30.230 -26.612 34.617 1.00 46.56 935 GLY A C 1
ATOM 7136 O O . GLY A 1 935 ? 29.936 -27.779 34.354 1.00 46.56 935 GLY A O 1
ATOM 7137 N N . SER A 1 936 ? 29.814 -26.001 35.726 1.00 38.56 936 SER A N 1
ATOM 7138 C CA . SER A 1 936 ? 28.918 -26.645 36.687 1.00 38.56 936 SER A CA 1
ATOM 7139 C C . SER A 1 936 ? 27.530 -26.862 36.085 1.00 38.56 936 SER A C 1
ATOM 7141 O O . SER A 1 936 ? 27.002 -26.010 35.366 1.00 38.56 936 SER A O 1
ATOM 7143 N N . HIS A 1 937 ? 26.934 -28.017 36.376 1.00 37.78 937 HIS A N 1
ATOM 7144 C CA . HIS A 1 937 ? 25.683 -28.409 35.744 1.00 37.78 937 HIS A CA 1
ATOM 7145 C C . HIS A 1 937 ? 24.483 -27.598 36.260 1.00 37.78 937 HIS A C 1
ATOM 7147 O O . HIS A 1 937 ? 24.428 -27.208 37.428 1.00 37.78 937 HIS A O 1
ATOM 7153 N N . GLY A 1 938 ? 23.556 -27.279 35.352 1.00 39.38 938 GLY A N 1
ATOM 7154 C CA . GLY A 1 938 ? 22.330 -26.540 35.648 1.00 39.38 938 GLY A CA 1
ATOM 7155 C C . GLY A 1 938 ? 21.078 -27.289 35.197 1.00 39.38 938 GLY A C 1
ATOM 7156 O O . GLY A 1 938 ? 20.989 -27.699 34.040 1.00 39.38 938 GLY A O 1
ATOM 7157 N N . ILE A 1 939 ? 20.097 -27.401 36.102 1.00 38.47 939 ILE A N 1
ATOM 7158 C CA . ILE A 1 939 ? 18.852 -28.168 35.932 1.00 38.47 939 ILE A CA 1
ATOM 7159 C C . ILE A 1 939 ? 18.185 -27.857 34.583 1.00 38.47 939 ILE A C 1
ATOM 7161 O O . ILE A 1 939 ? 17.617 -26.779 34.392 1.00 38.47 939 ILE A O 1
ATOM 7165 N N . ILE A 1 940 ? 18.215 -28.827 33.664 1.00 39.81 940 ILE A N 1
ATOM 7166 C CA . ILE A 1 940 ? 17.589 -28.714 32.337 1.00 39.81 940 ILE A CA 1
ATOM 7167 C C . ILE A 1 940 ? 16.098 -29.037 32.425 1.00 39.81 940 ILE A C 1
ATOM 7169 O O . ILE A 1 940 ? 15.273 -28.392 31.774 1.00 39.81 940 ILE A O 1
ATOM 7173 N N . ARG A 1 941 ? 15.740 -30.071 33.195 1.00 36.81 941 ARG A N 1
ATOM 7174 C CA . ARG A 1 941 ? 14.390 -30.644 33.199 1.00 36.81 941 ARG A CA 1
ATOM 7175 C C . ARG A 1 941 ? 14.031 -31.165 34.587 1.00 36.81 941 ARG A C 1
ATOM 7177 O O . ARG A 1 941 ? 14.851 -31.783 35.257 1.00 36.81 941 ARG A O 1
ATOM 7184 N N . ALA A 1 942 ? 12.786 -30.960 35.001 1.00 43.41 942 ALA A N 1
ATOM 7185 C CA . ALA A 1 942 ? 12.224 -31.569 36.201 1.00 43.41 942 ALA A CA 1
ATOM 7186 C C . ALA A 1 942 ? 10.926 -32.295 35.839 1.00 43.41 942 ALA A C 1
ATOM 7188 O O . ALA A 1 942 ? 10.092 -31.746 35.120 1.00 43.41 942 ALA A O 1
ATOM 7189 N N . CYS A 1 943 ? 10.757 -33.516 36.339 1.00 42.59 943 CYS A N 1
ATOM 7190 C CA . CYS A 1 943 ? 9.568 -34.334 36.141 1.00 42.59 943 CYS A CA 1
ATOM 7191 C C . CYS A 1 943 ? 9.035 -34.787 37.502 1.00 42.59 943 CYS A C 1
ATOM 7193 O O . CYS A 1 943 ? 9.763 -35.389 38.290 1.00 42.59 943 CYS A O 1
ATOM 7195 N N . MET A 1 944 ? 7.760 -34.521 37.792 1.00 43.53 944 MET A N 1
ATOM 7196 C CA . MET A 1 944 ? 7.095 -35.174 38.923 1.00 43.53 944 MET A CA 1
ATOM 7197 C C . MET A 1 944 ? 6.844 -36.640 38.582 1.00 43.53 944 MET A C 1
ATOM 7199 O O . MET A 1 944 ? 6.400 -36.944 37.476 1.00 43.53 944 MET A O 1
ATOM 7203 N N . LEU A 1 945 ? 7.094 -37.536 39.535 1.00 44.78 945 LEU A N 1
ATOM 7204 C CA . LEU A 1 945 ? 6.679 -38.927 39.410 1.00 44.78 945 LEU A CA 1
ATOM 7205 C C . LEU A 1 945 ? 5.166 -39.051 39.627 1.00 44.78 945 LEU A C 1
ATOM 7207 O O . LEU A 1 945 ? 4.528 -38.201 40.255 1.00 44.78 945 LEU A O 1
ATOM 7211 N N . ASN A 1 946 ? 4.584 -40.137 39.114 1.00 38.81 946 ASN A N 1
ATOM 7212 C CA . ASN A 1 946 ? 3.136 -40.367 39.152 1.00 38.81 946 ASN A CA 1
ATOM 7213 C C . ASN A 1 946 ? 2.557 -40.470 40.578 1.00 38.81 946 ASN A C 1
ATOM 7215 O O . ASN A 1 946 ? 1.356 -40.276 40.754 1.00 38.81 946 ASN A O 1
ATOM 7219 N N . ASP A 1 947 ? 3.393 -40.697 41.598 1.00 42.38 947 ASP A N 1
ATOM 7220 C CA . ASP A 1 947 ? 2.987 -40.670 43.009 1.00 42.38 947 ASP A CA 1
ATOM 7221 C C . ASP A 1 947 ? 2.724 -39.253 43.563 1.00 42.38 947 ASP A C 1
ATOM 7223 O O . ASP A 1 947 ? 2.116 -39.113 44.625 1.00 42.38 947 ASP A O 1
ATOM 7227 N N . ARG A 1 948 ? 3.171 -38.201 42.853 1.00 37.97 948 ARG A N 1
ATOM 7228 C CA . ARG A 1 948 ? 3.115 -36.770 43.230 1.00 37.97 948 ARG A CA 1
ATOM 7229 C C . ARG A 1 948 ? 3.766 -36.415 44.575 1.00 37.97 948 ARG A C 1
ATOM 7231 O O . ARG A 1 948 ? 3.668 -35.271 45.021 1.00 37.97 948 ARG A O 1
ATOM 7238 N N . MET A 1 949 ? 4.444 -37.365 45.208 1.00 39.78 949 MET A N 1
ATOM 7239 C CA . MET A 1 949 ? 5.216 -37.189 46.437 1.00 39.78 949 MET A CA 1
ATOM 7240 C C . MET A 1 949 ? 6.695 -36.972 46.123 1.00 39.78 949 MET A C 1
ATOM 7242 O O . MET A 1 949 ? 7.395 -36.342 46.925 1.00 39.78 949 MET A O 1
ATOM 7246 N N . HIS A 1 950 ? 7.149 -37.437 44.954 1.00 48.16 950 HIS A N 1
ATOM 7247 C CA . HIS A 1 950 ? 8.528 -37.322 44.510 1.00 48.16 950 HIS A CA 1
ATOM 7248 C C . HIS A 1 950 ? 8.686 -36.655 43.134 1.00 48.16 950 HIS A C 1
ATOM 7250 O O . HIS A 1 950 ? 7.822 -36.745 42.261 1.00 48.16 950 HIS A O 1
ATOM 7256 N N . ALA A 1 951 ? 9.824 -35.986 42.936 1.00 45.72 951 ALA A N 1
ATOM 7257 C CA . ALA A 1 951 ? 10.242 -35.426 41.651 1.00 45.72 951 ALA A CA 1
ATOM 7258 C C . ALA A 1 951 ? 11.655 -35.887 41.291 1.00 45.72 951 ALA A C 1
ATOM 7260 O O . ALA A 1 951 ? 12.529 -35.934 42.155 1.00 45.72 951 ALA A O 1
ATOM 7261 N N . LEU A 1 952 ? 11.871 -36.163 40.008 1.00 47.62 952 LEU A N 1
ATOM 7262 C CA . LEU A 1 952 ? 13.188 -36.317 39.405 1.00 47.62 952 LEU A CA 1
ATOM 7263 C C . LEU A 1 952 ? 13.623 -34.971 38.811 1.00 47.62 952 LEU A C 1
ATOM 7265 O O . LEU A 1 952 ? 12.869 -34.347 38.061 1.00 47.62 952 LEU A O 1
ATOM 7269 N N . THR A 1 953 ? 14.838 -34.525 39.115 1.00 45.81 953 THR A N 1
ATOM 7270 C CA . THR A 1 953 ? 15.488 -33.391 38.438 1.00 45.81 953 THR A CA 1
ATOM 7271 C C . THR A 1 953 ? 16.678 -33.899 37.641 1.00 45.81 953 THR A C 1
ATOM 7273 O O . THR A 1 953 ? 17.565 -34.521 38.224 1.00 45.81 953 THR A O 1
ATOM 7276 N N . ILE A 1 954 ? 16.693 -33.621 36.339 1.00 45.94 954 ILE A N 1
ATOM 7277 C CA . ILE A 1 954 ? 17.780 -33.958 35.418 1.00 45.94 954 ILE A CA 1
ATOM 7278 C C . ILE A 1 954 ? 18.659 -32.720 35.253 1.00 45.94 954 ILE A C 1
ATOM 7280 O O . ILE A 1 954 ? 18.191 -31.657 34.820 1.00 45.94 954 ILE A O 1
ATOM 7284 N N . ASP A 1 955 ? 19.926 -32.869 35.617 1.00 44.53 955 ASP A N 1
ATOM 7285 C CA . ASP A 1 955 ? 20.928 -31.816 35.523 1.00 44.53 955 ASP A CA 1
ATOM 7286 C C . ASP A 1 955 ? 21.613 -31.787 34.143 1.00 44.53 955 ASP A C 1
ATOM 7288 O O . ASP A 1 955 ? 21.513 -32.748 33.376 1.00 44.53 955 ASP A O 1
ATOM 7292 N N . SER A 1 956 ? 22.340 -30.717 33.798 1.00 42.12 956 SER A N 1
ATOM 7293 C CA . SER A 1 956 ? 23.021 -30.628 32.488 1.00 42.12 956 SER A CA 1
ATOM 7294 C C . SER A 1 956 ? 24.222 -31.569 32.305 1.00 42.12 956 SER A C 1
ATOM 7296 O O . SER A 1 956 ? 24.819 -31.575 31.232 1.00 42.12 956 SER A O 1
ATOM 7298 N N . GLY A 1 957 ? 24.540 -32.380 33.319 1.00 43.78 957 GLY A N 1
ATOM 7299 C CA . GLY A 1 957 ? 25.481 -33.507 33.261 1.00 43.78 957 GLY A CA 1
ATOM 7300 C C . GLY A 1 957 ? 24.803 -34.881 33.210 1.00 43.78 957 GLY A C 1
ATOM 7301 O O . GLY A 1 957 ? 25.456 -35.890 33.441 1.00 43.78 957 GLY A O 1
ATOM 7302 N N . GLY A 1 958 ? 23.483 -34.948 32.998 1.00 46.91 958 GLY A N 1
ATOM 7303 C CA . GLY A 1 958 ? 22.736 -36.212 32.921 1.00 46.91 958 GLY A CA 1
ATOM 7304 C C . GLY A 1 958 ? 22.491 -36.918 34.261 1.00 46.91 958 GLY A C 1
ATOM 7305 O O . GLY A 1 958 ? 21.777 -37.917 34.291 1.00 46.91 958 GLY A O 1
ATOM 7306 N N . ILE A 1 959 ? 23.024 -36.401 35.373 1.00 46.59 959 ILE A N 1
ATOM 7307 C CA . ILE A 1 959 ? 22.716 -36.882 36.728 1.00 46.59 959 ILE A CA 1
ATOM 7308 C C . ILE A 1 959 ? 21.235 -36.619 37.031 1.00 46.59 959 ILE A C 1
ATOM 7310 O O . ILE A 1 959 ? 20.726 -35.512 36.820 1.00 46.59 959 ILE A O 1
ATOM 7314 N N . VAL A 1 960 ? 20.550 -37.634 37.560 1.00 51.62 960 VAL A N 1
ATOM 7315 C CA . VAL A 1 960 ? 19.132 -37.580 37.922 1.00 51.62 960 VAL A CA 1
ATOM 7316 C C . VAL A 1 960 ? 18.981 -37.676 39.441 1.00 51.62 960 VAL A C 1
ATOM 7318 O O . VAL A 1 960 ? 19.301 -38.693 40.053 1.00 51.62 960 VAL A O 1
ATOM 7321 N N . ALA A 1 961 ? 18.473 -36.620 40.075 1.00 46.34 961 ALA A N 1
ATOM 7322 C CA . ALA A 1 961 ? 18.251 -36.578 41.522 1.00 46.34 961 ALA A CA 1
ATOM 7323 C C . ALA A 1 961 ? 16.768 -36.765 41.878 1.00 46.34 961 ALA A C 1
ATOM 7325 O O . ALA A 1 961 ? 15.905 -36.085 41.322 1.00 46.34 961 ALA A O 1
ATOM 7326 N N . LEU A 1 962 ? 16.477 -37.663 42.826 1.00 49.88 962 LEU A N 1
ATOM 7327 C CA . LEU A 1 962 ? 15.133 -37.973 43.319 1.00 49.88 962 LEU A CA 1
ATOM 7328 C C . LEU A 1 962 ? 14.843 -37.233 44.631 1.00 49.88 962 LEU A C 1
ATOM 7330 O O . LEU A 1 962 ? 15.493 -37.462 45.651 1.00 49.88 962 LEU A O 1
ATOM 7334 N N . TRP A 1 963 ? 13.812 -36.393 44.636 1.00 44.88 963 TRP A N 1
ATOM 7335 C CA . TRP A 1 963 ? 13.443 -35.514 45.748 1.00 44.88 963 TRP A CA 1
ATOM 7336 C C . TRP A 1 963 ? 12.104 -35.901 46.363 1.00 44.88 963 TRP A C 1
ATOM 7338 O O . TRP A 1 963 ? 11.127 -36.031 45.637 1.00 44.88 963 TRP A O 1
ATOM 7348 N N . HIS A 1 964 ? 12.009 -35.988 47.693 1.00 40.62 964 HIS A N 1
ATOM 7349 C CA . HIS A 1 964 ? 10.729 -36.106 48.403 1.00 40.62 964 HIS A CA 1
ATOM 7350 C C . HIS A 1 964 ? 10.147 -34.712 48.662 1.00 40.62 964 HIS A C 1
ATOM 7352 O O . HIS A 1 964 ? 10.551 -34.014 49.597 1.00 40.62 964 HIS A O 1
ATOM 7358 N N . ILE A 1 965 ? 9.151 -34.320 47.866 1.00 44.97 965 ILE A N 1
ATOM 7359 C CA . ILE A 1 965 ? 8.709 -32.926 47.720 1.00 44.97 965 ILE A CA 1
ATOM 7360 C C . ILE A 1 965 ? 8.157 -32.351 49.041 1.00 44.97 965 ILE A C 1
ATOM 7362 O O . ILE A 1 965 ? 8.706 -31.347 49.495 1.00 44.97 965 ILE A O 1
ATOM 7366 N N . PRO A 1 966 ? 7.210 -32.995 49.770 1.00 38.09 966 PRO A N 1
ATOM 7367 C CA . PRO A 1 966 ? 6.736 -32.474 51.065 1.00 38.09 966 PRO A CA 1
ATOM 7368 C C . PRO A 1 966 ? 7.780 -32.386 52.191 1.00 38.09 966 PRO A C 1
ATOM 7370 O O . PRO A 1 966 ? 7.462 -31.890 53.267 1.00 38.09 966 PRO A O 1
ATOM 7373 N N . LYS A 1 967 ? 8.996 -32.912 51.991 1.00 37.16 967 LYS A N 1
ATOM 7374 C CA . LYS A 1 967 ? 10.087 -32.913 52.982 1.00 37.16 967 LYS A CA 1
ATOM 7375 C C . LYS A 1 967 ? 11.313 -32.115 52.520 1.00 37.16 967 LYS A C 1
ATOM 7377 O O . LYS A 1 967 ? 12.291 -32.076 53.260 1.00 37.16 967 LYS A O 1
ATOM 7382 N N . ALA A 1 968 ? 11.278 -31.529 51.315 1.00 37.03 968 ALA A N 1
ATOM 7383 C CA . ALA A 1 968 ? 12.377 -30.781 50.693 1.00 37.03 968 ALA A CA 1
ATOM 7384 C C . ALA A 1 968 ? 13.753 -31.485 50.776 1.00 37.03 968 ALA A C 1
ATOM 7386 O O . ALA A 1 968 ? 14.786 -30.843 50.956 1.00 37.03 968 ALA A O 1
ATOM 7387 N N . ARG A 1 969 ? 13.770 -32.822 50.674 1.00 37.97 969 ARG A N 1
ATOM 7388 C CA . ARG A 1 969 ? 14.965 -33.653 50.881 1.00 37.97 969 ARG A CA 1
ATOM 7389 C C . ARG A 1 969 ? 15.219 -34.550 49.674 1.00 37.97 969 ARG A C 1
ATOM 7391 O O . ARG A 1 969 ? 14.328 -35.299 49.273 1.00 37.97 969 ARG A O 1
ATOM 7398 N N . CYS A 1 970 ? 16.441 -34.511 49.146 1.00 44.25 970 CYS A N 1
ATOM 7399 C CA . CYS A 1 970 ? 16.926 -35.505 48.192 1.00 44.25 970 CYS A CA 1
ATOM 7400 C C . CYS A 1 970 ? 16.995 -36.882 48.878 1.00 44.25 970 CYS A C 1
ATOM 7402 O O . CYS A 1 970 ? 17.518 -37.002 49.992 1.00 44.25 970 CYS A O 1
ATOM 7404 N N . LEU A 1 971 ? 16.413 -37.898 48.243 1.00 43.06 971 LEU A N 1
ATOM 7405 C CA . LEU A 1 971 ? 16.449 -39.294 48.681 1.00 43.06 971 LEU A CA 1
ATOM 7406 C C . LEU A 1 971 ? 17.623 -40.060 48.066 1.00 43.06 971 LEU A C 1
ATOM 7408 O O . LEU A 1 971 ? 18.136 -40.974 48.705 1.00 43.06 971 LEU A O 1
ATOM 7412 N N . GLY A 1 972 ? 18.046 -39.681 46.859 1.00 44.25 972 GLY A N 1
ATOM 7413 C CA . GLY A 1 972 ? 19.162 -40.295 46.150 1.00 44.25 972 GLY A CA 1
ATOM 7414 C C . GLY A 1 972 ? 19.480 -39.563 44.848 1.00 44.25 972 GLY A C 1
ATOM 7415 O O . GLY A 1 972 ? 18.605 -38.943 44.241 1.00 44.25 972 GLY A O 1
ATOM 7416 N N . THR A 1 973 ? 20.739 -39.639 44.438 1.00 46.28 973 THR A N 1
ATOM 7417 C CA . THR A 1 973 ? 21.257 -39.160 43.152 1.00 46.28 973 THR A CA 1
ATOM 7418 C C . THR A 1 973 ? 21.717 -40.362 42.344 1.00 46.28 973 THR A C 1
ATOM 7420 O O . THR A 1 973 ? 22.404 -41.228 42.885 1.00 46.28 973 THR A O 1
ATOM 7423 N N . PHE A 1 974 ? 21.338 -40.413 41.072 1.00 49.66 974 PHE A N 1
ATOM 7424 C CA . PHE A 1 974 ? 21.655 -41.501 40.157 1.00 49.66 974 PHE A CA 1
ATOM 7425 C C . PHE A 1 974 ? 22.417 -40.928 38.964 1.00 49.66 974 PHE A C 1
ATOM 7427 O O . PHE A 1 974 ? 21.910 -40.041 38.274 1.00 49.66 974 PHE A O 1
ATOM 7434 N N . ASP A 1 975 ? 23.633 -41.412 38.732 1.00 49.34 975 ASP A N 1
ATOM 7435 C CA . ASP A 1 975 ? 24.433 -40.976 37.589 1.00 49.34 975 ASP A CA 1
ATOM 7436 C C . ASP A 1 975 ? 23.815 -41.500 36.291 1.00 49.34 975 ASP A C 1
ATOM 7438 O O . ASP A 1 975 ? 23.365 -42.649 36.235 1.00 49.34 975 ASP A O 1
ATOM 7442 N N . GLY A 1 976 ? 23.816 -40.676 35.239 1.00 50.34 976 GLY A N 1
ATOM 7443 C CA . GLY A 1 976 ? 23.220 -41.033 33.948 1.00 50.34 976 GLY A CA 1
ATOM 7444 C C . GLY A 1 976 ? 23.790 -42.334 33.378 1.00 50.34 976 GLY A C 1
ATOM 7445 O O . GLY A 1 976 ? 23.038 -43.166 32.883 1.00 50.34 976 GLY A O 1
ATOM 7446 N N . ASP A 1 977 ? 25.092 -42.571 33.549 1.00 45.44 977 ASP A N 1
ATOM 7447 C CA . ASP A 1 977 ? 25.745 -43.804 33.100 1.00 45.44 977 ASP A CA 1
ATOM 7448 C C . ASP A 1 977 ? 25.436 -45.018 34.000 1.00 45.44 977 ASP A C 1
ATOM 7450 O O . ASP A 1 977 ? 25.473 -46.150 33.529 1.00 45.44 977 ASP A O 1
ATOM 7454 N N . SER A 1 978 ? 25.049 -44.816 35.267 1.00 42.97 978 SER A N 1
ATOM 7455 C CA . SER A 1 978 ? 24.561 -45.901 36.139 1.00 42.97 978 SER A CA 1
ATOM 7456 C C . SER A 1 978 ? 23.108 -46.278 35.837 1.00 42.97 978 SER A C 1
ATOM 7458 O O . SER A 1 978 ? 22.761 -47.457 35.892 1.00 42.97 978 SER A O 1
ATOM 7460 N N . LEU A 1 979 ? 22.270 -45.301 35.467 1.00 45.12 979 LEU A N 1
ATOM 7461 C CA . LEU A 1 979 ? 20.948 -45.562 34.890 1.00 45.12 979 LEU A CA 1
ATOM 7462 C C . LEU A 1 979 ? 21.093 -46.305 33.557 1.00 45.12 979 LEU A C 1
ATOM 7464 O O . LEU A 1 979 ? 20.572 -47.411 33.437 1.00 45.12 979 LEU A O 1
ATOM 7468 N N . ARG A 1 980 ? 21.943 -45.812 32.647 1.00 40.62 980 ARG A N 1
ATOM 7469 C CA . ARG A 1 980 ? 22.282 -46.496 31.388 1.00 40.62 980 ARG A CA 1
ATOM 7470 C C . ARG A 1 980 ? 22.940 -47.866 31.580 1.00 40.62 980 ARG A C 1
ATOM 7472 O O . ARG A 1 980 ? 22.859 -48.696 30.688 1.00 40.62 980 ARG A O 1
ATOM 7479 N N . ALA A 1 981 ? 23.582 -48.149 32.714 1.00 41.47 981 ALA A N 1
ATOM 7480 C CA . ALA A 1 981 ? 24.122 -49.476 33.024 1.00 41.47 981 ALA A CA 1
ATOM 7481 C C . ALA A 1 981 ? 23.072 -50.425 33.634 1.00 41.47 981 ALA A C 1
ATOM 7483 O O . ALA A 1 981 ? 23.153 -51.634 33.422 1.00 41.47 981 ALA A O 1
ATOM 7484 N N . ALA A 1 982 ? 22.046 -49.908 34.318 1.00 38.91 982 ALA A N 1
ATOM 7485 C CA . ALA A 1 982 ? 20.841 -50.675 34.647 1.00 38.91 982 ALA A CA 1
ATOM 7486 C C . ALA A 1 982 ? 20.003 -50.956 33.380 1.00 38.91 982 ALA A C 1
ATOM 7488 O O . ALA A 1 982 ? 19.537 -52.080 33.173 1.00 38.91 982 ALA A O 1
ATOM 7489 N N . ALA A 1 983 ? 19.931 -49.980 32.473 1.00 37.34 983 ALA A N 1
ATOM 7490 C CA . ALA A 1 983 ? 19.511 -50.163 31.089 1.00 37.34 983 ALA A CA 1
ATOM 7491 C C . ALA A 1 983 ? 20.452 -51.091 30.299 1.00 37.34 983 ALA A C 1
ATOM 7493 O O . ALA A 1 983 ? 20.025 -51.753 29.372 1.00 37.34 983 ALA A O 1
ATOM 7494 N N . LEU A 1 984 ? 21.733 -51.207 30.650 1.00 36.22 984 LEU A N 1
ATOM 7495 C CA . LEU A 1 984 ? 22.659 -52.233 30.142 1.00 36.22 984 LEU A CA 1
ATOM 7496 C C . LEU A 1 984 ? 22.294 -53.657 30.646 1.00 36.22 984 LEU A C 1
ATOM 7498 O O . LEU A 1 984 ? 22.381 -54.651 29.923 1.00 36.22 984 LEU A O 1
ATOM 7502 N N . GLY A 1 985 ? 21.864 -53.760 31.909 1.00 38.59 985 GLY A N 1
ATOM 7503 C CA . GLY A 1 985 ? 21.905 -54.976 32.742 1.00 38.59 985 GLY A CA 1
ATOM 7504 C C . GLY A 1 985 ? 20.959 -56.137 32.403 1.00 38.59 985 GLY A C 1
ATOM 7505 O O . GLY A 1 985 ? 21.046 -57.188 33.035 1.00 38.59 985 GLY A O 1
ATOM 7506 N N . GLN A 1 986 ? 20.082 -55.981 31.413 1.00 36.66 986 GLN A N 1
ATOM 7507 C CA . GLN A 1 986 ? 19.220 -57.049 30.883 1.00 36.66 986 GLN A CA 1
ATOM 7508 C C . GLN A 1 986 ? 19.126 -56.983 29.337 1.00 36.66 986 GLN A C 1
ATOM 7510 O O . GLN A 1 986 ? 18.093 -57.339 28.786 1.00 36.66 986 GLN A O 1
ATOM 7515 N N . GLN A 1 987 ? 20.179 -56.483 28.655 1.00 45.50 987 GLN A N 1
ATOM 7516 C CA . GLN A 1 987 ? 20.109 -55.947 27.273 1.00 45.50 987 GLN A CA 1
ATOM 7517 C C . GLN A 1 987 ? 18.927 -54.973 27.140 1.00 45.50 987 GLN A C 1
ATOM 7519 O O . GLN A 1 987 ? 17.962 -55.214 26.424 1.00 45.50 987 GLN A O 1
ATOM 7524 N N . SER A 1 988 ? 18.949 -53.952 27.989 1.00 26.17 988 SER A N 1
ATOM 7525 C CA . SER A 1 988 ? 17.770 -53.495 28.725 1.00 26.17 988 SER A CA 1
ATOM 7526 C C . SER A 1 988 ? 17.309 -52.093 28.305 1.00 26.17 988 SER A C 1
ATOM 7528 O O . SER A 1 988 ? 17.774 -51.499 27.332 1.00 26.17 988 SER A O 1
ATOM 7530 N N . ASN A 1 989 ? 16.295 -51.616 29.016 1.00 33.56 989 ASN A N 1
ATOM 7531 C CA . ASN A 1 989 ? 15.526 -50.426 28.711 1.00 33.56 989 ASN A CA 1
ATOM 7532 C C . ASN A 1 989 ? 16.320 -49.147 29.003 1.00 33.56 989 ASN A C 1
ATOM 7534 O O . ASN A 1 989 ? 16.387 -48.738 30.159 1.00 33.56 989 ASN A O 1
ATOM 7538 N N . ASP A 1 990 ? 16.822 -48.483 27.963 1.00 22.33 990 ASP A N 1
ATOM 7539 C CA . ASP A 1 990 ? 16.742 -47.020 27.869 1.00 22.33 990 ASP A CA 1
ATOM 7540 C C . ASP A 1 990 ? 16.526 -46.594 26.409 1.00 22.33 990 ASP A C 1
ATOM 7542 O O . ASP A 1 990 ? 17.397 -46.708 25.548 1.00 22.33 990 ASP A O 1
ATOM 7546 N N . ASP A 1 991 ? 15.319 -46.099 26.166 1.00 25.42 991 ASP A N 1
ATOM 7547 C CA . ASP A 1 991 ? 14.993 -44.924 25.365 1.00 25.42 991 ASP A CA 1
ATOM 7548 C C . ASP A 1 991 ? 15.836 -44.568 24.116 1.00 25.42 991 ASP A C 1
ATOM 7550 O O . ASP A 1 991 ? 16.822 -43.832 24.144 1.00 25.42 991 ASP A O 1
ATOM 7554 N N . TRP A 1 992 ? 15.221 -44.876 22.971 1.00 28.67 992 TRP A N 1
ATOM 7555 C CA . TRP A 1 992 ? 14.728 -43.834 22.056 1.00 28.67 992 TRP A CA 1
ATOM 7556 C C . TRP A 1 992 ? 15.767 -42.887 21.416 1.00 28.67 992 TRP A C 1
ATOM 7558 O O . TRP A 1 992 ? 15.893 -41.710 21.765 1.00 28.67 992 TRP A O 1
ATOM 7568 N N . ARG A 1 993 ? 16.410 -43.364 20.342 1.00 22.58 993 ARG A N 1
ATOM 7569 C CA . ARG A 1 993 ? 17.045 -42.513 19.320 1.00 22.58 993 ARG A CA 1
ATOM 7570 C C . ARG A 1 993 ? 16.835 -43.064 17.905 1.00 22.58 993 ARG A C 1
ATOM 7572 O O . ARG A 1 993 ? 17.325 -44.151 17.614 1.00 22.58 993 ARG A O 1
ATOM 7579 N N . PRO A 1 994 ? 16.242 -42.276 16.998 1.00 26.27 994 PRO A N 1
ATOM 7580 C CA . PRO A 1 994 ? 16.516 -42.363 15.571 1.00 26.27 994 PRO A CA 1
ATOM 7581 C C . PRO A 1 994 ? 17.431 -41.198 15.141 1.00 26.27 994 PRO A C 1
ATOM 7583 O O . PRO A 1 994 ? 17.123 -40.034 15.401 1.00 26.27 994 PRO A O 1
ATOM 7586 N N . GLN A 1 995 ? 18.558 -41.494 14.486 1.00 30.33 995 GLN A N 1
ATOM 7587 C CA . GLN A 1 995 ? 19.320 -40.490 13.732 1.00 30.33 995 GLN A CA 1
ATOM 7588 C C . GLN A 1 995 ? 18.917 -40.550 12.259 1.00 30.33 995 GLN A C 1
ATOM 7590 O O . GLN A 1 995 ? 19.499 -41.289 11.478 1.00 30.33 995 GLN A O 1
ATOM 7595 N N . ASP A 1 996 ? 17.940 -39.728 11.909 1.00 28.53 996 ASP A N 1
ATOM 7596 C CA . ASP A 1 996 ? 17.846 -39.040 10.623 1.00 28.53 996 ASP A CA 1
ATOM 7597 C C . ASP A 1 996 ? 17.070 -37.731 10.879 1.00 28.53 996 ASP A C 1
ATOM 7599 O O . ASP A 1 996 ? 16.600 -37.493 11.998 1.00 28.53 996 ASP A O 1
ATOM 7603 N N . LYS A 1 997 ? 17.001 -36.810 9.913 1.00 33.16 997 LYS A N 1
ATOM 7604 C CA . LYS A 1 997 ? 16.549 -35.425 10.184 1.00 33.16 997 LYS A CA 1
ATOM 7605 C C . LYS A 1 997 ? 15.121 -35.374 10.767 1.00 33.16 997 LYS A C 1
ATOM 7607 O O . LYS A 1 997 ? 14.326 -36.252 10.449 1.00 33.16 997 LYS A O 1
ATOM 7612 N N . PRO A 1 998 ? 14.741 -34.352 11.568 1.00 33.47 998 PRO A N 1
ATOM 7613 C CA . PRO A 1 998 ? 13.434 -34.315 12.248 1.00 33.47 998 PRO A CA 1
ATOM 7614 C C . PRO A 1 998 ? 12.182 -34.227 11.354 1.00 33.47 998 PRO A C 1
ATOM 7616 O O . PRO A 1 998 ? 11.074 -34.251 11.881 1.00 33.47 998 PRO A O 1
ATOM 7619 N N . SER A 1 999 ? 12.346 -34.078 10.038 1.00 36.31 999 SER A N 1
ATOM 7620 C CA . SER A 1 999 ? 11.318 -34.338 9.021 1.00 36.31 999 SER A CA 1
ATOM 7621 C C . SER A 1 999 ? 11.353 -35.803 8.594 1.00 36.31 999 SER A C 1
ATOM 7623 O O . SER A 1 999 ? 10.377 -36.518 8.744 1.00 36.31 999 SER A O 1
ATOM 7625 N N . ASP A 1 1000 ? 12.516 -36.266 8.151 1.00 36.38 1000 ASP A N 1
ATOM 7626 C CA . ASP A 1 1000 ? 12.709 -37.537 7.456 1.00 36.38 1000 ASP A CA 1
ATOM 7627 C C . ASP A 1 1000 ? 12.519 -38.743 8.407 1.00 36.38 1000 ASP A C 1
ATOM 7629 O O . ASP A 1 1000 ? 11.970 -39.769 8.014 1.00 36.38 1000 ASP A O 1
ATOM 7633 N N . THR A 1 1001 ? 12.872 -38.605 9.694 1.00 34.62 1001 THR A N 1
ATOM 7634 C CA . THR A 1 1001 ? 12.492 -39.571 10.749 1.00 34.62 1001 THR A CA 1
ATOM 7635 C C . THR A 1 1001 ? 11.031 -39.483 11.147 1.00 34.62 1001 THR A C 1
ATOM 7637 O O . THR A 1 1001 ? 10.490 -40.476 11.619 1.00 34.62 1001 THR A O 1
ATOM 7640 N N . LEU A 1 1002 ? 10.381 -38.332 10.976 1.00 36.59 1002 LEU A N 1
ATOM 7641 C CA . LEU A 1 1002 ? 8.960 -38.184 11.269 1.00 36.59 1002 LEU A CA 1
ATOM 7642 C C . LEU A 1 1002 ? 8.129 -38.808 10.142 1.00 36.59 1002 LEU A C 1
ATOM 7644 O O . LEU A 1 1002 ? 7.211 -39.556 10.448 1.00 36.59 1002 LEU A O 1
ATOM 7648 N N . ASP A 1 1003 ? 8.539 -38.641 8.883 1.00 35.03 1003 ASP A N 1
ATOM 7649 C CA . ASP A 1 1003 ? 7.994 -39.346 7.717 1.00 35.03 1003 ASP A CA 1
ATOM 7650 C C . ASP A 1 1003 ? 8.303 -40.856 7.769 1.00 35.03 1003 ASP A C 1
ATOM 7652 O O . ASP A 1 1003 ? 7.445 -41.671 7.440 1.00 35.03 1003 ASP A O 1
ATOM 7656 N N . MET A 1 1004 ? 9.487 -41.272 8.246 1.00 34.41 1004 MET A N 1
ATOM 7657 C CA . MET A 1 1004 ? 9.806 -42.696 8.447 1.00 34.41 1004 MET A CA 1
ATOM 7658 C C . MET A 1 1004 ? 9.005 -43.315 9.602 1.00 34.41 1004 MET A C 1
ATOM 7660 O O . MET A 1 1004 ? 8.520 -44.437 9.477 1.00 34.41 1004 MET A O 1
ATOM 7664 N N . VAL A 1 1005 ? 8.826 -42.602 10.720 1.00 32.81 1005 VAL A N 1
ATOM 7665 C CA . VAL A 1 1005 ? 7.973 -43.050 11.834 1.00 32.81 1005 VAL A CA 1
ATOM 7666 C C . VAL A 1 1005 ? 6.502 -43.041 11.425 1.00 32.81 1005 VAL A C 1
ATOM 7668 O O . VAL A 1 1005 ? 5.786 -43.971 11.780 1.00 32.81 1005 VAL A O 1
ATOM 7671 N N . GLN A 1 1006 ? 6.055 -42.064 10.636 1.00 33.69 1006 GLN A N 1
ATOM 7672 C CA . GLN A 1 1006 ? 4.711 -42.036 10.065 1.00 33.69 1006 GLN A CA 1
ATOM 7673 C C . GLN A 1 1006 ? 4.503 -43.209 9.095 1.00 33.69 1006 GLN A C 1
ATOM 7675 O O . GLN A 1 1006 ? 3.513 -43.918 9.227 1.00 33.69 1006 GLN A O 1
ATOM 7680 N N . GLY A 1 1007 ? 5.471 -43.510 8.226 1.00 33.09 1007 GLY A N 1
ATOM 7681 C CA . GLY A 1 1007 ? 5.446 -44.692 7.360 1.00 33.09 1007 GLY A CA 1
ATOM 7682 C C . GLY A 1 1007 ? 5.459 -46.020 8.129 1.00 33.09 1007 GLY A C 1
ATOM 7683 O O . GLY A 1 1007 ? 4.788 -46.964 7.729 1.00 33.09 1007 GLY A O 1
ATOM 7684 N N . ILE A 1 1008 ? 6.156 -46.105 9.268 1.00 34.44 1008 ILE A N 1
ATOM 7685 C CA . ILE A 1 1008 ? 6.100 -47.280 10.158 1.00 34.44 1008 ILE A CA 1
ATOM 7686 C C . ILE A 1 1008 ? 4.735 -47.376 10.863 1.00 34.44 1008 ILE A C 1
ATOM 7688 O O . ILE A 1 1008 ? 4.202 -48.473 11.001 1.00 34.44 1008 ILE A O 1
ATOM 7692 N N . ILE A 1 1009 ? 4.141 -46.251 11.271 1.00 35.00 1009 ILE A N 1
ATOM 7693 C CA . ILE A 1 1009 ? 2.785 -46.196 11.843 1.00 35.00 1009 ILE A CA 1
ATOM 7694 C C . ILE A 1 1009 ? 1.730 -46.605 10.801 1.00 35.00 1009 ILE A C 1
ATOM 7696 O O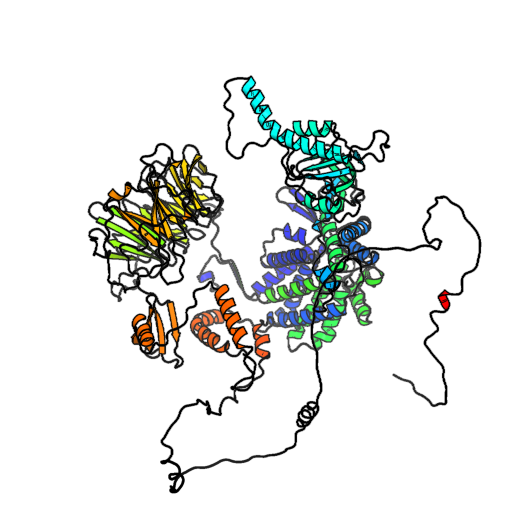 . ILE A 1 1009 ? 0.798 -47.328 11.141 1.00 35.00 1009 ILE A O 1
ATOM 7700 N N . GLU A 1 1010 ? 1.897 -46.205 9.539 1.00 33.47 1010 GLU A N 1
ATOM 7701 C CA . GLU A 1 1010 ? 1.027 -46.597 8.423 1.00 33.47 1010 GLU A CA 1
ATOM 7702 C C . GLU A 1 1010 ? 1.206 -48.087 8.057 1.00 33.47 1010 GLU A C 1
ATOM 7704 O O . GLU A 1 1010 ? 0.214 -48.776 7.831 1.00 33.47 1010 GLU A O 1
ATOM 7709 N N . VAL A 1 1011 ? 2.425 -48.644 8.121 1.00 34.25 1011 VAL A N 1
ATOM 7710 C CA . VAL A 1 1011 ? 2.670 -50.096 7.946 1.00 34.25 1011 VAL A CA 1
ATOM 7711 C C . VAL A 1 1011 ? 2.003 -50.949 9.035 1.00 34.25 1011 VAL A C 1
ATOM 7713 O O . VAL A 1 1011 ? 1.556 -52.055 8.745 1.00 34.25 1011 VAL A O 1
ATOM 7716 N N . TYR A 1 1012 ? 1.874 -50.447 10.267 1.00 31.70 1012 TYR A N 1
ATOM 7717 C CA . TYR A 1 1012 ? 1.146 -51.137 11.344 1.00 31.70 1012 TYR A CA 1
ATOM 7718 C C . TYR A 1 1012 ? -0.386 -50.953 11.294 1.00 31.70 1012 TYR A C 1
ATOM 7720 O O . TYR A 1 1012 ? -1.082 -51.477 12.164 1.00 31.70 1012 TYR A O 1
ATOM 7728 N N . ALA A 1 1013 ? -0.934 -50.241 10.300 1.00 31.44 1013 ALA A N 1
ATOM 7729 C CA . ALA A 1 1013 ? -2.380 -50.037 10.158 1.00 31.44 1013 ALA A CA 1
ATOM 7730 C C . ALA A 1 1013 ? -3.088 -51.114 9.307 1.00 31.44 1013 ALA A C 1
ATOM 7732 O O . ALA A 1 1013 ? -4.276 -51.355 9.518 1.00 31.44 1013 ALA A O 1
ATOM 7733 N N . ASP A 1 1014 ? -2.377 -51.786 8.393 1.00 28.69 1014 ASP A N 1
ATOM 7734 C CA . ASP A 1 1014 ? -2.952 -52.807 7.492 1.00 28.69 1014 ASP A CA 1
ATOM 7735 C C . ASP A 1 1014 ? -3.105 -54.206 8.141 1.00 28.69 1014 ASP A C 1
ATOM 7737 O O . ASP A 1 1014 ? -3.770 -55.077 7.577 1.00 28.69 1014 ASP A O 1
ATOM 7741 N N . GLU A 1 1015 ? -2.552 -54.441 9.341 1.00 32.38 1015 GLU A N 1
ATOM 7742 C CA . GLU A 1 1015 ? -2.634 -55.727 10.065 1.00 32.38 1015 GLU A CA 1
ATOM 7743 C C . GLU A 1 1015 ? -3.491 -55.682 11.350 1.00 32.38 1015 GLU A C 1
ATOM 7745 O O . GLU A 1 1015 ? -3.108 -56.210 12.391 1.00 32.38 1015 GLU A O 1
ATOM 7750 N N . PHE A 1 1016 ? -4.718 -55.151 11.267 1.00 39.25 1016 PHE A N 1
ATOM 7751 C CA . PHE A 1 1016 ? -5.801 -55.543 12.192 1.00 39.25 1016 PHE A CA 1
ATOM 7752 C C . PHE A 1 1016 ? -6.874 -56.399 11.510 1.00 39.25 1016 PHE A C 1
ATOM 7754 O O . PHE A 1 1016 ? -8.065 -56.088 11.492 1.00 39.25 1016 PHE A O 1
ATOM 7761 N N . ASN A 1 1017 ? -6.437 -57.549 10.997 1.00 33.19 1017 ASN A N 1
ATOM 7762 C CA . ASN A 1 1017 ? -7.332 -58.659 10.702 1.00 33.19 1017 ASN A CA 1
ATOM 7763 C C . ASN A 1 1017 ? -7.435 -59.572 11.938 1.00 33.19 1017 ASN A C 1
ATOM 7765 O O . ASN A 1 1017 ? -6.446 -60.185 12.336 1.00 33.19 1017 ASN A O 1
ATOM 7769 N N . LEU A 1 1018 ? -8.630 -59.693 12.527 1.00 28.20 1018 LEU A N 1
ATOM 7770 C CA . LEU A 1 1018 ? -8.909 -60.745 13.512 1.00 28.20 1018 LEU A CA 1
ATOM 7771 C C . LEU A 1 1018 ? -8.815 -62.117 12.803 1.00 28.20 1018 LEU A C 1
ATOM 7773 O O . LEU A 1 1018 ? -9.399 -62.297 11.736 1.00 28.20 1018 LEU A O 1
ATOM 7777 N N . ASP A 1 1019 ? -8.111 -63.134 13.297 1.00 29.19 1019 ASP A N 1
ATOM 7778 C CA . ASP A 1 1019 ? -7.260 -63.218 14.490 1.00 29.19 1019 ASP A CA 1
ATOM 7779 C C . ASP A 1 1019 ? -5.838 -63.637 14.079 1.00 29.19 1019 ASP A C 1
ATOM 7781 O O . ASP A 1 1019 ? -5.667 -64.469 13.188 1.00 29.19 1019 ASP A O 1
ATOM 7785 N N . VAL A 1 1020 ? -4.773 -63.104 14.684 1.00 29.52 1020 VAL A N 1
ATOM 7786 C CA . VAL A 1 1020 ? -4.622 -62.783 16.117 1.00 29.52 1020 VAL A CA 1
ATOM 7787 C C . VAL A 1 1020 ? -4.994 -61.341 16.519 1.00 29.52 1020 VAL A C 1
ATOM 7789 O O . VAL A 1 1020 ? -4.218 -60.419 16.309 1.00 29.52 1020 VAL A O 1
ATOM 7792 N N . VAL A 1 1021 ? -6.150 -61.195 17.185 1.00 26.33 1021 VAL A N 1
ATOM 7793 C CA . VAL A 1 1021 ? -6.385 -60.465 18.454 1.00 26.33 1021 VAL A CA 1
ATOM 7794 C C . VAL A 1 1021 ? -5.473 -59.258 18.768 1.00 26.33 1021 VAL A C 1
ATOM 7796 O O . VAL A 1 1021 ? -4.286 -59.438 19.016 1.00 26.33 1021 VAL A O 1
ATOM 7799 N N . SER A 1 1022 ? -5.943 -58.032 19.025 1.00 24.25 1022 SER A N 1
ATOM 7800 C CA . SER A 1 1022 ? -7.220 -57.305 18.831 1.00 24.25 1022 SER A CA 1
ATOM 7801 C C . SER A 1 1022 ? -6.959 -55.860 19.316 1.00 24.25 1022 SER A C 1
ATOM 7803 O O . SER A 1 1022 ? -6.186 -55.695 20.259 1.00 24.25 1022 SER A O 1
ATOM 7805 N N . GLY A 1 1023 ? -7.576 -54.783 18.838 1.00 25.75 1023 GLY A N 1
ATOM 7806 C CA . GLY A 1 1023 ? -8.598 -54.593 17.811 1.00 25.75 1023 GLY A CA 1
ATOM 7807 C C . GLY A 1 1023 ? -9.192 -53.176 17.953 1.00 25.75 1023 GLY A C 1
ATOM 7808 O O . GLY A 1 1023 ? -8.954 -52.518 18.961 1.00 25.75 1023 GLY A O 1
ATOM 7809 N N . GLU A 1 1024 ? -9.957 -52.737 16.953 1.00 25.17 1024 GLU A N 1
ATOM 7810 C CA . GLU A 1 1024 ? -10.943 -51.634 17.003 1.00 25.17 1024 GLU A CA 1
ATOM 7811 C C . GLU A 1 1024 ? -10.520 -50.266 17.606 1.00 25.17 1024 GLU A C 1
ATOM 7813 O O . GLU A 1 1024 ? -10.672 -49.980 18.787 1.00 25.17 1024 GLU A O 1
ATOM 7818 N N . GLU A 1 1025 ? -10.113 -49.371 16.700 1.00 23.67 1025 GLU A N 1
ATOM 7819 C CA . GLU A 1 1025 ? -10.770 -48.073 16.440 1.00 23.67 1025 GLU A CA 1
ATOM 7820 C C . GLU A 1 1025 ? -11.104 -47.045 17.565 1.00 23.67 1025 GLU A C 1
ATOM 7822 O O . GLU A 1 1025 ? -11.898 -47.265 18.474 1.00 23.67 1025 GLU A O 1
ATOM 7827 N N . GLN A 1 1026 ? -10.692 -45.792 17.292 1.00 24.28 1026 GLN A N 1
ATOM 7828 C CA . GLN A 1 1026 ? -11.230 -44.526 17.839 1.00 24.28 1026 GLN A CA 1
ATOM 7829 C C . GLN A 1 1026 ? -10.917 -44.228 19.343 1.00 24.28 1026 GLN A C 1
ATOM 7831 O O . GLN A 1 1026 ? -10.093 -44.900 19.956 1.00 24.28 1026 GLN A O 1
ATOM 7836 N N . PRO A 1 1027 ? -11.306 -43.054 19.893 1.00 24.92 1027 PRO A N 1
ATOM 7837 C CA . PRO A 1 1027 ? -10.570 -41.815 19.621 1.00 24.92 1027 PRO A CA 1
ATOM 7838 C C . PRO A 1 1027 ? -10.081 -41.078 20.890 1.00 24.92 1027 PRO A C 1
ATOM 7840 O O . PRO A 1 1027 ? -10.672 -41.163 21.965 1.00 24.92 1027 PRO A O 1
ATOM 7843 N N . TRP A 1 1028 ? -9.037 -40.248 20.762 1.00 25.06 1028 TRP A N 1
ATOM 7844 C CA . TRP A 1 1028 ? -8.546 -39.403 21.866 1.00 25.06 1028 TRP A CA 1
ATOM 7845 C C . TRP A 1 1028 ? -9.452 -38.186 22.131 1.00 25.06 1028 TRP A C 1
ATOM 7847 O O . TRP A 1 1028 ? -9.302 -37.133 21.511 1.00 25.06 1028 TRP A O 1
ATOM 7857 N N . THR A 1 1029 ? -10.350 -38.287 23.113 1.00 25.17 1029 THR A N 1
ATOM 7858 C CA . THR A 1 1029 ? -11.188 -37.165 23.577 1.00 25.17 1029 THR A CA 1
ATOM 7859 C C . THR A 1 1029 ? -10.499 -36.313 24.657 1.00 25.17 1029 THR A C 1
ATOM 7861 O O . THR A 1 1029 ? -10.504 -36.679 25.827 1.00 25.17 1029 THR A O 1
ATOM 7864 N N . GLU A 1 1030 ? -9.925 -35.179 24.238 1.00 30.17 1030 GLU A N 1
ATOM 7865 C CA . GLU A 1 1030 ? -9.740 -33.850 24.892 1.00 30.17 1030 GLU A CA 1
ATOM 7866 C C . GLU A 1 1030 ? -9.255 -33.678 26.369 1.00 30.17 1030 GLU A C 1
ATOM 7868 O O . GLU A 1 1030 ? -8.719 -32.620 26.713 1.00 30.17 1030 GLU A O 1
ATOM 7873 N N . ASP A 1 1031 ? -9.348 -34.667 27.259 1.00 31.03 1031 ASP A N 1
ATOM 7874 C CA . ASP A 1 1031 ? -9.452 -34.444 28.717 1.00 31.03 1031 ASP A CA 1
ATOM 7875 C C . ASP A 1 1031 ? -8.141 -34.135 29.485 1.00 31.03 1031 ASP A C 1
ATOM 7877 O O . ASP A 1 1031 ? -8.142 -33.942 30.706 1.00 31.03 1031 ASP A O 1
ATOM 7881 N N . ARG A 1 1032 ? -6.981 -34.049 28.813 1.00 28.48 1032 ARG A N 1
ATOM 7882 C CA . ARG A 1 1032 ? -5.673 -33.816 29.479 1.00 28.48 1032 ARG A CA 1
ATOM 7883 C C . ARG A 1 1032 ? -5.195 -32.360 29.547 1.00 28.48 1032 ARG A C 1
ATOM 7885 O O . ARG A 1 1032 ? -4.146 -32.099 30.135 1.00 28.48 1032 ARG A O 1
ATOM 7892 N N . VAL A 1 1033 ? -5.982 -31.390 29.076 1.00 31.86 1033 VAL A N 1
ATOM 7893 C CA . VAL A 1 1033 ? -5.654 -29.950 29.207 1.00 31.86 1033 VAL A CA 1
ATOM 7894 C C . VAL A 1 1033 ? -5.787 -29.440 30.658 1.00 31.86 1033 VAL A C 1
ATOM 7896 O O . VAL A 1 1033 ? -5.066 -28.532 31.079 1.00 31.86 1033 VAL A O 1
ATOM 7899 N N . VAL A 1 1034 ? -6.670 -30.037 31.468 1.00 29.67 1034 VAL A N 1
ATOM 7900 C CA . VAL A 1 1034 ? -7.106 -29.471 32.763 1.00 29.67 1034 VAL A CA 1
ATOM 7901 C C . VAL A 1 1034 ? -6.004 -29.445 33.839 1.00 29.67 1034 VAL A C 1
ATOM 7903 O O . VAL A 1 1034 ? -5.916 -28.490 34.615 1.00 29.67 1034 VAL A O 1
ATOM 7906 N N . LEU A 1 1035 ? -5.121 -30.450 33.892 1.00 29.17 1035 LEU A N 1
ATOM 7907 C CA . LEU A 1 1035 ? -4.121 -30.560 34.969 1.00 29.17 1035 LEU A CA 1
ATOM 7908 C C . LEU A 1 1035 ? -2.972 -29.544 34.860 1.00 29.17 1035 LEU A C 1
ATOM 7910 O O . LEU A 1 1035 ? -2.507 -29.051 35.891 1.00 29.17 1035 LEU A O 1
ATOM 7914 N N . GLY A 1 1036 ? -2.556 -29.166 33.646 1.00 32.22 1036 GLY A N 1
ATOM 7915 C CA . GLY A 1 1036 ? -1.537 -28.125 33.443 1.00 32.22 1036 GLY A CA 1
ATOM 7916 C C . GLY A 1 1036 ? -2.002 -26.750 33.940 1.00 32.22 1036 GLY A C 1
ATOM 7917 O O . GLY A 1 1036 ? -1.250 -26.026 34.599 1.00 32.22 1036 GLY A O 1
ATOM 7918 N N . VAL A 1 1037 ? -3.284 -26.433 33.718 1.00 31.97 1037 VAL A N 1
ATOM 7919 C CA . VAL A 1 1037 ? -3.914 -25.185 34.177 1.00 31.97 1037 VAL A CA 1
ATOM 7920 C C . VAL A 1 1037 ? -3.886 -25.077 35.707 1.00 31.97 1037 VAL A C 1
ATOM 7922 O O . VAL A 1 1037 ? -3.574 -24.011 36.238 1.00 31.97 1037 VAL A O 1
ATOM 7925 N N . CYS A 1 1038 ? -4.147 -26.164 36.441 1.00 30.58 1038 CYS A N 1
ATOM 7926 C CA . CYS A 1 1038 ? -4.138 -26.149 37.909 1.00 30.58 1038 CYS A CA 1
ATOM 7927 C C . CYS A 1 1038 ? -2.759 -25.864 38.532 1.00 30.58 1038 CYS A C 1
ATOM 7929 O O . CYS A 1 1038 ? -2.697 -25.217 39.581 1.00 30.58 1038 CYS A O 1
ATOM 7931 N N . VAL A 1 1039 ? -1.660 -26.306 37.909 1.00 32.47 1039 VAL A N 1
ATOM 7932 C CA . VAL A 1 1039 ? -0.298 -26.085 38.434 1.00 32.47 1039 VAL A CA 1
ATOM 7933 C C . VAL A 1 1039 ? 0.136 -24.630 38.227 1.00 32.47 1039 VAL A C 1
ATOM 7935 O O . VAL A 1 1039 ? 0.520 -23.954 39.187 1.00 32.47 1039 VAL A O 1
ATOM 7938 N N . LEU A 1 1040 ? -0.019 -24.106 37.006 1.00 35.00 1040 LEU A N 1
ATOM 7939 C CA . LEU A 1 1040 ? 0.299 -22.710 36.675 1.00 35.00 1040 LEU A CA 1
ATOM 7940 C C . LEU A 1 1040 ? -0.510 -21.716 37.531 1.00 35.00 1040 LEU A C 1
ATOM 7942 O O . LEU A 1 1040 ? 0.025 -20.714 38.010 1.00 35.00 1040 LEU A O 1
ATOM 7946 N N . ARG A 1 1041 ? -1.785 -22.029 37.799 1.00 32.19 1041 ARG A N 1
ATOM 7947 C CA . ARG A 1 1041 ? -2.708 -21.177 38.570 1.00 32.19 1041 ARG A CA 1
ATOM 7948 C C . ARG A 1 1041 ? -2.368 -21.053 40.060 1.00 32.19 1041 ARG A C 1
ATOM 7950 O O . ARG A 1 1041 ? -2.860 -20.124 40.696 1.00 32.19 1041 ARG A O 1
ATOM 7957 N N . ASN A 1 1042 ? -1.535 -21.937 40.621 1.00 35.72 1042 ASN A N 1
ATOM 7958 C CA . ASN A 1 1042 ? -1.015 -21.788 41.987 1.00 35.72 1042 ASN A CA 1
ATOM 7959 C C . ASN A 1 1042 ? 0.343 -21.069 42.027 1.00 35.72 1042 ASN A C 1
ATOM 7961 O O . ASN A 1 1042 ? 0.539 -20.234 42.907 1.00 35.72 1042 ASN A O 1
ATOM 7965 N N . LEU A 1 1043 ? 1.240 -21.318 41.064 1.00 34.53 1043 LEU A N 1
ATOM 7966 C CA . LEU A 1 1043 ? 2.559 -20.667 40.996 1.00 34.53 1043 LEU A CA 1
ATOM 7967 C C . LEU A 1 1043 ? 2.472 -19.138 40.834 1.00 34.53 1043 LEU A C 1
ATOM 7969 O O . LEU A 1 1043 ? 3.188 -18.409 41.515 1.00 34.53 1043 LEU A O 1
ATOM 7973 N N . PHE A 1 1044 ? 1.550 -18.639 40.004 1.00 37.34 1044 PHE A N 1
ATOM 7974 C CA . PHE A 1 1044 ? 1.384 -17.195 39.757 1.00 37.34 1044 PHE A CA 1
ATOM 7975 C C . PHE A 1 1044 ? 0.306 -16.518 40.627 1.00 37.34 1044 PHE A C 1
ATOM 7977 O O . PHE A 1 1044 ? 0.019 -15.329 40.469 1.00 37.34 1044 PHE A O 1
ATOM 7984 N N . ARG A 1 1045 ? -0.285 -17.249 41.584 1.00 33.56 1045 ARG A N 1
ATOM 7985 C CA . ARG A 1 1045 ? -1.462 -16.807 42.355 1.00 33.56 1045 ARG A CA 1
ATOM 7986 C C . ARG A 1 1045 ? -1.236 -15.535 43.178 1.00 33.56 1045 ARG A C 1
ATOM 7988 O O . ARG A 1 1045 ? -2.166 -14.751 43.339 1.00 33.56 1045 ARG A O 1
ATOM 7995 N N . GLY A 1 1046 ? -0.021 -15.330 43.693 1.00 35.12 1046 GLY A N 1
ATOM 7996 C CA . GLY A 1 1046 ? 0.322 -14.156 44.506 1.00 35.12 1046 GLY A CA 1
ATOM 7997 C C . GLY A 1 1046 ? 0.365 -12.845 43.712 1.00 35.12 1046 GLY A C 1
ATOM 7998 O O . GLY A 1 1046 ? -0.064 -11.815 44.221 1.00 35.12 1046 GLY A O 1
ATOM 7999 N N . LEU A 1 1047 ? 0.820 -12.893 42.455 1.00 36.94 1047 LEU A N 1
ATOM 8000 C CA . LEU A 1 1047 ? 0.860 -11.726 41.565 1.00 36.94 1047 LEU A CA 1
ATOM 8001 C C . LEU A 1 1047 ? -0.547 -11.381 41.061 1.00 36.94 1047 LEU A C 1
ATOM 8003 O O . LEU A 1 1047 ? -0.989 -10.243 41.198 1.00 36.94 1047 LEU A O 1
ATOM 8007 N N . LEU A 1 1048 ? -1.292 -12.392 40.600 1.00 33.09 1048 LEU A N 1
ATOM 8008 C CA . LEU A 1 1048 ? -2.678 -12.232 40.146 1.00 33.09 1048 LEU A CA 1
ATOM 8009 C C . LEU A 1 1048 ? -3.616 -11.696 41.240 1.00 33.09 1048 LEU A C 1
ATOM 8011 O O . LEU A 1 1048 ? -4.546 -10.961 40.925 1.00 33.09 1048 LEU A O 1
ATOM 8015 N N . LEU A 1 1049 ? -3.385 -12.017 42.519 1.00 35.03 1049 LEU A N 1
ATOM 8016 C CA . LEU A 1 1049 ? -4.167 -11.445 43.622 1.00 35.03 1049 LEU A CA 1
ATOM 8017 C C . LEU A 1 1049 ? -3.842 -9.970 43.896 1.00 35.03 1049 LEU A C 1
ATOM 8019 O O . LEU A 1 1049 ? -4.753 -9.226 44.247 1.00 35.03 1049 LEU A O 1
ATOM 8023 N N . ALA A 1 1050 ? -2.594 -9.530 43.712 1.00 35.69 1050 ALA A N 1
ATOM 8024 C CA . ALA A 1 1050 ? -2.240 -8.115 43.846 1.00 35.69 1050 ALA A CA 1
ATOM 8025 C C . ALA A 1 1050 ? -2.867 -7.269 42.720 1.00 35.69 1050 ALA A C 1
ATOM 8027 O O . ALA A 1 1050 ? -3.389 -6.182 42.967 1.00 35.69 1050 ALA A O 1
ATOM 8028 N N . GLU A 1 1051 ? -2.887 -7.803 41.499 1.00 32.88 1051 GLU A N 1
ATOM 8029 C CA . GLU A 1 1051 ? -3.472 -7.154 40.323 1.00 32.88 1051 GLU A CA 1
ATOM 8030 C C . GLU A 1 1051 ? -5.014 -7.145 40.373 1.00 32.88 1051 GLU A C 1
ATOM 8032 O O . GLU A 1 1051 ? -5.636 -6.092 40.228 1.00 32.88 1051 GLU A O 1
ATOM 8037 N N . ALA A 1 1052 ? -5.645 -8.274 40.720 1.00 36.44 1052 ALA A N 1
ATOM 8038 C CA . ALA A 1 1052 ? -7.104 -8.387 40.833 1.00 36.44 1052 ALA A CA 1
ATOM 8039 C C . ALA A 1 1052 ? -7.724 -7.559 41.980 1.00 36.44 1052 ALA A C 1
ATOM 8041 O O . ALA A 1 1052 ? -8.934 -7.337 41.985 1.00 36.44 1052 ALA A O 1
ATOM 8042 N N . THR A 1 1053 ? -6.928 -7.075 42.945 1.00 35.03 1053 THR A N 1
ATOM 8043 C CA . THR A 1 1053 ? -7.410 -6.115 43.960 1.00 35.03 1053 THR A CA 1
ATOM 8044 C C . THR A 1 1053 ? -7.476 -4.661 43.482 1.00 35.03 1053 THR A C 1
ATOM 8046 O O . THR A 1 1053 ? -8.046 -3.831 44.191 1.00 35.03 1053 THR A O 1
ATOM 8049 N N . LEU A 1 1054 ? -6.924 -4.325 42.309 1.00 33.38 1054 LEU A N 1
ATOM 8050 C CA . LEU A 1 1054 ? -6.889 -2.943 41.814 1.00 33.38 1054 LEU A CA 1
ATOM 8051 C C . LEU A 1 1054 ? -8.114 -2.565 40.965 1.00 33.38 1054 LEU A C 1
ATOM 8053 O O . LEU A 1 1054 ? -8.677 -1.493 41.201 1.00 33.38 1054 LEU A O 1
ATOM 8057 N N . HIS A 1 1055 ? -8.562 -3.439 40.051 1.00 32.25 1055 HIS A N 1
ATOM 8058 C CA . HIS A 1 1055 ? -9.719 -3.189 39.174 1.00 32.25 1055 HIS A CA 1
ATOM 8059 C C . HIS A 1 1055 ? -10.576 -4.455 38.933 1.00 32.25 1055 HIS A C 1
ATOM 8061 O O . HIS A 1 1055 ? -10.087 -5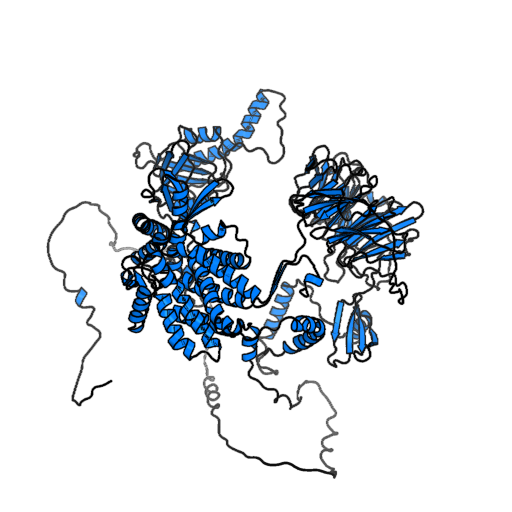.414 38.336 1.00 32.25 1055 HIS A O 1
ATOM 8067 N N . PRO A 1 1056 ? -11.861 -4.469 39.348 1.00 31.69 1056 PRO A N 1
ATOM 8068 C CA . PRO A 1 1056 ? -12.824 -5.513 38.992 1.00 31.69 1056 PRO A CA 1
ATOM 8069 C C . PRO A 1 1056 ? -13.846 -5.028 37.932 1.00 31.69 1056 PRO A C 1
ATOM 8071 O O . PRO A 1 1056 ? -14.754 -4.269 38.275 1.00 31.69 1056 PRO A O 1
ATOM 8074 N N . PRO A 1 1057 ? -13.757 -5.467 36.660 1.00 29.72 1057 PRO A N 1
ATOM 8075 C CA . PRO A 1 1057 ? -14.745 -5.138 35.628 1.00 29.72 1057 PRO A CA 1
ATOM 8076 C C . PRO A 1 1057 ? -15.929 -6.122 35.637 1.00 29.72 1057 PRO A C 1
ATOM 8078 O O . PRO A 1 1057 ? -15.772 -7.314 35.354 1.00 29.72 1057 PRO A O 1
ATOM 8081 N N . GLU A 1 1058 ? -17.140 -5.639 35.922 1.00 31.42 1058 GLU A N 1
ATOM 8082 C CA . GLU A 1 1058 ? -18.343 -6.483 35.890 1.00 31.42 1058 GLU A CA 1
ATOM 8083 C C . GLU A 1 1058 ? -18.721 -6.918 34.457 1.00 31.42 1058 GLU A C 1
ATOM 8085 O O . GLU A 1 1058 ? -18.344 -6.262 33.491 1.00 31.42 1058 GLU A O 1
ATOM 8090 N N . ASN A 1 1059 ? -19.545 -7.973 34.354 1.00 28.31 1059 ASN A N 1
ATOM 8091 C CA . ASN A 1 1059 ? -20.448 -8.315 33.236 1.00 28.31 1059 ASN A CA 1
ATOM 8092 C C . ASN A 1 1059 ? -19.873 -8.359 31.802 1.00 28.31 1059 ASN A C 1
ATOM 8094 O O . ASN A 1 1059 ? -19.538 -7.321 31.266 1.00 28.31 1059 ASN A O 1
ATOM 8098 N N . ASN A 1 1060 ? -19.881 -9.538 31.164 1.00 32.47 1060 ASN A N 1
ATOM 8099 C CA . ASN A 1 1060 ? -19.704 -9.818 29.712 1.00 32.47 1060 ASN A CA 1
ATOM 8100 C C . ASN A 1 1060 ? -20.315 -8.743 28.790 1.00 32.47 1060 ASN A C 1
ATOM 8102 O O . ASN A 1 1060 ? -21.239 -8.084 29.243 1.00 32.47 1060 ASN A O 1
ATOM 8106 N N . ASP A 1 1061 ? -19.875 -8.504 27.544 1.00 28.58 1061 ASP A N 1
ATOM 8107 C CA . ASP A 1 1061 ? -19.416 -9.474 26.516 1.00 28.58 1061 ASP A CA 1
ATOM 8108 C C . ASP A 1 1061 ? -17.933 -9.898 26.535 1.00 28.58 1061 ASP A C 1
ATOM 8110 O O . ASP A 1 1061 ? -17.171 -9.604 27.467 1.00 28.58 1061 ASP A O 1
ATOM 8114 N N . GLY A 1 1062 ? -17.533 -10.587 25.458 1.00 29.58 1062 GLY A N 1
ATOM 8115 C CA . GLY A 1 1062 ? -16.153 -10.870 25.081 1.00 29.58 1062 GLY A CA 1
ATOM 8116 C C . GLY A 1 1062 ? -15.708 -12.265 25.496 1.00 29.58 1062 GLY A C 1
ATOM 8117 O O . GLY A 1 1062 ? -14.636 -12.415 26.072 1.00 29.58 1062 GLY A O 1
ATOM 8118 N N . VAL A 1 1063 ? -16.541 -13.283 25.261 1.00 32.75 1063 VAL A N 1
ATOM 8119 C CA . VAL A 1 1063 ? -16.253 -14.675 25.643 1.00 32.75 1063 VAL A CA 1
ATOM 8120 C C . VAL A 1 1063 ? -15.208 -15.295 24.692 1.00 32.75 1063 VAL A C 1
ATOM 8122 O O . VAL A 1 1063 ? -15.524 -15.517 23.520 1.00 32.75 1063 VAL A O 1
ATOM 8125 N N . PRO A 1 1064 ? -13.979 -15.624 25.150 1.00 34.44 1064 PRO A N 1
ATOM 8126 C CA . PRO A 1 1064 ? -12.958 -16.215 24.287 1.00 34.44 1064 PRO A CA 1
ATOM 8127 C C . PRO A 1 1064 ? -13.293 -17.662 23.895 1.00 34.44 1064 PRO A C 1
ATOM 8129 O O . PRO A 1 1064 ? -14.066 -18.347 24.570 1.00 34.44 1064 PRO A O 1
ATOM 8132 N N . GLN A 1 1065 ? -12.647 -18.156 22.833 1.00 30.06 1065 GLN A N 1
ATOM 8133 C CA . GLN A 1 1065 ? -12.899 -19.473 22.217 1.00 30.06 1065 GLN A CA 1
ATOM 8134 C C . GLN A 1 1065 ? -12.914 -20.653 23.214 1.00 30.06 1065 GLN A C 1
ATOM 8136 O O . GLN A 1 1065 ? -13.683 -21.596 23.028 1.00 30.06 1065 GLN A O 1
ATOM 8141 N N . LEU A 1 1066 ? -12.152 -20.565 24.311 1.00 32.72 1066 LEU A N 1
ATOM 8142 C CA . LEU A 1 1066 ? -12.061 -21.585 25.362 1.00 32.72 1066 LEU A CA 1
ATOM 8143 C C . LEU A 1 1066 ? -13.424 -21.986 25.969 1.00 32.72 1066 LEU A C 1
ATOM 8145 O O . LEU A 1 1066 ? -13.633 -23.151 26.291 1.00 32.72 1066 LEU A O 1
ATOM 8149 N N . ALA A 1 1067 ? -14.375 -21.055 26.104 1.00 33.22 1067 ALA A N 1
ATOM 8150 C CA . ALA A 1 1067 ? -15.698 -21.356 26.671 1.00 33.22 1067 ALA A CA 1
ATOM 8151 C C . ALA A 1 1067 ? -16.718 -21.874 25.635 1.00 33.22 1067 ALA A C 1
ATOM 8153 O O . ALA A 1 1067 ? -17.772 -22.387 26.011 1.00 33.22 1067 ALA A O 1
ATOM 8154 N N . ARG A 1 1068 ? -16.408 -21.778 24.332 1.00 32.09 1068 ARG A N 1
ATOM 8155 C CA . ARG A 1 1068 ? -17.103 -22.566 23.300 1.00 32.09 1068 ARG A CA 1
ATOM 8156 C C . ARG A 1 1068 ? -16.631 -24.017 23.345 1.00 32.09 1068 ARG A C 1
ATOM 8158 O O . ARG A 1 1068 ? -17.469 -24.905 23.358 1.00 32.09 1068 ARG A O 1
ATOM 8165 N N . TRP A 1 1069 ? -15.318 -24.222 23.464 1.00 33.69 1069 TRP A N 1
ATOM 8166 C CA . TRP A 1 1069 ? -14.686 -25.540 23.568 1.00 33.69 1069 TRP A CA 1
ATOM 8167 C C . TRP A 1 1069 ? -15.173 -26.339 24.795 1.00 33.69 1069 TRP A C 1
ATOM 8169 O O . TRP A 1 1069 ? -15.584 -27.488 24.668 1.00 33.69 1069 TRP A O 1
ATOM 8179 N N . LEU A 1 1070 ? -15.269 -25.696 25.966 1.00 32.25 1070 LEU A N 1
ATOM 8180 C CA . LEU A 1 1070 ? -15.726 -26.336 27.211 1.00 32.25 1070 LEU A CA 1
ATOM 8181 C C . LEU A 1 1070 ? -17.208 -26.763 27.244 1.00 32.25 1070 LEU A C 1
ATOM 8183 O O . LEU A 1 1070 ? -17.571 -27.566 28.096 1.00 32.25 1070 LEU A O 1
ATOM 8187 N N . ASN A 1 1071 ? -18.074 -26.249 26.363 1.00 33.69 1071 ASN A N 1
ATOM 8188 C CA . ASN A 1 1071 ? -19.497 -26.632 26.332 1.00 33.69 1071 ASN A CA 1
ATOM 8189 C C . ASN A 1 1071 ? -19.787 -27.851 25.432 1.00 33.69 1071 ASN A C 1
ATOM 8191 O O . ASN A 1 1071 ? -20.935 -28.287 25.354 1.00 33.69 1071 ASN A O 1
ATOM 8195 N N . THR A 1 1072 ? -18.773 -28.392 24.750 1.00 30.41 1072 THR A N 1
ATOM 8196 C CA . THR A 1 1072 ? -18.911 -29.529 23.820 1.00 30.41 1072 THR A CA 1
ATOM 8197 C C . THR A 1 1072 ? -18.855 -30.894 24.522 1.00 30.41 1072 THR A C 1
ATOM 8199 O O . THR A 1 1072 ? -19.414 -31.864 24.019 1.00 30.41 1072 THR A O 1
ATOM 8202 N N . LEU A 1 1073 ? -18.225 -30.972 25.701 1.00 28.42 1073 LEU A N 1
ATOM 8203 C CA . LEU A 1 1073 ? -17.922 -32.215 26.423 1.00 28.42 1073 LEU A CA 1
ATOM 8204 C C . LEU A 1 1073 ? -18.971 -32.526 27.512 1.00 28.42 1073 LEU A C 1
ATOM 8206 O O . LEU A 1 1073 ? -18.757 -32.281 28.698 1.00 28.42 1073 LEU A O 1
ATOM 8210 N N . GLN A 1 1074 ? -20.133 -33.055 27.117 1.00 31.50 1074 GLN A N 1
ATOM 8211 C CA . GLN A 1 1074 ? -21.228 -33.398 28.043 1.00 31.50 1074 GLN A CA 1
ATOM 8212 C C . GLN A 1 1074 ? -20.999 -34.714 28.823 1.00 31.50 1074 GLN A C 1
ATOM 8214 O O . GLN A 1 1074 ? -21.716 -35.688 28.603 1.00 31.50 1074 GLN A O 1
ATOM 8219 N N . VAL A 1 1075 ? -20.049 -34.758 29.767 1.00 25.36 1075 VAL A N 1
ATOM 8220 C CA . VAL A 1 1075 ? -19.885 -35.910 30.685 1.00 25.36 1075 VAL A CA 1
ATOM 8221 C C . VAL A 1 1075 ? -19.646 -35.461 32.133 1.00 25.36 1075 VAL A C 1
ATOM 8223 O O . VAL A 1 1075 ? -18.887 -34.532 32.400 1.00 25.36 1075 VAL A O 1
ATOM 8226 N N . THR A 1 1076 ? -20.294 -36.140 33.086 1.00 28.66 1076 THR A N 1
ATOM 8227 C CA . THR A 1 1076 ? -20.121 -35.959 34.540 1.00 28.66 1076 THR A CA 1
ATOM 8228 C C . THR A 1 1076 ? -19.442 -37.178 35.188 1.00 28.66 1076 THR A C 1
ATOM 8230 O O . THR A 1 1076 ? -19.653 -38.302 34.731 1.00 28.66 1076 THR A O 1
ATOM 8233 N N . PRO A 1 1077 ? -18.636 -37.005 36.255 1.00 24.61 1077 PRO A N 1
ATOM 8234 C CA . PRO A 1 1077 ? -17.648 -38.007 36.669 1.00 24.61 1077 PRO A CA 1
ATOM 8235 C C . PRO A 1 1077 ? -18.190 -39.080 37.637 1.00 24.61 1077 PRO A C 1
ATOM 8237 O O . PRO A 1 1077 ? -17.867 -39.055 38.823 1.00 24.61 1077 PRO A O 1
ATOM 8240 N N . GLU A 1 1078 ? -18.970 -40.051 37.143 1.00 29.80 1078 GLU A N 1
ATOM 8241 C CA . GLU A 1 1078 ? -19.468 -41.181 37.967 1.00 29.80 1078 GLU A CA 1
ATOM 8242 C C . GLU A 1 1078 ? -19.156 -42.598 37.428 1.00 29.80 1078 GLU A C 1
ATOM 8244 O O . GLU A 1 1078 ? -19.389 -43.579 38.131 1.00 29.80 1078 GLU A O 1
ATOM 8249 N N . THR A 1 1079 ? -18.583 -42.752 36.226 1.00 29.17 1079 THR A N 1
ATOM 8250 C CA . THR A 1 1079 ? -18.494 -44.057 35.524 1.00 29.17 1079 THR A CA 1
ATOM 8251 C C . THR A 1 1079 ? -17.065 -44.518 35.188 1.00 29.17 1079 THR A C 1
ATOM 8253 O O . THR A 1 1079 ? -16.760 -44.793 34.031 1.00 29.17 1079 THR A O 1
ATOM 8256 N N . LEU A 1 1080 ? -16.176 -44.616 36.187 1.00 24.58 1080 LEU A N 1
ATOM 8257 C CA . LEU A 1 1080 ? -14.808 -45.160 36.024 1.00 24.58 1080 LEU A CA 1
ATOM 8258 C C . LEU A 1 1080 ? -14.357 -46.064 37.199 1.00 24.58 1080 LEU A C 1
ATOM 8260 O O . LEU A 1 1080 ? -13.264 -45.931 37.749 1.00 24.58 1080 LEU A O 1
ATOM 8264 N N . LEU A 1 1081 ? -15.218 -47.007 37.590 1.00 26.08 1081 LEU A N 1
ATOM 8265 C CA . LEU A 1 1081 ? -14.914 -48.113 38.510 1.00 26.08 1081 LEU A CA 1
ATOM 8266 C C . LEU A 1 1081 ? -15.536 -49.408 37.961 1.00 26.08 1081 LEU A C 1
ATOM 8268 O O . LEU A 1 1081 ? -16.645 -49.351 37.436 1.00 26.08 1081 LEU A O 1
ATOM 8272 N N . HIS A 1 1082 ? -14.844 -50.547 38.145 1.00 26.64 1082 HIS A N 1
ATOM 8273 C CA . HIS A 1 1082 ? -15.033 -51.843 37.444 1.00 26.64 1082 HIS A CA 1
ATOM 8274 C C . HIS A 1 1082 ? -14.485 -51.840 35.992 1.00 26.64 1082 HIS A C 1
ATOM 8276 O O . HIS A 1 1082 ? -14.611 -50.833 35.309 1.00 26.64 1082 HIS A O 1
ATOM 8282 N N . MET A 1 1083 ? -13.850 -52.897 35.451 1.00 24.38 1083 MET A N 1
ATOM 8283 C CA . MET A 1 1083 ? -13.458 -54.232 35.978 1.00 24.38 1083 MET A CA 1
ATOM 8284 C C . MET A 1 1083 ? -12.109 -54.715 35.315 1.00 24.38 1083 MET A C 1
ATOM 8286 O O . MET A 1 1083 ? -11.454 -53.863 34.719 1.00 24.38 1083 MET A O 1
ATOM 8290 N N . PRO A 1 1084 ? -11.583 -55.964 35.480 1.00 27.06 1084 PRO A N 1
ATOM 8291 C CA . PRO A 1 1084 ? -10.128 -56.227 35.440 1.00 27.06 1084 PRO A CA 1
ATOM 8292 C C . PRO A 1 1084 ? -9.602 -57.074 34.253 1.00 27.06 1084 PRO A C 1
ATOM 8294 O O . PRO A 1 1084 ? -10.358 -57.539 33.407 1.00 27.06 1084 PRO A O 1
ATOM 8297 N N . LEU A 1 1085 ? -8.282 -57.325 34.255 1.00 29.84 1085 LEU A N 1
ATOM 8298 C CA . LEU A 1 1085 ? -7.536 -58.149 33.289 1.00 29.84 1085 LEU A CA 1
ATOM 8299 C C . LEU A 1 1085 ? -7.944 -59.635 33.278 1.00 29.84 1085 LEU A C 1
ATOM 8301 O O . LEU A 1 1085 ? -7.993 -60.267 34.335 1.00 29.84 1085 LEU A O 1
ATOM 8305 N N . SER A 1 1086 ? -8.003 -60.230 32.080 1.00 24.23 1086 SER A N 1
ATOM 8306 C CA . SER A 1 1086 ? -7.594 -61.625 31.838 1.00 24.23 1086 SER A CA 1
ATOM 8307 C C . SER A 1 1086 ? -7.365 -61.916 30.344 1.00 24.23 1086 SER A C 1
ATOM 8309 O O . SER A 1 1086 ? -8.133 -61.419 29.531 1.00 24.23 1086 SER A O 1
ATOM 8311 N N . GLN A 1 1087 ? -6.429 -62.832 30.050 1.00 25.30 1087 GLN A N 1
ATOM 8312 C CA . GLN A 1 1087 ? -6.177 -63.531 28.766 1.00 25.30 1087 GLN A CA 1
ATOM 8313 C C . GLN A 1 1087 ? -5.254 -62.853 27.725 1.00 25.30 1087 GLN A C 1
ATOM 8315 O O . GLN A 1 1087 ? -5.670 -62.041 26.910 1.00 25.30 1087 GLN A O 1
ATOM 8320 N N . LEU A 1 1088 ? -4.003 -63.332 27.719 1.00 23.34 1088 LEU A N 1
ATOM 8321 C CA . LEU A 1 1088 ? -3.112 -63.499 26.560 1.00 23.34 1088 LEU A CA 1
ATOM 8322 C C . LEU A 1 1088 ? -2.882 -65.020 26.372 1.00 23.34 1088 LEU A C 1
ATOM 8324 O O . LEU A 1 1088 ? -2.890 -65.728 27.388 1.00 23.34 1088 LEU A O 1
ATOM 8328 N N . PRO A 1 1089 ? -2.656 -65.533 25.145 1.00 24.09 1089 PRO A N 1
ATOM 8329 C CA . PRO A 1 1089 ? -2.221 -66.917 24.923 1.00 24.09 1089 PRO A CA 1
ATOM 8330 C C . PRO A 1 1089 ? -0.880 -67.050 24.158 1.00 24.09 1089 PRO A C 1
ATOM 8332 O O . PRO A 1 1089 ? -0.761 -66.582 23.031 1.00 24.09 1089 PRO A O 1
ATOM 8335 N N . ASP A 1 1090 ? 0.078 -67.799 24.723 1.00 33.59 1090 ASP A N 1
ATOM 8336 C CA . ASP A 1 1090 ? 1.335 -68.235 24.075 1.00 33.59 1090 ASP A CA 1
ATOM 8337 C C . ASP A 1 1090 ? 1.353 -69.762 23.846 1.00 33.59 1090 ASP A C 1
ATOM 8339 O O . ASP A 1 1090 ? 0.894 -70.513 24.711 1.00 33.59 1090 ASP A O 1
ATOM 8343 N N . ALA A 1 1091 ? 1.944 -70.246 22.739 1.00 24.12 1091 ALA A N 1
ATOM 8344 C CA . ALA A 1 1091 ? 2.293 -71.663 22.491 1.00 24.12 1091 ALA A CA 1
ATOM 8345 C C . ALA A 1 1091 ? 3.167 -71.823 21.210 1.00 24.12 1091 ALA A C 1
ATOM 8347 O O . ALA A 1 1091 ? 3.145 -70.905 20.390 1.00 24.12 1091 ALA A O 1
ATOM 8348 N N . PRO A 1 1092 ? 3.840 -72.975 20.928 1.00 36.53 1092 PRO A N 1
ATOM 8349 C CA . PRO A 1 1092 ? 4.027 -74.190 21.745 1.00 36.53 1092 PRO A CA 1
ATOM 8350 C C . PRO A 1 1092 ? 5.474 -74.766 21.810 1.00 36.53 1092 PRO A C 1
ATOM 8352 O O . PRO A 1 1092 ? 6.230 -74.694 20.846 1.00 36.53 1092 PRO A O 1
ATOM 8355 N N . GLN A 1 1093 ? 5.780 -75.510 22.884 1.00 24.31 1093 GLN A N 1
ATOM 8356 C CA . GLN A 1 1093 ? 6.319 -76.900 22.896 1.00 24.31 1093 GLN A CA 1
ATOM 8357 C C . GLN A 1 1093 ? 6.393 -77.366 24.376 1.00 24.31 1093 GLN A C 1
ATOM 8359 O O . GLN A 1 1093 ? 6.937 -76.650 25.207 1.00 24.31 1093 GLN A O 1
ATOM 8364 N N . ILE A 1 1094 ? 5.608 -78.367 24.815 1.00 23.34 1094 ILE A N 1
ATOM 8365 C CA . ILE A 1 1094 ? 5.943 -79.817 24.858 1.00 23.34 1094 ILE A CA 1
ATOM 8366 C C . ILE A 1 1094 ? 7.145 -80.073 25.808 1.00 23.34 1094 ILE A C 1
ATOM 8368 O O . ILE A 1 1094 ? 8.233 -79.593 25.525 1.00 23.34 1094 ILE A O 1
ATOM 8372 N N . GLU A 1 1095 ? 7.045 -80.792 26.942 1.00 23.38 1095 GLU A N 1
ATOM 8373 C CA . GLU A 1 1095 ? 6.005 -81.722 27.448 1.00 23.38 1095 GLU A CA 1
ATOM 8374 C C . GLU A 1 1095 ? 5.978 -81.812 29.010 1.00 23.38 1095 GLU A C 1
ATOM 8376 O O . GLU A 1 1095 ? 6.724 -81.113 29.686 1.00 23.38 1095 GLU A O 1
ATOM 8381 N N . ASP A 1 1096 ? 5.115 -82.676 29.572 1.00 23.84 1096 ASP A N 1
ATOM 8382 C CA . ASP A 1 1096 ? 5.114 -83.219 30.955 1.00 23.84 1096 ASP A CA 1
ATOM 8383 C C . ASP A 1 1096 ? 5.158 -82.301 32.210 1.00 23.84 1096 ASP A C 1
ATOM 8385 O O . ASP A 1 1096 ? 6.209 -82.062 32.798 1.00 23.84 1096 ASP A O 1
ATOM 8389 N N . MET A 1 1097 ? 3.973 -82.020 32.793 1.00 23.53 1097 MET A N 1
ATOM 8390 C CA . MET A 1 1097 ? 3.704 -82.316 34.230 1.00 23.53 1097 MET A CA 1
ATOM 8391 C C . MET A 1 1097 ? 2.195 -82.432 34.578 1.00 23.53 1097 MET A C 1
ATOM 8393 O O . MET A 1 1097 ? 1.727 -81.982 35.627 1.00 23.53 1097 MET A O 1
ATOM 8397 N N . ASN A 1 1098 ? 1.382 -83.029 33.702 1.00 26.73 1098 ASN A N 1
ATOM 8398 C CA . ASN A 1 1098 ? -0.084 -82.949 33.803 1.00 26.73 1098 ASN A CA 1
ATOM 8399 C C . ASN A 1 1098 ? -0.725 -84.068 34.668 1.00 26.73 1098 ASN A C 1
ATOM 8401 O O . ASN A 1 1098 ? -1.563 -84.830 34.190 1.00 26.73 1098 ASN A O 1
ATOM 8405 N N . GLN A 1 1099 ? -0.313 -84.199 35.941 1.00 30.81 1099 GLN A N 1
ATOM 8406 C CA . GLN A 1 1099 ? -0.844 -85.220 36.876 1.00 30.81 1099 GLN A CA 1
ATOM 8407 C C . GLN A 1 1099 ? -1.302 -84.708 38.262 1.00 30.81 1099 GLN A C 1
ATOM 8409 O O . GLN A 1 1099 ? -1.921 -85.467 39.007 1.00 30.81 1099 GLN A O 1
ATOM 8414 N N . SER A 1 1100 ? -1.059 -83.442 38.624 1.00 27.66 1100 SER A N 1
ATOM 8415 C CA . SER A 1 1100 ? -1.111 -83.016 40.042 1.00 27.66 1100 SER A CA 1
ATOM 8416 C C . SER A 1 1100 ? -2.313 -82.165 40.479 1.00 27.66 1100 SER A C 1
ATOM 8418 O O . SER A 1 1100 ? -2.427 -81.885 41.670 1.00 27.66 1100 SER A O 1
ATOM 8420 N N . LEU A 1 1101 ? -3.201 -81.727 39.572 1.00 26.42 1101 LEU A N 1
ATOM 8421 C CA . LEU A 1 1101 ? -4.290 -80.785 39.918 1.00 26.42 1101 LEU A CA 1
ATOM 8422 C C . LEU A 1 1101 ? -5.714 -81.194 39.514 1.00 26.42 1101 LEU A C 1
ATOM 8424 O O . LEU A 1 1101 ? -6.661 -80.499 39.874 1.00 26.42 1101 LEU A O 1
ATOM 8428 N N . HIS A 1 1102 ? -5.916 -82.371 38.913 1.00 28.59 1102 HIS A N 1
ATOM 8429 C CA . HIS A 1 1102 ? -7.272 -82.917 38.733 1.00 28.59 1102 HIS A CA 1
ATOM 8430 C C . HIS A 1 1102 ? -7.883 -83.514 40.025 1.00 28.59 1102 HIS A C 1
ATOM 8432 O O . HIS A 1 1102 ? -8.983 -84.060 39.992 1.00 28.59 1102 HIS A O 1
ATOM 8438 N N . SER A 1 1103 ? -7.184 -83.396 41.162 1.00 28.34 1103 SER A N 1
ATOM 8439 C CA . SER A 1 1103 ? -7.528 -83.976 42.471 1.00 28.34 1103 SER A CA 1
ATOM 8440 C C . SER A 1 1103 ? -7.754 -82.952 43.598 1.00 28.34 1103 SER A C 1
ATOM 8442 O O . SER A 1 1103 ? -8.097 -83.352 44.709 1.00 28.34 1103 SER A O 1
ATOM 8444 N N . ILE A 1 1104 ? -7.586 -81.644 43.342 1.00 27.23 1104 ILE A N 1
ATOM 8445 C CA . ILE A 1 1104 ? -7.692 -80.575 44.365 1.00 27.23 1104 ILE A CA 1
ATOM 8446 C C . ILE A 1 1104 ? -8.865 -79.608 44.077 1.00 27.23 1104 ILE A C 1
ATOM 8448 O O . ILE A 1 1104 ? -8.873 -78.455 44.491 1.00 27.23 1104 ILE A O 1
ATOM 8452 N N . ILE A 1 1105 ? -9.913 -80.104 43.404 1.00 27.83 1105 ILE A N 1
ATOM 8453 C CA . ILE A 1 1105 ? -11.274 -79.522 43.445 1.00 27.83 1105 ILE A CA 1
ATOM 8454 C C . ILE A 1 1105 ? -12.261 -80.585 43.972 1.00 27.83 1105 ILE A C 1
ATOM 8456 O O . ILE A 1 1105 ? -13.359 -80.800 43.466 1.00 27.83 1105 ILE A O 1
ATOM 8460 N N . THR A 1 1106 ? -11.836 -81.271 45.033 1.00 28.75 1106 THR A N 1
ATOM 8461 C CA . THR A 1 1106 ? -12.641 -82.170 45.870 1.00 28.75 1106 THR A CA 1
ATOM 8462 C C . THR A 1 1106 ? -12.152 -82.026 47.307 1.00 28.75 1106 THR A C 1
ATOM 8464 O O . THR A 1 1106 ? -10.995 -82.347 47.563 1.00 28.75 1106 THR A O 1
ATOM 8467 N N . HIS A 1 1107 ? -13.031 -81.589 48.227 1.00 24.31 1107 HIS A N 1
ATOM 8468 C CA . HIS A 1 1107 ? -12.717 -81.161 49.612 1.00 24.31 1107 HIS A CA 1
ATOM 8469 C C . HIS A 1 1107 ? -11.891 -79.842 49.666 1.00 24.31 1107 HIS A C 1
ATOM 8471 O O . HIS A 1 1107 ? -11.012 -79.645 48.841 1.00 24.31 1107 HIS A O 1
ATOM 8477 N N . MET A 1 1108 ? -12.099 -78.853 50.555 1.00 23.16 1108 MET A N 1
ATOM 8478 C CA . MET A 1 1108 ? -13.022 -78.624 51.693 1.00 23.16 1108 MET A CA 1
ATOM 8479 C C . MET A 1 1108 ? -13.531 -77.159 51.627 1.00 23.16 1108 MET A C 1
ATOM 8481 O O . MET A 1 1108 ? -12.752 -76.267 51.323 1.00 23.16 1108 MET A O 1
ATOM 8485 N N . THR A 1 1109 ? -14.825 -76.826 51.738 1.00 24.73 1109 THR A N 1
ATOM 8486 C CA . THR A 1 1109 ? -15.621 -76.637 52.982 1.00 24.73 1109 THR A CA 1
ATOM 8487 C C . THR A 1 1109 ? -14.909 -75.862 54.108 1.00 24.73 1109 THR A C 1
ATOM 8489 O O . THR A 1 1109 ? -14.084 -76.444 54.806 1.00 24.73 1109 THR A O 1
ATOM 8492 N N . GLY A 1 1110 ? -15.288 -74.594 54.353 1.00 24.75 1110 GLY A N 1
ATOM 8493 C CA . GLY A 1 1110 ? -14.702 -73.755 55.419 1.00 24.75 1110 GLY A CA 1
ATOM 8494 C C . GLY A 1 1110 ? -15.491 -72.478 55.779 1.00 24.75 1110 GLY A C 1
ATOM 8495 O O . GLY A 1 1110 ? -15.284 -71.418 55.203 1.00 24.75 1110 GLY A O 1
ATOM 8496 N N . THR A 1 1111 ? -16.383 -72.594 56.763 1.00 25.28 1111 THR A N 1
ATOM 8497 C CA . THR A 1 1111 ? -17.030 -71.533 57.582 1.00 25.28 1111 THR A CA 1
ATOM 8498 C C . THR A 1 1111 ? -16.024 -70.597 58.296 1.00 25.28 1111 THR A C 1
ATOM 8500 O O . THR A 1 1111 ? -14.912 -71.043 58.551 1.00 25.28 1111 THR A O 1
ATOM 8503 N N . SER A 1 1112 ? -16.315 -69.358 58.749 1.00 25.03 1112 SER A N 1
ATOM 8504 C CA . SER A 1 1112 ? -17.555 -68.536 58.836 1.00 25.03 1112 SER A CA 1
ATOM 8505 C C . SER A 1 1112 ? -17.260 -67.084 59.316 1.00 25.03 1112 SER A C 1
ATOM 8507 O O . SER A 1 1112 ? -16.138 -66.800 59.720 1.00 25.03 1112 SER A O 1
ATOM 8509 N N . THR A 1 1113 ? -18.317 -66.248 59.455 1.00 24.70 1113 THR A N 1
ATOM 8510 C CA . THR A 1 1113 ? -18.456 -65.055 60.355 1.00 24.70 1113 THR A CA 1
ATOM 8511 C C . THR A 1 1113 ? -17.622 -63.786 60.050 1.00 24.70 1113 THR A C 1
ATOM 8513 O O . THR A 1 1113 ? -16.470 -63.892 59.665 1.00 24.70 1113 THR A O 1
ATOM 8516 N N . SER A 1 1114 ? -18.112 -62.542 60.232 1.00 24.44 1114 SER A N 1
ATOM 8517 C CA . SER A 1 1114 ? -19.455 -62.040 60.629 1.00 24.44 1114 SER A CA 1
ATOM 8518 C C . SER A 1 1114 ? -19.629 -60.516 60.423 1.00 24.44 1114 SER A C 1
ATOM 8520 O O . SER A 1 1114 ? -18.686 -59.785 60.700 1.00 24.44 1114 SER A O 1
ATOM 8522 N N . ALA A 1 1115 ? -20.878 -60.072 60.171 1.00 24.59 1115 ALA A N 1
ATOM 8523 C CA . ALA A 1 1115 ? -21.443 -58.726 60.451 1.00 24.59 1115 ALA A CA 1
ATOM 8524 C C . ALA A 1 1115 ? -20.914 -57.505 59.629 1.00 24.59 1115 ALA A C 1
ATOM 8526 O O . ALA A 1 1115 ? -19.730 -57.420 59.342 1.00 24.59 1115 ALA A O 1
ATOM 8527 N N . ALA A 1 1116 ? -21.720 -56.502 59.230 1.00 24.30 1116 ALA A N 1
ATOM 8528 C CA . ALA A 1 1116 ? -23.180 -56.329 59.321 1.00 24.30 1116 ALA A CA 1
ATOM 8529 C C . ALA A 1 1116 ? -23.793 -55.524 58.144 1.00 24.30 1116 ALA A C 1
ATOM 8531 O O . ALA A 1 1116 ? -23.180 -54.628 57.577 1.00 24.30 1116 ALA A O 1
ATOM 8532 N N . SER A 1 1117 ? -25.059 -55.853 57.871 1.00 24.33 1117 SER A N 1
ATOM 8533 C CA . SER A 1 1117 ? -26.121 -55.178 57.093 1.00 24.33 1117 SER A CA 1
ATOM 8534 C C . SER A 1 1117 ? -26.272 -53.650 57.308 1.00 24.33 1117 SER A C 1
ATOM 8536 O O . SER A 1 1117 ? -25.895 -53.158 58.365 1.00 24.33 1117 SER A O 1
ATOM 8538 N N . THR A 1 1118 ? -26.912 -52.851 56.435 1.00 24.58 1118 THR A N 1
ATOM 8539 C CA . THR A 1 1118 ? -28.210 -53.039 55.717 1.00 24.58 1118 THR A CA 1
ATOM 8540 C C . THR A 1 1118 ? -28.286 -52.284 54.366 1.00 24.58 1118 THR A C 1
ATOM 8542 O O . THR A 1 1118 ? -27.414 -51.477 54.060 1.00 24.58 1118 THR A O 1
ATOM 8545 N N . SER A 1 1119 ? -29.315 -52.558 53.544 1.00 24.42 1119 SER A N 1
ATOM 8546 C CA . SER A 1 1119 ? -29.520 -52.029 52.172 1.00 24.42 1119 SER A CA 1
ATOM 8547 C C . SER A 1 1119 ? -31.008 -52.122 51.720 1.00 24.42 1119 SER A C 1
ATOM 8549 O O . SER A 1 1119 ? -31.842 -52.460 52.559 1.00 24.42 1119 SER A O 1
ATOM 8551 N N . VAL A 1 1120 ? -31.311 -51.911 50.411 1.00 25.61 1120 VAL A N 1
ATOM 8552 C CA . VAL A 1 1120 ? -32.605 -52.174 49.681 1.00 25.61 1120 VAL A CA 1
ATOM 8553 C C . VAL A 1 1120 ? -33.679 -51.048 49.792 1.00 25.61 1120 VAL A C 1
ATOM 8555 O O . VAL A 1 1120 ? -33.717 -50.428 50.854 1.00 25.61 1120 VAL A O 1
ATOM 8558 N N . PRO A 1 1121 ? -34.569 -50.752 48.785 1.00 40.53 1121 PRO A N 1
ATOM 8559 C CA . PRO A 1 1121 ? -34.817 -51.368 47.446 1.00 40.53 1121 PRO A CA 1
ATOM 8560 C C . PRO A 1 1121 ? -34.813 -50.460 46.169 1.00 40.53 1121 PRO A C 1
ATOM 8562 O O . PRO A 1 1121 ? -35.179 -49.295 46.230 1.00 40.53 1121 PRO A O 1
ATOM 8565 N N . ALA A 1 1122 ? -34.485 -51.077 45.011 1.00 22.31 1122 ALA A N 1
ATOM 8566 C CA . ALA A 1 1122 ? -35.278 -51.338 43.763 1.00 22.31 1122 ALA A CA 1
ATOM 8567 C C . ALA A 1 1122 ? -36.328 -50.312 43.200 1.00 22.31 1122 ALA A C 1
ATOM 8569 O O . ALA A 1 1122 ? -36.901 -49.561 43.984 1.00 22.31 1122 ALA A O 1
ATOM 8570 N N . PRO A 1 1123 ? -36.663 -50.292 41.869 1.00 36.94 1123 PRO A N 1
ATOM 8571 C CA . PRO A 1 1123 ? -37.259 -51.418 41.102 1.00 36.94 1123 PRO A CA 1
ATOM 8572 C C . PRO A 1 1123 ? -36.639 -51.705 39.691 1.00 36.94 1123 PRO A C 1
ATOM 8574 O O . PRO A 1 1123 ? -35.421 -51.668 39.570 1.00 36.94 1123 PRO A O 1
ATOM 8577 N N . SER A 1 1124 ? -37.420 -52.172 38.685 1.00 25.22 1124 SER A N 1
ATOM 8578 C CA . SER A 1 1124 ? -36.993 -53.226 37.716 1.00 25.22 1124 SER A CA 1
ATOM 8579 C C . SER A 1 1124 ? -37.715 -53.309 36.332 1.00 25.22 1124 SER A C 1
ATOM 8581 O O . SER A 1 1124 ? -38.796 -52.747 36.171 1.00 25.22 1124 SER A O 1
ATOM 8583 N N . HIS A 1 1125 ? -37.155 -54.130 35.406 1.00 25.33 1125 HIS A N 1
ATOM 8584 C CA . HIS A 1 1125 ? -37.650 -54.578 34.061 1.00 25.33 1125 HIS A CA 1
ATOM 8585 C C . HIS A 1 1125 ? -37.581 -53.527 32.908 1.00 25.33 1125 HIS A C 1
ATOM 8587 O O . HIS A 1 1125 ? -37.418 -52.350 33.200 1.00 25.33 1125 HIS A O 1
ATOM 8593 N N . VAL A 1 1126 ? -37.604 -53.821 31.582 1.00 24.22 1126 VAL A N 1
ATOM 8594 C CA . VAL A 1 1126 ? -38.144 -54.929 30.722 1.00 24.22 1126 VAL A CA 1
ATOM 8595 C C . VAL A 1 1126 ? -37.142 -55.329 29.574 1.00 24.22 1126 VAL A C 1
ATOM 8597 O O . VAL A 1 1126 ? -36.015 -54.851 29.559 1.00 24.22 1126 VAL A O 1
ATOM 8600 N N . THR A 1 1127 ? -37.505 -56.249 28.658 1.00 24.06 1127 THR A N 1
ATOM 8601 C CA . THR A 1 1127 ? -36.667 -57.043 27.702 1.00 24.06 1127 THR A CA 1
ATOM 8602 C C . THR A 1 1127 ? -37.046 -56.910 26.193 1.00 24.06 1127 THR A C 1
ATOM 8604 O O . THR A 1 1127 ? -38.042 -56.254 25.913 1.00 24.06 1127 THR A O 1
ATOM 8607 N N . ILE A 1 1128 ? -36.370 -57.675 25.284 1.00 23.91 1128 ILE A N 1
ATOM 8608 C CA . ILE A 1 1128 ? -36.694 -58.035 23.847 1.00 23.91 1128 ILE A CA 1
ATOM 8609 C C . ILE A 1 1128 ? -36.089 -57.094 22.762 1.00 23.91 1128 ILE A C 1
ATOM 8611 O O . ILE A 1 1128 ? -36.143 -55.888 22.954 1.00 23.91 1128 ILE A O 1
ATOM 8615 N N . SER A 1 1129 ? -35.576 -57.508 21.575 1.00 27.83 1129 SER A N 1
ATOM 8616 C CA . SER A 1 1129 ? -34.959 -58.762 21.027 1.00 27.83 1129 SER A CA 1
ATOM 8617 C C . SER A 1 1129 ? -34.312 -58.479 19.622 1.00 27.83 1129 SER A C 1
ATOM 8619 O O . SER A 1 1129 ? -34.555 -57.395 19.097 1.00 27.83 1129 SER A O 1
ATOM 8621 N N . PRO A 1 1130 ? -33.523 -59.383 18.981 1.00 37.94 1130 PRO A N 1
ATOM 8622 C CA . PRO A 1 1130 ? -32.594 -59.038 17.876 1.00 37.94 1130 PRO A CA 1
ATOM 8623 C C . PRO A 1 1130 ? -33.096 -59.329 16.441 1.00 37.94 1130 PRO A C 1
ATOM 8625 O O . PRO A 1 1130 ? -34.109 -60.007 16.266 1.00 37.94 1130 PRO A O 1
ATOM 8628 N N . LEU A 1 1131 ? -32.337 -58.898 15.410 1.00 26.41 1131 LEU A N 1
ATOM 8629 C CA . LEU A 1 1131 ? -32.524 -59.353 14.014 1.00 26.41 1131 LEU A CA 1
ATOM 8630 C C . LEU A 1 1131 ? -31.272 -59.310 13.090 1.00 26.41 1131 LEU A C 1
ATOM 8632 O O . LEU A 1 1131 ? -31.396 -59.092 11.887 1.00 26.41 1131 LEU A O 1
ATOM 8636 N N . GLU A 1 1132 ? -30.070 -59.590 13.603 1.00 28.67 1132 GLU A N 1
ATOM 8637 C CA . GLU A 1 1132 ? -28.880 -59.830 12.761 1.00 28.67 1132 GLU A CA 1
ATOM 8638 C C . GLU A 1 1132 ? -28.522 -61.320 12.723 1.00 28.67 1132 GLU A C 1
ATOM 8640 O O . GLU A 1 1132 ? -27.826 -61.846 13.588 1.00 28.67 1132 GLU A O 1
ATOM 8645 N N . THR A 1 1133 ? -29.077 -62.058 11.753 1.00 32.59 1133 THR A N 1
ATOM 8646 C CA . THR A 1 1133 ? -28.744 -63.491 11.556 1.00 32.59 1133 THR A CA 1
ATOM 8647 C C . THR A 1 1133 ? -29.022 -64.020 10.137 1.00 32.59 1133 THR A C 1
ATOM 8649 O O . THR A 1 1133 ? -29.005 -65.228 9.911 1.00 32.59 1133 THR A O 1
ATOM 8652 N N . SER A 1 1134 ? -29.274 -63.135 9.161 1.00 31.16 1134 SER A N 1
ATOM 8653 C CA . SER A 1 1134 ? -29.841 -63.521 7.851 1.00 31.16 1134 SER A CA 1
ATOM 8654 C C . SER A 1 1134 ? -28.896 -63.391 6.647 1.00 31.16 1134 SER A C 1
ATOM 8656 O O . SER A 1 1134 ? -29.151 -64.018 5.622 1.00 31.16 1134 SER A O 1
ATOM 8658 N N . LEU A 1 1135 ? -27.802 -62.621 6.734 1.00 31.83 1135 LEU A N 1
ATOM 8659 C CA . LEU A 1 1135 ? -26.874 -62.428 5.602 1.00 31.83 1135 LEU A CA 1
ATOM 8660 C C . LEU A 1 1135 ? -25.818 -63.541 5.477 1.00 31.83 1135 LEU A C 1
ATOM 8662 O O . LEU A 1 1135 ? -25.533 -63.995 4.368 1.00 31.83 1135 LEU A O 1
ATOM 8666 N N . LEU A 1 1136 ? -25.320 -64.078 6.597 1.00 29.69 1136 LEU A N 1
ATOM 8667 C CA . LEU A 1 1136 ? -24.347 -65.186 6.609 1.00 29.69 1136 LEU A CA 1
ATOM 8668 C C . LEU A 1 1136 ? -24.893 -66.521 6.056 1.00 29.69 1136 LEU A C 1
ATOM 8670 O O . LEU A 1 1136 ? -24.117 -67.430 5.769 1.00 29.69 1136 LEU A O 1
ATOM 8674 N N . GLN A 1 1137 ? -26.208 -66.646 5.838 1.00 34.81 1137 GLN A N 1
ATOM 8675 C CA . GLN A 1 1137 ? -26.798 -67.811 5.162 1.00 34.81 1137 GLN A CA 1
ATOM 8676 C C . GLN A 1 1137 ? -26.778 -67.718 3.624 1.00 34.81 1137 GLN A C 1
ATOM 8678 O O . GLN A 1 1137 ? -27.026 -68.724 2.958 1.00 34.81 1137 GLN A O 1
ATOM 8683 N N . LEU A 1 1138 ? -26.480 -66.547 3.047 1.00 32.12 1138 LEU A N 1
ATOM 8684 C CA . LEU A 1 1138 ? -26.507 -66.327 1.594 1.00 32.12 1138 LEU A CA 1
ATOM 8685 C C . LEU A 1 1138 ? -25.143 -66.564 0.920 1.00 32.12 1138 LEU A C 1
ATOM 8687 O O . LEU A 1 1138 ? -25.097 -67.025 -0.218 1.00 32.12 1138 LEU A O 1
ATOM 8691 N N . LEU A 1 1139 ? -24.037 -66.344 1.641 1.00 27.38 1139 LEU A N 1
ATOM 8692 C CA . LEU A 1 1139 ? -22.671 -66.601 1.153 1.00 27.38 1139 LEU A CA 1
ATOM 8693 C C . LEU A 1 1139 ? -22.345 -68.097 0.975 1.00 27.38 1139 LEU A C 1
ATOM 8695 O O . LEU A 1 1139 ? -21.505 -68.458 0.159 1.00 27.38 1139 LEU A O 1
ATOM 8699 N N . ASN A 1 1140 ? -23.042 -68.987 1.683 1.00 28.84 1140 ASN A N 1
ATOM 8700 C CA . ASN A 1 1140 ? -22.701 -70.412 1.780 1.00 28.84 1140 ASN A CA 1
ATOM 8701 C C . ASN A 1 1140 ? -23.373 -71.308 0.708 1.00 28.84 1140 ASN A C 1
ATOM 8703 O O . ASN A 1 1140 ? -23.736 -72.452 0.989 1.00 28.84 1140 ASN A O 1
ATOM 8707 N N . LYS A 1 1141 ? -23.623 -70.789 -0.510 1.00 29.31 1141 LYS A N 1
ATOM 8708 C CA . LYS A 1 1141 ? -24.444 -71.505 -1.516 1.00 29.31 1141 LYS A CA 1
ATOM 8709 C C . LYS A 1 1141 ? -24.092 -71.369 -3.003 1.00 29.31 1141 LYS A C 1
ATOM 8711 O O . LYS A 1 1141 ? -24.798 -71.968 -3.812 1.00 29.31 1141 LYS A O 1
ATOM 8716 N N . VAL A 1 1142 ? -23.047 -70.629 -3.389 1.00 27.30 1142 VAL A N 1
ATOM 8717 C CA . VAL A 1 1142 ? -22.742 -70.356 -4.819 1.00 27.30 1142 VAL A CA 1
ATOM 8718 C C . VAL A 1 1142 ? -21.282 -70.663 -5.196 1.00 27.30 1142 VAL A C 1
ATOM 8720 O O . VAL A 1 1142 ? -20.691 -69.995 -6.036 1.00 27.30 1142 VAL A O 1
ATOM 8723 N N . GLN A 1 1143 ? -20.683 -71.700 -4.599 1.00 24.47 1143 GLN A N 1
ATOM 8724 C CA . GLN A 1 1143 ? -19.361 -72.179 -5.021 1.00 24.47 1143 GLN A CA 1
ATOM 8725 C C . GLN A 1 1143 ? -19.207 -73.702 -4.875 1.00 24.47 1143 GLN A C 1
ATOM 8727 O O . GLN A 1 1143 ? -18.612 -74.193 -3.920 1.00 24.47 1143 GLN A O 1
ATOM 8732 N N . THR A 1 1144 ? -19.739 -74.470 -5.836 1.00 24.88 1144 THR A N 1
ATOM 8733 C CA . THR A 1 1144 ? -19.234 -75.820 -6.179 1.00 24.88 1144 THR A CA 1
ATOM 8734 C C . THR A 1 1144 ? -19.797 -76.326 -7.518 1.00 24.88 1144 THR A C 1
ATOM 8736 O O . THR A 1 1144 ? -20.998 -76.541 -7.640 1.00 24.88 1144 THR A O 1
ATOM 8739 N N . HIS A 1 1145 ? -18.872 -76.575 -8.460 1.00 25.34 1145 HIS A N 1
ATOM 8740 C CA . HIS A 1 1145 ? -18.960 -77.173 -9.813 1.00 25.34 1145 HIS A CA 1
ATOM 8741 C C . HIS A 1 1145 ? -18.713 -76.188 -10.979 1.00 25.34 1145 HIS A C 1
ATOM 8743 O O . HIS A 1 1145 ? -19.511 -75.288 -11.204 1.00 25.34 1145 HIS A O 1
ATOM 8749 N N . PHE A 1 1146 ? -17.507 -76.180 -11.583 1.00 24.52 1146 PHE A N 1
ATOM 8750 C CA . PHE A 1 1146 ? -16.953 -77.140 -12.584 1.00 24.52 1146 PHE A CA 1
ATOM 8751 C C . PHE A 1 1146 ? -17.667 -77.010 -13.954 1.00 24.52 1146 PHE A C 1
ATOM 8753 O O . PHE A 1 1146 ? -18.890 -77.080 -13.983 1.00 24.52 1146 PHE A O 1
ATOM 8760 N N . ASP A 1 1147 ? -17.015 -76.893 -15.124 1.00 24.92 1147 ASP A N 1
ATOM 8761 C CA . ASP A 1 1147 ? -15.580 -76.841 -15.517 1.00 24.92 1147 ASP A CA 1
ATOM 8762 C C . ASP A 1 1147 ? -15.495 -76.406 -17.029 1.00 24.92 1147 ASP A C 1
ATOM 8764 O O . ASP A 1 1147 ? -16.559 -76.242 -17.627 1.00 24.92 1147 ASP A O 1
ATOM 8768 N N . THR A 1 1148 ? -14.395 -76.163 -17.777 1.00 24.89 1148 THR A N 1
ATOM 8769 C CA . THR A 1 1148 ? -12.918 -76.272 -17.623 1.00 24.89 1148 THR A CA 1
ATOM 8770 C C . THR A 1 1148 ? -12.196 -75.271 -18.578 1.00 24.89 1148 THR A C 1
ATOM 8772 O O . THR A 1 1148 ? -12.786 -74.827 -19.558 1.00 24.89 1148 THR A O 1
ATOM 8775 N N . ALA A 1 1149 ? -10.884 -75.057 -18.374 1.00 24.20 1149 ALA A N 1
ATOM 8776 C CA . ALA A 1 1149 ? -9.822 -74.791 -19.383 1.00 24.20 1149 ALA A CA 1
ATOM 8777 C C . ALA A 1 1149 ? -9.688 -73.433 -20.138 1.00 24.20 1149 ALA A C 1
ATOM 8779 O O . ALA A 1 1149 ? -10.567 -72.972 -20.859 1.00 24.20 1149 ALA A O 1
ATOM 8780 N N . SER A 1 1150 ? -8.460 -72.891 -20.087 1.00 27.61 1150 SER A N 1
ATOM 8781 C CA . SER A 1 1150 ? -7.834 -71.933 -21.032 1.00 27.61 1150 SER A CA 1
ATOM 8782 C C . SER A 1 1150 ? -6.787 -72.682 -21.919 1.00 27.61 1150 SER A C 1
ATOM 8784 O O . SER A 1 1150 ? -6.751 -73.912 -21.784 1.00 27.61 1150 SER A O 1
ATOM 8786 N N . PRO A 1 1151 ? -5.962 -72.080 -22.834 1.00 37.44 1151 PRO A N 1
ATOM 8787 C CA . PRO A 1 1151 ? -4.913 -71.095 -22.473 1.00 37.44 1151 PRO A CA 1
ATOM 8788 C C . PRO A 1 1151 ? -4.428 -70.083 -23.565 1.00 37.44 1151 PRO A C 1
ATOM 8790 O O . PRO A 1 1151 ? -4.801 -70.137 -24.733 1.00 37.44 1151 PRO A O 1
ATOM 8793 N N . SER A 1 1152 ? -3.432 -69.269 -23.172 1.00 24.44 1152 SER A N 1
ATOM 8794 C CA . SER A 1 1152 ? -2.318 -68.698 -23.977 1.00 24.44 1152 SER A CA 1
ATOM 8795 C C . SER A 1 1152 ? -2.480 -67.430 -24.851 1.00 24.44 1152 SER A C 1
ATOM 8797 O O . SER A 1 1152 ? -3.441 -67.230 -25.585 1.00 24.44 1152 SER A O 1
ATOM 8799 N N . THR A 1 1153 ? -1.438 -66.592 -24.763 1.00 27.81 1153 THR A N 1
ATOM 8800 C CA . THR A 1 1153 ? -1.021 -65.451 -25.616 1.00 27.81 1153 THR A CA 1
ATOM 8801 C C . THR A 1 1153 ? 0.150 -65.918 -26.536 1.00 27.81 1153 THR A C 1
ATOM 8803 O O . THR A 1 1153 ? 0.438 -67.119 -26.486 1.00 27.81 1153 THR A O 1
ATOM 8806 N N . PRO A 1 1154 ? 0.894 -65.095 -27.335 1.00 36.41 1154 PRO A N 1
ATOM 8807 C CA . PRO A 1 1154 ? 0.841 -63.636 -27.587 1.00 36.41 1154 PRO A CA 1
ATOM 8808 C C . PRO A 1 1154 ? 1.008 -63.194 -29.079 1.00 36.41 1154 PRO A C 1
ATOM 8810 O O . PRO A 1 1154 ? 1.246 -64.013 -29.959 1.00 36.41 1154 PRO A O 1
ATOM 8813 N N . GLY A 1 1155 ? 1.054 -61.872 -29.340 1.00 23.47 1155 GLY A N 1
ATOM 8814 C CA . GLY A 1 1155 ? 2.094 -61.305 -30.231 1.00 23.47 1155 GLY A CA 1
ATOM 8815 C C . GLY A 1 1155 ? 1.719 -60.515 -31.508 1.00 23.47 1155 GLY A C 1
ATOM 8816 O O . GLY A 1 1155 ? 0.786 -60.841 -32.230 1.00 23.47 1155 GLY A O 1
ATOM 8817 N N . THR A 1 1156 ? 2.589 -59.536 -31.816 1.00 24.59 1156 THR A N 1
ATOM 8818 C CA . THR A 1 1156 ? 2.974 -58.985 -33.147 1.00 24.59 1156 THR A CA 1
ATOM 8819 C C . THR A 1 1156 ? 1.972 -58.253 -34.068 1.00 24.59 1156 THR A C 1
ATOM 8821 O O . THR A 1 1156 ? 1.097 -58.839 -34.694 1.00 24.59 1156 THR A O 1
ATOM 8824 N N . SER A 1 1157 ? 2.272 -56.966 -34.300 1.00 30.23 1157 SER A N 1
ATOM 8825 C CA . SER A 1 1157 ? 2.285 -56.291 -35.620 1.00 30.23 1157 SER A CA 1
ATOM 8826 C C . SER A 1 1157 ? 3.600 -56.649 -36.385 1.00 30.23 1157 SER A C 1
ATOM 8828 O O . SER A 1 1157 ? 4.416 -57.345 -35.770 1.00 30.23 1157 SER A O 1
ATOM 8830 N N . PRO A 1 1158 ? 3.897 -56.215 -37.646 1.00 38.16 1158 PRO A N 1
ATOM 8831 C CA . PRO A 1 1158 ? 3.269 -55.149 -38.454 1.00 38.16 1158 PRO A CA 1
ATOM 8832 C C . PRO A 1 1158 ? 3.123 -55.411 -39.990 1.00 38.16 1158 PRO A C 1
ATOM 8834 O O . PRO A 1 1158 ? 3.400 -56.491 -40.494 1.00 38.16 1158 PRO A O 1
ATOM 8837 N N . SER A 1 1159 ? 2.706 -54.357 -40.714 1.00 24.47 1159 SER A N 1
ATOM 8838 C CA . SER A 1 1159 ? 3.065 -53.964 -42.105 1.00 24.47 1159 SER A CA 1
ATOM 8839 C C . SER A 1 1159 ? 2.976 -54.941 -43.303 1.00 24.47 1159 SER A C 1
ATOM 8841 O O . SER A 1 1159 ? 3.793 -55.840 -43.468 1.00 24.47 1159 SER A O 1
ATOM 8843 N N . ASP A 1 1160 ? 2.120 -54.547 -44.253 1.00 23.95 1160 ASP A N 1
ATOM 8844 C CA . ASP A 1 1160 ? 2.393 -54.379 -45.695 1.00 23.95 1160 ASP A CA 1
ATOM 8845 C C . ASP A 1 1160 ? 2.760 -55.549 -46.644 1.00 23.95 1160 ASP A C 1
ATOM 8847 O O . ASP A 1 1160 ? 3.900 -55.996 -46.751 1.00 23.95 1160 ASP A O 1
ATOM 8851 N N . SER A 1 1161 ? 1.823 -55.754 -47.588 1.00 26.42 1161 SER A N 1
ATOM 8852 C CA . SER A 1 1161 ? 2.012 -55.686 -49.060 1.00 26.42 1161 SER A CA 1
ATOM 8853 C C . SER A 1 1161 ? 1.931 -56.963 -49.923 1.00 26.42 1161 SER A C 1
ATOM 8855 O O . SER A 1 1161 ? 2.377 -58.045 -49.563 1.00 26.42 1161 SER A O 1
ATOM 8857 N N . ASN A 1 1162 ? 1.436 -56.730 -51.152 1.00 25.19 1162 ASN A N 1
ATOM 8858 C CA . ASN A 1 1162 ? 1.392 -57.592 -52.349 1.00 25.19 1162 ASN A CA 1
ATOM 8859 C C . ASN A 1 1162 ? 0.333 -58.728 -52.389 1.00 25.19 1162 ASN A C 1
ATOM 8861 O O . ASN A 1 1162 ? 0.239 -59.540 -51.482 1.00 25.19 1162 ASN A O 1
ATOM 8865 N N . GLY A 1 1163 ? -0.467 -58.870 -53.461 1.00 24.91 1163 GLY A N 1
ATOM 8866 C CA . GLY A 1 1163 ? -0.659 -57.934 -54.583 1.00 24.91 1163 GLY A CA 1
ATOM 8867 C C . GLY A 1 1163 ? -1.471 -58.474 -55.777 1.00 24.91 1163 GLY A C 1
ATOM 8868 O O . GLY A 1 1163 ? -1.296 -59.620 -56.172 1.00 24.91 1163 GLY A O 1
ATOM 8869 N N . SER A 1 1164 ? -2.249 -57.587 -56.427 1.00 26.94 1164 SER A N 1
ATOM 8870 C CA . SER A 1 1164 ? -2.983 -57.773 -57.711 1.00 26.94 1164 SER A CA 1
ATOM 8871 C C . SER A 1 1164 ? -4.138 -58.814 -57.703 1.00 26.94 1164 SER A C 1
ATOM 8873 O O . SER A 1 1164 ? -4.106 -59.763 -56.937 1.00 26.94 1164 SER A O 1
ATOM 8875 N N . LEU A 1 1165 ? -5.241 -58.686 -58.463 1.00 25.73 1165 LEU A N 1
ATOM 8876 C CA . LEU A 1 1165 ? -5.426 -58.128 -59.816 1.00 25.73 1165 LEU A CA 1
ATOM 8877 C C . LEU A 1 1165 ? -6.781 -57.397 -60.048 1.00 25.73 1165 LEU A C 1
ATOM 8879 O O . LEU A 1 1165 ? -7.836 -57.919 -59.720 1.00 25.73 1165 LEU A O 1
ATOM 8883 N N . LEU A 1 1166 ? -6.700 -56.272 -60.777 1.00 25.92 1166 LEU A N 1
ATOM 8884 C CA . LEU A 1 1166 ? -7.618 -55.752 -61.823 1.00 25.92 1166 LEU A CA 1
ATOM 8885 C C . LEU A 1 1166 ? -9.121 -55.403 -61.587 1.00 25.92 1166 LEU A C 1
ATOM 8887 O O . LEU A 1 1166 ? -9.963 -56.252 -61.329 1.00 25.92 1166 LEU A O 1
ATOM 8891 N N . ASN A 1 1167 ? -9.433 -54.174 -62.051 1.00 25.11 1167 ASN A N 1
ATOM 8892 C CA . ASN A 1 1167 ? -10.654 -53.679 -62.737 1.00 25.11 1167 ASN A CA 1
ATOM 8893 C C . ASN A 1 1167 ? -11.870 -53.115 -61.954 1.00 25.11 1167 ASN A C 1
ATOM 8895 O O . ASN A 1 1167 ? -12.317 -53.654 -60.953 1.00 25.11 1167 ASN A O 1
ATOM 8899 N N . GLY A 1 1168 ? -12.444 -52.027 -62.514 1.00 25.53 1168 GLY A N 1
ATOM 8900 C CA . GLY A 1 1168 ? -13.620 -51.275 -62.018 1.00 25.53 1168 GLY A CA 1
ATOM 8901 C C . GLY A 1 1168 ? -13.236 -50.028 -61.198 1.00 25.53 1168 GLY A C 1
ATOM 8902 O O . GLY A 1 1168 ? -12.968 -50.135 -60.013 1.00 25.53 1168 GLY A O 1
ATOM 8903 N N . LEU A 1 1169 ? -13.049 -48.813 -61.738 1.00 23.56 1169 LEU A N 1
ATOM 8904 C CA . LEU A 1 1169 ? -14.038 -47.924 -62.387 1.00 23.56 1169 LEU A CA 1
ATOM 8905 C C . LEU A 1 1169 ? -15.375 -47.847 -61.605 1.00 23.56 1169 LEU A C 1
ATOM 8907 O O . LEU A 1 1169 ? -16.061 -48.852 -61.510 1.00 23.56 1169 LEU A O 1
ATOM 8911 N N . ARG A 1 1170 ? -15.838 -46.687 -61.101 1.00 24.78 1170 ARG A N 1
ATOM 8912 C CA . ARG A 1 1170 ? -15.298 -45.309 -61.196 1.00 24.78 1170 ARG A CA 1
ATOM 8913 C C . ARG A 1 1170 ? -15.953 -44.385 -60.139 1.00 24.78 1170 ARG A C 1
ATOM 8915 O O . ARG A 1 1170 ? -17.162 -44.441 -60.009 1.00 24.78 1170 ARG A O 1
ATOM 8922 N N . ARG A 1 1171 ? -15.146 -43.514 -59.499 1.00 27.77 1171 ARG A N 1
ATOM 8923 C CA . ARG A 1 1171 ? -15.367 -42.082 -59.117 1.00 27.77 1171 ARG A CA 1
ATOM 8924 C C . ARG A 1 1171 ? -16.772 -41.582 -58.678 1.00 27.77 1171 ARG A C 1
ATOM 8926 O O . ARG A 1 1171 ? -17.758 -41.882 -59.324 1.00 27.77 1171 ARG A O 1
ATOM 8933 N N . THR A 1 1172 ? -16.940 -40.641 -57.737 1.00 26.00 1172 THR A N 1
ATOM 8934 C CA . THR A 1 1172 ? -16.035 -39.870 -56.841 1.00 26.00 1172 THR A CA 1
ATOM 8935 C C . THR A 1 1172 ? -16.895 -39.095 -55.840 1.00 26.00 1172 THR A C 1
ATOM 8937 O O . THR A 1 1172 ? -17.930 -38.568 -56.236 1.00 26.00 1172 THR A O 1
ATOM 8940 N N . GLY A 1 1173 ? -16.392 -38.861 -54.626 1.00 30.67 1173 GLY A N 1
ATOM 8941 C CA . GLY A 1 1173 ? -16.725 -37.652 -53.866 1.00 30.67 1173 GLY A CA 1
ATOM 8942 C C . GLY A 1 1173 ? -15.507 -36.730 -53.811 1.00 30.67 1173 GLY A C 1
ATOM 8943 O O . GLY A 1 1173 ? -14.425 -37.201 -53.468 1.00 30.67 1173 GLY A O 1
ATOM 8944 N N . GLN A 1 1174 ? -15.649 -35.442 -54.146 1.00 25.05 1174 GLN A N 1
ATOM 8945 C CA . GLN A 1 1174 ? -14.666 -34.417 -53.768 1.00 25.05 1174 GLN A CA 1
ATOM 8946 C C . GLN A 1 1174 ? -15.220 -32.987 -53.855 1.00 25.05 1174 GLN A C 1
ATOM 8948 O O . GLN A 1 1174 ? -16.208 -32.718 -54.534 1.00 25.05 1174 GLN A O 1
ATOM 8953 N N . LYS A 1 1175 ? -14.558 -32.086 -53.122 1.00 29.38 1175 LYS A N 1
ATOM 8954 C CA . LYS A 1 1175 ? -14.845 -30.649 -53.013 1.00 29.38 1175 LYS A CA 1
ATOM 8955 C C . LYS A 1 1175 ? -14.534 -29.911 -54.323 1.00 29.38 1175 LYS A C 1
ATOM 8957 O O . LYS A 1 1175 ? -13.583 -30.269 -55.010 1.00 29.38 1175 LYS A O 1
ATOM 8962 N N . ALA A 1 1176 ? -15.211 -28.789 -54.557 1.00 23.66 1176 ALA A N 1
ATOM 8963 C CA . ALA A 1 1176 ? -14.707 -27.700 -55.393 1.00 23.66 1176 ALA A CA 1
ATOM 8964 C C . ALA A 1 1176 ? -15.099 -26.348 -54.772 1.00 23.66 1176 ALA A C 1
ATOM 8966 O O . ALA A 1 1176 ? -16.206 -26.202 -54.259 1.00 23.66 1176 ALA A O 1
ATOM 8967 N N . GLN A 1 1177 ? -14.185 -25.376 -54.796 1.00 27.11 1177 GLN A N 1
ATOM 8968 C CA . GLN A 1 1177 ? -14.444 -23.986 -54.407 1.00 27.11 1177 GLN A CA 1
ATOM 8969 C C . GLN A 1 1177 ? -14.680 -23.145 -55.667 1.00 27.11 1177 GLN A C 1
ATOM 8971 O O . GLN A 1 1177 ? -13.965 -23.319 -56.653 1.00 27.11 1177 GLN A O 1
ATOM 8976 N N . SER A 1 1178 ? -15.577 -22.160 -55.611 1.00 25.28 1178 SER A N 1
ATOM 8977 C CA . SER A 1 1178 ? -15.587 -21.054 -56.577 1.00 25.28 1178 SER A CA 1
ATOM 8978 C C . SER A 1 1178 ? -16.150 -19.774 -55.958 1.00 25.28 1178 SER A C 1
ATOM 8980 O O . SER A 1 1178 ? -17.191 -19.800 -55.308 1.00 25.28 1178 SER A O 1
ATOM 8982 N N . ARG A 1 1179 ? -15.432 -18.668 -56.179 1.00 24.38 1179 ARG A N 1
ATOM 8983 C CA . ARG A 1 1179 ? -15.746 -17.286 -55.767 1.00 24.38 1179 ARG A CA 1
ATOM 8984 C C . ARG A 1 1179 ? -17.146 -16.832 -56.211 1.00 24.38 1179 ARG A C 1
ATOM 8986 O O . ARG A 1 1179 ? -17.548 -17.210 -57.308 1.00 24.38 1179 ARG A O 1
ATOM 8993 N N . LEU A 1 1180 ? -17.757 -15.902 -55.464 1.00 24.64 1180 LEU A N 1
ATOM 8994 C CA . LEU A 1 1180 ? -18.096 -14.539 -55.936 1.00 24.64 1180 LEU A CA 1
ATOM 8995 C C . LEU A 1 1180 ? -18.846 -13.715 -54.864 1.00 24.64 1180 LEU A C 1
ATOM 8997 O O . LEU A 1 1180 ? -19.892 -14.134 -54.379 1.00 24.64 1180 LEU A O 1
ATOM 9001 N N . ASP A 1 1181 ? -18.344 -12.513 -54.578 1.00 22.42 1181 ASP A N 1
ATOM 9002 C CA . ASP A 1 1181 ? -19.115 -11.369 -54.056 1.00 22.42 1181 ASP A CA 1
ATOM 9003 C C . ASP A 1 1181 ? -19.699 -10.556 -55.251 1.00 22.42 1181 ASP A C 1
ATOM 9005 O O . ASP A 1 1181 ? -19.297 -10.839 -56.387 1.00 22.42 1181 ASP A O 1
ATOM 9009 N N . PRO A 1 1182 ? -20.531 -9.494 -55.084 1.00 40.72 1182 PRO A N 1
ATOM 9010 C CA . PRO A 1 1182 ? -21.220 -8.980 -53.886 1.00 40.72 1182 PRO A CA 1
ATOM 9011 C C . PRO A 1 1182 ? -22.744 -8.674 -54.082 1.00 40.72 1182 PRO A C 1
ATOM 9013 O O . PRO A 1 1182 ? -23.278 -8.754 -55.180 1.00 40.72 1182 PRO A O 1
ATOM 9016 N N . THR A 1 1183 ? -23.400 -8.238 -52.990 1.00 24.89 1183 THR A N 1
ATOM 9017 C CA . THR A 1 1183 ? -24.572 -7.310 -52.880 1.00 24.89 1183 THR A CA 1
ATOM 9018 C C . THR A 1 1183 ? -25.936 -7.526 -53.604 1.00 24.89 1183 THR A C 1
ATOM 9020 O O . THR A 1 1183 ? -26.039 -7.873 -54.770 1.00 24.89 1183 THR A O 1
ATOM 9023 N N . ASN A 1 1184 ? -27.001 -7.099 -52.887 1.00 23.41 1184 ASN A N 1
ATOM 9024 C CA . ASN A 1 1184 ? -28.412 -6.820 -53.276 1.00 23.41 1184 ASN A CA 1
ATOM 9025 C C . ASN A 1 1184 ? -29.498 -7.938 -53.288 1.00 23.41 1184 ASN A C 1
ATOM 9027 O O . ASN A 1 1184 ? -29.660 -8.689 -54.239 1.00 23.41 1184 ASN A O 1
ATOM 9031 N N . LYS A 1 1185 ? -30.326 -7.909 -52.220 1.00 25.19 1185 LYS A N 1
ATOM 9032 C CA . LYS A 1 1185 ? -31.818 -7.802 -52.138 1.00 25.19 1185 LYS A CA 1
ATOM 9033 C C . LYS A 1 1185 ? -32.671 -7.865 -53.438 1.00 25.19 1185 LYS A C 1
ATOM 9035 O O . LYS A 1 1185 ? -32.214 -7.327 -54.443 1.00 25.19 1185 LYS A O 1
ATOM 9040 N N . PRO A 1 1186 ? -34.005 -8.147 -53.359 1.00 40.38 1186 PRO A N 1
ATOM 9041 C CA . PRO A 1 1186 ? -34.802 -8.892 -52.343 1.00 40.38 1186 PRO A CA 1
ATOM 9042 C C . PRO A 1 1186 ? -35.899 -9.838 -52.938 1.00 40.38 1186 PRO A C 1
ATOM 9044 O O . PRO A 1 1186 ? -36.225 -9.695 -54.109 1.00 40.38 1186 PRO A O 1
ATOM 9047 N N . ALA A 1 1187 ? -36.569 -10.689 -52.127 1.00 24.00 1187 ALA A N 1
ATOM 9048 C CA . ALA A 1 1187 ? -38.037 -10.959 -52.197 1.00 24.00 1187 ALA A CA 1
ATOM 9049 C C . ALA A 1 1187 ? -38.575 -12.032 -51.203 1.00 24.00 1187 ALA A C 1
ATOM 9051 O O . ALA A 1 1187 ? -38.022 -13.114 -51.085 1.00 24.00 1187 ALA A O 1
ATOM 9052 N N . PHE A 1 1188 ? -39.700 -11.698 -50.555 1.00 24.27 1188 PHE A N 1
ATOM 9053 C CA . PHE A 1 1188 ? -40.889 -12.498 -50.176 1.00 24.27 1188 PHE A CA 1
ATOM 9054 C C . PHE A 1 1188 ? -40.865 -14.022 -49.842 1.00 24.27 1188 PHE A C 1
ATOM 9056 O O . PHE A 1 1188 ? -40.632 -14.877 -50.690 1.00 24.27 1188 PHE A O 1
ATOM 9063 N N . THR A 1 1189 ? -41.479 -14.300 -48.675 1.00 25.06 1189 THR A N 1
ATOM 9064 C CA . THR A 1 1189 ? -42.392 -15.422 -48.304 1.00 25.06 1189 THR A CA 1
ATOM 9065 C C . THR A 1 1189 ? -41.893 -16.823 -47.909 1.00 25.06 1189 THR A C 1
ATOM 9067 O O . THR A 1 1189 ? -40.908 -17.346 -48.409 1.00 25.06 1189 THR A O 1
ATOM 9070 N N . SER A 1 1190 ? -42.695 -17.415 -47.003 1.00 25.12 1190 SER A N 1
ATOM 9071 C CA . SER A 1 1190 ? -42.739 -18.809 -46.523 1.00 25.12 1190 SER A CA 1
ATOM 9072 C C . SER A 1 1190 ? -41.448 -19.418 -45.964 1.00 25.12 1190 SER A C 1
ATOM 9074 O O . SER A 1 1190 ? -40.681 -20.009 -46.714 1.00 25.12 1190 SER A O 1
ATOM 9076 N N . PHE A 1 1191 ? -41.315 -19.412 -44.627 1.00 25.88 1191 PHE A N 1
ATOM 9077 C CA . PHE A 1 1191 ? -41.262 -20.670 -43.850 1.00 25.88 1191 PHE A CA 1
ATOM 9078 C C . PHE A 1 1191 ? -41.640 -20.508 -42.352 1.00 25.88 1191 PHE A C 1
ATOM 9080 O O . PHE A 1 1191 ? -41.047 -21.119 -41.464 1.00 25.88 1191 PHE A O 1
ATOM 9087 N N . GLU A 1 1192 ? -42.665 -19.703 -42.039 1.00 28.59 1192 GLU A N 1
ATOM 9088 C CA . GLU A 1 1192 ? -43.323 -19.778 -40.722 1.00 28.59 1192 GLU A CA 1
ATOM 9089 C C . GLU A 1 1192 ? -44.193 -21.044 -40.641 1.00 28.59 1192 GLU A C 1
ATOM 9091 O O . GLU A 1 1192 ? -45.338 -21.024 -41.092 1.00 28.59 1192 GLU A O 1
ATOM 9096 N N . GLN A 1 1193 ? -43.668 -22.133 -40.059 1.00 26.31 1193 GLN A N 1
ATOM 9097 C CA . GLN A 1 1193 ? -44.499 -23.188 -39.440 1.00 26.31 1193 GLN A CA 1
ATOM 9098 C C . GLN A 1 1193 ? -43.745 -24.156 -38.501 1.00 26.31 1193 GLN A C 1
ATOM 9100 O O . GLN A 1 1193 ? -44.329 -24.618 -37.520 1.00 26.31 1193 GLN A O 1
ATOM 9105 N N . ASP A 1 1194 ? -42.449 -24.415 -38.711 1.00 26.95 1194 ASP A N 1
ATOM 9106 C CA . ASP A 1 1194 ? -41.784 -25.558 -38.049 1.00 26.95 1194 ASP A CA 1
ATOM 9107 C C . ASP A 1 1194 ? -41.181 -25.299 -36.650 1.00 26.95 1194 ASP A C 1
ATOM 9109 O O . ASP A 1 1194 ? -40.884 -26.253 -35.931 1.00 26.95 1194 ASP A O 1
ATOM 9113 N N . MET A 1 1195 ? -41.060 -24.047 -36.183 1.00 30.00 1195 MET A N 1
ATOM 9114 C CA . MET A 1 1195 ? -40.567 -23.760 -34.816 1.00 30.00 1195 MET A CA 1
ATOM 9115 C C . MET A 1 1195 ? -41.648 -23.723 -33.721 1.00 30.00 1195 MET A C 1
ATOM 9117 O O . MET A 1 1195 ? -41.313 -23.646 -32.540 1.00 30.00 1195 MET A O 1
ATOM 9121 N N . SER A 1 1196 ? -42.936 -23.843 -34.064 1.00 27.83 1196 SER A N 1
ATOM 9122 C CA . SER A 1 1196 ? -44.018 -23.990 -33.072 1.00 27.83 1196 SER A CA 1
ATOM 9123 C C . SER A 1 1196 ? -44.281 -25.441 -32.641 1.00 27.83 1196 SER A C 1
ATOM 9125 O O . SER A 1 1196 ? -44.872 -25.662 -31.586 1.00 27.83 1196 SER A O 1
ATOM 9127 N N . ALA A 1 1197 ? -43.848 -26.435 -33.426 1.00 27.06 1197 ALA A N 1
ATOM 9128 C CA . ALA A 1 1197 ? -44.262 -27.833 -33.261 1.00 27.06 1197 ALA A CA 1
ATOM 9129 C C . ALA A 1 1197 ? -43.447 -28.638 -32.225 1.00 27.06 1197 ALA A C 1
ATOM 9131 O O . ALA A 1 1197 ? -43.968 -29.582 -31.629 1.00 27.06 1197 ALA A O 1
ATOM 9132 N N . LEU A 1 1198 ? -42.202 -28.244 -31.928 1.00 26.97 1198 LEU A N 1
ATOM 9133 C CA . LEU A 1 1198 ? -41.345 -28.935 -30.944 1.00 26.97 1198 LEU A CA 1
ATOM 9134 C C . LEU A 1 1198 ? -41.754 -28.709 -29.471 1.00 26.97 1198 LEU A C 1
ATOM 9136 O O . LEU A 1 1198 ? -41.059 -29.142 -28.556 1.00 26.97 1198 LEU A O 1
ATOM 9140 N N . LYS A 1 1199 ? -42.899 -28.058 -29.227 1.00 28.38 1199 LYS A N 1
ATOM 9141 C CA . LYS A 1 1199 ? -43.428 -27.742 -27.891 1.00 28.38 1199 LYS A CA 1
ATOM 9142 C C . LYS A 1 1199 ? -44.669 -28.568 -27.509 1.00 28.38 1199 LYS A C 1
ATOM 9144 O O . LYS A 1 1199 ? -45.369 -28.206 -26.565 1.00 28.38 1199 LYS A O 1
ATOM 9149 N N . THR A 1 1200 ? -45.002 -29.634 -28.253 1.00 26.08 1200 THR A N 1
ATOM 9150 C CA . THR A 1 1200 ? -46.299 -30.341 -28.092 1.00 26.08 1200 THR A CA 1
ATOM 9151 C C . THR A 1 1200 ? -46.258 -31.862 -28.339 1.00 26.08 1200 THR A C 1
ATOM 9153 O O . THR A 1 1200 ? -47.275 -32.455 -28.681 1.00 26.08 1200 THR A O 1
ATOM 9156 N N . ILE A 1 1201 ? -45.121 -32.538 -28.117 1.00 26.80 1201 ILE A N 1
ATOM 9157 C CA . ILE A 1 1201 ? -45.055 -34.019 -28.111 1.00 26.80 1201 ILE A CA 1
ATOM 9158 C C . ILE A 1 1201 ? -44.420 -34.531 -26.808 1.00 26.80 1201 ILE A C 1
ATOM 9160 O O . ILE A 1 1201 ? -43.330 -35.091 -26.817 1.00 26.80 1201 ILE A O 1
ATOM 9164 N N . LEU A 1 1202 ? -45.113 -34.321 -25.677 1.00 27.17 1202 LEU A N 1
ATOM 9165 C CA . LEU A 1 1202 ? -44.938 -35.119 -24.447 1.00 27.17 1202 LEU A CA 1
ATOM 9166 C C . LEU A 1 1202 ? -46.081 -34.915 -23.415 1.00 27.17 1202 LEU A C 1
ATOM 9168 O O . LEU A 1 1202 ? -45.831 -34.578 -22.261 1.00 27.17 1202 LEU A O 1
ATOM 9172 N N . GLN A 1 1203 ? -47.355 -35.107 -23.806 1.00 26.92 1203 GLN A N 1
ATOM 9173 C CA . GLN A 1 1203 ? -48.473 -35.294 -22.850 1.00 26.92 1203 GLN A CA 1
ATOM 9174 C C . GLN A 1 1203 ? -49.774 -35.833 -23.496 1.00 26.92 1203 GLN A C 1
ATOM 9176 O O . GLN A 1 1203 ? -50.164 -35.384 -24.571 1.00 26.92 1203 GLN A O 1
ATOM 9181 N N . GLY A 1 1204 ? -50.496 -36.720 -22.788 1.00 26.41 1204 GLY A N 1
ATOM 9182 C CA . GLY A 1 1204 ? -51.843 -37.231 -23.140 1.00 26.41 1204 GLY A CA 1
ATOM 9183 C C . GLY A 1 1204 ? -51.877 -38.688 -23.650 1.00 26.41 1204 GLY A C 1
ATOM 9184 O O . GLY A 1 1204 ? -50.839 -39.167 -24.102 1.00 26.41 1204 GLY A O 1
ATOM 9185 N N . PRO A 1 1205 ? -53.031 -39.409 -23.599 1.00 37.03 1205 PRO A N 1
ATOM 9186 C CA . PRO A 1 1205 ? -54.420 -38.932 -23.425 1.00 37.03 1205 PRO A CA 1
ATOM 9187 C C . PRO A 1 1205 ? -55.132 -39.367 -22.102 1.00 37.03 1205 PRO A C 1
ATOM 9189 O O . PRO A 1 1205 ? -54.474 -39.724 -21.133 1.00 37.03 1205 PRO A O 1
ATOM 9192 N N . ARG A 1 1206 ? -56.477 -39.236 -22.009 1.00 33.75 1206 ARG A N 1
ATOM 9193 C CA . ARG A 1 1206 ? -57.294 -39.114 -20.758 1.00 33.75 1206 ARG A CA 1
ATOM 9194 C C . ARG A 1 1206 ? -58.522 -40.054 -20.644 1.00 33.75 1206 ARG A C 1
ATOM 9196 O O . ARG A 1 1206 ? -59.054 -40.428 -21.686 1.00 33.75 1206 ARG A O 1
ATOM 9203 N N . ARG A 1 1207 ? -59.091 -40.207 -19.418 1.00 29.59 1207 ARG A N 1
ATOM 9204 C CA . ARG A 1 1207 ? -60.545 -40.118 -19.011 1.00 29.59 1207 ARG A CA 1
ATOM 9205 C C . ARG A 1 1207 ? -60.753 -40.475 -17.503 1.00 29.59 1207 ARG A C 1
ATOM 9207 O O . ARG A 1 1207 ? -59.884 -41.146 -16.971 1.00 29.59 1207 ARG A O 1
ATOM 9214 N N . SER A 1 1208 ? -61.845 -40.166 -16.767 1.00 28.83 1208 SER A N 1
ATOM 9215 C CA . SER A 1 1208 ? -62.719 -38.956 -16.684 1.00 28.83 1208 SER A CA 1
ATOM 9216 C C . SER A 1 1208 ? -63.854 -39.055 -15.611 1.00 28.83 1208 SER A C 1
ATOM 9218 O O . SER A 1 1208 ? -64.672 -39.962 -15.729 1.00 28.83 1208 SER A O 1
ATOM 9220 N N . ALA A 1 1209 ? -64.016 -38.026 -14.749 1.00 24.80 1209 ALA A N 1
ATOM 9221 C CA . ALA A 1 1209 ? -65.247 -37.619 -13.997 1.00 24.80 1209 ALA A CA 1
ATOM 9222 C C . ALA A 1 1209 ? -65.777 -38.530 -12.835 1.00 24.80 1209 ALA A C 1
ATOM 9224 O O . ALA A 1 1209 ? -65.385 -39.694 -12.800 1.00 24.80 1209 ALA A O 1
ATOM 9225 N N . PRO A 1 1210 ? -66.692 -38.081 -11.915 1.00 35.03 1210 PRO A N 1
ATOM 9226 C CA . PRO A 1 1210 ? -67.327 -36.754 -11.709 1.00 35.03 1210 PRO A CA 1
ATOM 9227 C C . PRO A 1 1210 ? -67.171 -36.236 -10.202 1.00 35.03 1210 PRO A C 1
ATOM 9229 O O . PRO A 1 1210 ? -66.054 -36.410 -9.722 1.00 35.03 1210 PRO A O 1
ATOM 9232 N N . PRO A 1 1211 ? -68.087 -35.531 -9.447 1.00 43.94 1211 PRO A N 1
ATOM 9233 C CA . PRO A 1 1211 ? -67.658 -34.371 -8.598 1.00 43.94 1211 PRO A CA 1
ATOM 9234 C C . PRO A 1 1211 ? -68.251 -34.130 -7.158 1.00 43.94 1211 PRO A C 1
ATOM 9236 O O . PRO A 1 1211 ? -69.431 -34.368 -6.917 1.00 43.94 1211 PRO A O 1
ATOM 9239 N N . SER A 1 1212 ? -67.493 -33.467 -6.254 1.00 23.77 1212 SER A N 1
ATOM 9240 C CA . SER A 1 1212 ? -67.969 -32.622 -5.103 1.00 23.77 1212 SER A CA 1
ATOM 9241 C C . SER A 1 1212 ? -66.790 -32.072 -4.252 1.00 23.77 1212 SER A C 1
ATOM 9243 O O . SER A 1 1212 ? -65.788 -32.774 -4.193 1.00 23.77 1212 SER A O 1
ATOM 9245 N N . ALA A 1 1213 ? -66.815 -30.980 -3.456 1.00 24.38 1213 ALA A N 1
ATOM 9246 C CA . ALA A 1 1213 ? -67.499 -29.663 -3.457 1.00 24.38 1213 ALA A CA 1
ATOM 9247 C C . ALA A 1 1213 ? -67.058 -28.834 -2.198 1.00 24.38 1213 ALA A C 1
ATOM 9249 O O . ALA A 1 1213 ? -67.185 -29.381 -1.110 1.00 24.38 1213 ALA A O 1
ATOM 9250 N N . VAL A 1 1214 ? -66.684 -27.532 -2.316 1.00 23.64 1214 VAL A N 1
ATOM 9251 C CA . VAL A 1 1214 ? -66.519 -26.522 -1.199 1.00 23.64 1214 VAL A CA 1
ATOM 9252 C C . VAL A 1 1214 ? -65.357 -26.811 -0.189 1.00 23.64 1214 VAL A C 1
ATOM 9254 O O . VAL A 1 1214 ? -64.936 -27.956 -0.105 1.00 23.64 1214 VAL A O 1
ATOM 9257 N N . THR A 1 1215 ? -64.735 -25.910 0.609 1.00 25.22 1215 THR A N 1
ATOM 9258 C CA . THR A 1 1215 ? -64.658 -24.419 0.822 1.00 25.22 1215 THR A CA 1
ATOM 9259 C C . THR A 1 1215 ? -63.357 -23.826 0.187 1.00 25.22 1215 THR A C 1
ATOM 9261 O O . THR A 1 1215 ? -62.812 -24.497 -0.682 1.00 25.22 1215 THR A O 1
ATOM 9264 N N . VAL A 1 1216 ? -62.800 -22.597 0.348 1.00 27.25 1216 VAL A N 1
ATOM 9265 C CA . VAL A 1 1216 ? -62.830 -21.373 1.227 1.00 27.25 1216 VAL A CA 1
ATOM 9266 C C . VAL A 1 1216 ? -61.921 -21.345 2.486 1.00 27.25 1216 VAL A C 1
ATOM 9268 O O . VAL A 1 1216 ? -62.056 -22.197 3.358 1.00 27.25 1216 VAL A O 1
ATOM 9271 N N . ALA A 1 1217 ? -61.122 -20.263 2.598 1.00 30.27 1217 ALA A N 1
ATOM 9272 C CA . ALA A 1 1217 ? -60.199 -19.858 3.685 1.00 30.27 1217 ALA A CA 1
ATOM 9273 C C . ALA A 1 1217 ? -58.941 -20.744 3.883 1.00 30.27 1217 ALA A C 1
ATOM 9275 O O . ALA A 1 1217 ? -58.939 -21.906 3.487 1.00 30.27 1217 ALA A O 1
ATOM 9276 N N . SER A 1 1218 ? -57.836 -20.239 4.452 1.00 32.91 1218 SER A N 1
ATOM 9277 C CA . SER A 1 1218 ? -57.564 -18.901 5.033 1.00 32.91 1218 SER A CA 1
ATOM 9278 C C . SER A 1 1218 ? -56.295 -18.271 4.463 1.00 32.91 1218 SER A C 1
ATOM 9280 O O . SER A 1 1218 ? -55.252 -18.956 4.561 1.00 32.91 1218 SER A O 1
#

InterPro domains:
  IPR001680 WD40 repeat [PF00400] (593-625)
  IPR001680 WD40 repeat [PF00400] (637-673)
  IPR001680 WD40 repeat [PF00400] (681-715)
  IPR001680 WD40 repeat [PF00400] (766-800)
  IPR001680 WD40 repeat [PF00400] (805-839)
  IPR001680 WD40 repeat [PS50082] (683-724)
  IPR001680 WD40 repeat [PS50082] (768-809)
  IPR001680 WD40 repeat [SM00320] (583-625)
  IPR001680 WD40 repeat [SM00320] (634-673)
  IPR001680 WD40 repeat [SM00320] (676-715)
  IPR001680 WD40 repeat [SM00320] (720-758)
  IPR001680 WD40 repeat [SM00320] (761-800)
  IPR001680 WD40 repeat [SM00320] (803-843)
  IPR001680 WD40 repeat [SM00320] (926-964)
  IPR002194 Chaperonin TCP-1, conserved site [PS00750] (35-47)
  IPR002194 Chaperonin TCP-1, conserved site [PS00751] (56-72)
  IPR002423 Chaperonin Cpn60/GroEL/TCP-1 family [PF00118] (30-556)
  IPR012722 T-complex protein 1, zeta subunit [cd03342] (7-557)
  IPR015943 WD40/YVTN repeat-like-containing domain superfamily [G3DSA:2.130.10.10] (579-728)
  IPR015943 WD40/YVTN repeat-like-containing domain superfamily [G3DSA:2.130.10.10] (730-1017)

Organism: NCBI:txid1381934

Secondary structure (DSSP, 8-state):
--TTTTT-TT-EEEETHHHHHHHHHHHHHHHHHHGGG-STTPPPEEEE-TT--EEEE--HHHHHHHS---SHHHHHHHHHHHHHHHHHSS-HHHHHHHHHHHHHHHHHHHHTT--HHHHHHHHHHHHHHHHHHHHHH-EE----HHHHHHHHHHHHHHHS-HHHHHHHHHHHHHHHHHHSPPPPPTTTSPPPPTT-----HHHHHHHS---GGGEEEEEEEBS-GGG-EEESSEEES----STTS-SEEEEEEEEEE-S-BS-PPPSS------SSHHHHHHHHHHHHHHHHHHHHHHHHHHHHHH---TTS-TTT--EEEEEESS-B-HHHHHHHHHTT-EEE-S--HHHHHHHHHHH-PPPBS-SSS--STT-EEEEEEEEEEETTEEEEEEE--SS-SSEEEEEEESSHHHHHHHHHHHHHHHHHHHHHHHHSEEEETTTHHHHHHHHHIIIIIHHHS-GGGHHHHHHHHHHHTHHHHHHHHHHTS-TTHHHHHHHHHHHTT---EE-TTT-SEE-HHHHT-EEEHHHHHHHHHHHHHHHHHHHT--EEEE--------------------------------S----PPPSS-EEEEEEEEETTEEEEEEEETTS-EEEEE-TT--TT---EEEEEE---SS-EEEEEEETTTTEEEEEETTSEEEEEETTSTT-EEEEEE-SS-EEEEEE-TTSSEEEEEETTSEEEEEESSS--SS-SEEEE-SS-EEEEEE-TTSS-EEEEETTSEEEEE-TTSSS-SEEEE--SS-EEEEEE-TTSSEEEEEETTS-EEEEETTTTEEEEEE---SS-EEEEE---TTS-EEEEEETTSEEEEEE-TT-SSGGG-EEEEEEE----TT-PPP-EEEEEEETTTTEEEEEESS-S--------------GGGGGG-PPPSSGGG---S-SS-SS--PPPP---EEEE-TTSSEEEEE-TTS-EEEEEGGGTEEEEEE-HHHHHHHTTTTT--------S-TTHHHHHHHHHHHHTTS---SSS---------STTSHHHHHHHHHHTHHHHHHHHTT----S-----THHHHTTS----S--------------------TTSSTTSSS---------------------------SSTTTGGGS-------------------------------------------------TTTTSGGGSSS----------------